Protein AF-A0A242K391-F1 (afdb_monomer_lite)

InterPro domains:
  IPR004843 Calcineurin-like, phosphoesterase domain [PF00149] (554-744)
  IPR008963 Purple acid phosphatase-like, N-terminal [SSF49363] (65-136)
  IPR008963 Purple acid phosphatase-like, N-terminal [SSF49363] (444-545)
  IPR015914 Purple acid phosphatase, N-terminal [PF16656] (43-136)
  IPR015914 Purple acid phosphatase, N-terminal [PF16656] (444-545)
  IPR029052 Metallo-dependent phosphatase-like [G3DSA:3.60.21.10] (142-426)
  IPR029052 Metallo-dependent phosphatase-like [G3DSA:3.60.21.10] (551-829)
  IPR029052 Metallo-dependent phosphatase-like [SSF56300] (142-423)
  IPR029052 Metallo-dependent phosphatase-like [SSF56300] (551-845)

Sequence (845 aa):
MNKGMNRGKLGVMSVALALTVFSFSTEYSAQAAELSIYNLNQSLRDDVTSTVHLNYRTAETASSRDSQPETTIYYYLTDEDFNVEANQSVSAAATKSSKISYHKADIDGLKQGTTYNYRIVDEVSGAISKEYSFTTKAAVNSFSFIATSDANYRTTSSYQNYYGNTLHTAVEKYPEAAFIMHTGQANSSLSSEAYWNGYFQQGESIYENYPLVATTLSSGSSNKAFLLNHNLVASGNDLANNSFVYGDALFLQLNTKLTSTANITSHISWLNQEIAAKGQGKWKIVSIGNSFYGNSSNTSTIKKKLEDAFDKLGIHLVIQGNEAAYQRSYPVKNGLVLSDYPSDQTIAAQDGTVYVSPGASGIEQKNGNSSKREWINKSSDFSSSTEKKSSEKKMYTNIQVTAEKIEVAAYTVDGQQIDKFEINHAATPAREAKELTTYALNNAFGKDAKTTRSISWQTETATAFSQPFVEVVPVGTEFTAENWQVFSGTSEKNKQIFTKKATNKVQLEGLSPGTTYQYRVGNIVKNAKTGSETTYYSPIYSFTTDTEEAEPFTFLHLADSQSDLSGYGPYFGNTLSQALNRFPETPLVIHTGDMVESPNESHFTSFFNAMGTKMSDTAFLPVLGNHEYKTSESFYQSVFNVDSINGFPLNYSYVYGNVLFFNINSNYDSTANLDKQIAWMRAEVAEKGDGKFIVASFHKSPYGGKWTSSSSSVLGSKNIKAKLVPVMEELGVNLVLSGHDHNYIRSYPIKNGQPVTDMSDPSTISTSENGTIYMVSRNSGQKTYKLEDAKAWTAVRWAPAGDITGKDNLPENTVFSAVSVEDQTLKVTVYTAAYKVIDSYTITK

Foldseek 3Di:
DDDDDDDDDDDDDDDDDPPPDDDDDDPPDDDAAAFDKALWFWAFAAELFFKIKIKIKGWDDPPPPPPDQWKKKFKDAPPDDDDPVPTDIWTWDWDDDPTMIITMTMGGRHHGQGKMKIWIARPPRRHIHPIAMETRHDQDQKAKAKEAFDQAADPDPLFQQLLLLLLVLVCVVVVRHQAYEYAADQHNDLLDPSRSRSSSVSCVVPRSYHHYRYADQDADNSLVSVCSSHRADDDPPSFSWGWYDHHQAIEIHTRPNPQDPVSLVVSLVVLVVCCVVPVPLGAYEYEYRADCPAPPNPDVRSSLSVQCSCQVSLHAEYEYYPHQWWFKFAFAHNLAGQLLFDLDADAESNRHYMYIHQHHSGQAHDARVPPPDSRTSFIHGPPDPVLRRDSQQGKMKMWMGHSFKIWIWMAGSVGDTRDIYMHGNPDQDDGNAAAFDWFLWFKAAAQALFFKIKIKTKHFCVLVWDWKKKWKAFPVDDRGPVGTDIWTWGWAQDPDAPNRMIMTMTMGGRDHGFTKMKMKMKTWRADPVRRYIHMHIYDIEIEHGFHPAFDWAKAKEFEQQAQDDPPSQLFLLLLVVLVCVVRVRHQAYEYAENLHVASHNRRVSRSRVSCDCVNVYHHYQYAYDPNCPPPHLVVQLRSYGYDADPPFRSFHWHDHRQEIETRHHLVLQDPVSLVVSLVVLVVCCVVPVPLGAYEYGHAQALDAQPQDPDDPSNVSSVSCLVRVQVSCQVSLHAEYEYEPALKKWKFAAADPNDHDDPDPDSQEAECVPGNYMYIYLRHSHQAHDDGHDDDPGTPAIDDDDDPDHGRHRGSQQGKMWMWIDDSFKTWIWIAGSVRDTRDIHIYGD

Structure (mmCIF, N/CA/C/O backbone):
data_AF-A0A242K391-F1
#
_entry.id   AF-A0A242K391-F1
#
loop_
_atom_site.group_PDB
_atom_site.id
_atom_site.type_symbol
_atom_site.label_atom_id
_atom_site.label_alt_id
_atom_site.label_comp_id
_atom_site.label_asym_id
_atom_site.label_entity_id
_atom_site.label_seq_id
_atom_site.pdbx_PDB_ins_code
_atom_site.Cartn_x
_atom_site.Cartn_y
_atom_site.Cartn_z
_atom_site.occupancy
_atom_site.B_iso_or_equiv
_atom_site.auth_seq_id
_atom_site.auth_comp_id
_atom_site.auth_asym_id
_atom_site.auth_atom_id
_atom_site.pdbx_PDB_model_num
ATOM 1 N N . MET A 1 1 ? 26.868 -38.636 63.990 1.00 33.03 1 MET A N 1
ATOM 2 C CA . MET A 1 1 ? 26.813 -37.454 63.103 1.00 33.03 1 MET A CA 1
ATOM 3 C C . MET A 1 1 ? 26.015 -37.819 61.857 1.00 33.03 1 MET A C 1
ATOM 5 O O . MET A 1 1 ? 26.396 -38.783 61.218 1.00 33.03 1 MET A O 1
ATOM 9 N N . ASN A 1 2 ? 24.936 -37.060 61.602 1.00 32.03 2 ASN A N 1
ATOM 10 C CA . ASN A 1 2 ? 24.140 -36.866 60.368 1.00 32.03 2 ASN A CA 1
ATOM 11 C C . ASN A 1 2 ? 23.600 -38.072 59.577 1.00 32.03 2 ASN A C 1
ATOM 13 O O . ASN A 1 2 ? 24.336 -38.985 59.253 1.00 32.03 2 ASN A O 1
ATOM 17 N N . LYS A 1 3 ? 22.374 -38.078 59.046 1.00 31.98 3 LYS A N 1
ATOM 18 C CA . LYS A 1 3 ? 21.083 -37.400 59.294 1.00 31.98 3 LYS A CA 1
ATOM 19 C C . LYS A 1 3 ? 20.120 -38.195 58.394 1.00 31.98 3 LYS A C 1
ATOM 21 O O . LYS A 1 3 ? 20.358 -38.279 57.194 1.00 31.98 3 LYS A O 1
ATOM 26 N N . GLY A 1 4 ? 19.108 -38.835 58.971 1.00 29.72 4 GLY A N 1
ATOM 27 C CA . GLY A 1 4 ? 18.114 -39.625 58.241 1.00 29.72 4 GLY A CA 1
ATOM 28 C C . GLY A 1 4 ? 16.748 -38.944 58.202 1.00 29.72 4 GLY A C 1
ATOM 29 O O . GLY A 1 4 ? 16.454 -38.141 59.081 1.00 29.72 4 GLY A O 1
ATOM 30 N N . MET A 1 5 ? 15.958 -39.303 57.183 1.00 30.50 5 MET A N 1
ATOM 31 C CA . MET A 1 5 ? 14.488 -39.457 57.121 1.00 30.50 5 MET A CA 1
ATOM 32 C C . MET A 1 5 ? 13.943 -38.974 55.769 1.00 30.50 5 MET A C 1
ATOM 34 O O . MET A 1 5 ? 13.994 -37.788 55.474 1.00 30.50 5 MET A O 1
ATOM 38 N N . ASN A 1 6 ? 13.352 -39.880 54.981 1.00 26.72 6 ASN A N 1
ATOM 39 C CA . ASN A 1 6 ? 11.888 -39.967 54.897 1.00 26.72 6 ASN A CA 1
ATOM 40 C C . ASN A 1 6 ? 11.423 -41.192 54.083 1.00 26.72 6 ASN A C 1
ATOM 42 O O . ASN A 1 6 ? 11.809 -41.390 52.935 1.00 26.72 6 ASN A O 1
ATOM 46 N N . ARG A 1 7 ? 10.549 -41.993 54.703 1.00 33.75 7 ARG A N 1
ATOM 47 C CA . ARG A 1 7 ? 9.610 -42.944 54.087 1.00 33.75 7 ARG A CA 1
ATOM 48 C C . ARG A 1 7 ? 8.220 -42.594 54.630 1.00 33.75 7 ARG A C 1
ATOM 50 O O . ARG A 1 7 ? 8.088 -42.418 55.836 1.00 33.75 7 ARG A O 1
ATOM 57 N N . GLY A 1 8 ? 7.197 -42.605 53.780 1.00 28.64 8 GLY A N 1
ATOM 58 C CA . GLY A 1 8 ? 5.776 -42.611 54.164 1.00 28.64 8 GLY A CA 1
ATOM 59 C C . GLY A 1 8 ? 4.923 -42.559 52.894 1.00 28.64 8 GLY A C 1
ATOM 60 O O . GLY A 1 8 ? 5.020 -41.590 52.158 1.00 28.64 8 GLY A O 1
ATOM 61 N N . LYS A 1 9 ? 4.385 -43.685 52.411 1.00 29.08 9 LYS A N 1
ATOM 62 C CA . LYS A 1 9 ? 3.130 -44.370 52.794 1.00 29.08 9 LYS A CA 1
ATOM 63 C C . LYS A 1 9 ? 1.868 -43.578 52.423 1.00 29.08 9 LYS A C 1
ATOM 65 O O . LYS A 1 9 ? 1.559 -42.570 53.043 1.00 29.08 9 LYS A O 1
ATOM 70 N N . LEU A 1 10 ? 1.143 -44.140 51.447 1.00 32.56 10 LEU A N 1
ATOM 71 C CA . LEU A 1 10 ? -0.281 -43.933 51.180 1.00 32.56 10 LEU A CA 1
ATOM 72 C C . LEU A 1 10 ? -1.076 -43.965 52.494 1.00 32.56 10 LEU A C 1
ATOM 74 O O . LEU A 1 10 ? -1.004 -44.947 53.236 1.00 32.56 10 LEU A O 1
ATOM 78 N N . GLY A 1 11 ? -1.849 -42.910 52.735 1.00 27.02 11 GLY A N 1
ATOM 79 C CA . GLY A 1 11 ? -2.867 -42.836 53.772 1.00 27.02 11 GLY A CA 1
ATOM 80 C C . GLY A 1 11 ? -4.185 -42.420 53.133 1.00 27.02 11 GLY A C 1
ATOM 81 O O . GLY A 1 11 ? -4.301 -41.317 52.610 1.00 27.02 11 GLY A O 1
ATOM 82 N N . VAL A 1 12 ? -5.148 -43.337 53.157 1.00 29.78 12 VAL A N 1
ATOM 83 C CA . VAL A 1 12 ? -6.567 -43.091 52.894 1.00 29.78 12 VAL A CA 1
ATOM 84 C C . VAL A 1 12 ? -7.058 -42.091 53.942 1.00 29.78 12 VAL A C 1
ATOM 86 O O . VAL A 1 12 ? -6.955 -42.364 55.138 1.00 29.78 12 VAL A O 1
ATOM 89 N N . MET A 1 13 ? -7.551 -40.929 53.513 1.00 26.42 13 MET A N 1
ATOM 90 C CA . MET A 1 13 ? -8.181 -39.957 54.406 1.00 26.42 13 MET A CA 1
ATOM 91 C C . MET A 1 13 ? -9.683 -40.237 54.449 1.00 26.42 13 MET A C 1
ATOM 93 O O . MET A 1 13 ? -10.424 -39.891 53.533 1.00 26.42 13 MET A O 1
ATOM 97 N N . SER A 1 14 ? -10.112 -40.896 55.524 1.00 25.88 14 SER A N 1
ATOM 98 C CA . SER A 1 14 ? -11.502 -40.897 55.970 1.00 25.88 14 SER A CA 1
ATOM 99 C C . SER A 1 14 ? -11.885 -39.474 56.373 1.00 25.88 14 SER A C 1
ATOM 101 O O . SER A 1 14 ? -11.304 -38.923 57.308 1.00 25.88 14 SER A O 1
ATOM 103 N N . VAL A 1 15 ? -12.860 -38.880 55.688 1.00 28.44 15 VAL A N 1
ATOM 104 C CA . VAL A 1 15 ? -13.513 -37.651 56.150 1.00 28.44 15 VAL A CA 1
ATOM 105 C C . VAL A 1 15 ? -14.557 -38.061 57.183 1.00 28.44 15 VAL A C 1
ATOM 107 O O . VAL A 1 15 ? -15.494 -38.798 56.885 1.00 28.44 15 VAL A O 1
ATOM 110 N N . ALA A 1 16 ? -14.337 -37.643 58.427 1.00 24.91 16 ALA A N 1
ATOM 111 C CA . ALA A 1 16 ? -15.267 -37.837 59.523 1.00 24.91 16 ALA A CA 1
ATOM 112 C C . ALA A 1 16 ? -16.534 -37.007 59.270 1.00 24.91 16 ALA A C 1
ATOM 114 O O . ALA A 1 16 ? -16.492 -35.779 59.257 1.00 24.91 16 ALA A O 1
ATOM 115 N N . LEU A 1 17 ? -17.656 -37.697 59.076 1.00 26.16 17 LEU A N 1
ATOM 116 C CA . LEU A 1 17 ? -18.991 -37.118 59.087 1.00 26.16 17 LEU A CA 1
ATOM 117 C C . LEU A 1 17 ? -19.334 -36.780 60.549 1.00 26.16 17 LEU A C 1
ATOM 119 O O . LEU A 1 17 ? -19.686 -37.664 61.331 1.00 26.16 17 LEU A O 1
ATOM 123 N N . ALA A 1 18 ? -19.167 -35.521 60.952 1.00 26.28 18 ALA A N 1
ATOM 124 C CA . ALA A 1 18 ? -19.679 -35.040 62.231 1.00 26.28 18 ALA A CA 1
ATOM 125 C C . ALA A 1 18 ? -21.194 -34.834 62.091 1.00 26.28 18 ALA A C 1
ATOM 127 O O . ALA A 1 18 ? -21.662 -33.774 61.686 1.00 26.28 18 ALA A O 1
ATOM 128 N N . LEU A 1 19 ? -21.955 -35.891 62.375 1.00 25.42 19 LEU A N 1
ATOM 129 C CA . LEU A 1 19 ? -23.409 -35.848 62.462 1.00 25.42 19 LEU A CA 1
ATOM 130 C C . LEU A 1 19 ? -23.792 -35.172 63.790 1.00 25.42 19 LEU A C 1
ATOM 132 O O . LEU A 1 19 ? -23.952 -35.834 64.815 1.00 25.42 19 LEU A O 1
ATOM 136 N N . THR A 1 20 ? -23.894 -33.845 63.797 1.00 26.59 20 THR A N 1
ATOM 137 C CA . THR A 1 20 ? -24.498 -33.123 64.923 1.00 26.59 20 THR A CA 1
ATOM 138 C C . THR A 1 20 ? -26.006 -33.112 64.704 1.00 26.59 20 THR A C 1
ATOM 140 O O . THR A 1 20 ? -26.535 -32.266 63.991 1.00 26.59 20 THR A O 1
ATOM 143 N N . VAL A 1 21 ? -26.702 -34.096 65.274 1.00 26.20 21 VAL A N 1
ATOM 144 C CA . VAL A 1 21 ? -28.169 -34.124 65.305 1.00 26.20 21 VAL A CA 1
ATOM 145 C C . VAL A 1 21 ? -28.634 -33.059 66.296 1.00 26.20 21 VAL A C 1
ATOM 147 O O . VAL A 1 21 ? -28.623 -33.287 67.505 1.00 26.20 21 VAL A O 1
ATOM 150 N N . PHE A 1 22 ? -29.040 -31.895 65.794 1.00 28.02 22 PHE A N 1
ATOM 151 C CA . PHE A 1 22 ? -29.937 -31.011 66.530 1.00 28.02 22 PHE A CA 1
ATOM 152 C C . PHE A 1 22 ? -31.367 -31.400 66.171 1.00 28.02 22 PHE A C 1
ATOM 154 O O . PHE A 1 22 ? -31.874 -31.071 65.106 1.00 28.02 22 PHE A O 1
ATOM 161 N N . SER A 1 23 ? -32.017 -32.138 67.066 1.00 29.25 23 SER A N 1
ATOM 162 C CA . SER A 1 23 ? -33.462 -32.316 67.029 1.00 29.25 23 SER A CA 1
ATOM 163 C C . SER A 1 23 ? -34.127 -31.024 67.507 1.00 29.25 23 SER A C 1
ATOM 165 O O . SER A 1 23 ? -34.205 -30.788 68.713 1.00 29.25 23 SER A O 1
ATOM 167 N N . PHE A 1 24 ? -34.616 -30.206 66.578 1.00 31.81 24 PHE A N 1
ATOM 168 C CA . PHE A 1 24 ? -35.642 -29.206 66.863 1.00 31.81 24 PHE A CA 1
ATOM 169 C C . PHE A 1 24 ? -36.902 -29.578 66.092 1.00 31.81 24 PHE A C 1
ATOM 171 O O . PHE A 1 24 ? -37.039 -29.316 64.905 1.00 31.81 24 PHE A O 1
ATOM 178 N N . SER A 1 25 ? -37.825 -30.231 66.793 1.00 36.50 25 SER A N 1
ATOM 179 C CA . SER A 1 25 ? -39.209 -30.344 66.361 1.00 36.50 25 SER A CA 1
ATOM 180 C C . SER A 1 25 ? -39.898 -28.998 66.582 1.00 36.50 25 SER A C 1
ATOM 182 O O . SER A 1 25 ? -40.219 -28.666 67.723 1.00 36.50 25 SER A O 1
ATOM 184 N N . THR A 1 26 ? -40.172 -28.258 65.516 1.00 35.75 26 THR A N 1
ATOM 185 C CA . THR A 1 26 ? -41.285 -27.305 65.492 1.00 35.75 26 THR A CA 1
ATOM 186 C C . THR A 1 26 ? -41.854 -27.262 64.087 1.00 35.75 26 THR A C 1
ATOM 188 O O . THR A 1 26 ? -41.185 -26.836 63.151 1.00 35.75 26 THR A O 1
ATOM 191 N N . GLU A 1 27 ? -43.099 -27.711 63.963 1.00 35.00 27 GLU A N 1
ATOM 192 C CA . GLU A 1 27 ? -43.957 -27.461 62.812 1.00 35.00 27 GLU A CA 1
ATOM 193 C C . GLU A 1 27 ? -43.878 -25.971 62.432 1.00 35.00 27 GLU A C 1
ATOM 195 O O . GLU A 1 27 ? -44.260 -25.102 63.221 1.00 35.00 27 GLU A O 1
ATOM 200 N N . TYR A 1 28 ? -43.394 -25.669 61.223 1.00 39.09 28 TYR A N 1
ATOM 201 C CA . TYR A 1 28 ? -43.519 -24.350 60.597 1.00 39.09 28 TYR A CA 1
ATOM 202 C C . TYR A 1 28 ? -44.999 -24.114 60.252 1.00 39.09 28 TYR A C 1
ATOM 204 O O . TYR A 1 28 ? -45.434 -24.248 59.110 1.00 39.09 28 TYR A O 1
ATOM 212 N N . SER A 1 29 ? -45.814 -23.827 61.268 1.00 37.03 29 SER A N 1
ATOM 213 C CA . SER A 1 29 ? -47.216 -23.463 61.084 1.00 37.03 29 SER A CA 1
ATOM 214 C C . SER A 1 29 ? -47.351 -21.963 60.805 1.00 37.03 29 SER A C 1
ATOM 216 O O . SER A 1 29 ? -46.786 -21.119 61.495 1.00 37.03 29 SER A O 1
ATOM 218 N N . ALA A 1 30 ? -48.077 -21.676 59.723 1.00 38.31 30 ALA A N 1
ATOM 219 C CA . ALA A 1 30 ? -48.725 -20.430 59.323 1.00 38.31 30 ALA A CA 1
ATOM 220 C C . ALA A 1 30 ? -48.398 -19.161 60.140 1.00 38.31 30 ALA A C 1
ATOM 222 O O . ALA A 1 30 ? -49.074 -18.861 61.120 1.00 38.31 30 ALA A O 1
ATOM 223 N N . GLN A 1 31 ? -47.427 -18.396 59.618 1.00 43.00 31 GLN A N 1
ATOM 224 C CA . GLN A 1 31 ? -47.264 -16.925 59.638 1.00 43.00 31 GLN A CA 1
ATOM 225 C C . GLN A 1 31 ? -45.805 -16.519 59.925 1.00 43.00 31 GLN A C 1
ATOM 227 O O . GLN A 1 31 ? -45.531 -15.685 60.784 1.00 43.00 31 GLN A O 1
ATOM 232 N N . ALA A 1 32 ? -44.851 -17.107 59.191 1.00 53.19 32 ALA A N 1
ATOM 233 C CA . ALA A 1 32 ? -43.496 -16.563 59.125 1.00 53.19 32 ALA A CA 1
ATOM 234 C C . ALA A 1 32 ? -43.563 -15.136 58.556 1.00 53.19 32 ALA A C 1
ATOM 236 O O . ALA A 1 32 ? -44.268 -14.892 57.573 1.00 53.19 32 ALA A O 1
ATOM 237 N N . ALA A 1 33 ? -42.868 -14.185 59.186 1.00 66.88 33 ALA A N 1
ATOM 238 C CA . ALA A 1 33 ? -42.747 -12.836 58.645 1.00 66.88 33 ALA A CA 1
ATOM 239 C C . ALA A 1 33 ? -42.090 -12.902 57.254 1.00 66.88 33 ALA A C 1
ATOM 241 O O . ALA A 1 33 ? -41.135 -13.654 57.058 1.00 66.88 33 ALA A O 1
ATOM 242 N N . GLU A 1 34 ? -42.600 -12.142 56.284 1.00 82.50 34 GLU A N 1
ATOM 243 C CA . GLU A 1 34 ? -42.010 -12.112 54.943 1.00 82.50 34 GLU A CA 1
ATOM 244 C C . GLU A 1 34 ? -40.626 -11.450 55.002 1.00 82.50 34 GLU A C 1
ATOM 246 O O . GLU A 1 34 ? -40.484 -10.297 55.425 1.00 82.50 34 GLU A O 1
ATOM 251 N N . LEU A 1 35 ? -39.589 -12.180 54.583 1.00 86.69 35 LEU A N 1
ATOM 252 C CA . LEU A 1 35 ? -38.234 -11.649 54.502 1.00 86.69 35 LEU A CA 1
ATOM 253 C C . LEU A 1 35 ? -38.125 -10.742 53.275 1.00 86.69 35 LEU A C 1
ATOM 255 O O . LEU A 1 35 ? -38.103 -11.203 52.134 1.00 86.69 35 LEU A O 1
ATOM 259 N N . SER A 1 36 ? -38.021 -9.436 53.515 1.00 88.00 36 SER A N 1
ATOM 260 C CA . SER A 1 36 ? -37.791 -8.463 52.447 1.00 88.00 36 SER A CA 1
ATOM 261 C C . SER A 1 36 ? -36.365 -8.579 51.907 1.00 88.00 36 SER A C 1
ATOM 263 O O . SER A 1 36 ? -35.390 -8.339 52.626 1.00 88.00 36 SER A O 1
ATOM 265 N N . ILE A 1 37 ? -36.261 -8.914 50.623 1.00 88.50 37 ILE A N 1
ATOM 266 C CA . ILE A 1 37 ? -35.005 -9.000 49.879 1.00 88.50 37 ILE A CA 1
ATOM 267 C C . ILE A 1 37 ? -34.881 -7.765 48.994 1.00 88.50 37 ILE A C 1
ATOM 269 O O . ILE A 1 37 ? -35.822 -7.402 48.296 1.00 88.50 37 ILE A O 1
ATOM 273 N N . TYR A 1 38 ? -33.710 -7.133 49.011 1.00 88.00 38 TYR A N 1
ATOM 274 C CA . TYR A 1 38 ? -33.419 -5.961 48.189 1.00 88.00 38 TYR A CA 1
ATOM 275 C C . TYR A 1 38 ? -32.210 -6.205 47.292 1.00 88.00 38 TYR A C 1
ATOM 277 O O . TYR A 1 38 ? -31.257 -6.879 47.687 1.00 88.00 38 TYR A O 1
ATOM 285 N N . ASN A 1 39 ? -32.210 -5.571 46.117 1.00 89.00 39 ASN A N 1
ATOM 286 C CA . ASN A 1 39 ? -31.101 -5.584 45.158 1.00 89.00 39 ASN A CA 1
ATOM 287 C C . ASN A 1 39 ? -30.648 -7.004 44.775 1.00 89.00 39 ASN A C 1
ATOM 289 O O . ASN A 1 39 ? -29.449 -7.242 44.595 1.00 89.00 39 ASN A O 1
ATOM 293 N N . LEU A 1 40 ? -31.598 -7.939 44.687 1.00 91.81 40 LEU A N 1
ATOM 294 C CA . LEU A 1 40 ? -31.334 -9.286 44.209 1.00 91.81 40 LEU A CA 1
ATOM 295 C C . LEU A 1 40 ? -30.827 -9.218 42.764 1.00 91.81 40 LEU A C 1
ATOM 297 O O . LEU A 1 40 ? -31.449 -8.600 41.904 1.00 91.81 40 LEU A O 1
ATOM 301 N N . ASN A 1 41 ? -29.667 -9.813 42.518 1.00 92.06 41 ASN A N 1
ATOM 302 C CA . ASN A 1 41 ? -29.081 -9.927 41.192 1.00 92.06 41 ASN A CA 1
ATOM 303 C C . ASN A 1 41 ? -28.203 -11.176 41.092 1.00 92.06 41 ASN A C 1
ATOM 305 O O . ASN A 1 41 ? -27.759 -11.721 42.108 1.00 92.06 41 ASN A O 1
ATOM 309 N N . GLN A 1 42 ? -27.951 -11.602 39.856 1.00 90.81 42 GLN A N 1
ATOM 310 C CA . GLN A 1 42 ? -27.111 -12.755 39.545 1.00 90.81 42 GLN A CA 1
ATOM 311 C C . GLN A 1 42 ? -25.839 -12.306 38.816 1.00 90.81 42 GLN A C 1
ATOM 313 O O . GLN A 1 42 ? -25.904 -11.456 37.929 1.00 90.81 42 GLN A O 1
ATOM 318 N N . SER A 1 43 ? -24.697 -12.904 39.143 1.00 89.19 43 SER A N 1
ATOM 319 C CA . SER A 1 43 ? -23.425 -12.712 38.437 1.00 89.19 43 SER A CA 1
ATOM 320 C C . SER A 1 43 ? -23.079 -13.933 37.585 1.00 89.19 43 SER A C 1
ATOM 322 O O . SER A 1 43 ? -23.353 -15.064 37.977 1.00 89.19 43 SER A O 1
ATOM 324 N N . LEU A 1 44 ? -22.376 -13.719 36.469 1.00 88.38 44 LEU A N 1
ATOM 325 C CA . LEU A 1 44 ? -21.749 -14.797 35.695 1.00 88.38 44 LEU A CA 1
ATOM 326 C C . LEU A 1 44 ? -20.256 -14.902 36.022 1.00 88.38 44 LEU A C 1
ATOM 328 O O . LEU A 1 44 ? -19.531 -13.900 35.979 1.00 88.38 44 LEU A O 1
ATOM 332 N N . ARG A 1 45 ? -19.805 -16.117 36.345 1.00 84.75 45 ARG A N 1
ATOM 333 C CA . ARG A 1 45 ? -18.404 -16.460 36.626 1.00 84.75 45 ARG A CA 1
ATOM 334 C C . ARG A 1 45 ? -18.128 -17.887 36.167 1.00 84.75 45 ARG A C 1
ATOM 336 O O . ARG A 1 45 ? -19.053 -18.687 36.103 1.00 84.75 45 ARG A O 1
ATOM 343 N N . ASP A 1 46 ? -16.864 -18.178 35.870 1.00 76.50 46 ASP A N 1
ATOM 344 C CA . ASP A 1 46 ? -16.359 -19.531 35.613 1.00 76.50 46 ASP A CA 1
ATOM 345 C C . ASP A 1 46 ? -17.215 -20.349 34.619 1.00 76.50 46 ASP A C 1
ATOM 347 O O . ASP A 1 46 ? -17.141 -20.075 33.415 1.00 76.50 46 ASP A O 1
ATOM 351 N N . ASP A 1 47 ? -17.995 -21.328 35.104 1.00 80.19 47 ASP A N 1
ATOM 352 C CA . ASP A 1 47 ? -18.876 -22.210 34.322 1.00 80.19 47 ASP A CA 1
ATOM 353 C C . ASP A 1 47 ? -20.362 -21.854 34.491 1.00 80.19 47 ASP A C 1
ATOM 355 O O . ASP A 1 47 ? -21.052 -22.310 35.399 1.00 80.19 47 ASP A O 1
ATOM 359 N N . VAL A 1 48 ? -20.886 -21.110 33.521 1.00 84.00 48 VAL A N 1
ATOM 360 C CA . VAL A 1 48 ? -22.283 -20.649 33.486 1.00 84.00 48 VAL A CA 1
ATOM 361 C C . VAL A 1 48 ? -23.322 -21.759 33.256 1.00 84.00 48 VAL A C 1
ATOM 363 O O . VAL A 1 48 ? -24.524 -21.484 33.254 1.00 84.00 48 VAL A O 1
ATOM 366 N N . THR A 1 49 ? -22.896 -22.998 32.990 1.00 85.06 49 THR A N 1
ATOM 367 C CA . THR A 1 49 ? -23.811 -24.107 32.686 1.00 85.06 49 THR A CA 1
ATOM 368 C C . THR A 1 49 ? -24.251 -24.871 33.931 1.00 85.06 49 THR A C 1
ATOM 370 O O . THR A 1 49 ? -25.331 -25.462 33.926 1.00 85.06 49 THR A O 1
ATOM 373 N N . SER A 1 50 ? -23.459 -24.830 35.005 1.00 86.69 50 SER A N 1
ATOM 374 C CA . SER A 1 50 ? -23.713 -25.596 36.232 1.00 86.69 50 SER A CA 1
ATOM 375 C C . SER A 1 50 ? -23.600 -24.788 37.523 1.00 86.69 50 SER A C 1
ATOM 377 O O . SER A 1 50 ? -23.693 -25.379 38.602 1.00 86.69 50 SER A O 1
ATOM 379 N N . THR A 1 51 ? -23.382 -23.473 37.441 1.00 88.44 51 THR A N 1
ATOM 380 C CA . THR A 1 51 ? -23.299 -22.603 38.619 1.00 88.44 51 THR A CA 1
ATOM 381 C C . THR A 1 51 ? -24.219 -21.389 38.513 1.00 88.44 51 THR A C 1
ATOM 383 O O . THR A 1 51 ? -24.545 -20.917 37.421 1.00 88.44 51 THR A O 1
ATOM 386 N N . VAL A 1 52 ? -24.643 -20.875 39.669 1.00 89.38 52 VAL A N 1
ATOM 387 C CA . VAL A 1 52 ? -25.342 -19.592 39.812 1.00 89.38 52 VAL A CA 1
ATOM 388 C C . VAL A 1 52 ? -24.771 -18.831 41.002 1.00 89.38 52 VAL A C 1
ATOM 390 O O . VAL A 1 52 ? -24.558 -19.388 42.078 1.00 89.38 52 VAL A O 1
ATOM 393 N N . HIS A 1 53 ? -24.537 -17.533 40.811 1.00 90.75 53 HIS A N 1
ATOM 394 C CA . HIS A 1 53 ? -23.928 -16.663 41.814 1.00 90.75 53 HIS A CA 1
ATOM 395 C C . HIS A 1 53 ? -24.886 -15.535 42.168 1.00 90.75 53 HIS A C 1
ATOM 397 O O . HIS A 1 53 ? -25.080 -14.607 41.385 1.00 90.75 53 HIS A O 1
ATOM 403 N N . LEU A 1 54 ? -25.476 -15.602 43.356 1.00 91.81 54 LEU A N 1
ATOM 404 C CA . LEU A 1 54 ? -26.486 -14.654 43.813 1.00 91.81 54 LEU A CA 1
ATOM 405 C C . LEU A 1 54 ? -25.868 -13.577 44.702 1.00 91.81 54 LEU A C 1
ATOM 407 O O . LEU A 1 54 ? -24.933 -13.830 45.468 1.00 91.81 54 LEU A O 1
ATOM 411 N N . ASN A 1 55 ? -26.419 -12.371 44.605 1.00 91.88 55 ASN A N 1
ATOM 412 C CA . ASN A 1 55 ? -26.128 -11.248 45.483 1.00 91.88 55 ASN A CA 1
ATOM 413 C C . ASN A 1 55 ? -27.436 -10.562 45.882 1.00 91.88 55 ASN A C 1
ATOM 415 O O . ASN A 1 55 ? -28.239 -10.222 45.018 1.00 91.88 55 ASN A O 1
ATOM 419 N N . TYR A 1 56 ? -27.633 -10.301 47.171 1.00 91.50 56 TYR A N 1
ATOM 420 C CA . TYR A 1 56 ? -28.817 -9.599 47.672 1.00 91.50 56 TYR A CA 1
ATOM 421 C C . TYR A 1 56 ? -28.543 -8.916 49.011 1.00 91.50 56 TYR A C 1
ATOM 423 O O . TYR A 1 56 ? -27.452 -9.002 49.578 1.00 91.50 56 TYR A O 1
ATOM 431 N N . ARG A 1 57 ? -29.538 -8.188 49.516 1.00 89.06 57 ARG A N 1
ATOM 432 C CA . ARG A 1 57 ? -29.468 -7.472 50.787 1.00 89.06 57 ARG A CA 1
ATOM 433 C C . ARG A 1 57 ? -30.697 -7.724 51.642 1.00 89.06 57 ARG A C 1
ATOM 435 O O . ARG A 1 57 ? -31.800 -7.865 51.120 1.00 89.06 57 ARG A O 1
ATOM 442 N N . THR A 1 58 ? -30.499 -7.660 52.952 1.00 86.50 58 THR A N 1
ATOM 443 C CA . THR A 1 58 ? -31.574 -7.615 53.949 1.00 86.50 58 THR A CA 1
ATOM 444 C C . THR A 1 58 ? -31.399 -6.397 54.859 1.00 86.50 58 THR A C 1
ATOM 446 O O . THR A 1 58 ? -30.284 -5.889 55.042 1.00 86.50 58 THR A O 1
ATOM 449 N N . ALA A 1 59 ? -32.505 -5.893 55.413 1.00 78.75 59 ALA A N 1
ATOM 450 C CA . ALA A 1 59 ? -32.455 -4.877 56.462 1.00 78.75 59 ALA A CA 1
ATOM 451 C C . ALA A 1 59 ? -31.888 -5.487 57.755 1.00 78.75 59 ALA A C 1
ATOM 453 O O . ALA A 1 59 ? -32.180 -6.636 58.080 1.00 78.75 59 ALA A O 1
ATOM 454 N N . GLU A 1 60 ? -31.083 -4.730 58.503 1.00 65.56 60 GLU A N 1
ATOM 455 C CA . GLU A 1 60 ? -30.601 -5.186 59.811 1.00 65.56 60 GLU A CA 1
ATOM 456 C C . GLU A 1 60 ? -31.722 -5.057 60.865 1.00 65.56 60 GLU A C 1
ATOM 458 O O . GLU A 1 60 ? -32.285 -3.974 61.049 1.00 65.56 60 GLU A O 1
ATOM 463 N N . THR A 1 61 ? -32.077 -6.150 61.550 1.00 52.81 61 THR A N 1
ATOM 464 C CA . THR A 1 61 ? -33.078 -6.145 62.631 1.00 52.81 61 THR A CA 1
ATOM 465 C C . THR A 1 61 ? -32.424 -5.791 63.971 1.00 52.81 61 THR A C 1
ATOM 467 O O . THR A 1 61 ? -31.264 -6.098 64.229 1.00 52.81 61 THR A O 1
ATOM 470 N N . ALA A 1 62 ? -33.151 -5.117 64.868 1.00 43.12 62 ALA A N 1
ATOM 471 C CA . ALA A 1 62 ? -32.591 -4.593 66.124 1.00 43.12 62 ALA A CA 1
ATOM 472 C C . ALA A 1 62 ? -31.995 -5.665 67.073 1.00 43.12 62 ALA A C 1
ATOM 474 O O . ALA A 1 62 ? -31.259 -5.311 67.995 1.00 43.12 62 ALA A O 1
ATOM 475 N N . SER A 1 63 ? -32.283 -6.952 66.847 1.00 46.69 63 SER A N 1
ATOM 476 C CA . SER A 1 63 ? -31.773 -8.103 67.605 1.00 46.69 63 SER A CA 1
ATOM 477 C C . SER A 1 63 ? -30.398 -8.620 67.145 1.00 46.69 63 SER A C 1
ATOM 479 O O . SER A 1 63 ? -29.784 -9.398 67.869 1.00 46.69 63 SER A O 1
ATOM 481 N N . SER A 1 64 ? -29.864 -8.186 65.995 1.00 50.25 64 SER A N 1
ATOM 482 C CA . SER A 1 64 ? -28.690 -8.808 65.347 1.00 50.25 64 SER A CA 1
ATOM 483 C C . SER A 1 64 ? -27.320 -8.230 65.734 1.00 50.25 64 SER A C 1
ATOM 485 O O . SER A 1 64 ? -26.326 -8.472 65.034 1.00 50.25 64 SER A O 1
ATOM 487 N N . ARG A 1 65 ? -27.242 -7.442 66.819 1.00 51.12 65 ARG A N 1
ATOM 488 C CA . ARG A 1 65 ? -25.998 -6.748 67.208 1.00 51.12 65 ARG A CA 1
ATOM 489 C C . ARG A 1 65 ? -24.889 -7.679 67.715 1.00 51.12 65 ARG A C 1
ATOM 491 O O . ARG A 1 65 ? -23.739 -7.285 67.585 1.00 51.12 65 ARG A O 1
ATOM 498 N N . ASP A 1 66 ? -25.207 -8.891 68.189 1.00 50.50 66 ASP A N 1
ATOM 499 C CA . ASP A 1 66 ? -24.207 -9.836 68.739 1.00 50.50 66 ASP A CA 1
ATOM 500 C C . ASP A 1 66 ? -24.370 -11.324 68.324 1.00 50.50 66 ASP A C 1
ATOM 502 O O . ASP A 1 66 ? -23.640 -12.185 68.806 1.00 50.50 66 ASP A O 1
ATOM 506 N N . SER A 1 67 ? -25.256 -11.665 67.377 1.00 51.06 67 SER A N 1
ATOM 507 C CA . SER A 1 67 ? -25.255 -12.974 66.681 1.00 51.06 67 SER A CA 1
ATOM 508 C C . SER A 1 67 ? -25.769 -12.820 65.235 1.00 51.06 67 SER A C 1
ATOM 510 O O . SER A 1 67 ? -26.593 -11.952 64.951 1.00 51.06 67 SER A O 1
ATOM 512 N N . GLN A 1 68 ? -25.152 -13.531 64.285 1.00 51.75 68 GLN A N 1
ATOM 513 C CA . GLN A 1 68 ? -25.266 -13.330 62.826 1.00 51.75 68 GLN A CA 1
ATOM 514 C C . GLN A 1 68 ? -26.655 -13.721 62.282 1.00 51.75 68 GLN A C 1
ATOM 516 O O . GLN A 1 68 ? -27.100 -14.810 62.623 1.00 51.75 68 GLN A O 1
ATOM 521 N N . PRO A 1 69 ? -27.305 -12.946 61.387 1.00 54.09 69 PRO A N 1
ATOM 522 C CA . PRO A 1 69 ? -28.292 -13.524 60.483 1.00 54.09 69 PRO A CA 1
ATOM 523 C C . PRO A 1 69 ? -27.535 -14.247 59.361 1.00 54.09 69 PRO A C 1
ATOM 525 O O . PRO A 1 69 ? -27.066 -13.618 58.408 1.00 54.09 69 PRO A O 1
ATOM 528 N N . GLU A 1 70 ? -27.353 -15.557 59.506 1.00 74.00 70 GLU A N 1
ATOM 529 C CA . GLU A 1 70 ? -27.004 -16.425 58.382 1.00 74.00 70 GLU A CA 1
ATOM 530 C C . GLU A 1 70 ? -28.274 -16.592 57.549 1.00 74.00 70 GLU A C 1
ATOM 532 O O . GLU A 1 70 ? -29.316 -16.983 58.072 1.00 74.00 70 GLU A O 1
ATOM 537 N N . THR A 1 71 ? -28.224 -16.202 56.273 1.00 85.19 71 THR A N 1
ATOM 538 C CA . THR A 1 71 ? -29.316 -16.540 55.358 1.00 85.19 71 THR A CA 1
ATOM 539 C C . THR A 1 71 ? -28.914 -17.764 54.560 1.00 85.19 71 THR A C 1
ATOM 541 O O . THR A 1 71 ? -27.772 -17.864 54.107 1.00 85.19 71 THR A O 1
ATOM 544 N N . THR A 1 72 ? -29.848 -18.684 54.381 1.00 87.88 72 THR A N 1
ATOM 545 C CA . THR A 1 72 ? -29.649 -19.893 53.585 1.00 87.88 72 THR A CA 1
ATOM 546 C C . THR A 1 72 ? -30.568 -19.843 52.382 1.00 87.88 72 THR A C 1
ATOM 548 O O . THR A 1 72 ? -31.740 -19.468 52.479 1.00 87.88 72 THR A O 1
ATOM 551 N N . ILE A 1 73 ? -30.026 -20.210 51.228 1.00 89.56 73 ILE A N 1
ATOM 552 C CA . ILE A 1 73 ? -30.790 -20.374 50.000 1.00 89.56 73 ILE A CA 1
ATOM 553 C C . ILE A 1 73 ? -31.181 -21.831 49.893 1.00 89.56 73 ILE A C 1
ATOM 555 O O . ILE A 1 73 ? -30.305 -22.685 49.812 1.00 89.56 73 ILE A O 1
ATOM 559 N N . TYR A 1 74 ? -32.479 -22.093 49.851 1.00 90.31 74 TYR A N 1
ATOM 560 C CA . TYR A 1 74 ? -33.041 -23.414 49.599 1.00 90.31 74 TYR A CA 1
ATOM 561 C C . TYR A 1 74 ? -33.581 -23.438 48.173 1.00 90.31 74 TYR A C 1
ATOM 563 O O . TYR A 1 74 ? -34.388 -22.576 47.812 1.00 90.31 74 TYR A O 1
ATOM 571 N N . TYR A 1 75 ? -33.125 -24.393 47.367 1.00 89.75 75 TYR A N 1
ATOM 572 C CA . TYR A 1 75 ? -33.429 -24.489 45.942 1.00 89.75 75 TYR A CA 1
ATOM 573 C C . TYR A 1 75 ? -33.888 -25.895 45.545 1.00 89.75 75 TYR A C 1
ATOM 575 O O . TYR A 1 75 ? -33.470 -26.902 46.122 1.00 89.75 75 TYR A O 1
ATOM 583 N N . TYR A 1 76 ? -34.784 -25.943 44.564 1.00 91.31 76 TYR A N 1
ATOM 584 C CA . TYR A 1 76 ? -35.524 -27.140 44.166 1.00 91.31 76 TYR A CA 1
ATOM 585 C C . TYR A 1 76 ? -36.008 -27.022 42.721 1.00 91.31 76 TYR A C 1
ATOM 587 O O . TYR A 1 76 ? -35.976 -25.939 42.128 1.00 91.31 76 TYR A O 1
ATOM 595 N N . LEU A 1 77 ? -36.389 -28.147 42.118 1.00 87.38 77 LEU A N 1
ATOM 596 C CA . LEU A 1 77 ? -36.897 -28.146 40.746 1.00 87.38 77 LEU A CA 1
ATOM 597 C C . LEU A 1 77 ? -38.299 -27.528 40.693 1.00 87.38 77 LEU A C 1
ATOM 599 O O . LEU A 1 77 ? -39.038 -27.552 41.670 1.00 87.38 77 LEU A O 1
ATOM 603 N N . THR A 1 78 ? -38.677 -26.956 39.551 1.00 81.31 78 THR A N 1
ATOM 604 C CA . THR A 1 78 ? -39.964 -26.248 39.401 1.00 81.31 78 THR A CA 1
ATOM 605 C C . THR A 1 78 ? -41.205 -27.114 39.627 1.00 81.31 78 THR A C 1
ATOM 607 O O . THR A 1 78 ? -42.289 -26.577 39.835 1.00 81.31 78 THR A O 1
ATOM 610 N N . ASP A 1 79 ? -41.067 -28.434 39.531 1.00 82.31 79 ASP A N 1
ATOM 611 C CA . ASP A 1 79 ? -42.101 -29.437 39.786 1.00 82.31 79 ASP A CA 1
ATOM 612 C C . ASP A 1 79 ? -42.081 -29.994 41.223 1.00 82.31 79 ASP A C 1
ATOM 614 O O . ASP A 1 79 ? -42.902 -30.849 41.559 1.00 82.31 79 ASP A O 1
ATOM 618 N N . GLU A 1 80 ? -41.177 -29.506 42.076 1.00 82.50 80 GLU A N 1
ATOM 619 C CA . GLU A 1 80 ? -41.070 -29.852 43.494 1.00 82.50 80 GLU A CA 1
ATOM 620 C C . GLU A 1 80 ? -41.649 -28.740 44.389 1.00 82.50 80 GLU A C 1
ATOM 622 O O . GLU A 1 80 ? -41.652 -27.561 44.032 1.00 82.50 80 GLU A O 1
ATOM 627 N N . ASP A 1 81 ? -42.112 -29.113 45.586 1.00 79.69 81 ASP A N 1
ATOM 628 C CA . ASP A 1 81 ? -42.580 -28.166 46.603 1.00 79.69 81 ASP A CA 1
ATOM 629 C C . ASP A 1 81 ? -41.436 -27.700 47.520 1.00 79.69 81 ASP A C 1
ATOM 631 O O . ASP A 1 81 ? -40.483 -28.436 47.808 1.00 79.69 81 ASP A O 1
ATOM 635 N N . PHE A 1 82 ? -41.572 -26.480 48.050 1.00 82.38 82 PHE A N 1
ATOM 636 C CA . PHE A 1 82 ? -40.644 -25.937 49.037 1.00 82.38 82 PHE A CA 1
ATOM 637 C C . PHE A 1 82 ? -40.706 -26.702 50.370 1.00 82.38 82 PHE A C 1
ATOM 639 O O . PHE A 1 82 ? -41.746 -26.762 51.029 1.00 82.38 82 PHE A O 1
ATOM 646 N N . ASN A 1 83 ? -39.562 -27.226 50.803 1.00 75.81 83 ASN A N 1
ATOM 647 C CA . ASN A 1 83 ? -39.358 -27.946 52.050 1.00 75.81 83 ASN A CA 1
ATOM 648 C C . ASN A 1 83 ? -37.904 -27.787 52.538 1.00 75.81 83 ASN A C 1
ATOM 650 O O . ASN A 1 83 ? -36.970 -28.307 51.929 1.00 75.81 83 ASN A O 1
ATOM 654 N N . VAL A 1 84 ? -37.724 -27.127 53.685 1.00 72.25 84 VAL A N 1
ATOM 655 C CA . VAL A 1 84 ? -36.407 -26.861 54.298 1.00 72.25 84 VAL A CA 1
ATOM 656 C C . VAL A 1 84 ? -35.648 -28.118 54.753 1.00 72.25 84 VAL A C 1
ATOM 658 O O . VAL A 1 84 ? -34.433 -28.065 54.902 1.00 72.25 84 VAL A O 1
ATOM 661 N N . GLU A 1 85 ? -36.321 -29.255 54.947 1.00 70.00 85 GLU A N 1
ATOM 662 C CA . GLU A 1 85 ? -35.675 -30.525 55.319 1.00 70.00 85 GLU A CA 1
ATOM 663 C C . GLU A 1 85 ? -35.257 -31.366 54.101 1.00 70.00 85 GLU A C 1
ATOM 665 O O . GLU A 1 85 ? -34.398 -32.240 54.223 1.00 70.00 85 GLU A O 1
ATOM 670 N N . ALA A 1 86 ? -35.871 -31.129 52.936 1.00 52.47 86 ALA A N 1
ATOM 671 C CA . ALA A 1 86 ? -35.732 -31.985 51.754 1.00 52.47 86 ALA A CA 1
ATOM 672 C C . ALA A 1 86 ? -35.086 -31.292 50.544 1.00 52.47 86 ALA A C 1
ATOM 674 O O . ALA A 1 86 ? -34.496 -31.972 49.703 1.00 52.47 86 ALA A O 1
ATOM 675 N N . ASN A 1 87 ? -35.192 -29.966 50.427 1.00 83.44 87 ASN A N 1
ATOM 676 C CA . ASN A 1 87 ? -34.571 -29.223 49.333 1.00 83.44 87 ASN A CA 1
ATOM 677 C C . ASN A 1 87 ? -33.068 -29.027 49.568 1.00 83.44 87 ASN A C 1
ATOM 679 O O . ASN A 1 87 ? -32.589 -28.973 50.701 1.00 83.44 87 ASN A O 1
ATOM 683 N N . GLN A 1 88 ? -32.319 -28.881 48.476 1.00 79.81 88 GLN A N 1
ATOM 684 C CA . GLN A 1 88 ? -30.889 -28.585 48.542 1.00 79.81 88 GLN A CA 1
ATOM 685 C C . GLN A 1 88 ? -30.678 -27.154 49.039 1.00 79.81 88 GLN A C 1
ATOM 687 O O . GLN A 1 88 ? -31.504 -26.278 48.775 1.00 79.81 88 GLN A O 1
ATOM 692 N N . SER A 1 89 ? -29.577 -26.902 49.750 1.00 82.62 89 SER A N 1
ATOM 693 C CA . SER A 1 89 ? -29.334 -25.588 50.336 1.00 82.62 89 SER A CA 1
ATOM 694 C C . SER A 1 89 ? -27.875 -25.135 50.307 1.00 82.62 89 SER A C 1
ATOM 696 O O . SER A 1 89 ? -26.951 -25.946 50.224 1.00 82.62 89 SER A O 1
ATOM 698 N N . VAL A 1 90 ? -27.669 -23.815 50.351 1.00 82.19 90 VAL A N 1
ATOM 699 C CA . VAL A 1 90 ? -26.353 -23.189 50.526 1.00 82.19 90 VAL A CA 1
ATOM 700 C C . VAL A 1 90 ? -26.441 -21.969 51.439 1.00 82.19 90 VAL A C 1
ATOM 702 O O . VAL A 1 90 ? -27.326 -21.124 51.289 1.00 82.19 90 VAL A O 1
ATOM 705 N N . SER A 1 91 ? -25.512 -21.856 52.386 1.00 81.12 91 SER A N 1
ATOM 706 C CA . SER A 1 91 ? -25.401 -20.680 53.250 1.00 81.12 91 SER A CA 1
ATOM 707 C C . SER A 1 91 ? -24.811 -19.496 52.483 1.00 81.12 91 SER A C 1
ATOM 709 O O . SER A 1 91 ? -23.811 -19.633 51.774 1.00 81.12 91 SER A O 1
ATOM 711 N N . ALA A 1 92 ? -25.394 -18.314 52.655 1.00 77.56 92 ALA A N 1
ATOM 712 C CA . ALA A 1 92 ? -24.885 -17.084 52.073 1.00 77.56 92 ALA A CA 1
ATOM 713 C C . ALA A 1 92 ? -23.885 -16.396 53.013 1.00 77.56 92 ALA A C 1
ATOM 715 O O . ALA A 1 92 ? -24.147 -16.177 54.197 1.00 77.56 92 ALA A O 1
ATOM 716 N N . ALA A 1 93 ? -22.739 -15.990 52.470 1.00 75.12 93 ALA A N 1
ATOM 717 C CA . ALA A 1 93 ? -21.759 -15.199 53.199 1.00 75.12 93 ALA A CA 1
ATOM 718 C C . ALA A 1 93 ? -22.253 -13.752 53.355 1.00 75.12 93 ALA A C 1
ATOM 720 O O . ALA A 1 93 ? -22.559 -13.088 52.360 1.00 75.12 93 ALA A O 1
ATOM 721 N N . ALA A 1 94 ? -22.274 -13.248 54.593 1.00 77.44 94 ALA A N 1
ATOM 722 C CA . ALA A 1 94 ? -22.765 -11.910 54.913 1.00 77.44 94 ALA A CA 1
ATOM 723 C C . ALA A 1 94 ? -21.633 -10.912 55.234 1.00 77.44 94 ALA A C 1
ATOM 725 O O . ALA A 1 94 ? -20.708 -11.207 55.991 1.00 77.44 94 ALA A O 1
ATOM 726 N N . THR A 1 95 ? -21.727 -9.685 54.713 1.00 76.75 95 THR A N 1
ATOM 727 C CA . THR A 1 95 ? -20.929 -8.524 55.153 1.00 76.75 95 THR A CA 1
ATOM 728 C C . THR A 1 95 ? -21.847 -7.454 55.742 1.00 76.75 95 THR A C 1
ATOM 730 O O . THR A 1 95 ? -22.796 -7.027 55.084 1.00 76.75 95 THR A O 1
ATOM 733 N N . LYS A 1 96 ? -21.566 -6.995 56.970 1.00 72.19 96 LYS A N 1
ATOM 734 C CA . LYS A 1 96 ? -22.427 -6.054 57.709 1.00 72.19 96 LYS A CA 1
ATOM 735 C C . LYS A 1 96 ? -22.018 -4.582 57.533 1.00 72.19 96 LYS A C 1
ATOM 737 O O . LYS A 1 96 ? -20.842 -4.232 57.621 1.00 72.19 96 LYS A O 1
ATOM 742 N N . SER A 1 97 ? -23.021 -3.728 57.337 1.00 71.19 97 SER A N 1
ATOM 743 C CA . SER A 1 97 ? -23.018 -2.259 57.455 1.00 71.19 97 SER A CA 1
ATOM 744 C C . SER A 1 97 ? -23.958 -1.873 58.608 1.00 71.19 97 SER A C 1
ATOM 746 O O . SER A 1 97 ? -24.784 -2.686 58.994 1.00 71.19 97 SER A O 1
ATOM 748 N N . SER A 1 98 ? -23.896 -0.647 59.143 1.00 65.19 98 SER A N 1
ATOM 749 C CA . SER A 1 98 ? -24.652 -0.228 60.346 1.00 65.19 98 SER A CA 1
ATOM 750 C C . SER A 1 98 ? -26.188 -0.273 60.240 1.00 65.19 98 SER A C 1
ATOM 752 O O . SER A 1 98 ? -26.865 0.074 61.212 1.00 65.19 98 SER A O 1
ATOM 754 N N . LYS A 1 99 ? -26.731 -0.599 59.055 1.00 75.12 99 LYS A N 1
ATOM 755 C CA . LYS A 1 99 ? -28.172 -0.727 58.768 1.00 75.12 99 LYS A CA 1
ATOM 756 C C . LYS A 1 99 ? -28.534 -1.819 57.745 1.00 75.12 99 LYS A C 1
ATOM 758 O O . LYS A 1 99 ? -29.720 -2.018 57.482 1.00 75.12 99 LYS A O 1
ATOM 763 N N . ILE A 1 100 ? -27.555 -2.467 57.105 1.00 81.06 100 ILE A N 1
ATOM 764 C CA . ILE A 1 100 ? -27.764 -3.345 55.936 1.00 81.06 100 ILE A CA 1
ATOM 765 C C . ILE A 1 100 ? -26.811 -4.539 56.017 1.00 81.06 100 ILE A C 1
ATOM 767 O O . ILE A 1 100 ? -25.619 -4.361 56.273 1.00 81.06 100 ILE A O 1
ATOM 771 N N . SER A 1 101 ? -27.317 -5.736 55.716 1.00 84.75 101 SER A N 1
ATOM 772 C CA . SER A 1 101 ? -26.490 -6.927 55.485 1.00 84.75 101 SER A CA 1
ATOM 773 C C . SER A 1 101 ? -26.423 -7.247 53.992 1.00 84.75 101 SER A C 1
ATOM 775 O O . SER A 1 101 ? -27.453 -7.287 53.319 1.00 84.75 101 SER A O 1
ATOM 777 N N . TYR A 1 102 ? -25.209 -7.445 53.475 1.00 87.12 102 TYR A N 1
ATOM 778 C CA . TYR A 1 102 ? -24.930 -7.818 52.086 1.00 87.12 102 TYR A CA 1
ATOM 779 C C . TYR A 1 102 ? -24.631 -9.308 52.021 1.00 87.12 102 TYR A C 1
ATOM 781 O O . TYR A 1 102 ? -23.697 -9.747 52.688 1.00 87.12 102 TYR A O 1
ATOM 789 N N . HIS A 1 103 ? -25.375 -10.057 51.215 1.00 89.56 103 HIS A N 1
ATOM 790 C CA . HIS A 1 103 ? -25.295 -11.514 51.141 1.00 89.56 103 HIS A CA 1
ATOM 791 C C . HIS A 1 103 ? -24.822 -11.967 49.766 1.00 89.56 103 HIS A C 1
ATOM 793 O O . HIS A 1 103 ? -25.248 -11.417 48.746 1.00 89.56 103 HIS A O 1
ATOM 799 N N . LYS A 1 104 ? -23.957 -12.982 49.748 1.00 89.50 104 LYS A N 1
ATOM 800 C CA . LYS A 1 104 ? -23.471 -13.645 48.535 1.00 89.50 104 LYS A CA 1
ATOM 801 C C . LYS A 1 104 ? -23.578 -15.150 48.680 1.00 89.50 104 LYS A C 1
ATOM 803 O O . LYS A 1 104 ? -23.135 -15.689 49.691 1.00 89.50 104 LYS A O 1
ATOM 808 N N . ALA A 1 105 ? -24.113 -15.808 47.663 1.00 90.06 105 ALA A N 1
ATOM 809 C CA . ALA A 1 105 ? -24.240 -17.256 47.634 1.00 90.06 105 ALA A CA 1
ATOM 810 C C . ALA A 1 105 ? -23.798 -17.808 46.283 1.00 90.06 105 ALA A C 1
ATOM 812 O O . ALA A 1 105 ? -24.111 -17.229 45.240 1.00 90.06 105 ALA A O 1
ATOM 813 N N . ASP A 1 106 ? -23.095 -18.933 46.338 1.00 89.62 106 ASP A N 1
ATOM 814 C CA . ASP A 1 106 ? -22.601 -19.666 45.182 1.00 89.62 106 ASP A CA 1
ATOM 815 C C . ASP A 1 106 ? -23.259 -21.042 45.182 1.00 89.62 106 ASP A C 1
ATOM 817 O O . ASP A 1 106 ? -23.107 -21.803 46.134 1.00 89.62 106 ASP A O 1
ATOM 821 N N . ILE A 1 107 ? -24.052 -21.321 44.150 1.00 89.94 107 ILE A N 1
ATOM 822 C CA . ILE A 1 107 ? -24.756 -22.589 43.980 1.00 89.94 107 ILE A CA 1
ATOM 823 C C . ILE A 1 107 ? -24.063 -23.336 42.846 1.00 89.94 107 ILE A C 1
ATOM 825 O O . ILE A 1 107 ? -24.091 -22.871 41.708 1.00 89.94 107 ILE A O 1
ATOM 829 N N . ASP A 1 108 ? -23.466 -24.483 43.158 1.00 89.12 108 ASP A N 1
ATOM 830 C CA . ASP A 1 108 ? -22.711 -25.310 42.215 1.00 89.12 108 ASP A CA 1
ATOM 831 C C . ASP A 1 108 ? -23.399 -26.665 41.979 1.00 89.12 108 ASP A C 1
ATOM 833 O O . ASP A 1 108 ? -24.301 -27.064 42.714 1.00 89.12 108 ASP A O 1
ATOM 837 N N . GLY A 1 109 ? -22.944 -27.409 40.965 1.00 86.56 109 GLY A N 1
ATOM 838 C CA . GLY A 1 109 ? -23.421 -28.774 40.698 1.00 86.56 109 GLY A CA 1
ATOM 839 C C . GLY A 1 109 ? -24.835 -28.844 40.116 1.00 86.56 109 GLY A C 1
ATOM 840 O O . GLY A 1 109 ? -25.477 -29.895 40.164 1.00 86.56 109 GLY A O 1
ATOM 841 N N . LEU A 1 110 ? -25.325 -27.737 39.558 1.00 89.06 110 LEU A N 1
ATOM 842 C CA . LEU A 1 110 ? -26.651 -27.648 38.962 1.00 89.06 110 LEU A CA 1
ATOM 843 C C . LEU A 1 110 ? -26.700 -28.385 37.617 1.00 89.06 110 LEU A C 1
ATOM 845 O O . LEU A 1 110 ? -25.727 -28.419 36.860 1.00 89.06 110 LEU A O 1
ATOM 849 N N . LYS A 1 111 ? -27.861 -28.960 37.290 1.00 88.50 111 LYS A N 1
ATOM 850 C CA . LYS A 1 111 ? -28.098 -29.567 35.974 1.00 88.50 111 LYS A CA 1
ATOM 851 C C . LYS A 1 111 ? -28.161 -28.467 34.923 1.00 88.50 111 LYS A C 1
ATOM 853 O O . LYS A 1 111 ? -28.782 -27.442 35.172 1.00 88.50 111 LYS A O 1
ATOM 858 N N . GLN A 1 112 ? -27.566 -28.683 33.753 1.00 88.69 112 GLN A N 1
ATOM 859 C CA . GLN A 1 112 ? -27.613 -27.723 32.644 1.00 88.69 112 GLN A CA 1
ATOM 860 C C . GLN A 1 112 ? -29.040 -27.558 32.099 1.00 88.69 112 GLN A C 1
ATOM 862 O O . GLN A 1 112 ? -29.824 -28.509 32.111 1.00 88.69 112 GLN A O 1
ATOM 867 N N . GLY A 1 113 ? -29.374 -26.368 31.592 1.00 85.06 113 GLY A N 1
ATOM 868 C CA . GLY A 1 113 ? -30.664 -26.106 30.934 1.00 85.06 113 GLY A CA 1
ATOM 869 C C . GLY A 1 113 ? -31.888 -26.282 31.839 1.00 85.06 113 GLY A C 1
ATOM 870 O O . GLY A 1 113 ? -32.966 -26.583 31.337 1.00 85.06 113 GLY A O 1
ATOM 871 N N . THR A 1 114 ? -31.718 -26.178 33.158 1.00 89.00 114 THR A N 1
ATOM 872 C CA . THR A 1 114 ? -32.729 -26.549 34.152 1.00 89.00 114 THR A CA 1
ATOM 873 C C . THR A 1 114 ? -33.163 -25.325 34.946 1.00 89.00 114 THR A C 1
ATOM 875 O O . THR A 1 114 ? -32.330 -24.551 35.425 1.00 89.00 114 THR A O 1
ATOM 878 N N . THR A 1 115 ? -34.474 -25.151 35.092 1.00 89.94 115 THR A N 1
ATOM 879 C CA . THR A 1 115 ? -35.054 -24.112 35.944 1.00 89.94 115 THR A CA 1
ATOM 880 C C . THR A 1 115 ? -35.166 -24.618 37.376 1.00 89.94 115 THR A C 1
ATOM 882 O O . THR A 1 115 ? -35.669 -25.714 37.623 1.00 89.94 115 THR A O 1
ATOM 885 N N . TYR A 1 116 ? -34.701 -23.800 38.311 1.00 90.38 116 TYR A N 1
ATOM 886 C CA . TYR A 1 116 ? -34.808 -24.026 39.742 1.00 90.38 116 TYR A CA 1
ATOM 887 C C . TYR A 1 116 ? -35.613 -22.896 40.367 1.00 90.38 116 TYR A C 1
ATOM 889 O O . TYR A 1 116 ? -35.389 -21.724 40.051 1.00 90.38 116 TYR A O 1
ATOM 897 N N . ASN A 1 117 ? -36.502 -23.252 41.285 1.00 92.44 117 ASN A N 1
ATOM 898 C CA . ASN A 1 117 ? -37.113 -22.313 42.211 1.00 92.44 117 ASN A CA 1
ATOM 899 C C . ASN A 1 117 ? -36.250 -22.225 43.470 1.00 92.44 117 ASN A C 1
ATOM 901 O O . ASN A 1 117 ? -35.581 -23.189 43.848 1.00 92.44 117 ASN A O 1
ATOM 905 N N . TYR A 1 118 ? -36.247 -21.068 44.126 1.00 92.50 118 TYR A N 1
ATOM 906 C CA . TYR A 1 118 ? -35.547 -20.898 45.390 1.00 92.50 118 TYR A CA 1
ATOM 907 C C . TYR A 1 118 ? -36.218 -19.886 46.314 1.00 92.50 118 TYR A C 1
ATOM 909 O O . TYR A 1 118 ? -36.904 -18.952 45.887 1.00 92.50 118 TYR A O 1
ATOM 917 N N . ARG A 1 119 ? -35.985 -20.073 47.613 1.00 92.44 119 ARG A N 1
ATOM 918 C CA . ARG A 1 119 ? -36.371 -19.141 48.675 1.00 92.44 119 ARG A CA 1
ATOM 919 C C . ARG A 1 119 ? -35.186 -18.885 49.593 1.00 92.44 119 ARG A C 1
ATOM 921 O O . ARG A 1 119 ? -34.351 -19.761 49.813 1.00 92.44 119 ARG A O 1
ATOM 928 N N . ILE A 1 120 ? -35.121 -17.666 50.114 1.00 91.44 120 ILE A N 1
ATOM 929 C CA . ILE A 1 120 ? -34.101 -17.233 51.064 1.00 91.44 120 ILE A CA 1
ATOM 930 C C . ILE A 1 120 ? -34.737 -17.255 52.450 1.00 91.44 120 ILE A C 1
ATOM 932 O O . ILE A 1 120 ? -35.790 -16.647 52.658 1.00 91.44 120 ILE A O 1
ATOM 936 N N . VAL A 1 121 ? -34.093 -17.953 53.378 1.00 89.25 121 VAL A N 1
ATOM 937 C CA . VAL A 1 121 ? -34.536 -18.081 54.767 1.00 89.25 121 VAL A CA 1
ATOM 938 C C . VAL A 1 121 ? -33.523 -17.389 55.666 1.00 89.25 121 VAL A C 1
ATOM 940 O O . VAL A 1 121 ? -32.320 -17.594 55.518 1.00 89.25 121 VAL A O 1
ATOM 943 N N . ASP A 1 122 ? -34.000 -16.548 56.579 1.00 85.81 122 ASP A N 1
ATOM 944 C CA . ASP A 1 122 ? -33.204 -16.048 57.701 1.00 85.81 122 ASP A CA 1
ATOM 945 C C . ASP A 1 122 ? -33.226 -17.093 58.819 1.00 85.81 122 ASP A C 1
ATOM 947 O O . ASP A 1 122 ? -34.263 -17.309 59.448 1.00 85.81 122 ASP A O 1
ATOM 951 N N . GLU A 1 123 ? -32.084 -17.733 59.071 1.00 81.81 123 GLU A N 1
ATOM 952 C CA . GLU A 1 123 ? -31.961 -18.847 60.021 1.00 81.81 123 GLU A CA 1
ATOM 953 C C . GLU A 1 123 ? -32.200 -18.427 61.482 1.00 81.81 123 GLU A C 1
ATOM 955 O O . GLU A 1 123 ? -32.431 -19.270 62.346 1.00 81.81 123 GLU A O 1
ATOM 960 N N . VAL A 1 124 ? -32.171 -17.123 61.785 1.00 76.88 124 VAL A N 1
ATOM 961 C CA . VAL A 1 124 ? -32.427 -16.613 63.140 1.00 76.88 124 VAL A CA 1
ATOM 962 C C . VAL A 1 124 ? -33.905 -16.317 63.352 1.00 76.88 124 VAL A C 1
ATOM 964 O O . VAL A 1 124 ? -34.465 -16.661 64.392 1.00 76.88 124 VAL A O 1
ATOM 967 N N . SER A 1 125 ? -34.536 -15.625 62.402 1.00 78.19 125 SER A N 1
ATOM 968 C CA . SER A 1 125 ? -35.932 -15.195 62.544 1.00 78.19 125 SER A CA 1
ATOM 969 C C . SER A 1 125 ? -36.945 -16.196 61.985 1.00 78.19 125 SER A C 1
ATOM 971 O O . SER A 1 125 ? -38.133 -16.079 62.288 1.00 78.19 125 SER A O 1
ATOM 973 N N . GLY A 1 126 ? -36.502 -17.151 61.163 1.00 81.12 126 GLY A N 1
ATOM 974 C CA . GLY A 1 126 ? -37.368 -18.038 60.388 1.00 81.12 126 GLY A CA 1
ATOM 975 C C . GLY A 1 126 ? -38.152 -17.311 59.290 1.00 81.12 126 GLY A C 1
ATOM 976 O O . GLY A 1 126 ? -39.072 -17.891 58.717 1.00 81.12 126 GLY A O 1
ATOM 977 N N . ALA A 1 127 ? -37.841 -16.038 59.012 1.00 85.69 127 ALA A N 1
ATOM 978 C CA . ALA A 1 127 ? -38.489 -15.262 57.962 1.00 85.69 127 ALA A CA 1
ATOM 979 C C . ALA A 1 127 ? -38.104 -15.806 56.580 1.00 85.69 127 ALA A C 1
ATOM 981 O O . ALA A 1 127 ? -36.933 -16.088 56.317 1.00 85.69 127 ALA A O 1
ATOM 982 N N . ILE A 1 128 ? -39.089 -15.919 55.686 1.00 89.25 128 ILE A N 1
ATOM 983 C CA . ILE A 1 128 ? -38.930 -16.539 54.363 1.00 89.25 128 ILE A CA 1
ATOM 984 C C . ILE A 1 128 ? -39.250 -15.498 53.295 1.00 89.25 128 ILE A C 1
ATOM 986 O O . ILE A 1 128 ? -40.229 -14.758 53.413 1.00 89.25 128 ILE A O 1
ATOM 990 N N . SER A 1 129 ? -38.422 -15.417 52.257 1.00 91.62 129 SER A N 1
ATOM 991 C CA . SER A 1 129 ? -38.670 -14.522 51.128 1.00 91.62 129 SER A CA 1
ATOM 992 C C . SER A 1 129 ? -39.860 -14.978 50.273 1.00 91.62 129 SER A C 1
ATOM 994 O O . SER A 1 129 ? -40.290 -16.134 50.341 1.00 91.62 129 SER A O 1
ATOM 996 N N . LYS A 1 130 ? -40.325 -14.107 49.364 1.00 91.12 130 LYS A N 1
ATOM 997 C CA . LYS A 1 130 ? -41.065 -14.575 48.181 1.00 91.12 130 LYS A CA 1
ATOM 998 C C . LYS A 1 130 ? -40.235 -15.606 47.401 1.00 91.12 130 LYS A C 1
ATOM 1000 O O . LYS A 1 130 ? -39.017 -15.713 47.580 1.00 91.12 130 LYS A O 1
ATOM 1005 N N . GLU A 1 131 ? -40.906 -16.363 46.550 1.00 91.38 131 GLU A N 1
ATOM 1006 C CA . GLU A 1 131 ? -40.256 -17.326 45.668 1.00 91.38 131 GLU A CA 1
ATOM 1007 C C . GLU A 1 131 ? -39.595 -16.630 44.482 1.00 91.38 131 GLU A C 1
ATOM 1009 O O . GLU A 1 131 ? -40.151 -15.692 43.907 1.00 91.38 131 GLU A O 1
ATOM 1014 N N . TYR A 1 132 ? -38.407 -17.105 44.132 1.00 91.50 132 TYR A N 1
ATOM 1015 C CA . TYR A 1 132 ? -37.642 -16.675 42.972 1.00 91.50 132 TYR A CA 1
ATOM 1016 C C . TYR A 1 132 ? -37.304 -17.887 42.111 1.00 91.50 132 TYR A C 1
ATOM 1018 O O . TYR A 1 132 ? -37.412 -19.026 42.564 1.00 91.50 132 TYR A O 1
ATOM 1026 N N . SER A 1 133 ? -36.841 -17.646 40.888 1.00 89.75 133 SER A N 1
ATOM 1027 C CA . SER A 1 133 ? -36.346 -18.714 40.026 1.00 89.75 133 SER A CA 1
ATOM 1028 C C . SER A 1 133 ? -35.112 -18.280 39.246 1.00 89.75 133 SER A C 1
ATOM 1030 O O . SER A 1 133 ? -34.875 -17.092 39.029 1.00 89.75 133 SER A O 1
ATOM 1032 N N . PHE A 1 134 ? -34.308 -19.252 38.833 1.00 87.56 134 PHE A N 1
ATOM 1033 C CA . PHE A 1 134 ? -33.238 -19.065 37.860 1.00 87.56 134 PHE A CA 1
ATOM 1034 C C . PHE A 1 134 ? -33.193 -20.268 36.921 1.00 87.56 134 PHE A C 1
ATOM 1036 O O . PHE A 1 134 ? -33.661 -21.353 37.255 1.00 87.56 134 PHE A O 1
ATOM 1043 N N . THR A 1 135 ? -32.609 -20.090 35.738 1.00 86.31 135 THR A N 1
ATOM 1044 C CA . THR A 1 135 ? -32.417 -21.183 34.778 1.00 86.31 135 THR A CA 1
ATOM 1045 C C . THR A 1 135 ? -30.948 -21.287 34.410 1.00 86.31 135 THR A C 1
ATOM 1047 O O . THR A 1 135 ? -30.387 -20.357 33.822 1.00 86.31 135 THR A O 1
ATOM 1050 N N . THR A 1 136 ? -30.329 -22.421 34.738 1.00 83.88 136 THR A N 1
ATOM 1051 C CA . THR A 1 136 ? -28.990 -22.749 34.241 1.00 83.88 136 THR A CA 1
ATOM 1052 C C . THR A 1 136 ? -29.030 -22.921 32.733 1.00 83.88 136 THR A C 1
ATOM 1054 O O . THR A 1 136 ? -30.041 -23.318 32.151 1.00 83.88 136 THR A O 1
ATOM 1057 N N . LYS A 1 137 ? -27.929 -22.614 32.054 1.00 78.19 137 LYS A N 1
ATOM 1058 C CA . LYS A 1 137 ? -27.915 -22.605 30.591 1.00 78.19 137 LYS A CA 1
ATOM 1059 C C . LYS A 1 137 ? -27.381 -23.924 30.041 1.00 78.19 137 LYS A C 1
ATOM 1061 O O . LYS A 1 137 ? -26.477 -24.530 30.606 1.00 78.19 137 LYS A O 1
ATOM 1066 N N . ALA A 1 138 ? -27.970 -24.378 28.938 1.00 76.06 138 ALA A N 1
ATOM 1067 C CA . ALA A 1 138 ? -27.387 -25.441 28.130 1.00 76.06 138 ALA A CA 1
ATOM 1068 C C . ALA A 1 138 ? -26.173 -24.898 27.357 1.00 76.06 138 ALA A C 1
ATOM 1070 O O . ALA A 1 138 ? -26.049 -23.687 27.155 1.00 76.06 138 ALA A O 1
ATOM 1071 N N . ALA A 1 139 ? -25.290 -25.781 26.891 1.00 70.06 139 ALA A N 1
ATOM 1072 C CA . ALA A 1 139 ? -24.253 -25.389 25.943 1.00 70.06 139 ALA A CA 1
ATOM 1073 C C . ALA A 1 139 ? -24.901 -24.851 24.651 1.00 70.06 139 ALA A C 1
ATOM 1075 O O . ALA A 1 139 ? -25.682 -25.553 24.008 1.00 70.06 139 ALA A O 1
ATOM 1076 N N . VAL A 1 140 ? -24.580 -23.610 24.276 1.00 79.19 140 VAL A N 1
ATOM 1077 C CA . VAL A 1 140 ? -25.117 -22.937 23.083 1.00 79.19 140 VAL A CA 1
ATOM 1078 C C . VAL A 1 140 ? -23.992 -22.490 22.155 1.00 79.19 140 VAL A C 1
ATOM 1080 O O . VAL A 1 140 ? -22.956 -22.010 22.608 1.00 79.19 140 VAL A O 1
ATOM 1083 N N . ASN A 1 141 ? -24.214 -22.625 20.849 1.00 77.19 141 ASN A N 1
ATOM 1084 C CA . ASN A 1 141 ? -23.328 -22.141 19.780 1.00 77.19 141 ASN A CA 1
ATOM 1085 C C . ASN A 1 141 ? -23.790 -20.791 19.192 1.00 77.19 141 ASN A C 1
ATOM 1087 O O . ASN A 1 141 ? -23.120 -20.208 18.340 1.00 77.19 141 ASN A O 1
ATOM 1091 N N . SER A 1 142 ? -24.941 -20.282 19.644 1.00 90.94 142 SER A N 1
ATOM 1092 C CA . SER A 1 142 ? -25.413 -18.934 19.353 1.00 90.94 142 SER A CA 1
ATOM 1093 C C . SER A 1 142 ? -26.195 -18.367 20.529 1.00 90.94 142 SER A C 1
ATOM 1095 O O . SER A 1 142 ? -26.983 -19.069 21.159 1.00 90.94 142 SER A O 1
ATOM 1097 N N . PHE A 1 143 ? -25.966 -17.094 20.827 1.00 93.81 143 PHE A N 1
ATOM 1098 C CA . PHE A 1 143 ? -26.681 -16.360 21.864 1.00 93.81 143 PHE A CA 1
ATOM 1099 C C . PHE A 1 143 ? -26.614 -14.859 21.586 1.00 93.81 143 PHE A C 1
ATOM 1101 O O . PHE A 1 143 ? -25.778 -14.403 20.803 1.00 93.81 143 PHE A O 1
ATOM 1108 N N . SER A 1 144 ? -27.463 -14.076 22.247 1.00 96.50 144 SER A N 1
ATOM 1109 C CA . SER A 1 144 ? -27.313 -12.623 22.297 1.00 96.50 144 SER A CA 1
ATOM 1110 C C . SER A 1 144 ? -27.244 -12.113 23.728 1.00 96.50 144 SER A C 1
ATOM 1112 O O . SER A 1 144 ? -27.635 -12.802 24.666 1.00 96.50 144 SER A O 1
ATOM 1114 N N . PHE A 1 145 ? -26.729 -10.904 23.913 1.00 97.75 145 PHE A N 1
ATOM 1115 C CA . PHE A 1 145 ? -26.780 -10.191 25.183 1.00 97.75 145 PHE A CA 1
ATOM 1116 C C . PHE A 1 145 ? -27.005 -8.698 24.951 1.00 97.75 145 PHE A C 1
ATOM 1118 O O . PHE A 1 145 ? -26.662 -8.148 23.899 1.00 97.75 145 PHE A O 1
ATOM 1125 N N . ILE A 1 146 ? -27.580 -8.034 25.951 1.00 98.44 146 ILE A N 1
ATOM 1126 C CA . ILE A 1 146 ? -27.861 -6.599 25.901 1.00 98.44 146 ILE A CA 1
ATOM 1127 C C . ILE A 1 146 ? -26.725 -5.860 26.604 1.00 98.44 146 ILE A C 1
ATOM 1129 O O . ILE A 1 146 ? -26.477 -6.068 27.788 1.00 98.44 146 ILE A O 1
ATOM 1133 N N . ALA A 1 147 ? -26.057 -4.961 25.894 1.00 98.12 147 ALA A N 1
ATOM 1134 C CA . ALA A 1 147 ? -25.087 -4.028 26.439 1.00 98.12 147 ALA A CA 1
ATOM 1135 C C . ALA A 1 147 ? -25.740 -2.663 26.715 1.00 98.12 147 ALA A C 1
ATOM 1137 O O . ALA A 1 147 ? -26.372 -2.053 25.847 1.00 98.12 147 ALA A O 1
ATOM 1138 N N . THR A 1 148 ? -25.541 -2.168 27.932 1.00 96.19 148 THR A N 1
ATOM 1139 C CA . THR A 1 148 ? -25.961 -0.847 28.409 1.00 96.19 148 THR A CA 1
ATOM 1140 C C . THR A 1 148 ? -24.757 -0.082 28.943 1.00 96.19 148 THR A C 1
ATOM 1142 O O . THR A 1 148 ? -23.757 -0.679 29.350 1.00 96.19 148 THR A O 1
ATOM 1145 N N . SER A 1 149 ? -24.840 1.246 28.964 1.00 93.50 149 SER A N 1
ATOM 1146 C CA . SER A 1 149 ? -23.780 2.067 29.543 1.00 93.50 149 SER A CA 1
ATOM 1147 C C . SER A 1 149 ? -24.313 3.304 30.246 1.00 93.50 149 SER A C 1
ATOM 1149 O O . SER A 1 149 ? -25.354 3.850 29.880 1.00 93.50 149 SER A O 1
ATOM 1151 N N . ASP A 1 150 ? -23.561 3.766 31.246 1.00 90.88 150 ASP A N 1
ATOM 1152 C CA . ASP A 1 150 ? -23.702 5.107 31.822 1.00 90.88 150 ASP A CA 1
ATOM 1153 C C . ASP A 1 150 ? -25.129 5.415 32.306 1.00 90.88 150 ASP A C 1
ATOM 1155 O O . ASP A 1 150 ? -25.693 6.481 32.036 1.00 90.88 150 ASP A O 1
ATOM 1159 N N . ALA A 1 151 ? -25.702 4.470 33.059 1.00 91.00 151 ALA A N 1
ATOM 1160 C CA . ALA A 1 151 ? -27.020 4.607 33.678 1.00 91.00 151 ALA A CA 1
ATOM 1161 C C . ALA A 1 151 ? -27.106 5.876 34.541 1.00 91.00 151 ALA A C 1
ATOM 1163 O O . ALA A 1 151 ? -28.138 6.552 34.560 1.00 91.00 151 ALA A O 1
ATOM 1164 N N . ASN A 1 152 ? -26.003 6.224 35.219 1.00 87.69 152 ASN A N 1
ATOM 1165 C CA . ASN A 1 152 ? -25.829 7.475 35.952 1.00 87.69 152 ASN A CA 1
ATOM 1166 C C . ASN A 1 152 ? -27.040 7.844 36.816 1.00 87.69 152 ASN A C 1
ATOM 1168 O O . ASN A 1 152 ? -27.452 9.002 36.853 1.00 87.69 152 ASN A O 1
ATOM 1172 N N . TYR A 1 153 ? -27.623 6.858 37.503 1.00 87.56 153 TYR A N 1
ATOM 1173 C CA . TYR A 1 153 ? -28.799 7.064 38.340 1.00 87.56 153 TYR A CA 1
ATOM 1174 C C . TYR A 1 153 ? -28.607 8.215 39.347 1.00 87.56 153 TYR A C 1
ATOM 1176 O O . TYR A 1 153 ? -27.545 8.342 39.971 1.00 87.56 153 TYR A O 1
ATOM 1184 N N . ARG A 1 154 ? -29.662 9.025 39.529 1.00 85.62 154 ARG A N 1
ATOM 1185 C CA . ARG A 1 154 ? -29.746 10.158 40.466 1.00 85.62 154 ARG A CA 1
ATOM 1186 C C . ARG A 1 154 ? -31.019 10.066 41.305 1.00 85.62 154 ARG A C 1
ATOM 1188 O O . ARG A 1 154 ? -32.052 9.623 40.821 1.00 85.62 154 ARG A O 1
ATOM 1195 N N . THR A 1 155 ? -30.968 10.553 42.544 1.00 78.25 155 THR A N 1
ATOM 1196 C CA . THR A 1 155 ? -32.095 10.485 43.497 1.00 78.25 155 THR A CA 1
ATOM 1197 C C . THR A 1 155 ? -33.201 11.521 43.256 1.00 78.25 155 THR A C 1
ATOM 1199 O O . THR A 1 155 ? -34.243 11.465 43.901 1.00 78.25 155 THR A O 1
ATOM 1202 N N . THR A 1 156 ? -32.997 12.477 42.349 1.00 72.31 156 THR A N 1
ATOM 1203 C CA . THR A 1 156 ? -33.988 13.504 41.988 1.00 72.31 156 THR A CA 1
ATOM 1204 C C . THR A 1 156 ? -35.108 12.926 41.119 1.00 72.31 156 THR A C 1
ATOM 1206 O O . THR A 1 156 ? -34.826 12.320 40.085 1.00 72.31 156 THR A O 1
ATOM 1209 N N . SER A 1 157 ? -36.364 13.193 41.486 1.00 64.12 157 SER A N 1
ATOM 1210 C CA . SER A 1 157 ? -37.573 12.605 40.887 1.00 64.12 157 SER A CA 1
ATOM 1211 C C . SER A 1 157 ? -37.751 12.822 39.380 1.00 64.12 157 SER A C 1
ATOM 1213 O O . SER A 1 157 ? -38.286 11.952 38.705 1.00 64.12 157 SER A O 1
ATOM 1215 N N . SER A 1 158 ? -37.258 13.927 38.815 1.00 59.66 158 SER A N 1
ATOM 1216 C CA . SER A 1 158 ? -37.395 14.251 37.383 1.00 59.66 158 SER A CA 1
ATOM 1217 C C . SER A 1 158 ? -36.612 13.339 36.428 1.00 59.66 158 SER A C 1
ATOM 1219 O O . SER A 1 158 ? -36.801 13.422 35.216 1.00 59.66 158 SER A O 1
ATOM 1221 N N . TYR A 1 159 ? -35.737 12.482 36.957 1.00 61.78 159 TYR A N 1
ATOM 1222 C CA . TYR A 1 159 ? -34.880 11.598 36.167 1.00 61.78 159 TYR A CA 1
ATOM 1223 C C . TYR A 1 159 ? -34.939 10.126 36.594 1.00 61.78 159 TYR A C 1
ATOM 1225 O O . TYR A 1 159 ? -34.208 9.289 36.059 1.00 61.78 159 TYR A O 1
ATOM 1233 N N . GLN A 1 160 ? -35.810 9.805 37.551 1.00 67.00 160 GLN A N 1
ATOM 1234 C CA . GLN A 1 160 ? -36.138 8.425 37.889 1.00 67.00 160 GLN A CA 1
ATOM 1235 C C . GLN A 1 160 ? -36.831 7.788 36.670 1.00 67.00 160 GLN A C 1
ATOM 1237 O O . GLN A 1 160 ? -37.607 8.451 35.989 1.00 67.00 160 GLN A O 1
ATOM 1242 N N . ASN A 1 161 ? -36.526 6.524 36.370 1.00 78.81 161 ASN A N 1
ATOM 1243 C CA . ASN A 1 161 ? -37.123 5.687 35.310 1.00 78.81 161 ASN A CA 1
ATOM 1244 C C . ASN A 1 161 ? -36.476 5.721 33.918 1.00 78.81 161 ASN A C 1
ATOM 1246 O O . ASN A 1 161 ? -36.839 4.895 33.092 1.00 78.81 161 ASN A O 1
ATOM 1250 N N . TYR A 1 162 ? -35.470 6.561 33.642 1.00 89.06 162 TYR A N 1
ATOM 1251 C CA . TYR A 1 162 ? -34.795 6.548 32.326 1.00 89.06 162 TYR A CA 1
ATOM 1252 C C . TYR A 1 162 ? -34.081 5.218 32.053 1.00 89.06 162 TYR A C 1
ATOM 1254 O O . TYR A 1 162 ? -34.254 4.610 30.996 1.00 89.06 162 TYR A O 1
ATOM 1262 N N . TYR A 1 163 ? -33.294 4.763 33.029 1.00 91.69 163 TYR A N 1
ATOM 1263 C CA . TYR A 1 163 ? -32.565 3.505 32.912 1.00 91.69 163 TYR A CA 1
ATOM 1264 C C . TYR A 1 163 ? -33.506 2.303 32.969 1.00 91.69 163 TYR A C 1
ATOM 1266 O O . TYR A 1 163 ? -33.391 1.412 32.132 1.00 91.69 163 TYR A O 1
ATOM 1274 N N . GLY A 1 164 ? -34.493 2.324 33.873 1.00 92.25 164 GLY A N 1
ATOM 1275 C CA . GLY A 1 164 ? -35.513 1.279 33.931 1.00 92.25 164 GLY A CA 1
ATOM 1276 C C . GLY A 1 164 ? -36.286 1.141 32.619 1.00 92.25 164 GLY A C 1
ATOM 1277 O O . GLY A 1 164 ? -36.411 0.032 32.112 1.00 92.25 164 GLY A O 1
ATOM 1278 N N . ASN A 1 165 ? -36.719 2.251 32.011 1.00 92.56 165 ASN A N 1
ATOM 1279 C CA . ASN A 1 165 ? -37.393 2.242 30.710 1.00 92.56 165 ASN A CA 1
ATOM 1280 C C . ASN A 1 165 ? -36.499 1.673 29.599 1.00 92.56 165 ASN A C 1
ATOM 1282 O O . ASN A 1 165 ? -36.949 0.869 28.787 1.00 92.56 165 ASN A O 1
ATOM 1286 N N . THR A 1 166 ? -35.215 2.045 29.594 1.00 95.81 166 THR A N 1
ATOM 1287 C CA . THR A 1 166 ? -34.246 1.512 28.627 1.00 95.81 166 THR A CA 1
ATOM 1288 C C . THR A 1 166 ? -34.080 0.003 28.774 1.00 95.81 166 THR A C 1
ATOM 1290 O O . THR A 1 166 ? -34.105 -0.705 27.771 1.00 95.81 166 THR A O 1
ATOM 1293 N N . LEU A 1 167 ? -33.956 -0.500 30.007 1.00 95.56 167 LEU A N 1
ATOM 1294 C CA . LEU A 1 167 ? -33.854 -1.935 30.266 1.00 95.56 167 LEU A CA 1
ATOM 1295 C C . LEU A 1 167 ? -35.118 -2.682 29.828 1.00 95.56 167 LEU A C 1
ATOM 1297 O O . LEU A 1 167 ? -34.994 -3.657 29.096 1.00 95.56 167 LEU A O 1
ATOM 1301 N N . HIS A 1 168 ? -36.309 -2.208 30.216 1.00 95.25 168 HIS A N 1
ATOM 1302 C CA . HIS A 1 168 ? -37.584 -2.832 29.840 1.00 95.25 168 HIS A CA 1
ATOM 1303 C C . HIS A 1 168 ? -37.751 -2.889 28.319 1.00 95.25 168 HIS A C 1
ATOM 1305 O O . HIS A 1 168 ? -38.034 -3.950 27.776 1.00 95.25 168 HIS A O 1
ATOM 1311 N N . THR A 1 169 ? -37.469 -1.783 27.626 1.00 96.75 169 THR A N 1
ATOM 1312 C CA . THR A 1 169 ? -37.525 -1.728 26.156 1.00 96.75 169 THR A CA 1
ATOM 1313 C C . THR A 1 169 ? -36.542 -2.714 25.518 1.00 96.75 169 THR A C 1
ATOM 1315 O O . THR A 1 169 ? -36.860 -3.374 24.529 1.00 96.75 169 THR A O 1
ATOM 1318 N N . ALA A 1 170 ? -35.331 -2.824 26.070 1.00 97.50 170 ALA A N 1
ATOM 1319 C CA . ALA A 1 170 ? -34.310 -3.714 25.537 1.00 97.50 170 ALA A CA 1
ATOM 1320 C C . ALA A 1 170 ? -34.689 -5.193 25.699 1.00 97.50 170 ALA A C 1
ATOM 1322 O O . ALA A 1 170 ? -34.552 -5.946 24.736 1.00 97.50 170 ALA A O 1
ATOM 1323 N N . VAL A 1 171 ? -35.184 -5.603 26.875 1.00 96.31 171 VAL A N 1
ATOM 1324 C CA . VAL A 1 171 ? -35.607 -6.996 27.123 1.00 96.31 171 VAL A CA 1
ATOM 1325 C C . VAL A 1 171 ? -36.924 -7.340 26.434 1.00 96.31 171 VAL A C 1
ATOM 1327 O O . VAL A 1 171 ? -37.108 -8.480 26.036 1.00 96.31 171 VAL A O 1
ATOM 1330 N N . GLU A 1 172 ? -37.817 -6.373 26.215 1.00 96.62 172 GLU A N 1
ATOM 1331 C CA . GLU A 1 172 ? -39.016 -6.580 25.394 1.00 96.62 172 GLU A CA 1
ATOM 1332 C C . GLU A 1 172 ? -38.640 -6.852 23.931 1.00 96.62 172 GLU A C 1
ATOM 1334 O O . GLU A 1 172 ? -39.209 -7.734 23.290 1.00 96.62 172 GLU A O 1
ATOM 1339 N N . LYS A 1 173 ? -37.635 -6.138 23.404 1.00 97.25 173 LYS A N 1
ATOM 1340 C CA . LYS A 1 173 ? -37.131 -6.362 22.043 1.00 97.25 173 LYS A CA 1
ATOM 1341 C C . LYS A 1 173 ? -36.283 -7.631 21.914 1.00 97.25 173 LYS A C 1
ATOM 1343 O O . LYS A 1 173 ? -36.295 -8.258 20.857 1.00 97.25 173 LYS A O 1
ATOM 1348 N N . TYR A 1 174 ? -35.536 -7.987 22.957 1.00 96.69 174 TYR A N 1
ATOM 1349 C CA . TYR A 1 174 ? -34.636 -9.142 22.991 1.00 96.69 174 TYR A CA 1
ATOM 1350 C C . TYR A 1 174 ? -34.894 -10.011 24.235 1.00 96.69 174 TYR A C 1
ATOM 1352 O O . TYR A 1 174 ? -34.035 -10.075 25.118 1.00 96.69 174 TYR A O 1
ATOM 1360 N N . PRO A 1 175 ? -36.047 -10.703 24.308 1.00 94.69 175 PRO A N 1
ATOM 1361 C CA . PRO A 1 175 ? -36.422 -11.502 25.481 1.00 94.69 175 PRO A CA 1
ATOM 1362 C C . PRO A 1 175 ? -35.526 -12.732 25.682 1.00 94.69 175 PRO A C 1
ATOM 1364 O O . PRO A 1 175 ? -35.395 -13.242 26.786 1.00 94.69 175 PRO A O 1
ATOM 1367 N N . GLU A 1 176 ? -34.852 -13.183 24.624 1.00 91.19 176 GLU A N 1
ATOM 1368 C CA . GLU A 1 176 ? -33.921 -14.318 24.668 1.00 91.19 176 GLU A CA 1
ATOM 1369 C C . GLU A 1 176 ? -32.483 -13.907 25.034 1.00 91.19 176 GLU A C 1
ATOM 1371 O O . GLU A 1 176 ? -31.556 -14.715 24.938 1.00 91.19 176 GLU A O 1
ATOM 1376 N N . ALA A 1 177 ? -32.257 -12.644 25.419 1.00 94.00 177 ALA A N 1
ATOM 1377 C CA . ALA A 1 177 ? -30.933 -12.184 25.816 1.00 94.00 177 ALA A CA 1
ATOM 1378 C C . ALA A 1 177 ? -30.399 -13.024 26.988 1.00 94.00 177 ALA A C 1
ATOM 1380 O O . ALA A 1 177 ? -31.049 -13.207 28.014 1.00 94.00 177 ALA A O 1
ATOM 1381 N N . ALA A 1 178 ? -29.170 -13.513 26.856 1.00 92.44 178 ALA A N 1
ATOM 1382 C CA . ALA A 1 178 ? -28.538 -14.372 27.845 1.00 92.44 178 ALA A CA 1
ATOM 1383 C C . ALA A 1 178 ? -28.266 -13.651 29.173 1.00 92.44 178 ALA A C 1
ATOM 1385 O O . ALA A 1 178 ? -28.329 -14.272 30.233 1.00 92.44 178 ALA A O 1
ATOM 1386 N N . PHE A 1 179 ? -27.919 -12.364 29.106 1.00 94.62 179 PHE A N 1
ATOM 1387 C CA . PHE A 1 179 ? -27.580 -11.514 30.246 1.00 94.62 179 PHE A CA 1
ATOM 1388 C C . PHE A 1 179 ? -27.601 -10.029 29.848 1.00 94.62 179 PHE A C 1
ATOM 1390 O O . PHE A 1 179 ? -27.617 -9.677 28.662 1.00 94.62 179 PHE A O 1
ATOM 1397 N N . ILE A 1 180 ? -27.549 -9.152 30.854 1.00 96.88 180 ILE A N 1
ATOM 1398 C CA . ILE A 1 180 ? -27.338 -7.712 30.691 1.00 96.88 180 ILE A CA 1
ATOM 1399 C C . ILE A 1 180 ? -25.888 -7.386 31.041 1.00 96.88 180 ILE A C 1
ATOM 1401 O O . ILE A 1 180 ? -25.445 -7.613 32.164 1.00 96.88 180 ILE A O 1
ATOM 1405 N N . MET A 1 181 ? -25.143 -6.804 30.106 1.00 96.94 181 MET A N 1
ATOM 1406 C CA . MET A 1 181 ? -23.833 -6.222 30.373 1.00 96.94 181 MET A CA 1
ATOM 1407 C C . MET A 1 181 ? -23.966 -4.721 30.625 1.00 96.94 181 MET A C 1
ATOM 1409 O O . MET A 1 181 ? -24.558 -3.997 29.825 1.00 96.94 181 MET A O 1
ATOM 1413 N N . HIS A 1 182 ? -23.377 -4.240 31.716 1.00 95.06 182 HIS A N 1
ATOM 1414 C CA . HIS A 1 182 ? -23.326 -2.817 32.036 1.00 95.06 182 HIS A CA 1
ATOM 1415 C C . HIS A 1 182 ? -21.882 -2.315 32.092 1.00 95.06 182 HIS A C 1
ATOM 1417 O O . HIS A 1 182 ? -21.059 -2.834 32.854 1.00 95.06 182 HIS A O 1
ATOM 1423 N N . THR A 1 183 ? -21.578 -1.275 31.315 1.00 93.44 183 THR A N 1
ATOM 1424 C CA . THR A 1 183 ? -20.290 -0.568 31.348 1.00 93.44 183 THR A CA 1
ATOM 1425 C C . THR A 1 183 ? -20.442 0.881 31.804 1.00 93.44 183 THR A C 1
ATOM 1427 O O . THR A 1 183 ? -21.516 1.471 31.749 1.00 93.44 183 THR A O 1
ATOM 1430 N N . GLY A 1 184 ? -19.344 1.489 32.247 1.00 86.38 184 GLY A N 1
ATOM 1431 C CA . GLY A 1 184 ? -19.351 2.892 32.657 1.00 86.38 184 GLY A CA 1
ATOM 1432 C C . GLY A 1 184 ? -19.983 3.099 34.031 1.00 86.38 184 GLY A C 1
ATOM 1433 O O . GLY A 1 184 ? -19.868 2.257 34.924 1.00 86.38 184 GLY A O 1
ATOM 1434 N N . GLN A 1 185 ? -20.583 4.267 34.243 1.00 88.69 185 GLN A N 1
ATOM 1435 C CA . GLN A 1 185 ? -21.027 4.668 35.573 1.00 88.69 185 GLN A CA 1
ATOM 1436 C C . GLN A 1 185 ? -22.479 4.247 35.862 1.00 88.69 185 GLN A C 1
ATOM 1438 O O . GLN A 1 185 ? -23.429 4.800 35.308 1.00 88.69 185 GLN A O 1
ATOM 1443 N N . ALA A 1 186 ? -22.655 3.315 36.806 1.00 89.75 186 ALA A N 1
ATOM 1444 C CA . ALA A 1 186 ? -23.973 2.831 37.231 1.00 89.75 186 ALA A CA 1
ATOM 1445 C C . ALA A 1 186 ? -24.830 3.926 37.902 1.00 89.75 186 ALA A C 1
ATOM 1447 O O . ALA A 1 186 ? -26.011 4.098 37.599 1.00 89.75 186 ALA A O 1
ATOM 1448 N N . ASN A 1 187 ? -24.239 4.710 38.810 1.00 89.62 187 ASN A N 1
ATOM 1449 C CA . ASN A 1 187 ? -24.935 5.778 39.530 1.00 89.62 187 ASN A CA 1
ATOM 1450 C C . ASN A 1 187 ? -24.017 6.972 39.836 1.00 89.62 187 ASN A C 1
ATOM 1452 O O . ASN A 1 187 ? -22.793 6.849 39.811 1.00 89.62 187 ASN A O 1
ATOM 1456 N N . SER A 1 188 ? -24.592 8.142 40.133 1.00 88.12 188 SER A N 1
ATOM 1457 C CA . SER A 1 188 ? -23.817 9.378 40.332 1.00 88.12 188 SER A CA 1
ATOM 1458 C C . SER A 1 188 ? -23.031 9.455 41.653 1.00 88.12 188 SER A C 1
ATOM 1460 O O . SER A 1 188 ? -22.266 10.400 41.831 1.00 88.12 188 SER A O 1
ATOM 1462 N N . SER A 1 189 ? -23.175 8.495 42.575 1.00 89.00 189 SER A N 1
ATOM 1463 C CA . SER A 1 189 ? -22.428 8.459 43.840 1.00 89.00 189 SER A CA 1
ATOM 1464 C C . SER A 1 189 ? -22.175 7.019 44.298 1.00 89.00 189 SER A C 1
ATOM 1466 O O . SER A 1 189 ? -22.912 6.463 45.113 1.00 89.00 189 SER A O 1
ATOM 1468 N N . LEU A 1 190 ? -21.100 6.414 43.781 1.00 85.69 190 LEU A N 1
ATOM 1469 C CA . LEU A 1 190 ? -20.786 4.989 43.968 1.00 85.69 190 LEU A CA 1
ATOM 1470 C C . LEU A 1 190 ? -20.491 4.584 45.423 1.00 85.69 190 LEU A C 1
ATOM 1472 O O . LEU A 1 190 ? -20.473 3.396 45.730 1.00 85.69 190 LEU A O 1
ATOM 1476 N N . SER A 1 191 ? -20.276 5.539 46.328 1.00 84.69 191 SER A N 1
ATOM 1477 C CA . SER A 1 191 ? -20.124 5.292 47.766 1.00 84.69 191 SER A CA 1
ATOM 1478 C C . SER A 1 191 ? -21.431 5.429 48.559 1.00 84.69 191 SER A C 1
ATOM 1480 O O . SER A 1 191 ? -21.426 5.203 49.767 1.00 84.69 191 SER A O 1
ATOM 1482 N N . SER A 1 192 ? -22.544 5.811 47.922 1.00 86.44 192 SER A N 1
ATOM 1483 C CA . SER A 1 192 ? -23.817 6.084 48.593 1.00 86.44 192 SER A CA 1
ATOM 1484 C C . SER A 1 192 ? -24.820 4.942 48.437 1.00 86.44 192 SER A C 1
ATOM 1486 O O . SER A 1 192 ? -25.194 4.563 47.327 1.00 86.44 192 SER A O 1
ATOM 1488 N N . GLU A 1 193 ? -25.334 4.443 49.563 1.00 83.94 193 GLU A N 1
ATOM 1489 C CA . GLU A 1 193 ? -26.343 3.375 49.589 1.00 83.94 193 GLU A CA 1
ATOM 1490 C C . GLU A 1 193 ? -27.646 3.771 48.878 1.00 83.94 193 GLU A C 1
ATOM 1492 O O . GLU A 1 193 ? -28.210 2.960 48.147 1.00 83.94 193 GLU A O 1
ATOM 1497 N N . ALA A 1 194 ? -28.093 5.025 49.017 1.00 86.75 194 ALA A N 1
ATOM 1498 C CA . ALA A 1 194 ? -29.321 5.512 48.383 1.00 86.75 194 ALA A CA 1
ATOM 1499 C C . ALA A 1 194 ? -29.247 5.483 46.846 1.00 86.75 194 ALA A C 1
ATOM 1501 O O . ALA A 1 194 ? -30.237 5.194 46.176 1.00 86.75 194 ALA A O 1
ATOM 1502 N N . TYR A 1 195 ? -28.065 5.754 46.285 1.00 90.06 195 TYR A N 1
ATOM 1503 C CA . TYR A 1 195 ? -27.842 5.701 44.841 1.00 90.06 195 TYR A CA 1
ATOM 1504 C C . TYR A 1 195 ? -27.779 4.259 44.326 1.00 90.06 195 TYR A C 1
ATOM 1506 O O . TYR A 1 195 ? -28.304 3.983 43.250 1.00 90.06 195 TYR A O 1
ATOM 1514 N N . TRP A 1 196 ? -27.197 3.337 45.098 1.00 88.81 196 TRP A N 1
ATOM 1515 C CA . TRP A 1 196 ? -27.216 1.908 44.776 1.00 88.81 196 TRP A CA 1
ATOM 1516 C C . TRP A 1 196 ? -28.624 1.316 44.832 1.00 88.81 196 TRP A C 1
ATOM 1518 O O . TRP A 1 196 ? -29.020 0.641 43.890 1.00 88.81 196 TRP A O 1
ATOM 1528 N N . ASN A 1 197 ? -29.390 1.606 45.887 1.00 88.00 197 ASN A N 1
ATOM 1529 C CA . ASN A 1 197 ? -30.776 1.142 46.002 1.00 88.00 197 ASN A CA 1
ATOM 1530 C C . ASN A 1 197 ? -31.608 1.618 44.816 1.00 88.00 197 ASN A C 1
ATOM 1532 O O . ASN A 1 197 ? -32.278 0.818 44.178 1.00 88.00 197 ASN A O 1
ATOM 1536 N N . GLY A 1 198 ? -31.506 2.903 44.475 1.00 88.44 198 GLY A N 1
ATOM 1537 C CA . GLY A 1 198 ? -32.225 3.428 43.328 1.00 88.44 198 GLY A CA 1
ATOM 1538 C C . GLY A 1 198 ? -31.782 2.804 42.003 1.00 88.44 198 GLY A C 1
ATOM 1539 O O . GLY A 1 198 ? -32.636 2.468 41.202 1.00 88.44 198 GLY A O 1
ATOM 1540 N N . TYR A 1 199 ? -30.485 2.563 41.776 1.00 90.62 199 TYR A N 1
ATOM 1541 C CA . TYR A 1 199 ? -30.019 1.866 40.568 1.00 90.62 199 TYR A CA 1
ATOM 1542 C C . TYR A 1 199 ? -30.621 0.459 40.425 1.00 90.62 199 TYR A C 1
ATOM 1544 O O . TYR A 1 199 ? -31.107 0.115 39.350 1.00 90.62 199 TYR A O 1
ATOM 1552 N N . PHE A 1 200 ? -30.622 -0.340 41.496 1.00 91.12 200 PHE A N 1
ATOM 1553 C CA . PHE A 1 200 ? -31.173 -1.697 41.454 1.00 91.12 200 PHE A CA 1
ATOM 1554 C C . PHE A 1 200 ? -32.700 -1.713 41.364 1.00 91.12 200 PHE A C 1
ATOM 1556 O O . PHE A 1 200 ? -33.230 -2.510 40.601 1.00 91.12 200 PHE A O 1
ATOM 1563 N N . GLN A 1 201 ? -33.401 -0.788 42.027 1.00 88.38 201 GLN A N 1
ATOM 1564 C CA . GLN A 1 201 ? -34.859 -0.632 41.895 1.00 88.38 201 GLN A CA 1
ATOM 1565 C C . GLN A 1 201 ? -35.300 -0.379 40.448 1.00 88.38 201 GLN A C 1
ATOM 1567 O O . GLN A 1 201 ? -36.384 -0.777 40.044 1.00 88.38 201 GLN A O 1
ATOM 1572 N N . GLN A 1 202 ? -34.463 0.274 39.638 1.00 87.06 202 GLN A N 1
ATOM 1573 C CA . GLN A 1 202 ? -34.778 0.546 38.231 1.00 87.06 202 GLN A CA 1
ATOM 1574 C C . GLN A 1 202 ? -34.764 -0.713 37.359 1.00 87.06 202 GLN A C 1
ATOM 1576 O O . GLN A 1 202 ? -35.416 -0.728 36.319 1.00 87.06 202 GLN A O 1
ATOM 1581 N N . GLY A 1 203 ? -34.006 -1.736 37.758 1.00 86.81 203 GLY A N 1
ATOM 1582 C CA . GLY A 1 203 ? -33.869 -2.994 37.030 1.00 86.81 203 GLY A CA 1
ATOM 1583 C C . GLY A 1 203 ? -34.366 -4.204 37.811 1.00 86.81 203 GLY A C 1
ATOM 1584 O O . GLY A 1 203 ? -34.036 -5.310 37.418 1.00 86.81 203 GLY A O 1
ATOM 1585 N N . GLU A 1 204 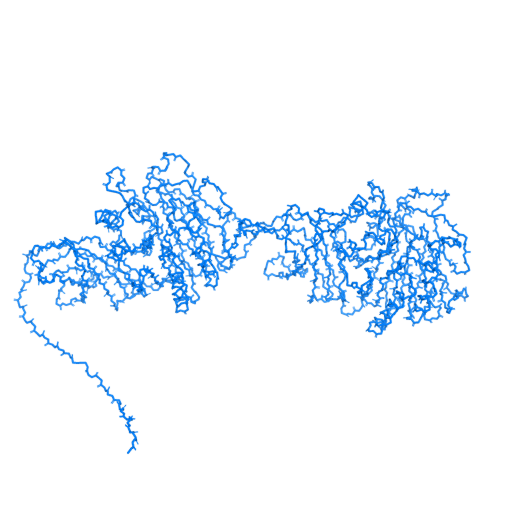? -35.107 -4.024 38.908 1.00 82.44 204 GLU A N 1
ATOM 1586 C CA . GLU A 1 204 ? -35.390 -5.079 39.893 1.00 82.44 204 GLU A CA 1
ATOM 1587 C C . GLU A 1 204 ? -35.995 -6.341 39.259 1.00 82.44 204 GLU A C 1
ATOM 1589 O O . GLU A 1 204 ? -35.369 -7.396 39.292 1.00 82.44 204 GLU A O 1
ATOM 1594 N N . SER A 1 205 ? -37.129 -6.219 38.561 1.00 83.06 205 SER A N 1
ATOM 1595 C CA . SER A 1 205 ? -37.776 -7.341 37.854 1.00 83.06 205 SER A CA 1
ATOM 1596 C C . SER A 1 205 ? -36.916 -7.959 36.743 1.00 83.06 205 SER A C 1
ATOM 1598 O O . SER A 1 205 ? -37.129 -9.104 36.341 1.00 83.06 205 SER A O 1
ATOM 1600 N N . ILE A 1 206 ? -35.942 -7.209 36.227 1.00 91.31 206 ILE A N 1
ATOM 1601 C CA . ILE A 1 206 ? -35.060 -7.639 35.143 1.00 91.31 206 ILE A CA 1
ATOM 1602 C C . ILE A 1 206 ? -33.866 -8.402 35.717 1.00 91.31 206 ILE A C 1
ATOM 1604 O O . ILE A 1 206 ? -33.568 -9.493 35.250 1.00 91.31 206 ILE A O 1
ATOM 1608 N N . TYR A 1 207 ? -33.211 -7.892 36.757 1.00 90.50 207 TYR A N 1
ATOM 1609 C CA . TYR A 1 207 ? -32.047 -8.532 37.377 1.00 90.50 207 TYR A CA 1
ATOM 1610 C C . TYR A 1 207 ? -32.392 -9.790 38.179 1.00 90.50 207 TYR A C 1
ATOM 1612 O O . TYR A 1 207 ? -31.506 -10.610 38.425 1.00 90.50 207 TYR A O 1
ATOM 1620 N N . GLU A 1 208 ? -33.666 -9.974 38.534 1.00 85.44 208 GLU A N 1
ATOM 1621 C CA . GLU A 1 208 ? -34.189 -11.252 39.024 1.00 85.44 208 GLU A CA 1
ATOM 1622 C C . GLU A 1 208 ? -34.049 -12.368 37.967 1.00 85.44 208 GLU A C 1
ATOM 1624 O O . GLU A 1 208 ? -33.749 -13.502 38.329 1.00 85.44 208 GLU A O 1
ATOM 1629 N N . ASN A 1 209 ? -34.194 -12.049 36.673 1.00 83.62 209 ASN A N 1
ATOM 1630 C CA . ASN A 1 209 ? -34.304 -13.034 35.585 1.00 83.62 209 ASN A CA 1
ATOM 1631 C C . ASN A 1 209 ? -33.108 -13.050 34.617 1.00 83.62 209 ASN A C 1
ATOM 1633 O O . ASN A 1 209 ? -32.823 -14.073 33.995 1.00 83.62 209 ASN A O 1
ATOM 1637 N N . TYR A 1 210 ? -32.400 -11.929 34.488 1.00 90.62 210 TYR A N 1
ATOM 1638 C CA . TYR A 1 210 ? -31.248 -11.771 33.608 1.00 90.62 210 TYR A CA 1
ATOM 1639 C C . TYR A 1 210 ? -29.998 -11.496 34.446 1.00 90.62 210 TYR A C 1
ATOM 1641 O O . TYR A 1 210 ? -29.951 -10.482 35.152 1.00 90.62 210 TYR A O 1
ATOM 1649 N N . PRO A 1 211 ? -28.953 -12.336 34.342 1.00 92.12 211 PRO A N 1
ATOM 1650 C CA . PRO A 1 211 ? -27.687 -12.072 35.006 1.00 92.12 211 PRO A CA 1
ATOM 1651 C C . PRO A 1 211 ? -27.118 -10.698 34.636 1.00 92.12 211 PRO A C 1
ATOM 1653 O O . PRO A 1 211 ? -27.190 -10.266 33.482 1.00 92.12 211 PRO A O 1
ATOM 1656 N N . LEU A 1 212 ? -26.534 -10.016 35.619 1.00 93.19 212 LEU A N 1
ATOM 1657 C CA . LEU A 1 212 ? -25.921 -8.703 35.473 1.00 93.19 212 LEU A CA 1
ATOM 1658 C C . LEU A 1 212 ? -24.396 -8.833 35.413 1.00 93.19 212 LEU A C 1
ATOM 1660 O O . LEU A 1 212 ? -23.713 -9.095 36.403 1.00 93.19 212 LEU A O 1
ATOM 1664 N N . VAL A 1 213 ? -23.843 -8.562 34.237 1.00 93.81 213 VAL A N 1
ATOM 1665 C CA . VAL A 1 213 ? -22.405 -8.510 33.972 1.00 93.81 213 VAL A CA 1
ATOM 1666 C C . VAL A 1 213 ? -21.940 -7.054 34.061 1.00 93.81 213 VAL A C 1
ATOM 1668 O O . VAL A 1 213 ? -21.885 -6.325 33.069 1.00 93.81 213 VAL A O 1
ATOM 1671 N N . ALA A 1 214 ? -21.635 -6.593 35.274 1.00 91.81 214 ALA A N 1
ATOM 1672 C CA . ALA A 1 214 ? -21.259 -5.200 35.530 1.00 91.81 214 ALA A CA 1
ATOM 1673 C C . ALA A 1 214 ? -19.738 -4.982 35.513 1.00 91.81 214 ALA A C 1
ATOM 1675 O O . ALA A 1 214 ? -18.988 -5.711 36.160 1.00 91.81 214 ALA A O 1
ATOM 1676 N N . THR A 1 215 ? -19.278 -3.943 34.814 1.00 91.56 215 THR A N 1
ATOM 1677 C CA . THR A 1 215 ? -17.859 -3.549 34.748 1.00 91.56 215 THR A CA 1
ATOM 1678 C C . THR A 1 215 ? -17.623 -2.269 35.542 1.00 91.56 215 THR A C 1
ATOM 1680 O O . THR A 1 215 ? -18.217 -1.234 35.249 1.00 91.56 215 THR A O 1
ATOM 1683 N N . THR A 1 216 ? -16.744 -2.318 36.543 1.00 87.69 216 THR A N 1
ATOM 1684 C CA . THR A 1 216 ? -16.476 -1.172 37.428 1.00 87.69 216 THR A CA 1
ATOM 1685 C C . THR A 1 216 ? -15.627 -0.078 36.773 1.00 87.69 216 THR A C 1
ATOM 1687 O O . THR A 1 216 ? -14.785 -0.322 35.908 1.00 87.69 216 THR A O 1
ATOM 1690 N N . LEU A 1 217 ? -15.840 1.154 37.241 1.00 86.25 217 LEU A N 1
ATOM 1691 C CA . LEU A 1 217 ? -15.082 2.362 36.899 1.00 86.25 217 LEU A CA 1
ATOM 1692 C C . LEU A 1 217 ? -14.545 3.057 38.165 1.00 86.25 217 LEU A C 1
ATOM 1694 O O . LEU A 1 217 ? -14.417 4.281 38.236 1.00 86.25 217 LEU A O 1
ATOM 1698 N N . SER A 1 218 ? -14.265 2.293 39.220 1.00 88.31 218 SER A N 1
ATOM 1699 C CA . SER A 1 218 ? -14.010 2.849 40.550 1.00 88.31 218 SER A CA 1
ATOM 1700 C C . SER A 1 218 ? -12.761 2.287 41.223 1.00 88.31 218 SER A C 1
ATOM 1702 O O . SER A 1 218 ? -12.197 1.282 40.801 1.00 88.31 218 SER A O 1
ATOM 1704 N N . SER A 1 219 ? -12.303 2.980 42.267 1.00 88.69 219 SER A N 1
ATOM 1705 C CA . SER A 1 219 ? -11.207 2.543 43.134 1.00 88.69 219 SER A CA 1
ATOM 1706 C C . SER A 1 219 ? -11.518 2.845 44.603 1.00 88.69 219 SER A C 1
ATOM 1708 O O . SER A 1 219 ? -12.450 3.597 44.922 1.00 88.69 219 SER A O 1
ATOM 1710 N N . GLY A 1 220 ? -10.757 2.246 45.517 1.00 88.06 220 GLY A N 1
ATOM 1711 C CA . GLY A 1 220 ? -10.842 2.512 46.952 1.00 88.06 220 GLY A CA 1
ATOM 1712 C C . GLY A 1 220 ? -12.225 2.204 47.533 1.00 88.06 220 GLY A C 1
ATOM 1713 O O . GLY A 1 220 ? -12.785 1.132 47.316 1.00 88.06 220 GLY A O 1
ATOM 1714 N N . SER A 1 221 ? -12.797 3.137 48.299 1.00 85.44 221 SER A N 1
ATOM 1715 C CA . SER A 1 221 ? -14.101 2.939 48.956 1.00 85.44 221 SER A CA 1
ATOM 1716 C C . SER A 1 221 ? -15.257 2.733 47.973 1.00 85.44 221 SER A C 1
ATOM 1718 O O . SER A 1 221 ? -16.162 1.954 48.260 1.00 85.44 221 SER A O 1
ATOM 1720 N N . SER A 1 222 ? -15.213 3.377 46.804 1.00 88.94 222 SER A N 1
ATOM 1721 C CA . SER A 1 222 ? -16.241 3.204 45.771 1.00 88.94 222 SER A CA 1
ATOM 1722 C C . SER A 1 222 ? -16.181 1.812 45.142 1.00 88.94 222 SER A C 1
ATOM 1724 O O . SER A 1 222 ? -17.224 1.208 44.910 1.00 88.9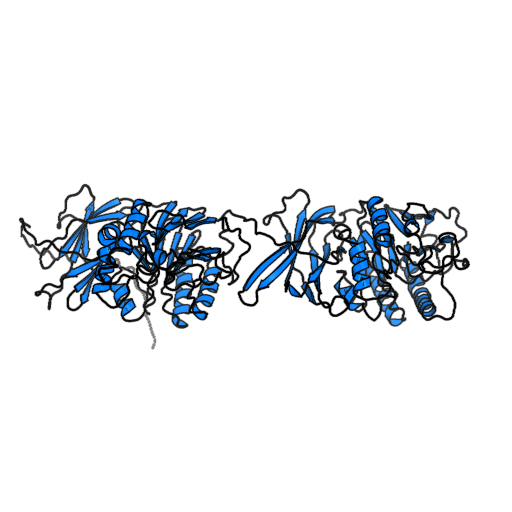4 222 SER A O 1
ATOM 1726 N N . ASN A 1 223 ? -14.979 1.261 44.941 1.00 88.38 223 ASN A N 1
ATOM 1727 C CA . ASN A 1 223 ? -14.839 -0.093 44.406 1.00 88.38 223 ASN A CA 1
ATOM 1728 C C . ASN A 1 223 ? -15.200 -1.166 45.435 1.00 88.38 223 ASN A C 1
ATOM 1730 O O . ASN A 1 223 ? -15.801 -2.176 45.087 1.00 88.38 223 ASN A O 1
ATOM 1734 N N . LYS A 1 224 ? -14.945 -0.917 46.726 1.00 86.31 224 LYS A N 1
ATOM 1735 C CA . LYS A 1 224 ? -15.484 -1.762 47.803 1.00 86.31 224 LYS A CA 1
ATOM 1736 C C . LYS A 1 224 ? -17.012 -1.799 47.776 1.00 86.31 224 LYS A C 1
ATOM 1738 O O . LYS A 1 224 ? -17.586 -2.878 47.840 1.00 86.31 224 LYS A O 1
ATOM 1743 N N . ALA A 1 225 ? -17.668 -0.645 47.633 1.00 87.00 225 ALA A N 1
ATOM 1744 C CA . ALA A 1 225 ? -19.123 -0.585 47.508 1.00 87.00 225 ALA A CA 1
ATOM 1745 C C . ALA A 1 225 ? -19.625 -1.299 46.241 1.00 87.00 225 ALA A C 1
ATOM 1747 O O . ALA A 1 225 ? -20.618 -2.019 46.305 1.00 87.00 225 ALA A O 1
ATOM 1748 N N . PHE A 1 226 ? -18.921 -1.170 45.112 1.00 89.94 226 PHE A N 1
ATOM 1749 C CA . PHE A 1 226 ? -19.209 -1.943 43.902 1.00 89.94 226 PHE A CA 1
ATOM 1750 C C . PHE A 1 226 ? -19.134 -3.456 44.162 1.00 89.94 226 PHE A C 1
ATOM 1752 O O . PHE A 1 226 ? -20.086 -4.172 43.865 1.00 89.94 226 PHE A O 1
ATOM 1759 N N . LEU A 1 227 ? -18.051 -3.936 44.779 1.00 87.25 227 LEU A N 1
ATOM 1760 C CA . LEU A 1 227 ? -17.853 -5.353 45.093 1.00 87.25 227 LEU A CA 1
ATOM 1761 C C . LEU A 1 227 ? -18.837 -5.886 46.142 1.00 87.25 227 LEU A C 1
ATOM 1763 O O . LEU A 1 227 ? -19.107 -7.079 46.146 1.00 87.25 227 LEU A O 1
ATOM 1767 N N . LEU A 1 228 ? -19.388 -5.047 47.022 1.00 87.19 228 LEU A N 1
ATOM 1768 C CA . LEU A 1 228 ? -20.465 -5.449 47.938 1.00 87.19 228 LEU A CA 1
ATOM 1769 C C . LEU A 1 228 ? -21.798 -5.686 47.217 1.00 87.19 228 LEU A C 1
ATOM 1771 O O . LEU A 1 228 ? -22.653 -6.392 47.734 1.00 87.19 228 LEU A O 1
ATOM 1775 N N . ASN A 1 229 ? -21.986 -5.083 46.045 1.00 88.19 229 ASN A N 1
ATOM 1776 C CA . ASN A 1 229 ? -23.224 -5.159 45.270 1.00 88.19 229 ASN A CA 1
ATOM 1777 C C . ASN A 1 229 ? -23.231 -6.235 44.187 1.00 88.19 229 ASN A C 1
ATOM 1779 O O . ASN A 1 229 ? -24.256 -6.423 43.539 1.00 88.19 229 ASN A O 1
ATOM 1783 N N . HIS A 1 230 ? -22.097 -6.900 43.980 1.00 88.94 230 HIS A N 1
ATOM 1784 C CA . HIS A 1 230 ? -21.930 -7.896 42.934 1.00 88.94 230 HIS A CA 1
ATOM 1785 C C . HIS A 1 230 ? -21.171 -9.096 43.487 1.00 88.94 230 HIS A C 1
ATOM 1787 O O . HIS A 1 230 ? -20.179 -8.956 44.214 1.00 88.94 230 HIS A O 1
ATOM 1793 N N . ASN A 1 231 ? -21.590 -10.294 43.097 1.00 88.44 231 ASN A N 1
ATOM 1794 C CA . ASN A 1 231 ? -20.874 -11.509 43.448 1.00 88.44 231 ASN A CA 1
ATOM 1795 C C . ASN A 1 231 ? -19.768 -11.784 42.411 1.00 88.44 231 ASN A C 1
ATOM 1797 O O . ASN A 1 231 ? -19.985 -12.512 41.453 1.00 88.44 231 ASN A O 1
ATOM 1801 N N . LEU A 1 232 ? -18.608 -11.131 42.550 1.00 83.81 232 LEU A N 1
ATOM 1802 C CA . LEU A 1 232 ? -17.443 -11.266 41.656 1.00 83.81 232 LEU A CA 1
ATOM 1803 C C . LEU A 1 232 ? -16.234 -11.826 42.418 1.00 83.81 232 LEU A C 1
ATOM 1805 O O . LEU A 1 232 ? -16.036 -11.484 43.588 1.00 83.81 232 LEU A O 1
ATOM 1809 N N . VAL A 1 233 ? -15.400 -12.637 41.757 1.00 71.06 233 VAL A N 1
ATOM 1810 C CA . VAL A 1 233 ? -14.125 -13.118 42.320 1.00 71.06 233 VAL A CA 1
ATOM 1811 C C . VAL A 1 233 ? -13.082 -12.010 42.170 1.00 71.06 233 VAL A C 1
ATOM 1813 O O . VAL A 1 233 ? -12.465 -11.840 41.125 1.00 71.06 233 VAL A O 1
ATOM 1816 N N . ALA A 1 234 ? -12.898 -11.197 43.210 1.00 61.56 234 ALA A N 1
ATOM 1817 C CA . ALA A 1 234 ? -11.908 -10.126 43.178 1.00 61.56 234 ALA A CA 1
ATOM 1818 C C . ALA A 1 234 ? -10.498 -10.667 43.468 1.00 61.56 234 ALA A C 1
ATOM 1820 O O . ALA A 1 234 ? -10.211 -11.122 44.574 1.00 61.56 234 ALA A O 1
ATOM 1821 N N . SER A 1 235 ? -9.577 -10.534 42.512 1.00 54.38 235 SER A N 1
ATOM 1822 C CA . SER A 1 235 ? -8.144 -10.684 42.783 1.00 54.38 235 SER A CA 1
ATOM 1823 C C . SER A 1 235 ? -7.651 -9.508 43.640 1.00 54.38 235 SER A C 1
ATOM 1825 O O . SER A 1 235 ? -7.946 -8.349 43.323 1.00 54.38 235 SER A O 1
ATOM 1827 N N . GLY A 1 236 ? -6.895 -9.783 44.710 1.00 54.19 236 GLY A N 1
ATOM 1828 C CA . GLY A 1 236 ? -6.314 -8.752 45.580 1.00 54.19 236 GLY A CA 1
ATOM 1829 C C . GLY A 1 236 ? -5.580 -7.657 44.786 1.00 54.19 236 GLY A C 1
ATOM 1830 O O . GLY A 1 236 ? -4.936 -7.963 43.787 1.00 54.19 236 GLY A O 1
ATOM 1831 N N . ASN A 1 237 ? -5.694 -6.398 45.243 1.00 64.06 237 ASN A N 1
ATOM 1832 C CA . ASN A 1 237 ? -5.263 -5.123 44.612 1.00 64.06 237 ASN A CA 1
ATOM 1833 C C . ASN A 1 237 ? -6.357 -4.271 43.936 1.00 64.06 237 ASN A C 1
ATOM 1835 O O . ASN A 1 237 ? -6.043 -3.483 43.049 1.00 64.06 237 ASN A O 1
ATOM 1839 N N . ASP A 1 238 ? -7.625 -4.366 44.358 1.00 75.44 238 ASP A N 1
ATOM 1840 C CA . ASP A 1 238 ? -8.728 -3.514 43.844 1.00 75.44 238 ASP A CA 1
ATOM 1841 C C . ASP A 1 238 ? -9.088 -3.786 42.362 1.00 75.44 238 ASP A C 1
ATOM 1843 O O . ASP A 1 238 ? -9.978 -3.148 41.796 1.00 75.44 238 ASP A O 1
ATOM 1847 N N . LEU A 1 239 ? -8.411 -4.762 41.740 1.00 75.31 239 LEU A N 1
ATOM 1848 C CA . LEU A 1 239 ? -8.437 -5.035 40.303 1.00 75.31 239 LEU A CA 1
ATOM 1849 C C . LEU A 1 239 ? -9.829 -5.382 39.787 1.00 75.31 239 LEU A C 1
ATOM 1851 O O . LEU A 1 239 ? -10.098 -5.057 38.642 1.00 75.31 239 LEU A O 1
ATOM 1855 N N . ALA A 1 240 ? -10.704 -5.970 40.614 1.00 82.12 240 ALA A N 1
ATOM 1856 C CA . ALA A 1 240 ? -12.107 -6.265 40.286 1.00 82.12 240 ALA A CA 1
ATOM 1857 C C . ALA A 1 240 ? -12.314 -6.815 38.854 1.00 82.12 240 ALA A C 1
ATOM 1859 O O . ALA A 1 240 ? -13.338 -6.551 38.225 1.00 82.12 240 ALA A O 1
ATOM 1860 N N . ASN A 1 241 ? -11.316 -7.544 38.340 1.00 89.12 241 ASN A N 1
ATOM 1861 C CA . ASN A 1 241 ? -11.386 -8.208 37.049 1.00 89.12 241 ASN A CA 1
ATOM 1862 C C . ASN A 1 241 ? -12.236 -9.468 37.212 1.00 89.12 241 ASN A C 1
ATOM 1864 O O . ASN A 1 241 ? -12.234 -10.075 38.283 1.00 89.12 241 ASN A O 1
ATOM 1868 N N . ASN A 1 242 ? -12.925 -9.869 36.153 1.00 90.44 242 ASN A N 1
ATOM 1869 C CA . ASN A 1 242 ? -13.729 -11.085 36.133 1.00 90.44 242 ASN A CA 1
ATOM 1870 C C . ASN A 1 242 ? -13.730 -11.682 34.725 1.00 90.44 242 ASN A C 1
ATOM 1872 O O . ASN A 1 242 ? -13.620 -10.946 33.741 1.00 90.44 242 ASN A O 1
ATOM 1876 N N . SER A 1 243 ? -13.863 -13.000 34.625 1.00 92.56 243 SER A N 1
ATOM 1877 C CA . SER A 1 243 ? -13.989 -13.699 33.351 1.00 92.56 243 SER A CA 1
ATOM 1878 C C . SER A 1 243 ? -15.017 -14.818 33.441 1.00 92.56 243 SER A C 1
ATOM 1880 O O . SER A 1 243 ? -15.239 -15.407 34.498 1.00 92.56 243 SER A O 1
ATOM 1882 N N . PHE A 1 244 ? -15.645 -15.118 32.311 1.00 91.56 244 PHE A N 1
ATOM 1883 C CA . PHE A 1 244 ? -16.516 -16.278 32.158 1.00 91.56 244 PHE A CA 1
ATOM 1884 C C . PHE A 1 244 ? -16.574 -16.677 30.686 1.00 91.56 244 PHE A C 1
ATOM 1886 O O . PHE A 1 244 ? -16.356 -15.855 29.788 1.00 91.56 244 PHE A O 1
ATOM 1893 N N . VAL A 1 245 ? -16.858 -17.952 30.439 1.00 90.94 245 VAL A N 1
ATOM 1894 C CA . VAL A 1 245 ? -17.123 -18.460 29.094 1.00 90.94 245 VAL A CA 1
ATOM 1895 C C . VAL A 1 245 ? -18.629 -18.556 28.909 1.00 90.94 245 VAL A C 1
ATOM 1897 O O . VAL A 1 245 ? -19.327 -19.084 29.769 1.00 90.94 245 VAL A O 1
ATOM 1900 N N . TYR A 1 246 ? -19.125 -18.065 27.778 1.00 90.62 246 TYR A N 1
ATOM 1901 C CA . TYR A 1 246 ? -20.506 -18.271 27.361 1.00 90.62 246 TYR A CA 1
ATOM 1902 C C . TYR A 1 246 ? -20.508 -18.675 25.886 1.00 90.62 246 TYR A C 1
ATOM 1904 O O . TYR A 1 246 ? -20.087 -17.901 25.024 1.00 90.62 246 TYR A O 1
ATOM 1912 N N . GLY A 1 247 ? -20.920 -19.915 25.606 1.00 89.38 247 GLY A N 1
ATOM 1913 C CA . GLY A 1 247 ? -20.829 -20.515 24.274 1.00 89.38 247 GLY A CA 1
ATOM 1914 C C . GLY A 1 247 ? -19.416 -20.435 23.681 1.00 89.38 247 GLY A C 1
ATOM 1915 O O . GLY A 1 247 ? -18.423 -20.829 24.311 1.00 89.38 247 GLY A O 1
ATOM 1916 N N . ASP A 1 248 ? -19.320 -19.871 22.478 1.00 90.81 248 ASP A N 1
ATOM 1917 C CA . ASP A 1 248 ? -18.062 -19.682 21.746 1.00 90.81 248 ASP A CA 1
ATOM 1918 C C . ASP A 1 248 ? -17.314 -18.390 22.106 1.00 90.81 248 ASP A C 1
ATOM 1920 O O . ASP A 1 248 ? -16.353 -18.029 21.430 1.00 90.81 248 ASP A O 1
ATOM 1924 N N . ALA A 1 249 ? -17.695 -17.699 23.186 1.00 94.75 249 ALA A N 1
ATOM 1925 C CA . ALA A 1 249 ? -17.029 -16.479 23.633 1.00 94.75 249 ALA A CA 1
ATOM 1926 C C . ALA A 1 249 ? -16.419 -16.590 25.037 1.00 94.75 249 ALA A C 1
ATOM 1928 O O . ALA A 1 249 ? -16.989 -17.179 25.955 1.00 94.75 249 ALA A O 1
ATOM 1929 N N . LEU A 1 250 ? -15.256 -15.959 25.201 1.00 95.56 250 LEU A N 1
ATOM 1930 C CA . LEU A 1 250 ? -14.629 -15.629 26.474 1.00 95.56 250 LEU A CA 1
ATOM 1931 C C . LEU A 1 250 ? -14.834 -14.134 26.748 1.00 95.56 250 LEU A C 1
ATOM 1933 O O . LEU A 1 250 ? -14.366 -13.285 25.983 1.00 95.56 250 LEU A O 1
ATOM 1937 N N . PHE A 1 251 ? -15.486 -13.827 27.867 1.00 96.06 251 PHE A N 1
ATOM 1938 C CA . PHE A 1 251 ? -15.700 -12.467 28.347 1.00 96.06 251 PHE A CA 1
ATOM 1939 C C . PHE A 1 251 ? -14.655 -12.091 29.395 1.00 96.06 251 PHE A C 1
ATOM 1941 O O . PHE A 1 251 ? -14.339 -12.884 30.282 1.00 96.06 251 PHE A O 1
ATOM 1948 N N . LEU A 1 252 ? -14.114 -10.876 29.290 1.00 95.62 252 LEU A N 1
ATOM 1949 C CA . LEU A 1 252 ? -13.021 -10.373 30.126 1.00 95.62 252 LEU A CA 1
ATOM 1950 C C . LEU A 1 252 ? -13.350 -8.958 30.614 1.00 95.62 252 LEU A C 1
ATOM 1952 O O . LEU A 1 252 ? -13.296 -7.997 29.849 1.00 95.62 252 LEU A O 1
ATOM 1956 N N . GLN A 1 253 ? -13.675 -8.812 31.893 1.00 93.50 253 GLN A N 1
ATOM 1957 C CA . GLN A 1 253 ? -14.037 -7.530 32.496 1.00 93.50 253 GLN A CA 1
ATOM 1958 C C . GLN A 1 253 ? -12.818 -6.919 33.191 1.00 93.50 253 GLN A C 1
ATOM 1960 O O . GLN A 1 253 ? -12.196 -7.577 34.025 1.00 93.50 253 GLN A O 1
ATOM 1965 N N . LEU A 1 254 ? -12.477 -5.666 32.871 1.00 91.94 254 LEU A N 1
ATOM 1966 C CA . LEU A 1 254 ? -11.295 -4.989 33.417 1.00 91.94 254 LEU A CA 1
ATOM 1967 C C . LEU A 1 254 ? -11.649 -3.685 34.138 1.00 91.94 254 LEU A C 1
ATOM 1969 O O . LEU A 1 254 ? -12.289 -2.793 33.570 1.00 91.94 254 LEU A O 1
ATOM 1973 N N . ASN A 1 255 ? -11.118 -3.506 35.351 1.00 90.50 255 ASN A N 1
ATOM 1974 C CA . ASN A 1 255 ? -11.187 -2.226 36.057 1.00 90.50 255 ASN A CA 1
ATOM 1975 C C . ASN A 1 255 ? -10.153 -1.219 35.522 1.00 90.50 255 ASN A C 1
ATOM 1977 O O . ASN A 1 255 ? -9.136 -0.924 36.154 1.00 90.50 255 ASN A O 1
ATOM 1981 N N . THR A 1 256 ? -10.432 -0.616 34.367 1.00 90.31 256 THR A N 1
ATOM 1982 C CA . THR A 1 256 ? -9.543 0.384 33.746 1.00 90.31 256 THR A CA 1
ATOM 1983 C C . THR A 1 256 ? -9.520 1.740 34.465 1.00 90.31 256 THR A C 1
ATOM 1985 O O . THR A 1 256 ? -8.903 2.693 33.979 1.00 90.31 256 THR A O 1
ATOM 1988 N N . LYS A 1 257 ? -10.139 1.859 35.651 1.00 88.94 257 LYS A N 1
ATOM 1989 C CA . LYS A 1 257 ? -9.905 2.986 36.568 1.00 88.94 257 LYS A CA 1
ATOM 1990 C C . LYS A 1 257 ? -8.521 2.918 37.217 1.00 88.94 257 LYS A C 1
ATOM 1992 O O . LYS A 1 257 ? -7.995 3.944 37.652 1.00 88.94 257 LYS A O 1
ATOM 1997 N N . LEU A 1 258 ? -7.922 1.731 37.278 1.00 89.12 258 LEU A N 1
ATOM 1998 C CA . LEU A 1 258 ? -6.637 1.486 37.917 1.00 89.12 258 LEU A CA 1
ATOM 1999 C C . LEU A 1 258 ? -5.473 1.672 36.939 1.00 89.12 258 LEU A C 1
ATOM 2001 O O . LEU A 1 258 ? -5.014 0.748 36.280 1.00 89.12 258 LEU A O 1
ATOM 2005 N N . THR A 1 259 ? -4.941 2.890 36.885 1.00 88.62 259 THR A N 1
ATOM 2006 C CA . THR A 1 259 ? -3.998 3.310 35.832 1.00 88.62 259 THR A CA 1
ATOM 2007 C C . THR A 1 259 ? -2.519 3.251 36.228 1.00 88.62 259 THR A C 1
ATOM 2009 O O . THR A 1 259 ? -1.665 3.718 35.474 1.00 88.62 259 THR A O 1
ATOM 2012 N N . SER A 1 260 ? -2.183 2.731 37.414 1.00 90.25 260 SER A N 1
ATOM 2013 C CA . SER A 1 260 ? -0.785 2.610 37.853 1.00 90.25 260 SER A CA 1
ATOM 2014 C C . SER A 1 260 ? -0.037 1.561 37.021 1.00 90.25 260 SER A C 1
ATOM 2016 O O . SER A 1 260 ? -0.628 0.580 36.577 1.00 90.25 260 SER A O 1
ATOM 2018 N N . THR A 1 261 ? 1.279 1.711 36.840 1.00 90.62 261 THR A N 1
ATOM 2019 C CA . THR A 1 261 ? 2.090 0.724 36.097 1.00 90.62 261 THR A CA 1
ATOM 2020 C C . THR A 1 261 ? 1.964 -0.692 36.666 1.00 90.62 261 THR A C 1
ATOM 2022 O O . THR A 1 261 ? 1.908 -1.647 35.891 1.00 90.62 261 THR A O 1
ATOM 2025 N N . ALA A 1 262 ? 1.887 -0.830 37.993 1.00 91.12 262 ALA A N 1
ATOM 2026 C CA . ALA A 1 262 ? 1.689 -2.118 38.651 1.00 91.12 262 ALA A CA 1
ATOM 2027 C C . ALA A 1 262 ? 0.331 -2.730 38.279 1.00 91.12 262 ALA A C 1
ATOM 2029 O O . ALA A 1 262 ? 0.281 -3.877 37.853 1.00 91.12 262 ALA A O 1
ATOM 2030 N N . ASN A 1 263 ? -0.747 -1.941 38.331 1.00 90.50 263 ASN A N 1
ATOM 2031 C CA . ASN A 1 263 ? -2.085 -2.415 37.973 1.00 90.50 263 ASN A CA 1
ATOM 2032 C C . ASN A 1 263 ? -2.175 -2.795 36.495 1.00 90.50 263 ASN A C 1
ATOM 2034 O O . ASN A 1 263 ? -2.681 -3.863 36.177 1.00 90.50 263 ASN A O 1
ATOM 2038 N N . ILE A 1 264 ? -1.610 -1.983 35.595 1.00 91.81 264 ILE A N 1
ATOM 2039 C CA . ILE A 1 264 ? -1.556 -2.297 34.159 1.00 91.81 264 ILE A CA 1
ATOM 2040 C C . ILE A 1 264 ? -0.825 -3.625 33.922 1.00 91.81 264 ILE A C 1
ATOM 2042 O O . ILE A 1 264 ? -1.293 -4.458 33.152 1.00 91.81 264 ILE A O 1
ATOM 2046 N N . THR A 1 265 ? 0.297 -3.845 34.611 1.00 92.88 265 THR A N 1
ATOM 2047 C CA . THR A 1 265 ? 1.054 -5.103 34.519 1.00 92.88 265 THR A CA 1
ATOM 2048 C C . THR A 1 265 ? 0.220 -6.283 35.017 1.00 92.88 265 THR A C 1
ATOM 2050 O O . THR A 1 265 ? 0.178 -7.318 34.357 1.00 92.88 265 THR A O 1
ATOM 2053 N N . SER A 1 266 ? -0.503 -6.115 36.127 1.00 93.00 266 SER A N 1
ATOM 2054 C CA . SER A 1 266 ? -1.410 -7.134 36.659 1.00 93.00 266 SER A CA 1
ATOM 2055 C C . SER A 1 266 ? -2.574 -7.439 35.714 1.00 93.00 266 SER A C 1
ATOM 2057 O O . SER A 1 266 ? -2.877 -8.610 35.513 1.00 93.00 266 SER A O 1
ATOM 2059 N N . HIS A 1 267 ? -3.188 -6.430 35.082 1.00 92.69 267 HIS A N 1
ATOM 2060 C CA . HIS A 1 267 ? -4.227 -6.645 34.066 1.00 92.69 267 HIS A CA 1
ATOM 2061 C C . HIS A 1 267 ? -3.687 -7.466 32.892 1.00 92.69 267 HIS A C 1
ATOM 2063 O O . HIS A 1 267 ? -4.303 -8.452 32.507 1.00 92.69 267 HIS A O 1
ATOM 2069 N N . ILE A 1 268 ? -2.513 -7.109 32.359 1.00 95.25 268 ILE A N 1
ATOM 2070 C CA . ILE A 1 268 ? -1.893 -7.837 31.244 1.00 95.25 268 ILE A CA 1
ATOM 2071 C C . ILE A 1 268 ? -1.550 -9.273 31.653 1.00 95.25 268 ILE A C 1
ATOM 2073 O O . ILE A 1 268 ? -1.832 -10.204 30.904 1.00 95.25 268 ILE A O 1
ATOM 2077 N N . SER A 1 269 ? -0.971 -9.481 32.839 1.00 94.75 269 SER A N 1
ATOM 2078 C CA . SER A 1 269 ? -0.656 -10.826 33.338 1.00 94.75 269 SER A CA 1
ATOM 2079 C C . SER A 1 269 ? -1.911 -11.685 33.476 1.00 94.75 269 SER A C 1
ATOM 2081 O O . SER A 1 269 ? -1.911 -12.838 33.057 1.00 94.75 269 SER A O 1
ATOM 2083 N N . TRP A 1 270 ? -2.980 -11.118 34.034 1.00 93.62 270 TRP A N 1
ATOM 2084 C CA . TRP A 1 270 ? -4.257 -11.803 34.202 1.00 93.62 270 TRP A CA 1
ATOM 2085 C C . TRP A 1 270 ? -4.902 -12.145 32.850 1.00 93.62 270 TRP A C 1
ATOM 2087 O O . TRP A 1 270 ? -5.298 -13.286 32.642 1.00 93.62 270 TRP A O 1
ATOM 2097 N N . LEU A 1 271 ? -4.906 -11.213 31.889 1.00 96.00 271 LEU A N 1
ATOM 2098 C CA . LEU A 1 271 ? -5.407 -11.462 30.530 1.00 96.00 271 LEU A CA 1
ATOM 2099 C C . LEU A 1 271 ? -4.675 -12.621 29.845 1.00 96.00 271 LEU A C 1
ATOM 2101 O O . LEU A 1 271 ? -5.317 -13.484 29.253 1.00 96.00 271 LEU A O 1
ATOM 2105 N N . ASN A 1 272 ? -3.341 -12.659 29.942 1.00 96.56 272 ASN A N 1
ATOM 2106 C CA . ASN A 1 272 ? -2.549 -13.759 29.387 1.00 96.56 272 ASN A CA 1
ATOM 2107 C C . ASN A 1 272 ? -2.952 -15.108 30.002 1.00 96.56 272 ASN A C 1
ATOM 2109 O O . ASN A 1 272 ? -3.091 -16.086 29.274 1.00 96.56 272 ASN A O 1
ATOM 2113 N N . GLN A 1 273 ? -3.155 -15.159 31.322 1.00 94.69 273 GLN A N 1
ATOM 2114 C CA . GLN A 1 273 ? -3.538 -16.386 32.028 1.00 94.69 273 GLN A CA 1
ATOM 2115 C C . GLN A 1 273 ? -4.941 -16.857 31.632 1.00 94.69 273 GLN A C 1
ATOM 2117 O O . GLN A 1 273 ? -5.111 -18.015 31.257 1.00 94.69 273 GLN A O 1
ATOM 2122 N N . GLU A 1 274 ? -5.930 -15.963 31.651 1.00 93.56 274 GLU A N 1
ATOM 2123 C CA . GLU A 1 274 ? -7.316 -16.312 31.325 1.00 93.56 274 GLU A CA 1
ATOM 2124 C C . GLU A 1 274 ? -7.480 -16.733 29.865 1.00 93.56 274 GLU A C 1
ATOM 2126 O O . GLU A 1 274 ? -8.155 -17.719 29.573 1.00 93.56 274 GLU A O 1
ATOM 2131 N N . ILE A 1 275 ? -6.832 -16.034 28.930 1.00 96.38 275 ILE A N 1
ATOM 2132 C CA . ILE A 1 275 ? -6.921 -16.370 27.504 1.00 96.38 275 ILE A CA 1
ATOM 2133 C C . ILE A 1 275 ? -6.176 -17.670 27.201 1.00 96.38 275 ILE A C 1
ATOM 2135 O O . ILE A 1 275 ? -6.670 -18.464 26.402 1.00 96.38 275 ILE A O 1
ATOM 2139 N N . ALA A 1 276 ? -5.040 -17.931 27.854 1.00 96.19 276 ALA A N 1
ATOM 2140 C CA . ALA A 1 276 ? -4.355 -19.214 27.726 1.00 96.19 276 ALA A CA 1
ATOM 2141 C C . ALA A 1 276 ? -5.205 -20.377 28.264 1.00 96.19 276 ALA A C 1
ATOM 2143 O O . ALA A 1 276 ? -5.211 -21.450 27.669 1.00 96.19 276 ALA A O 1
ATOM 2144 N N . ALA A 1 277 ? -5.938 -20.163 29.361 1.00 94.12 277 ALA A N 1
ATOM 2145 C CA . ALA A 1 277 ? -6.763 -21.196 29.978 1.00 94.12 277 ALA A CA 1
ATOM 2146 C C . ALA A 1 277 ? -8.093 -21.438 29.244 1.00 94.12 277 ALA A C 1
ATOM 2148 O O . ALA A 1 277 ? -8.547 -22.577 29.161 1.00 94.12 277 ALA A O 1
ATOM 2149 N N . LYS A 1 278 ? -8.738 -20.377 28.740 1.00 93.12 278 LYS A N 1
ATOM 2150 C CA . LYS A 1 278 ? -10.149 -20.407 28.311 1.00 93.12 278 LYS A CA 1
ATOM 2151 C C . LYS A 1 278 ? -10.394 -19.858 26.898 1.00 93.12 278 LYS A C 1
ATOM 2153 O O . LYS A 1 278 ? -11.514 -19.950 26.410 1.00 93.12 278 LYS A O 1
ATOM 2158 N N . GLY A 1 279 ? -9.400 -19.252 26.243 1.00 92.44 279 GLY A N 1
ATOM 2159 C CA . GLY A 1 279 ? -9.596 -18.419 25.044 1.00 92.44 279 GLY A CA 1
ATOM 2160 C C . GLY A 1 279 ? -9.277 -19.071 23.696 1.00 92.44 279 GLY A C 1
ATOM 2161 O O . GLY A 1 279 ? -9.439 -18.420 22.662 1.00 92.44 279 GLY A O 1
ATOM 2162 N N . GLN A 1 280 ? -8.794 -20.316 23.673 1.00 91.94 280 GLN A N 1
ATOM 2163 C CA . GLN A 1 280 ? -8.466 -21.007 22.424 1.00 91.94 280 GLN A CA 1
ATOM 2164 C C . GLN A 1 280 ? -9.733 -21.263 21.593 1.00 91.94 280 GLN A C 1
ATOM 2166 O O . GLN A 1 280 ? -10.695 -21.837 22.092 1.00 91.94 280 GLN A O 1
ATOM 2171 N N . GLY A 1 281 ? -9.722 -20.834 20.325 1.00 88.12 281 GLY A N 1
ATOM 2172 C CA . GLY A 1 281 ? -10.849 -21.013 19.399 1.00 88.12 281 GLY A CA 1
ATOM 2173 C C . GLY A 1 281 ? -12.108 -20.210 19.744 1.00 88.12 281 GLY A C 1
ATOM 2174 O O . GLY A 1 281 ? -13.153 -20.480 19.169 1.00 88.12 281 GLY A O 1
ATOM 2175 N N . LYS A 1 282 ? -12.027 -19.252 20.679 1.00 92.88 282 LYS A N 1
ATOM 2176 C CA . LYS A 1 282 ? -13.175 -18.456 21.131 1.00 92.88 282 LYS A CA 1
ATOM 2177 C C . LYS A 1 282 ? -13.086 -16.994 20.716 1.00 92.88 282 LYS A C 1
ATOM 2179 O O . LYS A 1 282 ? -12.002 -16.401 20.666 1.00 92.88 282 LYS A O 1
ATOM 2184 N N . TRP A 1 283 ? -14.251 -16.374 20.564 1.00 97.12 283 TRP A N 1
ATOM 2185 C CA . TRP A 1 283 ? -14.400 -14.927 20.537 1.00 97.12 283 TRP A CA 1
ATOM 2186 C C . TRP A 1 283 ? -13.967 -14.323 21.869 1.00 97.12 283 TRP A C 1
ATOM 2188 O O . TRP A 1 283 ? -14.574 -14.556 22.905 1.00 97.12 283 TRP A O 1
ATOM 2198 N N . LYS A 1 284 ? -12.916 -13.513 21.858 1.00 98.00 284 LYS A N 1
ATOM 2199 C CA . LYS A 1 284 ? -12.471 -12.753 23.032 1.00 98.00 284 LYS A CA 1
ATOM 2200 C C . LYS A 1 284 ? -13.124 -11.371 23.035 1.00 98.00 284 LYS A C 1
ATOM 2202 O O . LYS A 1 284 ? -12.826 -10.555 22.157 1.00 98.00 284 LYS A O 1
ATOM 2207 N N . ILE A 1 285 ? -14.003 -11.134 24.007 1.00 98.38 285 ILE A N 1
ATOM 2208 C CA . ILE A 1 285 ? -14.758 -9.888 24.182 1.00 98.38 285 ILE A CA 1
ATOM 2209 C C . ILE A 1 285 ? -14.360 -9.264 25.518 1.00 98.38 285 ILE A C 1
ATOM 2211 O O . ILE A 1 285 ? -14.479 -9.884 26.574 1.00 98.38 285 ILE A O 1
ATOM 2215 N N . VAL A 1 286 ? -13.881 -8.026 25.479 1.00 98.12 286 VAL A N 1
ATOM 2216 C CA . VAL A 1 286 ? -13.427 -7.297 26.667 1.00 98.12 286 VAL A CA 1
ATOM 2217 C C . VAL A 1 286 ? -14.443 -6.219 27.031 1.00 98.12 286 VAL A C 1
ATOM 2219 O O . VAL A 1 286 ? -14.953 -5.535 26.149 1.00 98.12 286 VAL A O 1
ATOM 2222 N N . SER A 1 287 ? -14.700 -6.008 28.320 1.00 96.50 287 SER A N 1
ATOM 2223 C CA . SER A 1 287 ? -15.455 -4.851 28.802 1.00 96.50 287 SER A CA 1
ATOM 2224 C C . SER A 1 287 ? -14.607 -3.955 29.703 1.00 96.50 287 SER A C 1
ATOM 2226 O O . SER A 1 287 ? -13.876 -4.426 30.580 1.00 96.50 287 SER A O 1
ATOM 2228 N N . ILE A 1 288 ? -14.696 -2.639 29.490 1.00 93.81 288 ILE A N 1
ATOM 2229 C CA . ILE A 1 288 ? -13.929 -1.631 30.234 1.00 93.81 288 ILE A CA 1
ATOM 2230 C C . ILE A 1 288 ? -14.814 -0.469 30.690 1.00 93.81 288 ILE A C 1
ATOM 2232 O O . ILE A 1 288 ? -15.725 -0.031 29.989 1.00 93.81 288 ILE A O 1
ATOM 2236 N N . GLY A 1 289 ? -14.529 0.075 31.875 1.00 88.62 289 GLY A N 1
ATOM 2237 C CA . GLY A 1 289 ? -15.276 1.218 32.402 1.00 88.62 289 GLY A CA 1
ATOM 2238 C C . GLY A 1 289 ? -14.916 2.553 31.734 1.00 88.62 289 GLY A C 1
ATOM 2239 O O . GLY A 1 289 ? -15.803 3.364 31.492 1.00 88.62 289 GLY A O 1
ATOM 2240 N N . ASN A 1 290 ? -13.632 2.794 31.436 1.00 87.06 290 ASN A N 1
ATOM 2241 C CA . ASN A 1 290 ? -13.160 4.002 30.741 1.00 87.06 290 ASN A CA 1
ATOM 2242 C C . ASN A 1 290 ? -13.040 3.763 29.234 1.00 87.06 290 ASN A C 1
ATOM 2244 O O . ASN A 1 290 ? -12.324 2.851 28.828 1.00 87.06 290 ASN A O 1
ATOM 2248 N N . SER A 1 291 ? -13.628 4.642 28.422 1.00 87.44 291 SER A N 1
ATOM 2249 C CA . SER A 1 291 ? -13.468 4.619 26.967 1.00 87.44 291 SER A CA 1
ATOM 2250 C C . SER A 1 291 ? -12.040 4.959 26.512 1.00 87.44 291 SER A C 1
ATOM 2252 O O . SER A 1 291 ? -11.467 5.988 26.889 1.00 87.44 291 SER A O 1
ATOM 2254 N N . PHE A 1 292 ? -11.463 4.098 25.669 1.00 88.88 292 PHE A N 1
ATOM 2255 C CA . PHE A 1 292 ? -10.186 4.343 24.980 1.00 88.88 292 PHE A CA 1
ATOM 2256 C C . PHE A 1 292 ? -10.387 5.159 23.703 1.00 88.88 292 PHE A C 1
ATOM 2258 O O . PHE A 1 292 ? -9.543 5.986 23.330 1.00 88.88 292 PHE A O 1
ATOM 2265 N N . TYR A 1 293 ? -11.530 4.943 23.062 1.00 85.06 293 TYR A N 1
ATOM 2266 C CA . TYR A 1 293 ? -11.967 5.590 21.839 1.00 85.06 293 TYR A CA 1
ATOM 2267 C C . TYR A 1 293 ? -13.314 6.265 22.110 1.00 85.06 293 TYR A C 1
ATOM 2269 O O . TYR A 1 293 ? -14.358 5.778 21.691 1.00 85.06 293 TYR A O 1
ATOM 2277 N N . GLY A 1 294 ? -13.262 7.370 22.864 1.00 78.62 294 GLY A N 1
ATOM 2278 C CA . GLY A 1 294 ? -14.407 8.189 23.278 1.00 78.62 294 GLY A CA 1
ATOM 2279 C C . GLY A 1 294 ? -14.150 9.692 23.110 1.00 78.62 294 GLY A C 1
ATOM 2280 O O . GLY A 1 294 ? -13.012 10.120 22.877 1.00 78.62 294 GLY A O 1
ATOM 2281 N N . ASN A 1 295 ? -15.174 10.532 23.276 1.00 73.38 295 ASN A N 1
ATOM 2282 C CA . ASN A 1 295 ? -15.039 11.990 23.350 1.00 73.38 295 ASN A CA 1
ATOM 2283 C C . ASN A 1 295 ? -14.120 12.412 24.507 1.00 73.38 295 ASN A C 1
ATOM 2285 O O . ASN A 1 295 ? -13.281 13.301 24.344 1.00 73.38 295 ASN A O 1
ATOM 2289 N N . SER A 1 296 ? -14.237 11.759 25.664 1.00 61.78 296 SER A N 1
ATOM 2290 C CA . SER A 1 296 ? -13.382 11.988 26.836 1.00 61.78 296 SER A CA 1
ATOM 2291 C C . SER A 1 296 ? -12.283 10.930 26.958 1.00 61.78 296 SER A C 1
ATOM 2293 O O . SER A 1 296 ? -12.174 10.248 27.971 1.00 61.78 296 SER A O 1
ATOM 2295 N N . SER A 1 297 ? -11.444 10.783 25.929 1.00 55.84 297 SER A N 1
ATOM 2296 C CA . SER A 1 297 ? -10.289 9.879 25.980 1.00 55.84 297 SER A CA 1
ATOM 2297 C C . SER A 1 297 ? -9.228 10.411 26.954 1.00 55.84 297 SER A C 1
ATOM 2299 O O . SER A 1 297 ? -8.411 11.262 26.595 1.00 55.84 297 SER A O 1
ATOM 2301 N N . ASN A 1 298 ? -9.233 9.918 28.189 1.00 56.81 298 ASN A N 1
ATOM 2302 C CA . ASN A 1 298 ? -8.232 10.254 29.193 1.00 56.81 298 ASN A CA 1
ATOM 2303 C C . ASN A 1 298 ? -7.628 8.954 29.724 1.00 56.81 298 ASN A C 1
ATOM 2305 O O . ASN A 1 298 ? -8.281 8.274 30.510 1.00 56.81 298 ASN A O 1
ATOM 2309 N N . THR A 1 299 ? -6.431 8.599 29.227 1.00 60.56 299 THR A N 1
ATOM 2310 C CA . THR A 1 299 ? -5.362 7.792 29.872 1.00 60.56 299 THR A CA 1
ATOM 2311 C C . THR A 1 299 ? -4.434 7.145 28.821 1.00 60.56 299 THR A C 1
ATOM 2313 O O . THR A 1 299 ? -4.490 5.953 28.533 1.00 60.56 299 THR A O 1
ATOM 2316 N N . SER A 1 300 ? -3.530 7.935 28.235 1.00 70.56 300 SER A N 1
ATOM 2317 C CA . SER A 1 300 ? -2.637 7.499 27.143 1.00 70.56 300 SER A CA 1
ATOM 2318 C C . SER A 1 300 ? -1.770 6.273 27.474 1.00 70.56 300 SER A C 1
ATOM 2320 O O . SER A 1 300 ? -1.565 5.423 26.612 1.00 70.56 300 SER A O 1
ATOM 2322 N N . THR A 1 301 ? -1.284 6.145 28.714 1.00 83.94 301 THR A N 1
ATOM 2323 C CA . THR A 1 301 ? -0.376 5.049 29.098 1.00 83.94 301 THR A CA 1
ATOM 2324 C C . THR A 1 301 ? -1.076 3.697 29.240 1.00 83.94 301 THR A C 1
ATOM 2326 O O . THR A 1 301 ? -0.548 2.698 28.756 1.00 83.94 301 THR A O 1
ATOM 2329 N N . ILE A 1 302 ? -2.234 3.636 29.911 1.00 88.31 302 ILE A N 1
ATOM 2330 C CA . ILE A 1 302 ? -2.994 2.378 30.055 1.00 88.31 302 ILE A CA 1
ATOM 2331 C C . ILE A 1 302 ? -3.598 1.959 28.722 1.00 88.31 302 ILE A C 1
ATOM 2333 O O . ILE A 1 302 ? -3.478 0.789 28.381 1.00 88.31 302 ILE A O 1
ATOM 2337 N N . LYS A 1 303 ? -4.152 2.916 27.960 1.00 89.81 303 LYS A N 1
ATOM 2338 C CA . LYS A 1 303 ? -4.682 2.688 26.617 1.00 89.81 303 LYS A CA 1
ATOM 2339 C C . LYS A 1 303 ? -3.631 1.999 25.757 1.00 89.81 303 LYS A C 1
ATOM 2341 O O . LYS A 1 303 ? -3.823 0.853 25.386 1.00 89.81 303 LYS A O 1
ATOM 2346 N N . LYS A 1 304 ? -2.470 2.639 25.577 1.00 87.31 304 LYS A N 1
ATOM 2347 C CA . LYS A 1 304 ? -1.390 2.098 24.746 1.00 87.31 304 LYS A CA 1
ATOM 2348 C C . LYS A 1 304 ? -0.953 0.697 25.185 1.00 87.31 304 LYS A C 1
ATOM 2350 O O . LYS A 1 304 ? -0.834 -0.200 24.366 1.00 87.31 304 LYS A O 1
ATOM 2355 N N . LYS A 1 305 ? -0.718 0.496 26.486 1.00 91.75 305 LYS A N 1
ATOM 2356 C CA . LYS A 1 305 ? -0.232 -0.795 26.999 1.00 91.75 305 LYS A CA 1
ATOM 2357 C C . LYS A 1 305 ? -1.261 -1.920 26.882 1.00 91.75 305 LYS A C 1
ATOM 2359 O O . LYS A 1 305 ? -0.864 -3.063 26.676 1.00 91.75 305 LYS A O 1
ATOM 2364 N N . LEU A 1 306 ? -2.545 -1.620 27.078 1.00 93.00 306 LEU A N 1
ATOM 2365 C CA . LEU A 1 306 ? -3.605 -2.613 26.930 1.00 93.00 306 LEU A CA 1
ATOM 2366 C C . LEU A 1 306 ? -3.956 -2.851 25.463 1.00 93.00 306 LEU A C 1
ATOM 2368 O O . LEU A 1 306 ? -4.197 -3.997 25.129 1.00 93.00 306 LEU A O 1
ATOM 2372 N N . GLU A 1 307 ? -3.882 -1.849 24.587 1.00 91.00 307 GLU A N 1
ATOM 2373 C CA . GLU A 1 307 ? -3.978 -2.032 23.130 1.00 91.00 307 GLU A CA 1
ATOM 2374 C C . GLU A 1 307 ? -2.899 -2.986 22.617 1.00 91.00 307 GLU A C 1
ATOM 2376 O O . GLU A 1 307 ? -3.228 -4.013 22.030 1.00 91.00 307 GLU A O 1
ATOM 2381 N N . ASP A 1 308 ? -1.631 -2.735 22.965 1.00 88.69 308 ASP A N 1
ATOM 2382 C CA . ASP A 1 308 ? -0.517 -3.622 22.605 1.00 88.69 308 ASP A CA 1
ATOM 2383 C C . ASP A 1 308 ? -0.747 -5.068 23.095 1.00 88.69 308 ASP A C 1
ATOM 2385 O O . ASP A 1 308 ? -0.288 -6.032 22.478 1.00 88.69 308 ASP A O 1
ATOM 2389 N N . ALA A 1 309 ? -1.415 -5.235 24.243 1.00 94.62 309 ALA A N 1
ATOM 2390 C CA . ALA A 1 309 ? -1.771 -6.546 24.770 1.00 94.62 309 ALA A CA 1
ATOM 2391 C C . ALA A 1 309 ? -2.971 -7.151 24.030 1.00 94.62 309 ALA A C 1
ATOM 2393 O O . ALA A 1 309 ? -2.942 -8.336 23.711 1.00 94.62 309 ALA A O 1
ATOM 2394 N N . PHE A 1 310 ? -4.002 -6.359 23.739 1.00 96.06 310 PHE A N 1
ATOM 2395 C CA . PHE A 1 310 ? -5.209 -6.784 23.036 1.00 96.06 310 PHE A CA 1
ATOM 2396 C C . PHE A 1 310 ? -4.889 -7.284 21.630 1.00 96.06 310 PHE A C 1
ATOM 2398 O O . PHE A 1 310 ? -5.374 -8.348 21.248 1.00 96.06 310 PHE A O 1
ATOM 2405 N N . ASP A 1 311 ? -3.994 -6.596 20.922 1.00 89.25 311 ASP A N 1
ATOM 2406 C CA . ASP A 1 311 ? -3.506 -7.003 19.606 1.00 89.25 311 ASP A CA 1
ATOM 2407 C C . ASP A 1 311 ? -2.806 -8.366 19.659 1.00 89.25 311 ASP A C 1
ATOM 2409 O O . ASP A 1 311 ? -3.137 -9.280 18.903 1.00 89.25 311 ASP A O 1
ATOM 2413 N N . LYS A 1 312 ? -1.875 -8.544 20.606 1.00 91.44 312 LYS A N 1
ATOM 2414 C CA . LYS A 1 312 ? -1.140 -9.811 20.786 1.00 91.44 312 LYS A CA 1
ATOM 2415 C C . LYS A 1 312 ? -2.043 -10.966 21.195 1.00 91.44 312 LYS A C 1
ATOM 2417 O O . LYS A 1 312 ? -1.776 -12.112 20.847 1.00 91.44 312 LYS A O 1
ATOM 2422 N N . LEU A 1 313 ? -3.078 -10.668 21.971 1.00 94.56 313 LEU A N 1
ATOM 2423 C CA . LEU A 1 313 ? -4.012 -11.655 22.499 1.00 94.56 313 LEU A CA 1
ATOM 2424 C C . LEU A 1 313 ? -5.183 -11.926 21.545 1.00 94.56 313 LEU A C 1
ATOM 2426 O O . LEU A 1 313 ? -5.952 -12.861 21.784 1.00 94.56 313 LEU A O 1
ATOM 2430 N N . GLY A 1 314 ? -5.300 -11.163 20.454 1.00 93.94 314 GLY A N 1
ATOM 2431 C CA . GLY A 1 314 ? -6.353 -11.294 19.451 1.00 93.94 314 GLY A CA 1
ATOM 2432 C C . GLY A 1 314 ? -7.737 -10.974 20.010 1.00 93.94 314 GLY A C 1
ATOM 2433 O O . GLY A 1 314 ? -8.650 -11.783 19.863 1.00 93.94 314 GLY A O 1
ATOM 2434 N N . ILE A 1 315 ? -7.880 -9.854 20.723 1.00 97.81 315 ILE A N 1
ATOM 2435 C CA . ILE A 1 315 ? -9.187 -9.362 21.182 1.00 97.81 315 ILE A CA 1
ATOM 2436 C C . ILE A 1 315 ? -9.983 -8.846 19.981 1.00 97.81 315 ILE A C 1
ATOM 2438 O O . ILE A 1 315 ? -9.481 -8.037 19.204 1.00 97.81 315 ILE A O 1
ATOM 2442 N N . HIS A 1 316 ? -11.236 -9.280 19.850 1.00 97.50 316 HIS A N 1
ATOM 2443 C CA . HIS A 1 316 ? -12.061 -8.949 18.684 1.00 97.50 316 HIS A CA 1
ATOM 2444 C C . HIS A 1 316 ? -12.939 -7.720 18.941 1.00 97.50 316 HIS A C 1
ATOM 2446 O O . HIS A 1 316 ? -13.028 -6.822 18.107 1.00 97.50 316 HIS A O 1
ATOM 2452 N N . LEU A 1 317 ? -13.561 -7.653 20.122 1.00 98.38 317 LEU A N 1
ATOM 2453 C CA . LEU A 1 317 ? -14.500 -6.596 20.494 1.00 98.38 317 LEU A CA 1
ATOM 2454 C C . LEU A 1 317 ? -14.199 -6.077 21.901 1.00 98.38 317 LEU A C 1
ATOM 2456 O O . LEU A 1 317 ? -14.033 -6.857 22.839 1.00 98.38 317 LEU A O 1
ATOM 2460 N N . VAL A 1 318 ? -14.187 -4.755 22.052 1.00 98.06 318 VAL A N 1
ATOM 2461 C CA . VAL A 1 318 ? -14.143 -4.060 23.340 1.00 98.06 318 VAL A CA 1
ATOM 2462 C C . VAL A 1 318 ? -15.433 -3.266 23.523 1.00 98.06 318 VAL A C 1
ATOM 2464 O O . VAL A 1 318 ? -15.744 -2.380 22.730 1.00 98.06 318 VAL A O 1
ATOM 2467 N N . ILE A 1 319 ? -16.159 -3.543 24.601 1.00 97.69 319 ILE A N 1
ATOM 2468 C CA . ILE A 1 319 ? -17.345 -2.798 25.027 1.00 97.69 319 ILE A CA 1
ATOM 2469 C C . ILE A 1 319 ? -16.912 -1.816 26.114 1.00 97.69 319 ILE A C 1
ATOM 2471 O O . ILE A 1 319 ? -16.399 -2.215 27.160 1.00 97.69 319 ILE A O 1
ATOM 2475 N N . GLN A 1 320 ? -17.073 -0.521 25.871 1.00 93.81 320 GLN A N 1
ATOM 2476 C CA . GLN A 1 320 ? -16.485 0.522 26.712 1.00 93.81 320 GLN A CA 1
ATOM 2477 C C . GLN A 1 320 ? -17.528 1.528 27.208 1.00 93.81 320 GLN A C 1
ATOM 2479 O O . GLN A 1 320 ? -18.399 1.963 26.454 1.00 93.81 320 GLN A O 1
ATOM 2484 N N . GLY A 1 321 ? -17.405 1.940 28.469 1.00 89.94 321 GLY A N 1
ATOM 2485 C CA . GLY A 1 321 ? -18.293 2.932 29.078 1.00 89.94 321 GLY A CA 1
ATOM 2486 C C . GLY A 1 321 ? -17.697 4.332 29.220 1.00 89.94 321 GLY A C 1
ATOM 2487 O O . GLY A 1 321 ? -16.682 4.666 28.606 1.00 89.94 321 GLY A O 1
ATOM 2488 N N . ASN A 1 322 ? -18.330 5.153 30.065 1.00 87.50 322 ASN A N 1
ATOM 2489 C CA . ASN A 1 322 ? -17.970 6.551 30.332 1.00 87.50 322 ASN A CA 1
ATOM 2490 C C . ASN A 1 322 ? -18.041 7.455 29.090 1.00 87.50 322 ASN A C 1
ATOM 2492 O O . ASN A 1 322 ? -17.370 8.485 28.984 1.00 87.50 322 ASN A O 1
ATOM 2496 N N . GLU A 1 323 ? -18.875 7.060 28.139 1.00 83.69 323 GLU A N 1
ATOM 2497 C CA . GLU A 1 323 ? -19.078 7.728 26.870 1.00 83.69 323 GLU A CA 1
ATOM 2498 C C . GLU A 1 323 ? -20.576 7.708 26.630 1.00 83.69 323 GLU A C 1
ATOM 2500 O O . GLU A 1 323 ? -21.111 6.807 25.999 1.00 83.69 323 GLU A O 1
ATOM 2505 N N . ALA A 1 324 ? -21.261 8.679 27.233 1.00 87.62 324 ALA A N 1
ATOM 2506 C CA . ALA A 1 324 ? -22.712 8.832 27.231 1.00 87.62 324 ALA A CA 1
ATOM 2507 C C . ALA A 1 324 ? -23.301 9.139 25.828 1.00 87.62 324 ALA A C 1
ATOM 2509 O O . ALA A 1 324 ? -24.139 10.021 25.669 1.00 87.62 324 ALA A O 1
ATOM 2510 N N . ALA A 1 325 ? -22.811 8.475 24.787 1.00 89.50 325 ALA A N 1
ATOM 2511 C CA . ALA A 1 325 ? -23.194 8.534 23.388 1.00 89.50 325 ALA A CA 1
ATOM 2512 C C . ALA A 1 325 ? -22.793 7.207 22.725 1.00 89.50 325 ALA A C 1
ATOM 2514 O O . ALA A 1 325 ? -21.806 6.586 23.116 1.00 89.50 325 ALA A O 1
ATOM 2515 N N . TYR A 1 326 ? -23.539 6.769 21.711 1.00 92.94 326 TYR A N 1
ATOM 2516 C CA . TYR A 1 326 ? -23.113 5.601 20.946 1.00 92.94 326 TYR A CA 1
ATOM 2517 C C . TYR A 1 326 ? -21.925 5.976 20.068 1.00 92.94 326 TYR A C 1
ATOM 2519 O O . TYR A 1 326 ? -21.977 6.994 19.368 1.00 92.94 326 TYR A O 1
ATOM 2527 N N . GLN A 1 327 ? -20.876 5.157 20.094 1.00 92.25 327 GLN A N 1
ATOM 2528 C CA . GLN A 1 327 ? -19.696 5.309 19.247 1.00 92.25 327 GLN A CA 1
ATOM 2529 C C . GLN A 1 327 ? -19.127 3.936 18.898 1.00 92.25 327 GLN A C 1
ATOM 2531 O O . GLN A 1 327 ? -18.960 3.090 19.773 1.00 92.25 327 GLN A O 1
ATOM 2536 N N . ARG A 1 328 ? -18.781 3.751 17.626 1.00 92.75 328 ARG A N 1
ATOM 2537 C CA . ARG A 1 328 ? -18.039 2.606 17.106 1.00 92.75 328 ARG A CA 1
ATOM 2538 C C . ARG A 1 328 ? -16.752 3.080 16.451 1.00 92.75 328 ARG A C 1
ATOM 2540 O O . ARG A 1 328 ? -16.781 3.993 15.618 1.00 92.75 328 ARG A O 1
ATOM 2547 N N . SER A 1 329 ? -15.641 2.431 16.783 1.00 91.19 329 SER A N 1
ATOM 2548 C CA . SER A 1 329 ? -14.382 2.644 16.081 1.00 91.19 329 SER A CA 1
ATOM 2549 C C . SER A 1 329 ? -14.321 1.891 14.745 1.00 91.19 329 SER A C 1
ATOM 2551 O O . SER A 1 329 ? -14.994 0.878 14.556 1.00 91.19 329 SER A O 1
ATOM 2553 N N . TYR A 1 330 ? -13.458 2.333 13.833 1.00 88.94 330 TYR A N 1
ATOM 2554 C CA . TYR A 1 330 ? -12.871 1.419 12.843 1.00 88.94 330 TYR A CA 1
ATOM 2555 C C . TYR A 1 330 ? -12.069 0.304 13.551 1.00 88.94 330 TYR A C 1
ATOM 2557 O O . TYR A 1 330 ? -11.722 0.482 14.728 1.00 88.94 330 TYR A O 1
ATOM 2565 N N . PRO A 1 331 ? -11.749 -0.821 12.884 1.00 90.25 331 PRO A N 1
ATOM 2566 C CA . PRO A 1 331 ? -10.831 -1.813 13.440 1.00 90.25 331 PRO A CA 1
ATOM 2567 C C . PRO A 1 331 ? -9.488 -1.168 13.789 1.00 90.25 331 PRO A C 1
ATOM 2569 O O . PRO A 1 331 ? -8.964 -0.344 13.032 1.00 90.25 331 PRO A O 1
ATOM 2572 N N . VAL A 1 332 ? -8.952 -1.517 14.955 1.00 86.62 332 VAL A N 1
ATOM 2573 C CA . VAL A 1 332 ? -7.666 -1.018 15.442 1.00 86.62 332 VAL A CA 1
ATOM 2574 C C . VAL A 1 332 ? -6.705 -2.185 15.596 1.00 86.62 332 VAL A C 1
ATOM 2576 O O . VAL A 1 332 ? -7.013 -3.133 16.315 1.00 86.62 332 VAL A O 1
ATOM 2579 N N . LYS A 1 333 ? -5.537 -2.099 14.958 1.00 84.12 333 LYS A N 1
ATOM 2580 C CA . LYS A 1 333 ? -4.496 -3.129 15.027 1.00 84.12 333 LYS A CA 1
ATOM 2581 C C . LYS A 1 333 ? -3.115 -2.507 15.159 1.00 84.12 333 LYS A C 1
ATOM 2583 O O . LYS A 1 333 ? -2.731 -1.671 14.346 1.00 84.12 333 LYS A O 1
ATOM 2588 N N . ASN A 1 334 ? -2.347 -2.913 16.163 1.00 78.38 334 ASN A N 1
ATOM 2589 C CA . ASN A 1 334 ? -1.030 -2.358 16.503 1.00 78.38 334 ASN A CA 1
ATOM 2590 C C . ASN A 1 334 ? -1.067 -0.832 16.713 1.00 78.38 334 ASN A C 1
ATOM 2592 O O . ASN A 1 334 ? -0.174 -0.100 16.275 1.00 78.38 334 ASN A O 1
ATOM 2596 N N . GLY A 1 335 ? -2.152 -0.340 17.319 1.00 71.69 335 GLY A N 1
ATOM 2597 C CA . GLY A 1 335 ? -2.437 1.091 17.476 1.00 71.69 335 GLY A CA 1
ATOM 2598 C C . GLY A 1 335 ? -2.781 1.840 16.177 1.00 71.69 335 GLY A C 1
ATOM 2599 O O . GLY A 1 335 ? -2.929 3.063 16.210 1.00 71.69 335 GLY A O 1
ATOM 2600 N N . LEU A 1 336 ? -2.907 1.145 15.041 1.00 70.44 336 LEU A N 1
ATOM 2601 C CA . LEU A 1 336 ? -3.297 1.712 13.748 1.00 70.44 336 LEU A CA 1
ATOM 2602 C C . LEU A 1 336 ? -4.811 1.605 13.571 1.00 70.44 336 LEU A C 1
ATOM 2604 O O . LEU A 1 336 ? -5.387 0.550 13.806 1.00 70.44 336 LEU A O 1
ATOM 2608 N N . VAL A 1 337 ? -5.448 2.685 13.125 1.00 81.06 337 VAL A N 1
ATOM 2609 C CA . VAL A 1 337 ? -6.882 2.733 12.799 1.00 81.06 337 VAL A CA 1
ATOM 2610 C C . VAL A 1 337 ? -7.059 2.422 11.310 1.00 81.06 337 VAL A C 1
ATOM 2612 O O . VAL A 1 337 ? -6.547 3.176 10.481 1.00 81.06 337 VAL A O 1
ATOM 2615 N N . LEU A 1 338 ? -7.799 1.362 10.974 1.00 78.25 338 LEU A N 1
ATOM 2616 C CA . LEU A 1 338 ? -8.094 0.954 9.592 1.00 78.25 338 LEU A CA 1
ATOM 2617 C C . LEU A 1 338 ? -9.341 1.674 9.056 1.00 78.25 338 LEU A C 1
ATOM 2619 O O . LEU A 1 338 ? -10.441 1.124 9.015 1.00 78.25 338 LEU A O 1
ATOM 2623 N N . SER A 1 339 ? -9.182 2.953 8.712 1.00 77.06 339 SER A N 1
ATOM 2624 C CA . SER A 1 339 ? -10.284 3.825 8.278 1.00 77.06 339 SER A CA 1
ATOM 2625 C C . SER A 1 339 ? -10.715 3.655 6.815 1.00 77.06 339 SER A C 1
ATOM 2627 O O . SER A 1 339 ? -11.614 4.358 6.364 1.00 77.06 339 SER A O 1
ATOM 2629 N N . ASP A 1 340 ? -10.086 2.732 6.089 1.00 67.81 340 ASP A N 1
ATOM 2630 C CA . ASP A 1 340 ? -10.400 2.311 4.717 1.00 67.81 340 ASP A CA 1
ATOM 2631 C C . ASP A 1 340 ? -11.496 1.233 4.644 1.00 67.81 340 ASP A C 1
ATOM 2633 O O . ASP A 1 340 ? -11.896 0.816 3.556 1.00 67.81 340 ASP A O 1
ATOM 2637 N N . TYR A 1 341 ? -12.006 0.800 5.797 1.00 72.25 341 TYR A N 1
ATOM 2638 C CA . TYR A 1 341 ? -13.200 -0.027 5.882 1.00 72.25 341 TYR A CA 1
ATOM 2639 C C . TYR A 1 341 ? -14.445 0.745 5.419 1.00 72.25 341 TYR A C 1
ATOM 2641 O O . TYR A 1 341 ? -14.690 1.846 5.932 1.00 72.25 341 TYR A O 1
ATOM 2649 N N . PRO A 1 342 ? -15.269 0.172 4.523 1.00 65.88 342 PRO A N 1
ATOM 2650 C CA . PRO A 1 342 ? -16.501 0.811 4.087 1.00 65.88 342 PRO A CA 1
ATOM 2651 C C . PRO A 1 342 ? -17.433 1.082 5.275 1.00 65.88 342 PRO A C 1
ATOM 2653 O O . PRO A 1 342 ? -17.424 0.395 6.306 1.00 65.88 342 PRO A O 1
ATOM 2656 N N . SER A 1 343 ? -18.236 2.140 5.157 1.00 61.75 343 SER A N 1
ATOM 2657 C CA . SER A 1 343 ? -19.157 2.545 6.228 1.00 61.75 343 SER A CA 1
ATOM 2658 C C . SER A 1 343 ? -20.278 1.521 6.475 1.00 61.75 343 SER A C 1
ATOM 2660 O O . SER A 1 343 ? -20.855 1.490 7.565 1.00 61.75 343 SER A O 1
ATOM 2662 N N . ASP A 1 344 ? -20.525 0.655 5.492 1.00 59.16 344 ASP A N 1
ATOM 2663 C CA . ASP A 1 344 ? -21.494 -0.435 5.414 1.00 59.16 344 ASP A CA 1
ATOM 2664 C C . ASP A 1 344 ? -20.813 -1.820 5.504 1.00 59.16 344 ASP A C 1
ATOM 2666 O O . ASP A 1 344 ? -20.825 -2.633 4.595 1.00 59.16 344 ASP A O 1
ATOM 2670 N N . GLN A 1 345 ? -20.221 -2.061 6.675 1.00 74.88 345 GLN A N 1
ATOM 2671 C CA . GLN A 1 345 ? -20.377 -3.284 7.483 1.00 74.88 345 GLN A CA 1
ATOM 2672 C C . GLN A 1 345 ? -20.114 -4.658 6.825 1.00 74.88 345 GLN A C 1
ATOM 2674 O O . GLN A 1 345 ? -21.030 -5.312 6.356 1.00 74.88 345 GLN A O 1
ATOM 2679 N N . THR A 1 346 ? -18.881 -5.145 6.988 1.00 87.06 346 THR A N 1
ATOM 2680 C CA . THR A 1 346 ? -18.489 -6.464 7.540 1.00 87.06 346 THR A CA 1
ATOM 2681 C C . THR A 1 346 ? -17.003 -6.329 7.889 1.00 87.06 346 THR A C 1
ATOM 2683 O O . THR A 1 346 ? -16.215 -5.864 7.067 1.00 87.06 346 THR A O 1
ATOM 2686 N N . ILE A 1 347 ? -16.604 -6.657 9.120 1.00 88.62 347 ILE A N 1
ATOM 2687 C CA . ILE A 1 347 ? -15.226 -6.503 9.611 1.00 88.62 347 ILE A CA 1
ATOM 2688 C C . ILE A 1 347 ? -14.542 -7.865 9.665 1.00 88.62 347 ILE A C 1
ATOM 2690 O O . ILE A 1 347 ? -15.073 -8.783 10.284 1.00 88.62 347 ILE A O 1
ATOM 2694 N N . ALA A 1 348 ? -13.354 -8.005 9.074 1.00 88.12 348 ALA A N 1
ATOM 2695 C CA . ALA A 1 348 ? -12.577 -9.230 9.229 1.00 88.12 348 ALA A CA 1
ATOM 2696 C C . ALA A 1 348 ? -12.048 -9.349 10.662 1.00 88.12 348 ALA A C 1
ATOM 2698 O O . ALA A 1 348 ? -11.418 -8.423 11.179 1.00 88.12 348 ALA A O 1
ATOM 2699 N N . ALA A 1 349 ? -12.245 -10.501 11.302 1.00 88.81 349 ALA A N 1
ATOM 2700 C CA . ALA A 1 349 ? -11.776 -10.739 12.667 1.00 88.81 349 ALA A CA 1
ATOM 2701 C C . ALA A 1 349 ? -10.249 -10.572 12.810 1.00 88.81 349 ALA A C 1
ATOM 2703 O O . ALA A 1 349 ? -9.768 -10.169 13.869 1.00 88.81 349 ALA A O 1
ATOM 2704 N N . GLN A 1 350 ? -9.482 -10.840 11.745 1.00 84.69 350 GLN A N 1
ATOM 2705 C CA . GLN A 1 350 ? -8.029 -10.658 11.729 1.00 84.69 350 GLN A CA 1
ATOM 2706 C C . GLN A 1 350 ? -7.566 -9.196 11.625 1.00 84.69 350 GLN A C 1
ATOM 2708 O O . GLN A 1 350 ? -6.381 -8.931 11.844 1.00 84.69 350 GLN A O 1
ATOM 2713 N N . ASP A 1 351 ? -8.448 -8.247 11.310 1.00 84.50 351 ASP A N 1
ATOM 2714 C CA . ASP A 1 351 ? -8.072 -6.860 11.006 1.00 84.50 351 ASP A CA 1
ATOM 2715 C C . ASP A 1 351 ? -8.038 -5.930 12.223 1.00 84.50 351 ASP A C 1
ATOM 2717 O O . ASP A 1 351 ? -7.676 -4.762 12.102 1.00 84.50 351 ASP A O 1
ATOM 2721 N N . GLY A 1 352 ? -8.287 -6.462 13.418 1.00 88.75 352 GLY A N 1
ATOM 2722 C CA . GLY A 1 352 ? -8.033 -5.772 14.680 1.00 88.75 352 GLY A CA 1
ATOM 2723 C C . GLY A 1 352 ? -9.253 -5.679 15.584 1.00 88.75 352 GLY A C 1
ATOM 2724 O O . GLY A 1 352 ? -10.344 -6.145 15.262 1.00 88.75 352 GLY A O 1
ATOM 2725 N N . THR A 1 353 ? -9.054 -5.057 16.741 1.00 95.56 353 THR A N 1
ATOM 2726 C CA . THR A 1 353 ? -10.091 -4.873 17.754 1.00 95.56 353 THR A CA 1
ATOM 2727 C C . THR A 1 353 ? -11.043 -3.742 17.370 1.00 95.56 353 THR A C 1
ATOM 2729 O O . THR A 1 353 ? -10.612 -2.641 17.020 1.00 95.56 353 THR A O 1
ATOM 2732 N N . VAL A 1 354 ? -12.348 -3.978 17.505 1.00 95.44 354 VAL A N 1
ATOM 2733 C CA . VAL A 1 354 ? -13.381 -2.940 17.373 1.00 95.44 354 VAL A CA 1
ATOM 2734 C C . VAL A 1 354 ? -13.803 -2.458 18.759 1.00 95.44 354 VAL A C 1
ATOM 2736 O O . VAL A 1 354 ? -14.059 -3.266 19.648 1.00 95.44 354 VAL A O 1
ATOM 2739 N N . TYR A 1 355 ? -13.906 -1.143 18.953 1.00 95.00 355 TYR A N 1
ATOM 2740 C CA . TYR A 1 355 ? -14.332 -0.527 20.210 1.00 95.00 355 TYR A CA 1
ATOM 2741 C C . TYR A 1 355 ? -15.744 0.032 20.063 1.00 95.00 355 TYR A C 1
ATOM 2743 O O . TYR A 1 355 ? -16.007 0.834 19.165 1.00 95.00 355 TYR A O 1
ATOM 2751 N N . VAL A 1 356 ? -16.646 -0.371 20.957 1.00 95.75 356 VAL A N 1
ATOM 2752 C CA . VAL A 1 356 ? -18.054 0.037 20.954 1.00 95.75 356 VAL A CA 1
ATOM 2753 C C . VAL A 1 356 ? -18.442 0.610 22.308 1.00 95.75 356 VAL A C 1
ATOM 2755 O O . VAL A 1 356 ? -18.328 -0.050 23.338 1.00 95.75 356 VAL A O 1
ATOM 2758 N N . SER A 1 357 ? -18.964 1.831 22.297 1.00 94.56 357 SER A N 1
ATOM 2759 C CA . SER A 1 357 ? -19.723 2.399 23.407 1.00 94.56 357 SER A CA 1
ATOM 2760 C C . SER A 1 357 ? -21.212 2.143 23.173 1.00 94.56 357 SER A C 1
ATOM 2762 O O .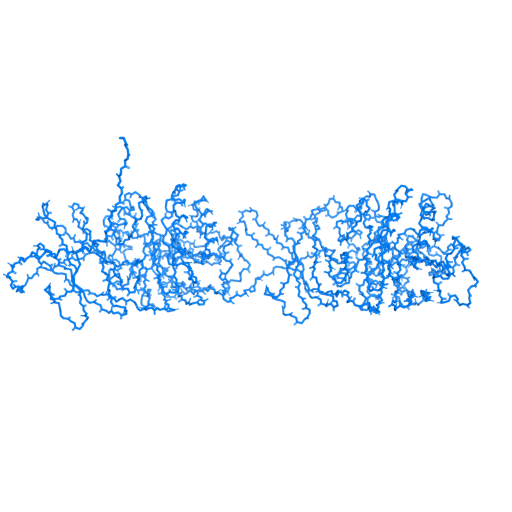 SER A 1 357 ? -21.735 2.664 22.187 1.00 94.56 357 SER A O 1
ATOM 2764 N N . PRO A 1 358 ? -21.912 1.388 24.049 1.00 94.81 358 PRO A N 1
ATOM 2765 C CA . PRO A 1 358 ? -23.315 0.996 23.841 1.00 94.81 358 PRO A CA 1
ATOM 2766 C C . PRO A 1 358 ? -24.322 2.149 23.710 1.00 94.81 358 PRO A C 1
ATOM 2768 O O . PRO A 1 358 ? -25.473 1.927 23.336 1.00 94.81 358 PRO A O 1
ATOM 2771 N N . GLY A 1 359 ? -23.897 3.374 24.019 1.00 90.44 359 GLY A N 1
ATOM 2772 C CA . GLY A 1 359 ? -24.755 4.539 24.135 1.00 90.44 359 GLY A CA 1
ATOM 2773 C C . GLY A 1 359 ? -25.242 4.753 25.561 1.00 90.44 359 GLY A C 1
ATOM 2774 O O . GLY A 1 359 ? -25.118 3.893 26.430 1.00 90.44 359 GLY A O 1
ATOM 2775 N N . ALA A 1 360 ? -25.764 5.948 25.813 1.00 91.69 360 ALA A N 1
ATOM 2776 C CA . ALA A 1 360 ? -26.274 6.302 27.124 1.00 91.69 360 ALA A CA 1
ATOM 2777 C C . ALA A 1 360 ? -27.625 5.639 27.389 1.00 91.69 360 ALA A C 1
ATOM 2779 O O . ALA A 1 360 ? -28.640 6.001 26.795 1.00 91.69 360 ALA A O 1
ATOM 2780 N N . SER A 1 361 ? -27.640 4.712 28.338 1.00 93.12 361 SER A N 1
ATOM 2781 C CA . SER A 1 361 ? -28.857 4.030 28.782 1.00 93.12 361 SER A CA 1
ATOM 2782 C C . SER A 1 361 ? -29.591 4.794 29.885 1.00 93.12 361 SER A C 1
ATOM 2784 O O . SER A 1 361 ? -30.693 4.428 30.273 1.00 93.12 361 SER A O 1
ATOM 2786 N N . GLY A 1 362 ? -28.976 5.847 30.425 1.00 89.31 362 GLY A N 1
ATOM 2787 C CA . GLY A 1 362 ? -29.487 6.610 31.555 1.00 89.31 362 GLY A CA 1
ATOM 2788 C C . GLY A 1 362 ? -29.623 8.099 31.283 1.00 89.31 362 GLY A C 1
ATOM 2789 O O . GLY A 1 362 ? -29.927 8.537 30.183 1.00 89.31 362 GLY A O 1
ATOM 2790 N N . ILE A 1 363 ? -29.429 8.912 32.316 1.00 83.56 363 ILE A N 1
ATOM 2791 C CA . ILE A 1 363 ? -29.811 10.333 32.292 1.00 83.56 363 ILE A CA 1
ATOM 2792 C C . ILE A 1 363 ? -28.937 11.155 31.335 1.00 83.56 363 ILE A C 1
ATOM 2794 O O . ILE A 1 363 ? -29.438 12.001 30.588 1.00 83.56 363 ILE A O 1
ATOM 2798 N N . GLU A 1 364 ? -27.628 10.927 31.358 1.00 82.31 364 GLU A N 1
ATOM 2799 C CA . GLU A 1 364 ? -26.665 11.734 30.612 1.00 82.31 364 GLU A CA 1
ATOM 2800 C C . GLU A 1 364 ? -26.640 11.311 29.149 1.00 82.31 364 GLU A C 1
ATOM 2802 O O . GLU A 1 364 ? -26.449 10.142 28.876 1.00 82.31 364 GLU A O 1
ATOM 2807 N N . GLN A 1 365 ? -26.808 12.245 28.209 1.00 86.25 365 GLN A N 1
ATOM 2808 C CA . GLN A 1 365 ? -26.595 12.001 26.779 1.00 86.25 365 GLN A CA 1
ATOM 2809 C C . GLN A 1 365 ? -25.707 13.109 26.214 1.00 86.25 365 GLN A C 1
ATOM 2811 O O . GLN A 1 365 ? -25.983 14.303 26.374 1.00 86.25 365 GLN A O 1
ATOM 2816 N N . LYS A 1 366 ? -24.637 12.716 25.536 1.00 85.06 366 LYS A N 1
ATOM 2817 C CA . LYS A 1 366 ? -23.691 13.584 24.837 1.00 85.06 366 LYS A CA 1
ATOM 2818 C C . LYS A 1 366 ? -23.908 13.472 23.326 1.00 85.06 366 LYS A C 1
ATOM 2820 O O . LYS A 1 366 ? -24.545 12.541 22.841 1.00 85.06 366 LYS A O 1
ATOM 2825 N N . ASN A 1 367 ? -23.372 14.441 22.582 1.00 83.62 367 ASN A N 1
ATOM 2826 C CA . ASN A 1 367 ? -23.286 14.307 21.130 1.00 83.62 367 ASN A CA 1
ATOM 2827 C C . ASN A 1 367 ? -22.100 13.385 20.798 1.00 83.62 367 ASN A C 1
ATOM 2829 O O . ASN A 1 367 ? -20.958 13.724 21.116 1.00 83.62 367 ASN A O 1
ATOM 2833 N N . GLY A 1 368 ? -22.359 12.254 20.141 1.00 75.00 368 GLY A N 1
ATOM 2834 C CA . GLY A 1 368 ? -21.326 11.314 19.703 1.00 75.00 368 GLY A CA 1
ATOM 2835 C C . GLY A 1 368 ? -20.447 11.844 18.565 1.00 75.00 368 GLY A C 1
ATOM 2836 O O . GLY A 1 368 ? -19.417 11.242 18.275 1.00 75.00 368 GLY A O 1
ATOM 2837 N N . ASN A 1 369 ? -20.813 12.968 17.937 1.00 73.00 369 ASN A N 1
ATOM 2838 C CA . ASN A 1 369 ? -20.132 13.562 16.784 1.00 73.00 369 ASN A CA 1
ATOM 2839 C C . ASN A 1 369 ? -19.559 14.976 17.047 1.00 73.00 369 ASN A C 1
ATOM 2841 O O . ASN A 1 369 ? -19.245 15.709 16.114 1.00 73.00 369 ASN A O 1
ATOM 2845 N N . SER A 1 370 ? -19.398 15.401 18.308 1.00 57.62 370 SER A N 1
ATOM 2846 C CA . SER A 1 370 ? -19.006 16.794 18.629 1.00 57.62 370 SER A CA 1
ATOM 2847 C C . SER A 1 370 ? -17.650 17.263 18.061 1.00 57.62 370 SER A C 1
ATOM 2849 O O . SER A 1 370 ? -17.369 18.460 18.066 1.00 57.62 370 SER A O 1
ATOM 2851 N N . SER A 1 371 ? -16.811 16.345 17.571 1.00 59.00 371 SER A N 1
ATOM 2852 C CA . SER A 1 371 ? -15.540 16.638 16.899 1.00 59.00 371 SER A CA 1
ATOM 2853 C C . SER A 1 371 ? -15.086 15.457 16.035 1.00 59.00 371 SER A C 1
ATOM 2855 O O . SER A 1 371 ? -14.045 14.883 16.338 1.00 59.00 371 SER A O 1
ATOM 2857 N N . LYS A 1 372 ? -15.887 15.048 15.028 1.00 65.19 372 LYS A N 1
ATOM 2858 C CA . LYS A 1 372 ? -15.665 13.872 14.145 1.00 65.19 372 LYS A CA 1
ATOM 2859 C C . LYS A 1 372 ? -14.193 13.433 14.102 1.00 65.19 372 LYS A C 1
ATOM 2861 O O . LYS A 1 372 ? -13.372 14.033 13.409 1.00 65.19 372 LYS A O 1
ATOM 2866 N N . ARG A 1 373 ? -13.858 12.426 14.914 1.00 76.69 373 ARG A N 1
ATOM 2867 C CA . ARG A 1 373 ? -12.493 11.908 15.059 1.00 76.69 373 ARG A CA 1
ATOM 2868 C C . ARG A 1 373 ? -12.276 10.819 14.027 1.00 76.69 373 ARG A C 1
ATOM 2870 O O . ARG A 1 373 ? -13.210 10.094 13.710 1.00 76.69 373 ARG A O 1
ATOM 2877 N N . GLU A 1 374 ? -11.055 10.674 13.531 1.00 75.31 374 GLU A N 1
ATOM 2878 C CA . GLU A 1 374 ? -10.790 9.750 12.417 1.00 75.31 374 GLU A CA 1
ATOM 2879 C C . GLU A 1 374 ? -10.988 8.272 12.768 1.00 75.31 374 GLU A C 1
ATOM 2881 O O . GLU A 1 374 ? -11.152 7.449 11.879 1.00 75.31 374 GLU A O 1
ATOM 2886 N N . TRP A 1 375 ? -10.976 7.937 14.059 1.00 82.50 375 TRP A N 1
ATOM 2887 C CA . TRP A 1 375 ? -11.224 6.585 14.531 1.00 82.50 375 TRP A CA 1
ATOM 2888 C C . TRP A 1 375 ? -12.711 6.275 14.648 1.00 82.50 375 TRP A C 1
ATOM 2890 O O . TRP A 1 375 ? -13.045 5.100 14.712 1.00 82.50 375 TRP A O 1
ATOM 2900 N N . ILE A 1 376 ? -13.595 7.282 14.665 1.00 86.62 376 ILE A N 1
ATOM 2901 C CA . ILE A 1 376 ? -15.045 7.077 14.724 1.00 86.62 376 ILE A CA 1
ATOM 2902 C C . ILE A 1 376 ? -15.516 6.641 13.338 1.00 86.62 376 ILE A C 1
ATOM 2904 O O . ILE A 1 376 ? -15.512 7.441 12.402 1.00 86.62 376 ILE A O 1
ATOM 2908 N N . ASN A 1 377 ? -15.971 5.395 13.226 1.00 87.44 377 ASN A N 1
ATOM 2909 C CA . ASN A 1 377 ? -16.681 4.923 12.041 1.00 87.44 377 ASN A CA 1
ATOM 2910 C C . ASN A 1 377 ? -18.154 5.359 12.100 1.00 87.44 377 ASN A C 1
ATOM 2912 O O . ASN A 1 377 ? -18.667 5.969 11.163 1.00 87.44 377 ASN A O 1
ATOM 2916 N N . LYS A 1 378 ? -18.814 5.125 13.243 1.00 89.75 378 LYS A N 1
ATOM 2917 C CA . LYS A 1 378 ? -20.221 5.482 13.464 1.00 89.75 378 LYS A CA 1
ATOM 2918 C C . LYS A 1 378 ? -20.436 6.063 14.857 1.00 89.75 378 LYS A C 1
ATOM 2920 O O . LYS A 1 378 ? -19.788 5.651 15.816 1.00 89.75 378 LYS A O 1
ATOM 2925 N N . SER A 1 379 ? -21.363 7.006 14.985 1.00 90.69 379 SER A N 1
ATOM 2926 C CA . SER A 1 379 ? -21.805 7.521 16.281 1.00 90.69 379 SER A CA 1
ATOM 2927 C C . SER A 1 379 ? -23.251 8.016 16.244 1.00 90.69 379 SER A C 1
ATOM 2929 O O . SER A 1 379 ? -23.798 8.287 15.174 1.00 90.69 379 SER A O 1
ATOM 2931 N N . SER A 1 380 ? -23.879 8.131 17.417 1.00 89.69 380 SER A N 1
ATOM 2932 C CA . SER A 1 380 ? -25.176 8.804 17.564 1.00 89.69 380 SER A CA 1
ATOM 2933 C C . SER A 1 380 ? -25.017 10.326 17.458 1.00 89.69 380 SER A C 1
ATOM 2935 O O . SER A 1 380 ? -24.220 10.902 18.207 1.00 89.69 380 SER A O 1
ATOM 2937 N N . ASP A 1 381 ? -25.817 10.985 16.616 1.00 86.62 381 ASP A N 1
ATOM 2938 C CA . ASP A 1 381 ? -25.766 12.439 16.389 1.00 86.62 381 ASP A CA 1
ATOM 2939 C C . ASP A 1 381 ? -26.938 13.184 17.050 1.00 86.62 381 ASP A C 1
ATOM 2941 O O . ASP A 1 381 ? -27.768 13.812 16.399 1.00 86.62 381 ASP A O 1
ATOM 2945 N N . PHE A 1 382 ? -27.024 13.101 18.380 1.00 86.81 382 PHE A N 1
ATOM 2946 C CA . PHE A 1 382 ? -27.969 13.912 19.152 1.00 86.81 382 PHE A CA 1
ATOM 2947 C C . PHE A 1 382 ? -27.307 15.238 19.500 1.00 86.81 382 PHE A C 1
ATOM 2949 O O . PHE A 1 382 ? -26.565 15.350 20.483 1.00 86.81 382 PHE A O 1
ATOM 2956 N N . SER A 1 383 ? -27.524 16.253 18.671 1.00 80.50 383 SER A N 1
ATOM 2957 C CA . SER A 1 383 ? -26.871 17.553 18.829 1.00 80.50 383 SER A CA 1
ATOM 2958 C C . SER A 1 383 ? -27.683 18.509 19.713 1.00 80.50 383 SER A C 1
ATOM 2960 O O . SER A 1 383 ? -27.085 19.250 20.509 1.00 80.50 383 SER A O 1
ATOM 2962 N N . SER A 1 384 ? -29.019 18.432 19.676 1.00 86.62 384 SER A N 1
ATOM 2963 C CA . SER A 1 384 ? -29.903 19.348 20.401 1.00 86.62 384 SER A CA 1
ATOM 2964 C C . SER A 1 384 ? -30.008 19.035 21.900 1.00 86.62 384 SER A C 1
ATOM 2966 O O . SER A 1 384 ? -29.843 17.901 22.356 1.00 86.62 384 SER A O 1
ATOM 2968 N N . SER A 1 385 ? -30.285 20.062 22.708 1.00 85.94 385 SER A N 1
ATOM 2969 C CA . SER A 1 385 ? -30.519 19.897 24.150 1.00 85.94 385 SER A CA 1
ATOM 2970 C C . SER A 1 385 ? -31.801 19.116 24.453 1.00 85.94 385 SER A C 1
ATOM 2972 O O . SER A 1 385 ? -31.861 18.440 25.479 1.00 85.94 385 SER A O 1
ATOM 2974 N N . THR A 1 386 ? -32.796 19.189 23.565 1.00 87.38 386 THR A N 1
ATOM 2975 C CA . THR A 1 386 ? -34.067 18.465 23.668 1.00 87.38 386 THR A CA 1
ATOM 2976 C C . THR A 1 386 ? -33.861 16.966 23.486 1.00 87.38 386 THR A C 1
ATOM 2978 O O . THR A 1 386 ? -34.255 16.196 24.356 1.00 87.38 386 THR A O 1
ATOM 2981 N N . GLU A 1 387 ? -33.164 16.546 22.426 1.00 86.06 387 GLU A N 1
ATOM 2982 C CA . GLU A 1 387 ? -32.879 15.124 22.179 1.00 86.06 387 GLU A CA 1
ATOM 2983 C C . GLU A 1 387 ? -32.066 14.511 23.315 1.00 86.06 387 GLU A C 1
ATOM 2985 O O . GLU A 1 387 ? -32.409 13.448 23.819 1.00 86.06 387 GLU A O 1
ATOM 2990 N N . LYS A 1 388 ? -31.032 15.214 23.794 1.00 85.88 388 LYS A N 1
ATOM 2991 C CA . LYS A 1 388 ? -30.182 14.718 24.888 1.00 85.88 388 LYS A CA 1
ATOM 2992 C C . LYS A 1 388 ? -30.955 14.463 26.184 1.00 85.88 388 LYS A C 1
ATOM 2994 O O . LYS A 1 388 ? -30.593 13.574 26.957 1.00 85.88 388 LYS A O 1
ATOM 2999 N N . LYS A 1 389 ? -32.002 15.250 26.437 1.00 86.25 389 LYS A N 1
ATOM 3000 C CA . LYS A 1 389 ? -32.863 15.115 27.618 1.00 86.25 389 LYS A CA 1
ATOM 3001 C C . LYS A 1 389 ? -34.025 14.147 27.408 1.00 86.25 389 LYS A C 1
ATOM 3003 O O . LYS A 1 389 ? -34.665 13.802 28.391 1.00 86.25 389 LYS A O 1
ATOM 3008 N N . SER A 1 390 ? -34.296 13.712 26.179 1.00 88.44 390 SER A N 1
ATOM 3009 C CA . SER A 1 390 ? -35.399 12.798 25.897 1.00 88.44 390 SER A CA 1
ATOM 3010 C C . SER A 1 390 ? -35.112 11.394 26.436 1.00 88.44 390 SER A C 1
ATOM 3012 O O . SER A 1 390 ? -34.006 10.871 26.281 1.00 88.44 390 SER A O 1
ATOM 3014 N N . SER A 1 391 ? -36.115 10.776 27.063 1.00 87.25 391 SER A N 1
ATOM 3015 C CA . SER A 1 391 ? -36.086 9.361 27.451 1.00 87.25 391 SER A CA 1
ATOM 3016 C C . SER A 1 391 ? -36.154 8.428 26.237 1.00 87.25 391 SER A C 1
ATOM 3018 O O . SER A 1 391 ? -35.588 7.343 26.273 1.00 87.25 391 SER A O 1
ATOM 3020 N N . GLU A 1 392 ? -36.780 8.867 25.145 1.00 91.19 392 GLU A N 1
ATOM 3021 C CA . GLU A 1 392 ? -36.922 8.118 23.888 1.00 91.19 392 GLU A CA 1
ATOM 3022 C C . GLU A 1 392 ? -35.595 7.957 23.141 1.00 91.19 392 GLU A C 1
ATOM 3024 O O . GLU A 1 392 ? -35.403 6.997 22.401 1.00 91.19 392 GLU A O 1
ATOM 3029 N N . LYS A 1 393 ? -34.654 8.885 23.357 1.00 92.88 393 LYS A N 1
ATOM 3030 C CA . LYS A 1 393 ? -33.326 8.873 22.724 1.00 92.88 393 LYS A CA 1
ATOM 3031 C C . LYS A 1 393 ? -32.257 8.157 23.548 1.00 92.88 393 LYS A C 1
ATOM 3033 O O . LYS A 1 393 ? -31.098 8.137 23.134 1.00 92.88 393 LYS A O 1
ATOM 3038 N N . LYS A 1 394 ? -32.623 7.559 24.689 1.00 94.19 394 LYS A N 1
ATOM 3039 C CA . LYS A 1 394 ? -31.713 6.674 25.435 1.00 94.19 394 LYS A CA 1
ATOM 3040 C C . LYS A 1 394 ? -31.478 5.401 24.654 1.00 94.19 394 LYS A C 1
ATOM 3042 O O . LYS A 1 394 ? -32.287 5.045 23.806 1.00 94.19 394 LYS A O 1
ATOM 3047 N N . MET A 1 395 ? -30.340 4.765 24.891 1.00 95.75 395 MET A N 1
ATOM 3048 C CA . MET A 1 395 ? -29.819 3.736 24.005 1.00 95.75 395 MET A CA 1
ATOM 3049 C C . MET A 1 395 ? -29.488 2.435 24.721 1.00 95.75 395 MET A C 1
ATOM 3051 O O . MET A 1 395 ? -29.059 2.418 25.877 1.00 95.75 395 MET A O 1
ATOM 3055 N N . TYR A 1 396 ? -29.633 1.353 23.970 1.00 97.31 396 TYR A N 1
ATOM 3056 C CA . TYR A 1 396 ? -29.161 0.018 24.301 1.00 97.31 396 TYR A CA 1
ATOM 3057 C C . TYR A 1 396 ? -28.583 -0.626 23.039 1.00 97.31 396 TYR A C 1
ATOM 3059 O O . TYR A 1 396 ? -28.929 -0.263 21.912 1.00 97.31 396 TYR A O 1
ATOM 3067 N N . THR A 1 397 ? -27.677 -1.582 23.221 1.00 98.12 397 THR A N 1
ATOM 3068 C CA . THR A 1 397 ? -27.039 -2.301 22.116 1.00 98.12 397 THR A CA 1
ATOM 3069 C C . THR A 1 397 ? -27.233 -3.795 22.310 1.00 98.12 397 THR A C 1
ATOM 3071 O O . THR A 1 397 ? -26.892 -4.321 23.361 1.00 98.12 397 THR A O 1
ATOM 3074 N N . ASN A 1 398 ? -27.765 -4.490 21.311 1.00 98.25 398 ASN A N 1
ATOM 3075 C CA . ASN A 1 398 ? -27.812 -5.948 21.298 1.00 98.25 398 ASN A CA 1
ATOM 3076 C C . ASN A 1 398 ? -26.586 -6.494 20.570 1.00 98.25 398 ASN A C 1
ATOM 3078 O O . ASN A 1 398 ? -26.215 -5.981 19.513 1.00 98.25 398 ASN A O 1
ATOM 3082 N N . ILE A 1 399 ? -25.976 -7.532 21.132 1.00 98.50 399 ILE A N 1
ATOM 3083 C CA . ILE A 1 399 ? -24.805 -8.193 20.564 1.00 98.50 399 ILE A CA 1
ATOM 3084 C C . ILE A 1 399 ? -25.123 -9.674 20.442 1.00 98.50 399 ILE A C 1
ATOM 3086 O O . ILE A 1 399 ? -25.314 -10.346 21.452 1.00 98.50 399 ILE A O 1
ATOM 3090 N N . GLN A 1 400 ? -25.194 -10.168 19.211 1.00 97.56 400 GLN A N 1
ATOM 3091 C CA . GLN A 1 400 ? -25.376 -11.578 18.901 1.00 97.56 400 GLN A CA 1
ATOM 3092 C C . GLN A 1 400 ? -24.028 -12.205 18.564 1.00 97.56 400 GLN A C 1
ATOM 3094 O O . GLN A 1 400 ? -23.255 -11.659 17.780 1.00 97.56 400 GLN A O 1
ATOM 3099 N N . VAL A 1 401 ? -23.753 -13.364 19.145 1.00 96.94 401 VAL A N 1
ATOM 3100 C CA . VAL A 1 401 ? -22.527 -14.126 18.930 1.00 96.94 401 VAL A CA 1
ATOM 3101 C C . VAL A 1 401 ? -22.894 -15.489 18.355 1.00 96.94 401 VAL A C 1
ATOM 3103 O O . VAL A 1 401 ? -23.847 -16.134 18.795 1.00 96.94 401 VAL A O 1
ATOM 3106 N N . THR A 1 402 ? -22.137 -15.910 17.352 1.00 94.88 402 THR A N 1
ATOM 3107 C CA . THR A 1 402 ? -22.161 -17.241 16.731 1.00 94.88 402 THR A CA 1
ATOM 3108 C C . THR A 1 402 ? -20.723 -17.735 16.596 1.00 94.88 402 THR A C 1
ATOM 3110 O O . THR A 1 402 ? -19.793 -16.955 16.796 1.00 94.88 402 THR A O 1
ATOM 3113 N N . ALA A 1 403 ? -20.511 -18.985 16.188 1.00 91.06 403 ALA A N 1
ATOM 3114 C CA . ALA A 1 403 ? -19.170 -19.467 15.852 1.00 91.06 403 ALA A CA 1
ATOM 3115 C C . ALA A 1 403 ? -18.483 -18.636 14.742 1.00 91.06 403 ALA A C 1
ATOM 3117 O O . ALA A 1 403 ? -17.273 -18.445 14.781 1.00 91.06 403 ALA A O 1
ATOM 3118 N N . GLU A 1 404 ? -19.242 -18.106 13.774 1.00 91.56 404 GLU A N 1
ATOM 3119 C CA . GLU A 1 404 ? -18.693 -17.439 12.580 1.00 91.56 404 GLU A CA 1
ATOM 3120 C C . GLU A 1 404 ? -18.561 -15.922 12.719 1.00 91.56 404 GLU A C 1
ATOM 3122 O O . GLU A 1 404 ? -17.652 -15.319 12.140 1.00 91.56 404 GLU A O 1
ATOM 3127 N N . LYS A 1 405 ? -19.461 -15.293 13.486 1.00 94.75 405 LYS A N 1
ATOM 3128 C CA . LYS A 1 405 ? -19.530 -13.833 13.596 1.00 94.75 405 LYS A CA 1
ATOM 3129 C C . LYS A 1 405 ? -20.069 -13.300 14.924 1.00 94.75 405 LYS A C 1
ATOM 3131 O O . LYS A 1 405 ? -20.870 -13.954 15.598 1.00 94.75 405 LYS A O 1
ATOM 3136 N N . ILE A 1 406 ? -19.692 -12.056 15.223 1.00 97.38 406 ILE A N 1
ATOM 3137 C CA . ILE A 1 406 ? -20.322 -11.172 16.212 1.00 97.38 406 ILE A CA 1
ATOM 3138 C C . ILE A 1 406 ? -21.113 -10.099 15.457 1.00 97.38 406 ILE A C 1
ATOM 3140 O O . ILE A 1 406 ? -20.517 -9.312 14.729 1.00 97.38 406 ILE A O 1
ATOM 3144 N N . GLU A 1 407 ? -22.425 -10.020 15.657 1.00 96.75 407 GLU A N 1
ATOM 3145 C CA . GLU A 1 407 ? -23.294 -8.972 15.110 1.00 96.75 407 GLU A CA 1
ATOM 3146 C C . GLU A 1 407 ? -23.701 -7.997 16.223 1.00 96.75 407 GLU A C 1
ATOM 3148 O O . GLU A 1 407 ? -24.157 -8.406 17.289 1.00 96.75 407 GLU A O 1
ATOM 3153 N N . VAL A 1 408 ? -23.540 -6.696 15.992 1.00 97.69 408 VAL A N 1
ATOM 3154 C CA . VAL A 1 408 ? -23.795 -5.638 16.976 1.00 97.69 408 VAL A CA 1
ATOM 3155 C C . VAL A 1 408 ? -24.812 -4.663 16.409 1.00 97.69 408 VAL A C 1
ATOM 3157 O O . VAL A 1 408 ? -24.556 -4.046 15.380 1.00 97.69 408 VAL A O 1
ATOM 3160 N N . ALA A 1 409 ? -25.930 -4.463 17.106 1.00 97.00 409 ALA A N 1
ATOM 3161 C CA . ALA A 1 409 ? -27.016 -3.587 16.682 1.00 97.00 409 ALA A CA 1
ATOM 3162 C C . ALA A 1 409 ? -27.417 -2.614 17.800 1.00 97.00 409 ALA A C 1
ATOM 3164 O O . ALA A 1 409 ? -27.850 -3.033 18.876 1.00 97.00 409 ALA A O 1
ATOM 3165 N N . ALA A 1 410 ? -27.288 -1.313 17.543 1.00 96.88 410 ALA A N 1
ATOM 3166 C CA . ALA A 1 410 ? -27.558 -0.258 18.516 1.00 96.88 410 ALA A CA 1
ATOM 3167 C C . ALA A 1 410 ? -28.862 0.474 18.207 1.00 96.88 410 ALA A C 1
ATOM 3169 O O . ALA A 1 410 ? -29.095 0.890 17.068 1.00 96.88 410 ALA A O 1
ATOM 3170 N N . TYR A 1 411 ? -29.681 0.674 19.236 1.00 97.38 411 TYR A N 1
ATOM 3171 C CA . TYR A 1 411 ? -31.004 1.275 19.118 1.00 97.38 411 TYR A CA 1
ATOM 3172 C C . TYR A 1 411 ? -31.212 2.367 20.155 1.00 97.38 411 TYR A C 1
ATOM 3174 O O . TYR A 1 411 ? -30.641 2.334 21.246 1.00 97.38 411 TYR A O 1
ATOM 3182 N N . THR A 1 412 ? -32.074 3.315 19.820 1.00 96.81 412 THR A N 1
ATOM 3183 C CA . THR A 1 412 ? -32.747 4.164 20.800 1.00 96.81 412 THR A CA 1
ATOM 3184 C C . THR A 1 412 ? -33.999 3.478 21.357 1.00 96.81 412 THR A C 1
ATOM 3186 O O . THR A 1 412 ? -34.513 2.514 20.782 1.00 96.81 412 THR A O 1
ATOM 3189 N N . VAL A 1 413 ? -34.510 3.985 22.478 1.00 95.94 413 VAL A N 1
ATOM 3190 C CA . VAL A 1 413 ? -35.733 3.506 23.139 1.00 95.94 413 VAL A CA 1
ATOM 3191 C C . VAL A 1 413 ? -36.971 3.648 22.247 1.00 95.94 413 VAL A C 1
ATOM 3193 O O . VAL A 1 413 ? -37.808 2.756 22.247 1.00 95.94 413 VAL A O 1
ATOM 3196 N N . ASP A 1 414 ? -37.070 4.690 21.417 1.00 95.31 414 ASP A N 1
ATOM 3197 C CA . ASP A 1 414 ? -38.140 4.814 20.406 1.00 95.31 414 ASP A CA 1
ATOM 3198 C C . ASP A 1 414 ? -37.989 3.869 19.193 1.00 95.31 414 ASP A C 1
ATOM 3200 O O . ASP A 1 414 ? -38.787 3.916 18.258 1.00 95.31 414 ASP A O 1
ATOM 3204 N N . GLY A 1 415 ? -36.978 2.995 19.194 1.00 94.62 415 GLY A N 1
ATOM 3205 C CA . GLY A 1 415 ? -36.803 1.936 18.204 1.00 94.62 415 GLY A CA 1
ATOM 3206 C C . GLY A 1 415 ? -35.936 2.299 16.997 1.00 94.62 415 GLY A C 1
ATOM 3207 O O . GLY A 1 415 ? -35.702 1.428 16.154 1.00 94.62 415 GLY A O 1
ATOM 3208 N N . GLN A 1 416 ? -35.405 3.525 16.903 1.00 95.38 416 GLN A N 1
ATOM 3209 C CA . GLN A 1 416 ? -34.501 3.920 15.816 1.00 95.38 416 GLN A CA 1
ATOM 3210 C C . GLN A 1 416 ? -33.185 3.126 15.882 1.00 95.38 416 GLN A C 1
ATOM 3212 O O . GLN A 1 416 ? -32.465 3.167 16.880 1.00 95.38 416 GLN A O 1
ATOM 3217 N N . GLN A 1 417 ? -32.830 2.435 14.794 1.00 95.06 417 GLN A N 1
ATOM 3218 C CA . GLN A 1 417 ? -31.523 1.785 14.653 1.00 95.06 417 GLN A CA 1
ATOM 3219 C C . GLN A 1 417 ? -30.453 2.829 14.308 1.00 95.06 417 GLN A C 1
ATOM 3221 O O . GLN A 1 417 ? -30.539 3.501 13.280 1.00 95.06 417 GLN A O 1
ATOM 3226 N N . ILE A 1 418 ? -29.438 2.959 15.160 1.00 93.50 418 ILE A N 1
ATOM 3227 C CA . ILE A 1 418 ? -28.336 3.917 14.989 1.00 93.50 418 ILE A CA 1
ATOM 3228 C C . ILE A 1 418 ? -27.161 3.293 14.224 1.00 93.50 418 ILE A C 1
ATOM 3230 O O . ILE A 1 418 ? -26.529 3.966 13.405 1.00 93.50 418 ILE A O 1
ATOM 3234 N N . ASP A 1 419 ? -26.879 2.011 14.461 1.00 94.00 419 ASP A N 1
ATOM 3235 C CA . ASP A 1 419 ? -25.808 1.251 13.805 1.00 94.00 419 ASP A CA 1
ATOM 3236 C C . ASP A 1 419 ? -26.100 -0.256 13.846 1.00 94.00 419 ASP A C 1
ATOM 3238 O O . ASP A 1 419 ? -26.864 -0.707 14.705 1.00 94.00 419 ASP A O 1
ATOM 3242 N N . LYS A 1 420 ? -25.497 -1.029 12.933 1.00 94.12 420 LYS A N 1
ATOM 3243 C CA . LYS A 1 420 ? -25.661 -2.493 12.863 1.00 94.12 420 LYS A CA 1
ATOM 3244 C C . LYS A 1 420 ? -24.513 -3.237 12.158 1.00 94.12 420 LYS A C 1
ATOM 3246 O O . LYS A 1 420 ? -24.699 -3.654 11.036 1.00 94.12 420 LYS A O 1
ATOM 3251 N N . PHE A 1 421 ? -23.355 -3.469 12.756 1.00 94.00 421 PHE A N 1
ATOM 3252 C CA . PHE A 1 421 ? -22.221 -4.085 12.038 1.00 94.00 421 PHE A CA 1
ATOM 3253 C C . PHE A 1 421 ? -21.961 -5.541 12.444 1.00 94.00 421 PHE A C 1
ATOM 3255 O O . PHE A 1 421 ? -22.465 -5.993 13.471 1.00 94.00 421 PHE A O 1
ATOM 3262 N N . GLU A 1 422 ? -21.125 -6.252 11.682 1.00 94.62 422 GLU A N 1
ATOM 3263 C CA . GLU A 1 422 ? -20.609 -7.568 12.073 1.00 94.62 422 GLU A CA 1
ATOM 3264 C C . GLU A 1 422 ? -19.077 -7.652 12.036 1.00 94.62 422 GLU A C 1
ATOM 3266 O O . GLU A 1 422 ? -18.425 -6.964 11.249 1.00 94.62 422 GLU A O 1
ATOM 3271 N N . ILE A 1 423 ? -18.516 -8.503 12.896 1.00 94.75 423 ILE A N 1
ATOM 3272 C CA . ILE A 1 423 ? -17.128 -8.981 12.870 1.00 94.75 423 ILE A CA 1
ATOM 3273 C C . ILE A 1 423 ? -17.183 -10.464 12.504 1.00 94.75 423 ILE A C 1
ATOM 3275 O O . ILE A 1 423 ? -17.889 -11.210 13.176 1.00 94.75 423 ILE A O 1
ATOM 3279 N N . ASN A 1 424 ? -16.469 -10.892 11.467 1.00 91.94 424 ASN A N 1
ATOM 3280 C CA . ASN A 1 424 ? -16.621 -12.207 10.846 1.00 91.94 424 ASN A CA 1
ATOM 3281 C C . ASN A 1 424 ? -15.253 -12.880 10.631 1.00 91.94 424 ASN A C 1
ATOM 3283 O O . ASN A 1 424 ? -14.301 -12.235 10.184 1.00 91.94 424 ASN A O 1
ATOM 3287 N N . HIS A 1 425 ? -15.142 -14.171 10.957 1.00 83.56 425 HIS A N 1
ATOM 3288 C CA . HIS A 1 425 ? -13.913 -14.953 10.773 1.00 83.56 425 HIS A CA 1
ATOM 3289 C C . HIS A 1 425 ? -13.586 -15.272 9.305 1.00 83.56 425 HIS A C 1
ATOM 3291 O O . HIS A 1 425 ? -12.416 -15.466 8.989 1.00 83.56 425 HIS A O 1
ATOM 3297 N N . ALA A 1 426 ? -14.586 -15.326 8.423 1.00 75.38 426 ALA A N 1
ATOM 3298 C CA . ALA A 1 426 ? -14.440 -15.726 7.021 1.00 75.38 426 ALA A CA 1
ATOM 3299 C C . ALA A 1 426 ? -14.431 -14.543 6.035 1.00 75.38 426 ALA A C 1
ATOM 3301 O O . ALA A 1 426 ? -14.446 -14.748 4.824 1.00 75.38 426 ALA A O 1
ATOM 3302 N N . ALA A 1 427 ? -14.449 -13.302 6.528 1.00 70.94 427 ALA A N 1
ATOM 3303 C CA . ALA A 1 427 ? -14.516 -12.129 5.666 1.00 70.94 427 ALA A CA 1
ATOM 3304 C C . ALA A 1 427 ? -13.132 -11.665 5.187 1.00 70.94 427 ALA A C 1
ATOM 3306 O O . ALA A 1 427 ? -12.216 -11.480 5.991 1.00 70.94 427 ALA A O 1
ATOM 3307 N N . THR A 1 428 ? -13.048 -11.343 3.895 1.00 60.19 428 THR A N 1
ATOM 3308 C CA . THR A 1 428 ? -11.948 -10.592 3.272 1.00 60.19 428 THR A CA 1
ATOM 3309 C C . THR A 1 428 ? -12.532 -9.312 2.665 1.00 60.19 428 THR A C 1
ATOM 3311 O O . THR A 1 428 ? -12.953 -9.303 1.509 1.00 60.19 428 THR A O 1
ATOM 3314 N N . PRO A 1 429 ? -12.674 -8.232 3.450 1.00 59.06 429 PRO A N 1
ATOM 3315 C CA . PRO A 1 429 ? -13.395 -7.047 3.012 1.00 59.06 429 PRO A CA 1
ATOM 3316 C C . PRO A 1 429 ? -12.621 -6.293 1.930 1.00 59.06 429 PRO A C 1
ATOM 3318 O O . PRO A 1 429 ? -11.401 -6.123 2.003 1.00 59.06 429 PRO A O 1
ATOM 3321 N N . ALA A 1 430 ? -13.358 -5.785 0.942 1.00 52.28 430 ALA A N 1
ATOM 3322 C CA . ALA A 1 430 ? -12.840 -4.821 -0.014 1.00 52.28 430 ALA A CA 1
ATOM 3323 C C . ALA A 1 430 ? -12.543 -3.507 0.726 1.00 52.28 430 ALA A C 1
ATOM 3325 O O . ALA A 1 430 ? -13.452 -2.778 1.117 1.00 52.28 430 ALA A O 1
ATOM 3326 N N . ARG A 1 431 ? -11.262 -3.222 0.966 1.00 57.47 431 ARG A N 1
ATOM 3327 C CA . ARG A 1 431 ? -10.815 -1.927 1.496 1.00 57.47 431 ARG A CA 1
ATOM 3328 C C . ARG A 1 431 ? -10.979 -0.881 0.396 1.00 57.47 431 ARG A C 1
ATOM 3330 O O . ARG A 1 431 ? -10.531 -1.126 -0.727 1.00 57.47 431 ARG A O 1
ATOM 3337 N N . GLU A 1 432 ? -11.594 0.267 0.689 1.00 57.00 432 GLU A N 1
ATOM 3338 C CA . GLU A 1 432 ? -11.707 1.370 -0.275 1.00 57.00 432 GLU A CA 1
ATOM 3339 C C . GLU A 1 432 ? -10.321 1.987 -0.525 1.00 57.00 432 GLU A C 1
ATOM 3341 O O . GLU A 1 432 ? -9.880 2.955 0.096 1.00 57.00 432 GLU A O 1
ATOM 3346 N N . ALA A 1 433 ? -9.605 1.364 -1.452 1.00 62.97 433 ALA A N 1
ATOM 3347 C CA . ALA A 1 433 ? -8.401 1.847 -2.091 1.00 62.97 433 ALA A CA 1
ATOM 3348 C C . ALA A 1 433 ? -8.602 3.267 -2.638 1.00 62.97 433 ALA A C 1
ATOM 3350 O O . ALA A 1 433 ? -9.455 3.486 -3.496 1.00 62.97 433 ALA A O 1
ATOM 3351 N N . LYS A 1 434 ? -7.778 4.231 -2.210 1.00 80.75 434 LYS A N 1
ATOM 3352 C CA . LYS A 1 434 ? -7.711 5.529 -2.900 1.00 80.75 434 LYS A CA 1
ATOM 3353 C C . LYS A 1 434 ? -6.866 5.410 -4.167 1.00 80.75 434 LYS A C 1
ATOM 3355 O O . LYS A 1 434 ? -5.920 4.626 -4.216 1.00 80.75 434 LYS A O 1
ATOM 3360 N N . GLU A 1 435 ? -7.163 6.212 -5.183 1.00 88.88 435 GLU A N 1
ATOM 3361 C CA . GLU A 1 435 ? -6.359 6.222 -6.409 1.00 88.88 435 GLU A CA 1
ATOM 3362 C C . GLU A 1 435 ? -4.955 6.788 -6.157 1.00 88.88 435 GLU A C 1
ATOM 3364 O O . GLU A 1 435 ? -4.785 7.894 -5.637 1.00 88.88 435 GLU A O 1
ATOM 3369 N N . LEU A 1 436 ? -3.931 6.037 -6.560 1.00 91.38 436 LEU A N 1
ATOM 3370 C CA . LEU A 1 436 ? -2.542 6.473 -6.585 1.00 91.38 436 LEU A CA 1
ATOM 3371 C C . LEU A 1 436 ? -2.212 7.057 -7.955 1.00 91.38 436 LEU A C 1
ATOM 3373 O O . LEU A 1 436 ? -2.078 6.339 -8.946 1.00 91.38 436 LEU A O 1
ATOM 3377 N N . THR A 1 437 ? -1.984 8.366 -8.007 1.00 90.94 437 THR A N 1
ATOM 3378 C CA . THR A 1 437 ? -1.369 8.989 -9.181 1.00 90.94 437 THR A CA 1
ATOM 3379 C C . THR A 1 437 ? 0.130 8.692 -9.197 1.00 90.94 437 THR A C 1
ATOM 3381 O O . THR A 1 437 ? 0.887 9.203 -8.369 1.00 90.94 437 THR A O 1
ATOM 3384 N N . THR A 1 438 ? 0.566 7.885 -10.161 1.00 93.19 438 THR A N 1
ATOM 3385 C CA . THR A 1 438 ? 1.980 7.563 -10.384 1.00 93.19 438 THR A CA 1
ATOM 3386 C C . THR A 1 438 ? 2.587 8.453 -11.465 1.00 93.19 438 THR A C 1
ATOM 3388 O O . THR A 1 438 ? 1.967 8.670 -12.505 1.00 93.19 438 THR A O 1
ATOM 3391 N N . TYR A 1 439 ? 3.832 8.888 -11.280 1.00 92.19 439 TYR A N 1
ATOM 3392 C CA . TYR A 1 439 ? 4.630 9.542 -12.325 1.00 92.19 439 TYR A CA 1
ATOM 3393 C C . TYR A 1 439 ? 5.824 8.672 -12.703 1.00 92.19 439 TYR A C 1
ATOM 3395 O O . TYR A 1 439 ? 6.377 7.999 -11.838 1.00 92.19 439 TYR A O 1
ATOM 3403 N N . ALA A 1 440 ? 6.254 8.721 -13.968 1.00 93.00 440 ALA A N 1
ATOM 3404 C CA . ALA A 1 440 ? 7.423 7.974 -14.445 1.00 93.00 440 ALA A CA 1
ATOM 3405 C C . ALA A 1 440 ? 7.386 6.474 -14.073 1.00 93.00 440 ALA A C 1
ATOM 3407 O O . ALA A 1 440 ? 8.428 5.891 -13.779 1.00 93.00 440 ALA A O 1
ATOM 3408 N N . LEU A 1 441 ? 6.192 5.866 -14.045 1.00 96.00 441 LEU A N 1
ATOM 3409 C CA . LEU A 1 441 ? 6.045 4.434 -13.792 1.00 96.00 441 LEU A CA 1
ATOM 3410 C C . LEU A 1 441 ? 6.737 3.667 -14.921 1.00 96.00 441 LEU A C 1
ATOM 3412 O O . LEU A 1 441 ? 6.409 3.850 -16.093 1.00 96.00 441 LEU A O 1
ATOM 3416 N N . ASN A 1 442 ? 7.707 2.842 -14.555 1.00 95.69 442 ASN A N 1
ATOM 3417 C CA . ASN A 1 442 ? 8.422 1.972 -15.470 1.00 95.69 442 ASN A CA 1
ATOM 3418 C C . ASN A 1 442 ? 8.794 0.665 -14.769 1.00 95.69 442 ASN A C 1
ATOM 3420 O O . ASN A 1 442 ? 8.878 0.599 -13.538 1.00 95.69 442 ASN A O 1
ATOM 3424 N N . ASN A 1 443 ? 9.014 -0.375 -15.564 1.00 95.31 443 ASN A N 1
ATOM 3425 C CA . ASN A 1 443 ? 9.589 -1.620 -15.089 1.00 95.31 443 ASN A CA 1
ATOM 3426 C C . ASN A 1 443 ? 10.826 -2.007 -15.917 1.00 95.31 443 ASN A C 1
ATOM 3428 O O . ASN A 1 443 ? 11.005 -1.561 -17.050 1.00 95.31 443 ASN A O 1
ATOM 3432 N N . ALA A 1 444 ? 11.672 -2.843 -15.331 1.00 95.62 444 ALA A N 1
ATOM 3433 C CA . ALA A 1 444 ? 12.874 -3.411 -15.919 1.00 95.62 444 ALA A CA 1
ATOM 3434 C C . ALA A 1 444 ? 13.060 -4.855 -15.426 1.00 95.62 444 ALA A C 1
ATOM 3436 O O . ALA A 1 444 ? 12.310 -5.345 -14.573 1.00 95.62 444 ALA A O 1
ATOM 3437 N N . PHE A 1 445 ? 14.066 -5.544 -15.956 1.00 94.25 445 PHE A N 1
ATOM 3438 C CA . PHE A 1 445 ? 14.480 -6.844 -15.436 1.00 94.25 445 PHE A CA 1
ATOM 3439 C C . PHE A 1 445 ? 15.359 -6.677 -14.194 1.00 94.25 445 PHE A C 1
ATOM 3441 O O . PHE A 1 445 ? 16.115 -5.710 -14.086 1.00 94.25 445 PHE A O 1
ATOM 3448 N N . GLY A 1 446 ? 15.273 -7.646 -13.280 1.00 83.56 446 GLY A N 1
ATOM 3449 C CA . GLY A 1 446 ? 16.328 -7.851 -12.293 1.00 83.56 446 GLY A CA 1
ATOM 3450 C C . GLY A 1 446 ? 17.504 -8.615 -12.912 1.00 83.56 446 GLY A C 1
ATOM 3451 O O . GLY A 1 446 ? 17.729 -8.570 -14.120 1.00 83.56 446 GLY A O 1
ATOM 3452 N N . LYS A 1 447 ? 18.254 -9.350 -12.087 1.00 74.88 447 LYS A N 1
ATOM 3453 C CA . LYS A 1 447 ? 19.406 -10.147 -12.551 1.00 74.88 447 LYS A CA 1
ATOM 3454 C C . LYS A 1 447 ? 19.024 -11.276 -13.512 1.00 74.88 447 LYS A C 1
ATOM 3456 O O . LYS A 1 447 ? 19.849 -11.670 -14.332 1.00 74.88 447 LYS A O 1
ATOM 3461 N N . ASP A 1 448 ? 17.805 -11.789 -13.378 1.00 87.25 448 ASP A N 1
ATOM 3462 C CA . ASP A 1 448 ? 17.270 -12.898 -14.164 1.00 87.25 448 ASP A CA 1
ATOM 3463 C C . ASP A 1 448 ? 15.835 -12.582 -14.604 1.00 87.25 448 ASP A C 1
ATOM 3465 O O . ASP A 1 448 ? 14.925 -12.486 -13.775 1.00 87.25 448 ASP A O 1
ATOM 3469 N N . ALA A 1 449 ? 15.624 -12.408 -15.909 1.00 95.00 449 ALA A N 1
ATOM 3470 C CA . ALA A 1 449 ? 14.323 -12.052 -16.467 1.00 95.00 449 ALA A CA 1
ATOM 3471 C C . ALA A 1 449 ? 13.263 -13.163 -16.329 1.00 95.00 449 ALA A C 1
ATOM 3473 O O . ALA A 1 449 ? 12.069 -12.874 -16.470 1.00 95.00 449 ALA A O 1
ATOM 3474 N N . LYS A 1 450 ? 13.668 -14.404 -16.022 1.00 96.12 450 LYS A N 1
ATOM 3475 C CA . LYS A 1 450 ? 12.756 -15.537 -15.802 1.00 96.12 450 LYS A CA 1
ATOM 3476 C C . LYS A 1 450 ? 12.049 -15.465 -14.453 1.00 96.12 450 LYS A C 1
ATOM 3478 O O . LYS A 1 450 ? 10.898 -15.869 -14.324 1.00 96.12 450 LYS A O 1
ATOM 3483 N N . THR A 1 451 ? 12.739 -14.941 -13.442 1.00 95.88 451 THR A N 1
ATOM 3484 C CA . THR A 1 451 ? 12.310 -15.051 -12.038 1.00 95.88 451 THR A CA 1
ATOM 3485 C C . THR A 1 451 ? 12.239 -13.719 -11.299 1.00 95.88 451 THR A C 1
ATOM 3487 O O . THR A 1 451 ? 11.759 -13.669 -10.162 1.00 95.88 451 THR A O 1
ATOM 3490 N N . THR A 1 452 ? 12.685 -12.622 -11.921 1.00 95.31 452 THR A N 1
ATOM 3491 C CA . THR A 1 452 ? 12.761 -11.311 -11.268 1.00 95.31 452 THR A CA 1
ATOM 3492 C C . THR A 1 452 ? 12.225 -10.171 -12.131 1.00 95.31 452 THR A C 1
ATOM 3494 O O . THR A 1 452 ? 12.388 -10.141 -13.352 1.00 95.31 452 THR A O 1
ATOM 3497 N N . ARG A 1 453 ? 11.621 -9.175 -11.475 1.00 96.31 453 ARG A N 1
ATOM 3498 C CA . ARG A 1 453 ? 11.182 -7.921 -12.103 1.00 96.31 453 ARG A CA 1
ATOM 3499 C C . ARG A 1 453 ? 11.469 -6.742 -11.187 1.00 96.31 453 ARG A C 1
ATOM 3501 O O . ARG A 1 453 ? 11.311 -6.838 -9.976 1.00 96.31 453 ARG A O 1
ATOM 3508 N N . SER A 1 454 ? 11.855 -5.615 -11.758 1.00 96.06 454 SER A N 1
ATOM 3509 C CA . SER A 1 454 ? 12.161 -4.396 -11.014 1.00 96.06 454 SER A CA 1
ATOM 3510 C C . SER A 1 454 ? 11.179 -3.311 -11.422 1.00 96.06 454 SER A C 1
ATOM 3512 O O . SER A 1 454 ? 11.040 -3.019 -12.604 1.00 96.06 454 SER A O 1
ATOM 3514 N N . ILE A 1 455 ? 10.477 -2.711 -10.462 1.00 97.06 455 ILE A N 1
ATOM 3515 C CA . ILE A 1 455 ? 9.445 -1.700 -10.733 1.00 97.06 455 ILE A CA 1
ATOM 3516 C C . ILE A 1 455 ? 9.802 -0.408 -10.005 1.00 97.06 455 ILE A C 1
ATOM 3518 O O . ILE A 1 455 ? 10.233 -0.435 -8.847 1.00 97.06 455 ILE A O 1
ATOM 3522 N N . SER A 1 456 ? 9.616 0.729 -10.673 1.00 96.25 456 SER A N 1
ATOM 3523 C CA . SER A 1 456 ? 9.766 2.046 -10.065 1.00 96.25 456 SER A CA 1
ATOM 3524 C C . SER A 1 456 ? 8.716 3.040 -10.533 1.00 96.25 456 SER A C 1
ATOM 3526 O O . SER A 1 456 ? 8.242 3.018 -11.666 1.00 96.25 456 SER A O 1
ATOM 3528 N N . TRP A 1 457 ? 8.349 3.941 -9.628 1.00 96.81 457 TRP A N 1
ATOM 3529 C CA . TRP A 1 457 ? 7.431 5.042 -9.899 1.00 96.81 457 TRP A CA 1
ATOM 3530 C C . TRP A 1 457 ? 7.689 6.193 -8.938 1.00 96.81 457 TRP A C 1
ATOM 3532 O O . TRP A 1 457 ? 8.307 6.033 -7.888 1.00 96.81 457 TRP A O 1
ATOM 3542 N N . GLN A 1 458 ? 7.180 7.369 -9.268 1.00 95.44 458 GLN A N 1
ATOM 3543 C CA . GLN A 1 458 ? 7.278 8.552 -8.430 1.00 95.44 458 GLN A CA 1
ATOM 3544 C C . GLN A 1 458 ? 5.926 8.966 -7.860 1.00 95.44 458 GLN A C 1
ATOM 3546 O O . GLN A 1 458 ? 4.888 8.820 -8.507 1.00 95.44 458 GLN A O 1
ATOM 3551 N N . THR A 1 459 ? 5.968 9.545 -6.663 1.00 95.44 459 THR A N 1
ATOM 3552 C CA . THR A 1 459 ? 4.811 10.081 -5.935 1.00 95.44 459 THR A CA 1
ATOM 3553 C C . THR A 1 459 ? 5.094 11.482 -5.400 1.00 95.44 459 THR A C 1
ATOM 3555 O O . THR A 1 459 ? 6.244 11.831 -5.124 1.00 95.44 459 THR A O 1
ATOM 3558 N N . GLU A 1 460 ? 4.051 12.289 -5.208 1.00 93.75 460 GLU A N 1
ATOM 3559 C CA . GLU A 1 460 ? 4.175 13.625 -4.611 1.00 93.75 460 GLU A CA 1
ATOM 3560 C C . GLU A 1 460 ? 4.588 13.547 -3.133 1.00 93.75 460 GLU A C 1
ATOM 3562 O O . GLU A 1 460 ? 3.977 12.840 -2.332 1.00 93.75 460 GLU A O 1
ATOM 3567 N N . THR A 1 461 ? 5.600 14.321 -2.734 1.00 88.25 461 THR A N 1
ATOM 3568 C CA . THR A 1 461 ? 6.057 14.356 -1.329 1.00 88.25 461 THR A CA 1
ATOM 3569 C C . THR A 1 461 ? 5.061 15.039 -0.397 1.00 88.25 461 THR A C 1
ATOM 3571 O O . THR A 1 461 ? 5.056 14.752 0.798 1.00 88.25 461 THR A O 1
ATOM 3574 N N . ALA A 1 462 ? 4.197 15.912 -0.927 1.00 83.88 462 ALA A N 1
ATOM 3575 C CA . ALA A 1 462 ? 3.184 16.625 -0.150 1.00 83.88 462 ALA A CA 1
ATOM 3576 C C . ALA A 1 462 ? 2.174 15.679 0.525 1.00 83.88 462 ALA A C 1
ATOM 3578 O O . ALA A 1 462 ? 1.678 15.982 1.607 1.00 83.88 462 ALA A O 1
ATOM 3579 N N . THR A 1 463 ? 1.912 14.522 -0.085 1.00 81.44 463 THR A N 1
ATOM 3580 C CA . THR A 1 463 ? 0.971 13.515 0.423 1.00 81.44 463 THR A CA 1
ATOM 3581 C C . THR A 1 463 ? 1.597 12.613 1.495 1.00 81.44 463 THR A C 1
ATOM 3583 O O . THR A 1 463 ? 0.893 11.824 2.113 1.00 81.44 463 THR A O 1
ATOM 3586 N N . ALA A 1 464 ? 2.906 12.741 1.752 1.00 84.19 464 ALA A N 1
ATOM 3587 C CA . ALA A 1 464 ? 3.647 11.939 2.730 1.00 84.19 464 ALA A CA 1
ATOM 3588 C C . ALA A 1 464 ? 3.481 10.418 2.534 1.00 84.19 464 ALA A C 1
ATOM 3590 O O . ALA A 1 464 ? 3.374 9.661 3.500 1.00 84.19 464 ALA A O 1
ATOM 3591 N N . PHE A 1 465 ? 3.466 9.974 1.272 1.00 87.06 465 PHE A N 1
ATOM 3592 C CA . PHE A 1 465 ? 3.512 8.554 0.945 1.00 87.06 465 PHE A CA 1
ATOM 3593 C C . PHE A 1 465 ? 4.736 7.891 1.580 1.00 87.06 465 PHE A C 1
ATOM 3595 O O . PHE A 1 465 ? 5.847 8.421 1.572 1.00 87.06 465 PHE A O 1
ATOM 3602 N N . SER A 1 466 ? 4.503 6.711 2.127 1.00 80.81 466 SER A N 1
ATOM 3603 C CA . SER A 1 466 ? 5.470 5.845 2.783 1.00 80.81 466 SER A CA 1
ATOM 3604 C C . SER A 1 466 ? 5.187 4.400 2.364 1.00 80.81 466 SER A C 1
ATOM 3606 O O . SER A 1 466 ? 4.151 4.132 1.759 1.00 80.81 466 SER A O 1
ATOM 3608 N N . GLN A 1 467 ? 6.113 3.481 2.637 1.00 89.31 467 GLN A N 1
ATOM 3609 C CA . GLN A 1 467 ? 5.913 2.037 2.428 1.00 89.31 467 GLN A CA 1
ATOM 3610 C C . GLN A 1 467 ? 5.371 1.684 1.023 1.00 89.31 467 GLN A C 1
ATOM 3612 O O . GLN A 1 467 ? 4.215 1.282 0.890 1.00 89.31 467 GLN A O 1
ATOM 3617 N N . PRO A 1 468 ? 6.154 1.901 -0.046 1.00 95.44 468 PRO A N 1
ATOM 3618 C CA . PRO A 1 468 ? 5.753 1.454 -1.370 1.00 95.44 468 PRO A CA 1
ATOM 3619 C C . PRO A 1 468 ? 5.733 -0.072 -1.439 1.00 95.44 468 PRO A C 1
ATOM 3621 O O . PRO A 1 468 ? 6.586 -0.731 -0.839 1.00 95.44 468 PRO A O 1
ATOM 3624 N N . PHE A 1 469 ? 4.802 -0.621 -2.206 1.00 95.75 469 PHE A N 1
ATOM 3625 C CA . PHE A 1 469 ? 4.696 -2.055 -2.444 1.00 95.75 469 PHE A CA 1
ATOM 3626 C C . PHE A 1 469 ? 4.141 -2.355 -3.844 1.00 95.75 469 PHE A C 1
ATOM 3628 O O . PHE A 1 469 ? 3.603 -1.474 -4.519 1.00 95.75 469 PHE A O 1
ATOM 3635 N N . VAL A 1 470 ? 4.288 -3.603 -4.283 1.00 97.19 470 VAL A N 1
ATOM 3636 C CA . VAL A 1 470 ? 3.662 -4.158 -5.489 1.00 97.19 470 VAL A CA 1
ATOM 3637 C C . VAL A 1 470 ? 2.869 -5.395 -5.107 1.00 97.19 470 VAL A C 1
ATOM 3639 O O . VAL A 1 470 ? 3.390 -6.275 -4.426 1.00 97.19 470 VAL A O 1
ATOM 3642 N N . GLU A 1 471 ? 1.632 -5.461 -5.579 1.00 95.88 471 GLU A N 1
ATOM 3643 C CA . GLU A 1 471 ? 0.781 -6.649 -5.510 1.00 95.88 471 GLU A CA 1
ATOM 3644 C C . GLU A 1 471 ? 0.728 -7.297 -6.883 1.00 95.88 471 GLU A C 1
ATOM 3646 O O . GLU A 1 471 ? 0.539 -6.594 -7.880 1.00 95.88 471 GLU A O 1
ATOM 3651 N N . VAL A 1 472 ? 0.896 -8.616 -6.938 1.00 96.38 472 VAL A N 1
ATOM 3652 C CA . VAL A 1 472 ? 0.999 -9.349 -8.201 1.00 96.38 472 VAL A CA 1
ATOM 3653 C C . VAL A 1 472 ? 0.328 -10.722 -8.127 1.00 96.38 472 VAL A C 1
ATOM 3655 O O . VAL A 1 472 ? 0.441 -11.424 -7.123 1.00 96.38 472 VAL A O 1
ATOM 3658 N N . VAL A 1 473 ? -0.368 -11.107 -9.200 1.00 96.31 473 VAL A N 1
ATOM 3659 C CA . VAL A 1 473 ? -0.991 -12.429 -9.403 1.00 96.31 473 VAL A CA 1
ATOM 3660 C C . VAL A 1 473 ? -0.742 -12.911 -10.836 1.00 96.31 473 VAL A C 1
ATOM 3662 O O . VAL A 1 473 ? -0.673 -12.080 -11.745 1.00 96.31 473 VAL A O 1
ATOM 3665 N N . PRO A 1 474 ? -0.612 -14.224 -11.089 1.00 97.75 474 PRO A N 1
ATOM 3666 C CA . PRO A 1 474 ? -0.652 -14.752 -12.451 1.00 97.75 474 PRO A CA 1
ATOM 3667 C C . PRO A 1 474 ? -1.976 -14.398 -13.146 1.00 97.75 474 PRO A C 1
ATOM 3669 O O . PRO A 1 474 ? -3.036 -14.424 -12.517 1.00 97.75 474 PRO A O 1
ATOM 3672 N N . VAL A 1 475 ? -1.933 -14.095 -14.446 1.00 95.31 475 VAL A N 1
ATOM 3673 C CA . VAL A 1 475 ? -3.145 -13.913 -15.262 1.00 95.31 475 VAL A CA 1
ATOM 3674 C C . VAL A 1 475 ? -3.992 -15.186 -15.208 1.00 95.31 475 VAL A C 1
ATOM 3676 O O . VAL A 1 475 ? -3.479 -16.290 -15.369 1.00 95.31 475 VAL A O 1
ATOM 3679 N N . GLY A 1 476 ? -5.301 -15.023 -15.004 1.00 92.12 476 GLY A N 1
ATOM 3680 C CA . GLY A 1 476 ? -6.248 -16.129 -14.820 1.00 92.12 476 GLY A CA 1
ATOM 3681 C C . GLY A 1 476 ? -6.582 -16.421 -13.354 1.00 92.12 476 GLY A C 1
ATOM 3682 O O . GLY A 1 476 ? -7.560 -17.116 -13.092 1.00 92.12 476 GLY A O 1
ATOM 3683 N N . THR A 1 477 ? -5.836 -15.842 -12.411 1.00 90.44 477 THR A N 1
ATOM 3684 C CA . THR A 1 477 ? -6.163 -15.833 -10.979 1.00 90.44 477 THR A CA 1
ATOM 3685 C C . THR A 1 477 ? -6.938 -14.562 -10.625 1.00 90.44 477 THR A C 1
ATOM 3687 O O . THR A 1 477 ? -6.637 -13.485 -11.140 1.00 90.44 477 THR A O 1
ATOM 3690 N N . GLU A 1 478 ? -7.930 -14.652 -9.735 1.00 83.81 478 GLU A N 1
ATOM 3691 C CA . GLU A 1 478 ? -8.653 -13.463 -9.269 1.00 83.81 478 GLU A CA 1
ATOM 3692 C C . GLU A 1 478 ? -7.732 -12.517 -8.480 1.00 83.81 478 GLU A C 1
ATOM 3694 O O . GLU A 1 478 ? -7.012 -12.944 -7.573 1.00 83.81 478 GLU A O 1
ATOM 3699 N N . PHE A 1 479 ? -7.784 -11.219 -8.799 1.00 81.56 479 PHE A N 1
ATOM 3700 C CA . PHE A 1 479 ? -6.975 -10.177 -8.157 1.00 81.56 479 PHE A CA 1
ATOM 3701 C C . PHE A 1 479 ? -7.551 -9.803 -6.778 1.00 81.56 479 PHE A C 1
ATOM 3703 O O . PHE A 1 479 ? -8.177 -8.755 -6.604 1.00 81.56 479 PHE A O 1
ATOM 3710 N N . THR A 1 480 ? -7.374 -10.684 -5.794 1.00 77.69 480 THR A N 1
ATOM 3711 C CA . THR A 1 480 ? -7.879 -10.529 -4.420 1.00 77.69 480 THR A CA 1
ATOM 3712 C C . THR A 1 480 ? -6.761 -10.674 -3.391 1.00 77.69 480 THR A C 1
ATOM 3714 O O . THR A 1 480 ? -5.685 -11.205 -3.679 1.00 77.69 480 THR A O 1
ATOM 3717 N N . ALA A 1 481 ? -7.024 -10.220 -2.162 1.00 69.69 481 ALA A N 1
ATOM 3718 C CA . ALA A 1 481 ? -6.029 -10.220 -1.091 1.00 69.69 481 ALA A CA 1
ATOM 3719 C C . ALA A 1 481 ? -5.580 -11.621 -0.630 1.00 69.69 481 ALA A C 1
ATOM 3721 O O . ALA A 1 481 ? -4.556 -11.755 0.036 1.00 69.69 481 ALA A O 1
ATOM 3722 N N . GLU A 1 482 ? -6.338 -12.657 -0.981 1.00 69.81 482 GLU A N 1
ATOM 3723 C CA . GLU A 1 482 ? -6.019 -14.059 -0.689 1.00 69.81 482 GLU A CA 1
ATOM 3724 C C . GLU A 1 482 ? -5.023 -14.649 -1.696 1.00 69.81 482 GLU A C 1
ATOM 3726 O O . GLU A 1 482 ? -4.296 -15.584 -1.368 1.00 69.81 482 GLU A O 1
ATOM 3731 N N . ASN A 1 483 ? -4.969 -14.085 -2.907 1.00 78.06 483 ASN A N 1
ATOM 3732 C CA . ASN A 1 483 ? -4.231 -14.650 -4.035 1.00 78.06 483 ASN A CA 1
ATOM 3733 C C . ASN A 1 483 ? -2.937 -13.900 -4.358 1.00 78.06 483 ASN A C 1
ATOM 3735 O O . ASN A 1 483 ? -2.033 -14.465 -4.978 1.00 78.06 483 ASN A O 1
ATOM 3739 N N . TRP A 1 484 ? -2.853 -12.618 -4.005 1.00 85.62 484 TRP A N 1
ATOM 3740 C CA . TRP A 1 484 ? -1.710 -11.797 -4.376 1.00 85.62 484 TRP A CA 1
ATOM 3741 C C . TRP A 1 484 ? -0.423 -12.161 -3.632 1.00 85.62 484 TRP A C 1
ATOM 3743 O O . TRP A 1 484 ? -0.406 -12.555 -2.467 1.00 85.62 484 TRP A O 1
ATOM 3753 N N . GLN A 1 485 ? 0.699 -11.975 -4.314 1.00 88.38 485 GLN A N 1
ATOM 3754 C CA . GLN A 1 485 ? 1.999 -11.850 -3.671 1.00 88.38 485 GLN A CA 1
ATOM 3755 C C . GLN A 1 485 ? 2.287 -10.363 -3.474 1.00 88.38 485 GLN A C 1
ATOM 3757 O O . GLN A 1 485 ? 2.059 -9.565 -4.385 1.00 88.38 485 GLN A O 1
ATOM 3762 N N . VAL A 1 486 ? 2.782 -9.992 -2.292 1.00 89.38 486 VAL A N 1
ATOM 3763 C CA . VAL A 1 486 ? 3.082 -8.597 -1.945 1.00 89.38 486 VAL A CA 1
ATOM 3764 C C . VAL A 1 486 ? 4.584 -8.419 -1.780 1.00 89.38 486 VAL A C 1
ATOM 3766 O O . VAL A 1 486 ? 5.207 -9.058 -0.933 1.00 89.38 486 VAL A O 1
ATOM 3769 N N . PHE A 1 487 ? 5.156 -7.509 -2.560 1.00 92.12 487 PHE A N 1
ATOM 3770 C CA . PHE A 1 487 ? 6.566 -7.145 -2.508 1.00 92.12 487 PHE A CA 1
ATOM 3771 C C . PHE A 1 487 ? 6.708 -5.725 -1.977 1.00 92.12 487 PHE A C 1
ATOM 3773 O O . PHE A 1 487 ? 6.182 -4.781 -2.562 1.00 92.12 487 PHE A O 1
ATOM 3780 N N . SER A 1 488 ? 7.430 -5.561 -0.873 1.00 92.69 488 SER A N 1
ATOM 3781 C CA . SER A 1 488 ? 7.700 -4.247 -0.284 1.00 92.69 488 SER A CA 1
ATOM 3782 C C . SER A 1 488 ? 8.933 -3.600 -0.906 1.00 92.69 488 SER A C 1
ATOM 3784 O O . SER A 1 488 ? 9.870 -4.280 -1.323 1.00 92.69 488 SER A O 1
ATOM 3786 N N . GLY A 1 489 ? 8.959 -2.271 -0.926 1.00 93.44 489 GLY A N 1
ATOM 3787 C CA . GLY A 1 489 ? 10.053 -1.499 -1.499 1.00 93.44 489 GLY A CA 1
ATOM 3788 C C . GLY A 1 489 ? 10.534 -0.341 -0.645 1.00 93.44 489 GLY A C 1
ATOM 3789 O O . GLY A 1 489 ? 10.164 -0.168 0.518 1.00 93.44 489 GLY A O 1
ATOM 3790 N N . THR A 1 490 ? 11.357 0.496 -1.265 1.00 93.75 490 THR A N 1
ATOM 3791 C CA . THR A 1 490 ? 11.909 1.709 -0.662 1.00 93.75 490 THR A CA 1
ATOM 3792 C C . THR A 1 490 ? 11.358 2.953 -1.341 1.00 93.75 490 THR A C 1
ATOM 3794 O O . THR A 1 490 ? 11.069 2.950 -2.536 1.00 93.75 490 THR A O 1
ATOM 3797 N N . SER A 1 491 ? 11.195 4.024 -0.563 1.00 93.62 491 SER A N 1
ATOM 3798 C CA . SER A 1 491 ? 10.811 5.345 -1.061 1.00 93.62 491 SER A CA 1
ATOM 3799 C C . SER A 1 491 ? 11.863 6.361 -0.647 1.00 93.62 491 SER A C 1
ATOM 3801 O O . SER A 1 491 ? 12.189 6.475 0.536 1.00 93.62 491 SER A O 1
ATOM 3803 N N . GLU A 1 492 ? 12.390 7.108 -1.611 1.00 92.06 492 GLU A N 1
ATOM 3804 C CA . GLU A 1 492 ? 13.420 8.113 -1.380 1.00 92.06 492 GLU A CA 1
ATOM 3805 C C . GLU A 1 492 ? 13.038 9.444 -2.015 1.00 92.06 492 GLU A C 1
ATOM 3807 O O . GLU A 1 492 ? 12.675 9.525 -3.189 1.00 92.06 492 GLU A O 1
ATOM 3812 N N . LYS A 1 493 ? 13.155 10.532 -1.248 1.00 92.69 493 LYS A N 1
ATOM 3813 C CA . LYS A 1 493 ? 12.935 11.877 -1.780 1.00 92.69 493 LYS A CA 1
ATOM 3814 C C . LYS A 1 493 ? 14.001 12.211 -2.823 1.00 92.69 493 LYS A C 1
ATOM 3816 O O . LYS A 1 493 ? 15.199 12.137 -2.542 1.00 92.69 493 LYS A O 1
ATOM 3821 N N . ASN A 1 494 ? 13.564 12.681 -3.987 1.00 90.88 494 ASN A N 1
ATOM 3822 C CA . ASN A 1 494 ? 14.474 13.107 -5.041 1.00 90.88 494 ASN A CA 1
ATOM 3823 C C . ASN A 1 494 ? 15.272 14.338 -4.593 1.00 90.88 494 ASN A C 1
ATOM 3825 O O . ASN A 1 494 ? 14.714 15.339 -4.136 1.00 90.88 494 ASN A O 1
ATOM 3829 N N . LYS A 1 495 ? 16.595 14.276 -4.759 1.00 88.38 495 LYS A N 1
ATOM 3830 C CA . LYS A 1 495 ? 17.516 15.364 -4.387 1.00 88.38 495 LYS A CA 1
ATOM 3831 C C . LYS A 1 495 ? 17.726 16.385 -5.509 1.00 88.38 495 LYS A C 1
ATOM 3833 O O . LYS A 1 495 ? 18.216 17.479 -5.250 1.00 88.38 495 LYS A O 1
ATOM 3838 N N . GLN A 1 496 ? 17.364 16.033 -6.741 1.00 87.56 496 GLN A N 1
ATOM 3839 C CA . GLN A 1 496 ? 17.561 16.835 -7.949 1.00 87.56 496 GLN A CA 1
ATOM 3840 C C . GLN A 1 496 ? 16.316 16.754 -8.843 1.00 87.56 496 GLN A C 1
ATOM 3842 O O . GLN A 1 496 ? 15.552 15.792 -8.754 1.00 87.56 496 GLN A O 1
ATOM 3847 N N . ILE A 1 497 ? 16.141 17.753 -9.718 1.00 87.88 497 ILE A N 1
ATOM 3848 C CA . ILE A 1 497 ? 15.097 17.818 -10.756 1.00 87.88 497 ILE A CA 1
ATOM 3849 C C . ILE A 1 497 ? 13.687 17.846 -10.153 1.00 87.88 497 ILE A C 1
ATOM 3851 O O . ILE A 1 497 ? 13.201 18.924 -9.834 1.00 87.88 497 ILE A O 1
ATOM 3855 N N . PHE A 1 498 ? 13.064 16.698 -9.885 1.00 90.44 498 PHE A N 1
ATOM 3856 C CA . PHE A 1 498 ? 11.748 16.623 -9.240 1.00 90.44 498 PHE A CA 1
ATOM 3857 C C . PHE A 1 498 ? 11.848 16.645 -7.713 1.00 90.44 498 PHE A C 1
ATOM 3859 O O . PHE A 1 498 ? 11.442 15.698 -7.044 1.00 90.44 498 PHE A O 1
ATOM 3866 N N . THR A 1 499 ? 12.367 17.725 -7.131 1.00 91.25 499 THR A N 1
ATOM 3867 C CA . THR A 1 499 ? 12.607 17.828 -5.671 1.00 91.25 499 THR A CA 1
ATOM 3868 C C . THR A 1 499 ? 11.340 17.744 -4.801 1.00 91.25 499 THR A C 1
ATOM 3870 O O . THR A 1 499 ? 11.426 17.529 -3.588 1.00 91.25 499 THR A O 1
ATOM 3873 N N . LYS A 1 500 ? 10.158 17.895 -5.413 1.00 93.12 500 LYS A N 1
ATOM 3874 C CA . LYS A 1 500 ? 8.840 17.708 -4.784 1.00 93.12 500 LYS A CA 1
ATOM 3875 C C . LYS A 1 500 ? 8.294 16.282 -4.903 1.00 93.12 500 LYS A C 1
ATOM 3877 O O . LYS A 1 500 ? 7.245 16.005 -4.328 1.00 93.12 500 LYS A O 1
ATOM 3882 N N . LYS A 1 501 ? 9.007 15.373 -5.568 1.00 94.00 501 LYS A N 1
ATOM 3883 C CA . LYS A 1 501 ? 8.632 13.963 -5.713 1.00 94.00 501 LYS A CA 1
ATOM 3884 C C . LYS A 1 501 ? 9.575 13.050 -4.931 1.00 94.00 501 LYS A C 1
ATOM 3886 O O . LYS A 1 501 ? 10.730 13.391 -4.663 1.00 94.00 501 LYS A O 1
ATOM 3891 N N . ALA A 1 502 ? 9.061 11.891 -4.554 1.00 94.56 502 ALA A N 1
ATOM 3892 C CA . ALA A 1 502 ? 9.842 10.762 -4.074 1.00 94.56 502 ALA A CA 1
ATOM 3893 C C . ALA A 1 502 ? 9.814 9.662 -5.131 1.00 94.56 502 ALA A C 1
ATOM 3895 O O . ALA A 1 502 ? 8.802 9.507 -5.814 1.00 94.56 502 ALA A O 1
ATOM 3896 N N . THR A 1 503 ? 10.914 8.929 -5.273 1.00 95.19 503 THR A N 1
ATOM 3897 C CA . THR A 1 503 ? 10.970 7.734 -6.108 1.00 95.19 503 THR A CA 1
ATOM 3898 C C . THR A 1 503 ? 10.806 6.494 -5.243 1.00 95.19 503 THR A C 1
ATOM 3900 O O . THR A 1 503 ? 11.482 6.340 -4.230 1.00 95.19 503 THR A O 1
ATOM 3903 N N . ASN A 1 504 ? 9.899 5.627 -5.665 1.00 96.69 504 ASN A N 1
ATOM 3904 C CA . ASN A 1 504 ? 9.594 4.341 -5.073 1.00 96.69 504 ASN A CA 1
ATOM 3905 C C . ASN A 1 504 ? 10.211 3.237 -5.936 1.00 96.69 504 ASN A C 1
ATOM 3907 O O . ASN A 1 504 ? 10.148 3.319 -7.166 1.00 96.69 504 ASN A O 1
ATOM 3911 N N . LYS A 1 505 ? 10.796 2.220 -5.304 1.00 95.81 505 LYS A N 1
ATOM 3912 C CA . LYS A 1 505 ? 11.420 1.073 -5.970 1.00 95.81 505 LYS A CA 1
ATOM 3913 C C . LYS A 1 505 ? 11.041 -0.219 -5.275 1.00 95.81 505 LYS A C 1
ATOM 3915 O O . LYS A 1 505 ? 11.198 -0.318 -4.061 1.00 95.81 505 LYS A O 1
ATOM 3920 N N . VAL A 1 506 ? 10.605 -1.208 -6.045 1.00 96.62 506 VAL A N 1
ATOM 3921 C CA . VAL A 1 506 ? 10.267 -2.549 -5.556 1.00 96.62 506 VAL A CA 1
ATOM 3922 C C . VAL A 1 506 ? 10.948 -3.583 -6.450 1.00 96.62 506 VAL A C 1
ATOM 3924 O O . VAL A 1 506 ? 10.934 -3.451 -7.677 1.00 96.62 506 VAL A O 1
ATOM 3927 N N . GLN A 1 507 ? 11.557 -4.593 -5.828 1.00 95.62 507 GLN A N 1
ATOM 3928 C CA . GLN A 1 507 ? 12.110 -5.764 -6.501 1.00 95.62 507 GLN A CA 1
ATOM 3929 C C . GLN A 1 507 ? 11.166 -6.945 -6.278 1.00 95.62 507 GLN A C 1
ATOM 3931 O O . GLN A 1 507 ? 10.820 -7.254 -5.140 1.00 95.62 507 GLN A O 1
ATOM 3936 N N . LEU A 1 508 ? 10.745 -7.577 -7.367 1.00 96.25 508 LEU A N 1
ATOM 3937 C CA . LEU A 1 508 ? 9.976 -8.811 -7.369 1.00 96.25 508 LEU A CA 1
ATOM 3938 C C . LEU A 1 508 ? 10.959 -9.949 -7.635 1.00 96.25 508 LEU A C 1
ATOM 3940 O O . LEU A 1 508 ? 11.753 -9.876 -8.578 1.00 96.25 508 LEU A O 1
ATOM 3944 N N . GLU A 1 509 ? 10.905 -10.979 -6.803 1.00 94.75 509 GLU A N 1
ATOM 3945 C CA . GLU A 1 509 ? 11.764 -12.164 -6.860 1.00 94.75 509 GLU A CA 1
ATOM 3946 C C . GLU A 1 509 ? 10.910 -13.421 -6.682 1.00 94.75 509 GLU A C 1
ATOM 3948 O O . GLU A 1 509 ? 9.812 -13.354 -6.131 1.00 94.75 509 GLU A O 1
ATOM 3953 N N . GLY A 1 510 ? 11.409 -14.574 -7.131 1.00 95.06 510 GLY A N 1
ATOM 3954 C CA . GLY A 1 510 ? 10.682 -15.843 -7.010 1.00 95.06 510 GLY A CA 1
ATOM 3955 C C . GLY A 1 510 ? 9.474 -15.957 -7.944 1.00 95.06 510 GLY A C 1
ATOM 3956 O O . GLY A 1 510 ? 8.558 -16.732 -7.669 1.00 95.06 510 GLY A O 1
ATOM 3957 N N . LEU A 1 511 ? 9.457 -15.189 -9.038 1.00 96.88 511 LEU A N 1
ATOM 3958 C CA . LEU A 1 511 ? 8.440 -15.307 -10.079 1.00 96.88 511 LEU A CA 1
ATOM 3959 C C . LEU A 1 511 ? 8.635 -16.602 -10.875 1.00 96.88 511 LEU A C 1
ATOM 3961 O O . LEU A 1 511 ? 9.740 -17.134 -10.971 1.00 96.88 511 LEU A O 1
ATOM 3965 N N . SER A 1 512 ? 7.549 -17.106 -11.453 1.00 96.88 512 SER A N 1
ATOM 3966 C CA . SER A 1 512 ? 7.578 -18.287 -12.313 1.00 96.88 512 SER A CA 1
ATOM 3967 C C . SER A 1 512 ? 7.989 -17.898 -13.739 1.00 96.88 512 SER A C 1
ATOM 3969 O O . SER A 1 512 ? 7.456 -16.911 -14.255 1.00 96.88 512 SER A O 1
ATOM 3971 N N . PRO A 1 513 ? 8.889 -18.653 -14.392 1.00 97.69 513 PRO A N 1
ATOM 3972 C CA . PRO A 1 513 ? 9.234 -18.455 -15.800 1.00 97.69 513 PRO A CA 1
ATOM 3973 C C . PRO A 1 513 ? 8.014 -18.561 -16.728 1.00 97.69 513 PRO A C 1
ATOM 3975 O O . PRO A 1 513 ? 7.048 -19.264 -16.423 1.00 97.69 513 PRO A O 1
ATOM 3978 N N . GLY A 1 514 ? 8.046 -17.857 -17.861 1.00 97.06 514 GLY A N 1
ATOM 3979 C CA . GLY A 1 514 ? 7.033 -17.921 -18.923 1.00 97.06 514 GLY A CA 1
ATOM 3980 C C . GLY A 1 514 ? 5.620 -17.523 -18.490 1.00 97.06 514 GLY A C 1
ATOM 3981 O O . GLY A 1 514 ? 4.641 -17.958 -19.093 1.00 97.06 514 GLY A O 1
ATOM 3982 N N . THR A 1 515 ? 5.495 -16.746 -17.416 1.00 97.69 515 THR A N 1
ATOM 3983 C CA . THR A 1 515 ? 4.214 -16.437 -16.781 1.00 97.69 515 THR A CA 1
ATOM 3984 C C . THR A 1 515 ? 3.869 -14.970 -16.988 1.00 97.69 515 THR A C 1
ATOM 3986 O O . THR A 1 515 ? 4.650 -14.073 -16.661 1.00 97.69 515 THR A O 1
ATOM 3989 N N . THR A 1 516 ? 2.666 -14.708 -17.500 1.00 97.94 516 THR A N 1
ATOM 3990 C CA . THR A 1 516 ? 2.101 -13.358 -17.507 1.00 97.94 516 THR A CA 1
ATOM 3991 C C . THR A 1 516 ? 1.469 -13.064 -16.155 1.00 97.94 516 THR A C 1
ATOM 3993 O O . THR A 1 516 ? 0.621 -13.810 -15.666 1.00 97.94 516 THR A O 1
ATOM 3996 N N . TYR A 1 517 ? 1.869 -11.949 -15.564 1.00 98.00 517 TYR A N 1
ATOM 3997 C CA . TYR A 1 517 ? 1.391 -11.455 -14.286 1.00 98.00 517 TYR A CA 1
ATOM 3998 C C . TYR A 1 517 ? 0.567 -10.185 -14.478 1.00 98.00 517 TYR A C 1
ATOM 4000 O O . TYR A 1 517 ? 0.950 -9.305 -15.247 1.00 98.00 517 TYR A O 1
ATOM 4008 N N . GLN A 1 518 ? -0.528 -10.062 -13.731 1.00 97.38 518 GLN A N 1
ATOM 4009 C CA . GLN A 1 518 ? -1.184 -8.785 -13.460 1.00 97.38 518 GLN A CA 1
ATOM 4010 C C . GLN A 1 518 ? -0.631 -8.209 -12.168 1.00 97.38 518 GLN A C 1
ATOM 4012 O O . GLN A 1 518 ? -0.482 -8.927 -11.180 1.00 97.38 518 GLN A O 1
ATOM 4017 N N . TYR A 1 519 ? -0.359 -6.910 -12.151 1.00 97.50 519 TYR A N 1
ATOM 4018 C CA . TYR A 1 519 ? 0.178 -6.240 -10.979 1.00 97.50 519 TYR A CA 1
ATOM 4019 C C . TYR A 1 519 ? -0.384 -4.830 -10.814 1.00 97.50 519 TYR A C 1
ATOM 4021 O O . TYR A 1 519 ? -0.834 -4.204 -11.771 1.00 97.50 519 TYR A O 1
ATOM 4029 N N . ARG A 1 520 ? -0.308 -4.292 -9.598 1.00 96.19 5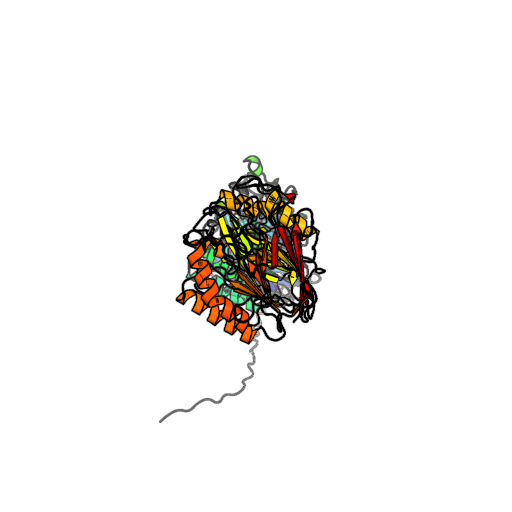20 ARG A N 1
ATOM 4030 C CA . ARG A 1 520 ? -0.491 -2.857 -9.340 1.00 96.19 520 ARG A CA 1
ATOM 4031 C C . ARG A 1 520 ? 0.535 -2.371 -8.329 1.00 96.19 520 ARG A C 1
ATOM 4033 O O . ARG A 1 520 ? 1.018 -3.148 -7.504 1.00 96.19 520 ARG A O 1
ATOM 4040 N N . VAL A 1 521 ? 0.869 -1.086 -8.393 1.00 97.00 521 VAL A N 1
ATOM 4041 C CA . VAL A 1 521 ? 1.755 -0.450 -7.412 1.00 97.00 521 VAL A CA 1
ATOM 4042 C C . VAL A 1 521 ? 0.921 0.251 -6.346 1.00 97.00 521 VAL A C 1
ATOM 4044 O O . VAL A 1 521 ? -0.152 0.787 -6.640 1.00 97.00 521 VAL A O 1
ATOM 4047 N N . GLY A 1 522 ? 1.415 0.263 -5.113 1.00 94.50 522 GLY A N 1
ATOM 4048 C CA . GLY A 1 522 ? 0.728 0.888 -3.996 1.00 94.50 522 GLY A CA 1
ATOM 4049 C C . GLY A 1 522 ? 1.654 1.650 -3.059 1.00 94.50 522 GLY A C 1
ATOM 4050 O O . GLY A 1 522 ? 2.856 1.398 -2.978 1.00 94.50 522 GLY A O 1
ATOM 4051 N N . ASN A 1 523 ? 1.082 2.616 -2.347 1.00 93.12 523 ASN A N 1
ATOM 4052 C CA . ASN A 1 523 ? 1.753 3.384 -1.304 1.00 93.12 523 ASN A CA 1
ATOM 4053 C C . ASN A 1 523 ? 0.817 3.596 -0.114 1.00 93.12 523 ASN A C 1
ATOM 4055 O O . ASN A 1 523 ? -0.389 3.782 -0.279 1.00 93.12 523 ASN A O 1
ATOM 4059 N N . ILE A 1 524 ? 1.394 3.672 1.083 1.00 88.81 524 ILE A N 1
ATOM 4060 C CA . ILE A 1 524 ? 0.664 3.928 2.323 1.00 88.81 524 ILE A CA 1
ATOM 4061 C C . ILE A 1 524 ? 0.980 5.334 2.831 1.00 88.81 524 ILE A C 1
ATOM 4063 O O . ILE A 1 524 ? 2.135 5.694 3.055 1.00 88.81 524 ILE A O 1
ATOM 4067 N N . VAL A 1 525 ? -0.040 6.144 3.085 1.00 85.44 525 VAL A N 1
ATOM 4068 C CA . VAL A 1 525 ? 0.115 7.398 3.831 1.00 85.44 525 VAL A CA 1
ATOM 4069 C C . VAL A 1 525 ? -0.130 7.119 5.300 1.00 85.44 525 VAL A C 1
ATOM 4071 O O . VAL A 1 525 ? -1.241 6.753 5.681 1.00 85.44 525 VAL A O 1
ATOM 4074 N N . LYS A 1 526 ? 0.888 7.340 6.133 1.00 78.44 526 LYS A N 1
ATOM 4075 C CA . LYS A 1 526 ? 0.748 7.269 7.586 1.00 78.44 526 LYS A CA 1
ATOM 4076 C C . LYS A 1 526 ? 0.473 8.650 8.161 1.00 78.44 526 LYS A C 1
ATOM 4078 O O . LYS A 1 526 ? 1.295 9.560 8.055 1.00 78.44 526 LYS A O 1
ATOM 4083 N N . ASN A 1 527 ? -0.662 8.806 8.829 1.00 70.81 527 ASN A N 1
ATOM 4084 C CA . ASN A 1 527 ? -0.965 10.027 9.556 1.00 70.81 527 ASN A CA 1
ATOM 4085 C C . ASN A 1 527 ? -0.131 10.086 10.844 1.00 70.81 527 ASN A C 1
ATOM 4087 O O . ASN A 1 527 ? -0.371 9.360 11.808 1.00 70.81 527 ASN A O 1
ATOM 4091 N N . ALA A 1 528 ? 0.846 10.992 10.876 1.00 66.69 528 ALA A N 1
ATOM 4092 C CA . ALA A 1 528 ? 1.775 11.130 11.996 1.00 66.69 528 ALA A CA 1
ATOM 4093 C C . ALA A 1 528 ? 1.108 11.498 13.335 1.00 66.69 528 ALA A C 1
ATOM 4095 O O . ALA A 1 528 ? 1.676 11.226 14.390 1.00 66.69 528 ALA A O 1
ATOM 4096 N N . LYS A 1 529 ? -0.077 12.124 13.323 1.00 54.09 529 LYS A N 1
ATOM 4097 C CA . LYS A 1 529 ? -0.765 12.528 14.560 1.00 54.09 529 LYS A CA 1
ATOM 4098 C C . LYS A 1 529 ? -1.516 11.371 15.217 1.00 54.09 529 LYS A C 1
ATOM 4100 O O . LYS A 1 529 ? -1.810 11.443 16.406 1.00 54.09 529 LYS A O 1
ATOM 4105 N N . THR A 1 530 ? -1.874 10.357 14.439 1.00 51.88 530 THR A N 1
ATOM 4106 C CA . THR A 1 530 ? -3.008 9.484 14.774 1.00 51.88 530 THR A CA 1
ATOM 4107 C C . THR A 1 530 ? -2.683 8.017 14.566 1.00 51.88 530 THR A C 1
ATOM 4109 O O . THR A 1 530 ? -3.348 7.153 15.125 1.00 51.88 530 THR A O 1
ATOM 4112 N N . GLY A 1 531 ? -1.621 7.742 13.808 1.00 59.81 531 GLY A N 1
ATOM 4113 C CA . GLY A 1 531 ? -1.185 6.400 13.472 1.00 59.81 531 GLY A CA 1
ATOM 4114 C C . GLY A 1 531 ? -2.020 5.749 12.375 1.00 59.81 531 GLY A C 1
ATOM 4115 O O . GLY A 1 531 ? -1.632 4.679 11.933 1.00 59.81 531 GLY A O 1
ATOM 4116 N N . SER A 1 532 ? -3.115 6.361 11.901 1.00 60.22 532 SER A N 1
ATOM 4117 C CA . SER A 1 532 ? -3.931 5.777 10.831 1.00 60.22 532 SER A CA 1
ATOM 4118 C C . SER A 1 532 ? -3.141 5.677 9.529 1.00 60.22 532 SER A C 1
ATOM 4120 O O . SER A 1 532 ? -2.405 6.602 9.170 1.00 60.22 532 SER A O 1
ATOM 4122 N N . GLU A 1 533 ? -3.344 4.591 8.798 1.00 73.00 533 GLU A N 1
ATOM 4123 C CA . GLU A 1 533 ? -2.719 4.346 7.504 1.00 73.00 533 GLU A CA 1
ATOM 4124 C C . GLU A 1 533 ? -3.797 4.349 6.416 1.00 73.00 533 GLU A C 1
ATOM 4126 O O . GLU A 1 533 ? -4.895 3.837 6.607 1.00 73.00 533 GLU A O 1
ATOM 4131 N N . THR A 1 534 ? -3.523 5.008 5.293 1.00 77.06 534 THR A N 1
ATOM 4132 C CA . THR A 1 534 ? -4.407 5.017 4.124 1.00 77.06 534 THR A CA 1
ATOM 4133 C C . THR A 1 534 ? -3.643 4.467 2.940 1.00 77.06 534 THR A C 1
ATOM 4135 O O . THR A 1 534 ? -2.588 5.003 2.593 1.00 77.06 534 THR A O 1
ATOM 4138 N N . THR A 1 535 ? -4.193 3.439 2.310 1.00 84.81 535 THR A N 1
ATOM 4139 C CA . THR A 1 535 ? -3.564 2.780 1.168 1.00 84.81 535 THR A CA 1
ATOM 4140 C C . THR A 1 535 ? -4.061 3.373 -0.144 1.00 84.81 535 THR A C 1
ATOM 4142 O O . THR A 1 535 ? -5.255 3.625 -0.323 1.00 84.81 535 THR A O 1
ATOM 4145 N N . TYR A 1 536 ? -3.126 3.606 -1.058 1.00 90.88 536 TYR A N 1
ATOM 4146 C CA . TYR A 1 536 ? -3.379 4.128 -2.392 1.00 90.88 536 TYR A CA 1
ATOM 4147 C C . TYR A 1 536 ? -2.856 3.141 -3.427 1.00 90.88 536 TYR A C 1
ATOM 4149 O O . TYR A 1 536 ? -1.749 2.632 -3.254 1.00 90.88 536 TYR A O 1
ATOM 4157 N N . TYR A 1 537 ? -3.604 2.925 -4.508 1.00 92.00 537 TYR A N 1
ATOM 4158 C CA . TYR A 1 537 ? -3.258 1.960 -5.553 1.00 92.00 537 TYR A CA 1
ATOM 4159 C C . TYR A 1 537 ? -3.344 2.552 -6.953 1.00 92.00 537 TYR A C 1
ATOM 4161 O O . TYR A 1 537 ? -4.222 3.363 -7.248 1.00 92.00 537 TYR A O 1
ATOM 4169 N N . SER A 1 538 ? -2.433 2.133 -7.824 1.00 94.62 538 SER A N 1
ATOM 4170 C CA . SER A 1 538 ? -2.520 2.416 -9.254 1.00 94.62 538 SER A CA 1
ATOM 4171 C C . SER A 1 538 ? -3.605 1.562 -9.929 1.00 94.62 538 SER A C 1
ATOM 4173 O O . SER A 1 538 ? -4.088 0.595 -9.331 1.00 94.62 538 SER A O 1
ATOM 4175 N N . PRO A 1 539 ? -3.922 1.832 -11.210 1.00 93.69 539 PRO A N 1
ATOM 4176 C CA . PRO A 1 539 ? -4.530 0.833 -12.085 1.00 93.69 539 PRO A CA 1
ATOM 4177 C C . PRO A 1 539 ? -3.720 -0.472 -12.131 1.00 93.69 539 PRO A C 1
ATOM 4179 O O . PRO A 1 539 ? -2.550 -0.505 -11.732 1.00 93.69 539 PRO A O 1
ATOM 4182 N N . ILE A 1 540 ? -4.354 -1.531 -12.637 1.00 94.00 540 ILE A N 1
ATOM 4183 C CA . ILE A 1 540 ? -3.698 -2.813 -12.909 1.00 94.00 540 ILE A CA 1
ATOM 4184 C C . ILE A 1 540 ? -2.956 -2.720 -14.246 1.00 94.00 540 ILE A C 1
ATOM 4186 O O . ILE A 1 540 ? -3.493 -2.216 -15.231 1.00 94.00 540 ILE A O 1
ATOM 4190 N N . TYR A 1 541 ? -1.738 -3.240 -14.252 1.00 96.25 541 TYR A N 1
ATOM 4191 C CA . TYR A 1 541 ? -0.828 -3.374 -15.384 1.00 96.25 541 TYR A CA 1
ATOM 4192 C C . TYR A 1 541 ? -0.411 -4.843 -15.518 1.00 96.25 541 TYR A C 1
ATOM 4194 O O . TYR A 1 541 ? -0.766 -5.669 -14.670 1.00 96.25 541 TYR A O 1
ATOM 4202 N N . SER A 1 542 ? 0.350 -5.197 -16.552 1.00 96.12 542 SER A N 1
ATOM 4203 C CA . SER A 1 542 ? 0.787 -6.586 -16.735 1.00 96.12 542 SER A CA 1
ATOM 4204 C C . SER A 1 542 ? 2.175 -6.712 -17.333 1.00 96.12 542 SER A C 1
ATOM 4206 O O . SER A 1 542 ? 2.533 -5.938 -18.204 1.00 96.12 542 SER A O 1
ATOM 4208 N N . PHE A 1 543 ? 2.923 -7.738 -16.941 1.00 96.69 543 PHE A N 1
ATOM 4209 C CA . PHE A 1 543 ? 4.191 -8.088 -17.583 1.00 96.69 543 PHE A CA 1
ATOM 4210 C C . PHE A 1 543 ? 4.320 -9.604 -17.733 1.00 96.69 543 PHE A C 1
ATOM 4212 O O . PHE A 1 543 ? 3.692 -10.361 -16.995 1.00 96.69 543 PHE A O 1
ATOM 4219 N N . THR A 1 544 ? 5.184 -10.043 -18.645 1.00 96.56 544 THR A N 1
ATOM 4220 C CA . THR A 1 544 ? 5.525 -11.461 -18.831 1.00 96.56 544 THR A CA 1
ATOM 4221 C C . THR A 1 544 ? 6.985 -11.699 -18.446 1.00 96.56 544 THR A C 1
ATOM 4223 O O . THR A 1 544 ? 7.865 -10.906 -18.808 1.00 96.56 544 THR A O 1
ATOM 4226 N N . THR A 1 545 ? 7.234 -12.745 -17.656 1.00 97.19 545 THR A N 1
ATOM 4227 C CA . THR A 1 545 ? 8.583 -13.251 -17.361 1.00 97.19 545 THR A CA 1
ATOM 4228 C C . THR A 1 545 ? 9.130 -14.054 -18.535 1.00 97.19 545 THR A C 1
ATOM 4230 O O . THR A 1 545 ? 8.374 -14.626 -19.318 1.00 97.19 545 THR A O 1
ATOM 4233 N N . ASP A 1 546 ? 10.453 -14.086 -18.665 1.00 96.69 546 ASP A N 1
ATOM 4234 C CA . ASP A 1 546 ? 11.121 -14.912 -19.673 1.00 96.69 546 ASP A CA 1
ATOM 4235 C C . ASP A 1 546 ? 10.879 -16.413 -19.422 1.00 96.69 546 ASP A C 1
ATOM 4237 O O . ASP A 1 546 ? 10.618 -16.825 -18.287 1.00 96.69 546 ASP A O 1
ATOM 4241 N N . THR A 1 547 ? 10.922 -17.228 -20.472 1.00 96.06 547 THR A N 1
ATOM 4242 C CA . THR A 1 547 ? 10.640 -18.671 -20.427 1.00 96.06 547 THR A CA 1
ATOM 4243 C C . THR A 1 547 ? 11.837 -19.485 -19.930 1.00 96.06 547 THR A C 1
ATOM 4245 O O . THR A 1 547 ? 12.971 -19.011 -19.880 1.00 96.06 547 THR A O 1
ATOM 4248 N N . GLU A 1 548 ? 11.592 -20.737 -19.525 1.00 93.19 548 GLU A N 1
ATOM 4249 C CA . GLU A 1 548 ? 12.677 -21.630 -19.095 1.00 93.19 548 GLU A CA 1
ATOM 4250 C C . GLU A 1 548 ? 13.632 -21.934 -20.257 1.00 93.19 548 GLU A C 1
ATOM 4252 O O . GLU A 1 548 ? 14.846 -21.780 -20.122 1.00 93.19 548 GLU A O 1
ATOM 4257 N N . GLU A 1 549 ? 13.071 -22.269 -21.415 1.00 91.56 549 GLU A N 1
ATOM 4258 C CA . GLU A 1 549 ? 13.798 -22.435 -22.670 1.00 91.56 549 GLU A CA 1
ATOM 4259 C C . GLU A 1 549 ? 13.694 -21.159 -23.502 1.00 91.56 549 GLU A C 1
ATOM 4261 O O . GLU A 1 549 ? 12.665 -20.486 -23.476 1.00 91.56 549 GLU A O 1
ATOM 4266 N N . ALA A 1 550 ? 14.755 -20.804 -24.226 1.00 89.50 550 ALA A N 1
ATOM 4267 C CA . ALA A 1 550 ? 14.769 -19.583 -25.022 1.00 89.50 550 ALA A CA 1
ATOM 4268 C C . ALA A 1 550 ? 13.787 -19.678 -26.202 1.00 89.50 550 ALA A C 1
ATOM 4270 O O . ALA A 1 550 ? 13.942 -20.529 -27.075 1.00 89.50 550 ALA A O 1
ATOM 4271 N N . GLU A 1 551 ? 12.826 -18.757 -26.252 1.00 93.81 551 GLU A N 1
ATOM 4272 C CA . GLU A 1 551 ? 11.875 -18.616 -27.358 1.00 93.81 551 GLU A CA 1
ATOM 4273 C C . GLU A 1 551 ? 12.245 -17.423 -28.259 1.00 93.81 551 GLU A C 1
ATOM 4275 O O . GLU A 1 551 ? 12.864 -16.459 -27.788 1.00 93.81 551 GLU A O 1
ATOM 4280 N N . PRO A 1 552 ? 11.870 -17.437 -29.553 1.00 96.50 552 PRO A N 1
ATOM 4281 C CA . PRO A 1 552 ? 12.072 -16.292 -30.430 1.00 96.50 552 PRO A CA 1
ATOM 4282 C C . PRO A 1 552 ? 11.341 -15.045 -29.926 1.00 96.50 552 PRO A C 1
ATOM 4284 O O . PRO A 1 552 ? 10.164 -15.091 -29.569 1.00 96.50 552 PRO A O 1
ATOM 4287 N N . PHE A 1 553 ? 12.010 -13.896 -29.969 1.00 97.94 553 PHE A N 1
ATOM 4288 C CA . PHE A 1 553 ? 11.421 -12.620 -29.559 1.00 97.94 553 PHE A CA 1
ATOM 4289 C C . PHE A 1 553 ? 11.914 -11.475 -30.438 1.00 97.94 553 PHE A C 1
ATOM 4291 O O . PHE A 1 553 ? 12.887 -11.598 -31.171 1.00 97.94 553 PHE A O 1
ATOM 4298 N N . THR A 1 554 ? 11.240 -10.329 -30.393 1.00 98.62 554 THR A N 1
ATOM 4299 C CA . THR A 1 554 ? 11.728 -9.103 -31.040 1.00 98.62 554 THR A CA 1
ATOM 4300 C C . THR A 1 554 ? 11.833 -8.011 -30.004 1.00 98.62 554 THR A C 1
ATOM 4302 O O . THR A 1 554 ? 10.834 -7.707 -29.364 1.00 98.62 554 THR A O 1
ATOM 4305 N N . PHE A 1 555 ? 13.012 -7.409 -29.856 1.00 98.69 555 PHE A N 1
ATOM 4306 C CA . PHE A 1 555 ? 13.182 -6.233 -29.010 1.00 98.69 555 PHE A CA 1
ATOM 4307 C C . PHE A 1 555 ? 13.288 -4.951 -29.830 1.00 98.69 555 PHE A C 1
ATOM 4309 O O . PHE A 1 555 ? 13.694 -4.958 -30.997 1.00 98.69 555 PHE A O 1
ATOM 4316 N N . LEU A 1 556 ? 12.942 -3.831 -29.197 1.00 98.75 556 LEU A N 1
ATOM 4317 C CA . LEU A 1 556 ? 12.994 -2.512 -29.817 1.00 98.75 556 LEU A CA 1
ATOM 4318 C C . LEU A 1 556 ? 14.190 -1.706 -29.318 1.00 98.75 556 LEU A C 1
ATOM 4320 O O . LEU A 1 556 ? 14.537 -1.735 -28.138 1.00 98.75 556 LEU A O 1
ATOM 4324 N N . HIS A 1 557 ? 14.786 -0.926 -30.214 1.00 98.44 557 HIS A N 1
ATOM 4325 C CA . HIS A 1 557 ? 15.868 0.006 -29.915 1.00 98.44 557 HIS A CA 1
ATOM 4326 C C . HIS A 1 557 ? 15.508 1.419 -30.374 1.00 98.44 557 HIS A C 1
ATOM 4328 O O . HIS A 1 557 ? 15.225 1.662 -31.550 1.00 98.44 557 HIS A O 1
ATOM 4334 N N . LEU A 1 558 ? 15.551 2.357 -29.429 1.00 97.56 558 LEU A N 1
ATOM 4335 C CA . LEU A 1 558 ? 15.386 3.789 -29.647 1.00 97.56 558 LEU A CA 1
ATOM 4336 C C . LEU A 1 558 ? 16.610 4.534 -29.099 1.00 97.56 558 LEU A C 1
ATOM 4338 O O . LEU A 1 558 ? 17.350 4.036 -28.251 1.00 97.56 558 LEU A O 1
ATOM 4342 N N . ALA A 1 559 ? 16.838 5.740 -29.596 1.00 95.25 559 ALA A N 1
ATOM 4343 C CA . ALA A 1 559 ? 17.986 6.548 -29.212 1.00 95.25 559 ALA A CA 1
ATOM 4344 C C . ALA A 1 559 ? 17.615 8.032 -29.234 1.00 95.25 559 ALA A C 1
ATOM 4346 O O . ALA A 1 559 ? 16.673 8.409 -29.937 1.00 95.25 559 ALA A O 1
ATOM 4347 N N . ASP A 1 560 ? 18.337 8.854 -28.472 1.00 93.06 560 ASP A N 1
ATOM 4348 C CA . ASP A 1 560 ? 18.403 10.311 -28.644 1.00 93.06 560 ASP A CA 1
ATOM 4349 C C . ASP A 1 560 ? 17.032 10.983 -28.794 1.00 93.06 560 ASP A C 1
ATOM 4351 O O . ASP A 1 560 ? 16.799 11.787 -29.700 1.00 93.06 560 ASP A O 1
ATOM 4355 N N . SER A 1 561 ? 16.088 10.625 -27.917 1.00 92.56 561 SER A N 1
ATOM 4356 C CA . SER A 1 561 ? 14.831 11.364 -27.798 1.00 92.56 561 SER A CA 1
ATOM 4357 C C . SER A 1 561 ? 15.159 12.849 -27.595 1.00 92.56 561 SER A C 1
ATOM 4359 O O . SER A 1 561 ? 14.787 13.719 -28.384 1.00 92.56 561 SER A O 1
ATOM 4361 N N . GLN A 1 562 ? 15.959 13.152 -26.580 1.00 89.88 562 GLN A N 1
ATOM 4362 C CA . GLN A 1 562 ? 16.475 14.489 -26.334 1.00 89.88 562 GLN A CA 1
ATOM 4363 C C . GLN A 1 562 ? 15.342 15.535 -26.266 1.00 89.88 562 GLN A C 1
ATOM 4365 O O . GLN A 1 562 ? 15.323 16.545 -26.967 1.00 89.88 562 GLN A O 1
ATOM 4370 N N . SER A 1 563 ? 14.345 15.250 -25.422 1.00 87.06 563 SER A N 1
ATOM 4371 C CA . SER A 1 563 ? 13.190 16.120 -25.157 1.00 87.06 563 SER A CA 1
ATOM 4372 C C . SER A 1 563 ? 13.622 17.540 -24.765 1.00 87.06 563 SER A C 1
ATOM 4374 O O . SER A 1 563 ? 14.456 17.692 -23.864 1.00 87.06 563 SER A O 1
ATOM 4376 N N . ASP A 1 564 ? 13.070 18.574 -25.420 1.00 80.44 564 ASP A N 1
ATOM 4377 C CA . ASP A 1 564 ? 13.480 19.974 -25.198 1.00 80.44 564 ASP A CA 1
ATOM 4378 C C . ASP A 1 564 ? 12.380 21.060 -25.172 1.00 80.44 564 ASP A C 1
ATOM 4380 O O . ASP A 1 564 ? 12.689 22.234 -24.956 1.00 80.44 564 ASP A O 1
ATOM 4384 N N . LEU A 1 565 ? 11.105 20.700 -25.365 1.00 66.00 565 LEU A N 1
ATOM 4385 C CA . LEU A 1 565 ? 9.967 21.630 -25.452 1.00 66.00 565 LEU A CA 1
ATOM 4386 C C . LEU A 1 565 ? 8.678 20.997 -24.899 1.00 66.00 565 LEU A C 1
ATOM 4388 O O . LEU A 1 565 ? 8.559 19.775 -24.803 1.00 66.00 565 LEU A O 1
ATOM 4392 N N . SER A 1 566 ? 7.671 21.830 -24.601 1.00 54.50 566 SER A N 1
ATOM 4393 C CA . SER A 1 566 ? 6.303 21.363 -24.340 1.00 54.50 566 SER A CA 1
ATOM 4394 C C . SER A 1 566 ? 5.677 20.803 -25.621 1.00 54.50 566 SER A C 1
ATOM 4396 O O . SER A 1 566 ? 5.681 21.486 -26.643 1.00 54.50 566 SER A O 1
ATOM 4398 N N . GLY A 1 567 ? 5.094 19.602 -25.560 1.00 58.28 567 GLY A N 1
ATOM 4399 C CA . GLY A 1 567 ? 4.450 18.963 -26.718 1.00 58.28 567 GLY A CA 1
ATOM 4400 C C . GLY A 1 567 ? 5.336 17.961 -27.461 1.00 58.28 567 GLY A C 1
ATOM 4401 O O . GLY A 1 567 ? 5.249 17.852 -28.673 1.00 58.28 567 GLY A O 1
ATOM 4402 N N . TYR A 1 568 ? 6.165 17.205 -26.738 1.00 73.69 568 TYR A N 1
ATOM 4403 C CA . TYR A 1 568 ? 7.081 16.190 -27.274 1.00 73.69 568 TYR A CA 1
ATOM 4404 C C . TYR A 1 568 ? 6.392 14.896 -27.789 1.00 73.69 568 TYR A C 1
ATOM 4406 O O . TYR A 1 568 ? 7.025 14.008 -28.362 1.00 73.69 568 TYR A O 1
ATOM 4414 N N . GLY A 1 569 ? 5.067 14.800 -27.619 1.00 71.19 569 GLY A N 1
ATOM 4415 C CA . GLY A 1 569 ? 4.235 13.667 -28.036 1.00 71.19 569 GLY A CA 1
ATOM 4416 C C . GLY A 1 569 ? 4.338 13.284 -29.521 1.00 71.19 569 GLY A C 1
ATOM 4417 O O . GLY A 1 569 ? 4.480 12.095 -29.790 1.00 71.19 569 GLY A O 1
ATOM 4418 N N . PRO A 1 570 ? 4.334 14.225 -30.487 1.00 82.75 570 PRO A N 1
ATOM 4419 C CA . PRO A 1 570 ? 4.468 13.905 -31.908 1.00 82.75 570 PRO A CA 1
ATOM 4420 C C . PRO A 1 570 ? 5.804 13.255 -32.290 1.00 82.75 570 PRO A C 1
ATOM 4422 O O . PRO A 1 570 ? 5.861 12.613 -33.326 1.00 82.75 570 PRO A O 1
ATOM 4425 N N . TYR A 1 571 ? 6.862 13.374 -31.480 1.00 89.94 571 TYR A N 1
ATOM 4426 C CA . TYR A 1 571 ? 8.174 12.785 -31.776 1.00 89.94 571 TYR A CA 1
ATOM 4427 C C . TYR A 1 571 ? 8.361 11.447 -31.059 1.00 89.94 571 TYR A C 1
ATOM 4429 O O . TYR A 1 571 ? 7.884 10.421 -31.545 1.00 89.94 571 TYR A O 1
ATOM 4437 N N . PHE A 1 572 ? 9.003 11.430 -29.889 1.00 92.25 572 PHE A N 1
ATOM 4438 C CA . PHE A 1 572 ? 9.277 10.188 -29.161 1.00 92.25 572 PHE A CA 1
ATOM 4439 C C . PHE A 1 572 ? 8.000 9.442 -28.784 1.00 92.25 572 PHE A C 1
ATOM 4441 O O . PHE A 1 572 ? 7.929 8.232 -28.970 1.00 92.25 572 PHE A O 1
ATOM 4448 N N . GLY A 1 573 ? 6.969 10.157 -28.318 1.00 92.19 573 GLY A N 1
ATOM 4449 C CA . GLY A 1 573 ? 5.693 9.539 -27.948 1.00 92.19 573 GLY A CA 1
ATOM 4450 C C . GLY A 1 573 ? 5.054 8.790 -29.120 1.00 92.19 573 GLY A C 1
ATOM 4451 O O . GLY A 1 573 ? 4.638 7.642 -28.964 1.00 92.19 573 GLY A O 1
ATOM 4452 N N . ASN A 1 574 ? 5.033 9.402 -30.307 1.00 92.25 574 ASN A N 1
ATOM 4453 C CA . ASN A 1 574 ? 4.577 8.770 -31.540 1.00 92.25 574 ASN A CA 1
ATOM 4454 C C . ASN A 1 574 ? 5.498 7.613 -31.930 1.00 92.25 574 ASN A C 1
ATOM 4456 O O . ASN A 1 574 ? 5.008 6.512 -32.111 1.00 92.25 574 ASN A O 1
ATOM 4460 N N . THR A 1 575 ? 6.814 7.821 -31.990 1.00 95.44 575 THR A N 1
ATOM 4461 C CA . THR A 1 575 ? 7.792 6.786 -32.384 1.00 95.44 575 THR A CA 1
ATOM 4462 C C . THR A 1 575 ? 7.670 5.537 -31.517 1.00 95.44 575 THR A C 1
ATOM 4464 O O . THR A 1 575 ? 7.562 4.434 -32.043 1.00 95.44 575 THR A O 1
ATOM 4467 N N . LEU A 1 576 ? 7.612 5.713 -30.195 1.00 96.19 576 LEU A N 1
ATOM 4468 C CA . LEU A 1 576 ? 7.402 4.634 -29.237 1.00 96.19 576 LEU A CA 1
ATOM 4469 C C . LEU A 1 576 ? 6.052 3.945 -29.465 1.00 96.19 576 LEU A C 1
ATOM 4471 O O . LEU A 1 576 ? 5.992 2.721 -29.485 1.00 96.19 576 LEU A O 1
ATOM 4475 N N . SER A 1 577 ? 4.980 4.712 -29.691 1.00 95.88 577 SER A N 1
ATOM 4476 C CA . SER A 1 577 ? 3.654 4.148 -29.986 1.00 95.88 577 SER A CA 1
ATOM 4477 C C . SER A 1 577 ? 3.649 3.343 -31.286 1.00 95.88 577 SER A C 1
ATOM 4479 O O . SER A 1 577 ? 3.126 2.239 -31.310 1.00 95.88 577 SER A O 1
ATOM 4481 N N . GLN A 1 578 ? 4.249 3.859 -32.361 1.00 96.50 578 GLN A N 1
ATOM 4482 C CA . GLN A 1 578 ? 4.330 3.165 -33.648 1.00 96.50 578 GLN A CA 1
ATOM 4483 C C . GLN A 1 578 ? 5.167 1.890 -33.528 1.00 96.50 578 GLN A C 1
ATOM 4485 O O . GLN A 1 578 ? 4.790 0.859 -34.084 1.00 96.50 578 GLN A O 1
ATOM 4490 N N . ALA A 1 579 ? 6.269 1.932 -32.778 1.00 97.88 579 ALA A N 1
ATOM 4491 C CA . ALA A 1 579 ? 7.109 0.766 -32.548 1.00 97.88 579 ALA A CA 1
ATOM 4492 C C . ALA A 1 579 ? 6.356 -0.325 -31.762 1.00 97.88 579 ALA A C 1
ATOM 4494 O O . ALA A 1 579 ? 6.293 -1.462 -32.224 1.00 97.88 579 ALA A O 1
ATOM 4495 N N . LEU A 1 580 ? 5.700 0.031 -30.650 1.00 97.56 580 LEU A N 1
ATOM 4496 C CA . LEU A 1 580 ? 4.901 -0.903 -29.845 1.00 97.56 580 LEU A CA 1
ATOM 4497 C C . LEU A 1 580 ? 3.671 -1.426 -30.599 1.00 97.56 580 LEU A C 1
ATOM 4499 O O . LEU A 1 580 ? 3.380 -2.611 -30.541 1.00 97.56 580 LEU A O 1
ATOM 4503 N N . ASN A 1 581 ? 2.982 -0.591 -31.381 1.00 97.12 581 ASN A N 1
ATOM 4504 C CA . ASN A 1 581 ? 1.850 -1.038 -32.201 1.00 97.12 581 ASN A CA 1
ATOM 4505 C C . ASN A 1 581 ? 2.281 -2.029 -33.289 1.00 97.12 581 ASN A C 1
ATOM 4507 O O . ASN A 1 581 ? 1.517 -2.914 -33.669 1.00 97.12 581 ASN A O 1
ATOM 4511 N N . ARG A 1 582 ? 3.496 -1.869 -33.826 1.00 97.56 582 ARG A N 1
ATOM 4512 C CA . ARG A 1 582 ? 4.031 -2.760 -34.859 1.00 97.56 582 ARG A CA 1
ATOM 4513 C C . ARG A 1 582 ? 4.535 -4.078 -34.282 1.00 97.56 582 ARG A C 1
ATOM 4515 O O . ARG A 1 582 ? 4.449 -5.090 -34.979 1.00 97.56 582 ARG A O 1
ATOM 4522 N N . PHE A 1 583 ? 5.054 -4.034 -33.057 1.00 97.88 583 PHE A N 1
ATOM 4523 C CA . PHE A 1 583 ? 5.654 -5.148 -32.327 1.00 97.88 583 PHE A CA 1
ATOM 4524 C C . PHE A 1 583 ? 5.052 -5.237 -30.910 1.00 97.88 583 PHE A C 1
ATOM 4526 O O . PHE A 1 583 ? 5.752 -4.954 -29.938 1.00 97.88 583 PHE A O 1
ATOM 4533 N N . PRO A 1 584 ? 3.761 -5.600 -30.781 1.00 96.06 584 PRO A N 1
ATOM 4534 C CA . PRO A 1 584 ? 3.052 -5.567 -29.496 1.00 96.06 584 PRO A CA 1
ATOM 4535 C C . PRO A 1 584 ? 3.587 -6.586 -28.484 1.00 96.06 584 PRO A C 1
ATOM 4537 O O . PRO A 1 584 ? 3.565 -6.323 -27.289 1.00 96.06 584 PRO A O 1
ATOM 4540 N N . GLU A 1 585 ? 4.142 -7.698 -28.968 1.00 94.94 585 GLU A N 1
ATOM 4541 C CA . GLU A 1 585 ? 4.727 -8.768 -28.146 1.00 94.94 585 GLU A CA 1
ATOM 4542 C C . GLU A 1 585 ? 6.173 -8.475 -27.704 1.00 94.94 585 GLU A C 1
ATOM 4544 O O . GLU A 1 585 ? 6.874 -9.362 -27.222 1.00 94.94 585 GLU A O 1
ATOM 4549 N N . THR A 1 586 ? 6.682 -7.255 -27.918 1.00 97.69 586 THR A N 1
ATOM 4550 C CA . THR A 1 586 ? 8.064 -6.924 -27.547 1.00 97.69 586 THR A CA 1
ATOM 4551 C C . THR A 1 586 ? 8.247 -7.001 -26.027 1.00 97.69 586 THR A C 1
ATOM 4553 O O . THR A 1 586 ? 7.567 -6.287 -25.284 1.00 97.69 586 THR A O 1
ATOM 4556 N N . PRO A 1 587 ? 9.200 -7.802 -25.521 1.00 96.81 587 PRO A N 1
ATOM 4557 C CA . PRO A 1 587 ? 9.398 -7.932 -24.082 1.00 96.81 587 PRO A CA 1
ATOM 4558 C C . PRO A 1 587 ? 10.162 -6.747 -23.491 1.00 96.81 587 PRO A C 1
ATOM 4560 O O . PRO A 1 587 ? 10.038 -6.449 -22.299 1.00 96.81 587 PRO A O 1
ATOM 4563 N N . LEU A 1 588 ? 10.957 -6.060 -24.321 1.00 97.81 588 LEU A N 1
ATOM 4564 C CA . LEU A 1 588 ? 11.849 -4.997 -23.881 1.00 97.81 588 LEU A CA 1
ATOM 4565 C C . LEU A 1 588 ? 12.081 -3.906 -24.933 1.00 97.81 588 LEU A C 1
ATOM 4567 O O . LEU A 1 588 ? 12.035 -4.140 -26.144 1.00 97.81 588 LEU A O 1
ATOM 4571 N N . VAL A 1 589 ? 12.379 -2.708 -24.434 1.00 98.44 589 VAL A N 1
ATOM 4572 C CA . VAL A 1 589 ? 12.791 -1.525 -25.190 1.00 98.44 589 VAL A CA 1
ATOM 4573 C C . VAL A 1 589 ? 14.122 -1.023 -24.637 1.00 98.44 589 VAL A C 1
ATOM 4575 O O . VAL A 1 589 ? 14.211 -0.633 -23.472 1.00 98.44 589 VAL A O 1
ATOM 4578 N N . ILE A 1 590 ? 15.150 -0.967 -25.482 1.00 98.31 590 ILE A N 1
ATOM 4579 C CA . ILE A 1 590 ? 16.449 -0.376 -25.149 1.00 98.31 590 ILE A CA 1
ATOM 4580 C C . ILE A 1 590 ? 16.471 1.083 -25.609 1.00 98.31 590 ILE A C 1
ATOM 4582 O O . ILE A 1 590 ? 16.211 1.366 -26.781 1.00 98.31 590 ILE A O 1
ATOM 4586 N N . HIS A 1 591 ? 16.833 2.010 -24.714 1.00 97.56 591 HIS A N 1
ATOM 4587 C CA . HIS A 1 591 ? 17.050 3.421 -25.061 1.00 97.56 591 HIS A CA 1
ATOM 4588 C C . HIS A 1 591 ? 18.513 3.830 -24.855 1.00 97.56 591 HIS A C 1
ATOM 4590 O O . HIS A 1 591 ? 18.974 3.957 -23.718 1.00 97.56 591 HIS A O 1
ATOM 4596 N N . THR A 1 592 ? 19.258 4.107 -25.928 1.00 96.81 592 THR A N 1
ATOM 4597 C CA . THR A 1 592 ? 20.719 4.338 -25.868 1.00 96.81 592 THR A CA 1
ATOM 4598 C C . THR A 1 592 ? 21.137 5.767 -25.480 1.00 96.81 592 THR A C 1
ATOM 4600 O O . THR A 1 592 ? 22.067 6.318 -26.063 1.00 96.81 592 THR A O 1
ATOM 4603 N N . GLY A 1 593 ? 20.498 6.356 -24.464 1.00 93.19 593 GLY A N 1
ATOM 4604 C CA . GLY A 1 593 ? 20.877 7.660 -23.887 1.00 93.19 593 GLY A CA 1
ATOM 4605 C C . GLY A 1 593 ? 20.356 8.901 -24.612 1.00 93.19 593 GLY A C 1
ATOM 4606 O O . GLY A 1 593 ? 19.675 8.783 -25.629 1.00 93.19 593 GLY A O 1
ATOM 4607 N N . ASP A 1 594 ? 20.639 10.072 -24.031 1.00 93.06 594 ASP A N 1
ATOM 4608 C CA . ASP A 1 594 ? 20.109 11.387 -24.409 1.00 93.06 594 ASP A CA 1
ATOM 4609 C C . ASP A 1 594 ? 18.572 11.388 -24.441 1.00 93.06 594 ASP A C 1
ATOM 4611 O O . ASP A 1 594 ? 17.926 11.567 -25.471 1.00 93.06 594 ASP A O 1
ATOM 4615 N N . MET A 1 595 ? 17.952 11.145 -23.284 1.00 92.69 595 MET A N 1
ATOM 4616 C CA . MET A 1 595 ? 16.489 11.182 -23.135 1.00 92.69 595 MET A CA 1
ATOM 4617 C C . MET A 1 595 ? 15.959 12.617 -23.140 1.00 92.69 595 MET A C 1
ATOM 4619 O O . MET A 1 595 ? 14.878 12.894 -23.668 1.00 92.69 595 MET A O 1
ATOM 4623 N N . VAL A 1 596 ? 16.727 13.543 -22.562 1.00 91.56 596 VAL A N 1
ATOM 4624 C CA . VAL A 1 596 ? 16.375 14.961 -22.422 1.00 91.56 596 VAL A CA 1
ATOM 4625 C C . VAL A 1 596 ? 17.521 15.837 -22.918 1.00 91.56 596 VAL A C 1
ATOM 4627 O O . VAL A 1 596 ? 18.682 15.541 -22.680 1.00 91.56 596 VAL A O 1
ATOM 4630 N N . GLU A 1 597 ? 17.216 16.956 -23.574 1.00 88.81 597 GLU A N 1
ATOM 4631 C CA . GLU A 1 597 ? 18.244 17.924 -24.004 1.00 88.81 597 GLU A CA 1
ATOM 4632 C C . GLU A 1 597 ? 18.894 18.634 -22.813 1.00 88.81 597 GLU A C 1
ATOM 4634 O O . GLU A 1 597 ? 20.045 19.057 -22.864 1.00 88.81 597 GLU A O 1
ATOM 4639 N N . SER A 1 598 ? 18.159 18.817 -21.724 1.00 89.00 598 SER A N 1
ATOM 4640 C CA . SER A 1 598 ? 18.680 19.449 -20.520 1.00 89.00 598 SER A CA 1
ATOM 4641 C C . SER A 1 598 ? 18.088 18.761 -19.301 1.00 89.00 598 SER A C 1
ATOM 4643 O O . SER A 1 598 ? 16.877 18.526 -19.275 1.00 89.00 598 SER A O 1
ATOM 4645 N N . PRO A 1 599 ? 18.900 18.459 -18.275 1.00 87.88 599 PRO A N 1
ATOM 4646 C CA . PRO A 1 599 ? 18.447 17.717 -17.110 1.00 87.88 599 PRO A CA 1
ATOM 4647 C C . PRO A 1 599 ? 17.664 18.623 -16.145 1.00 87.88 599 PRO A C 1
ATOM 4649 O O . PRO A 1 599 ? 18.114 18.953 -15.049 1.00 87.88 599 PRO A O 1
ATOM 4652 N N . ASN A 1 600 ? 16.479 19.059 -16.572 1.00 88.25 600 ASN A N 1
ATOM 4653 C CA . ASN A 1 600 ? 15.572 19.920 -15.819 1.00 88.25 600 ASN A CA 1
ATOM 4654 C C . ASN A 1 600 ? 14.142 19.358 -15.800 1.00 88.25 600 ASN A C 1
ATOM 4656 O O . ASN A 1 600 ? 13.755 18.549 -16.642 1.00 88.25 600 ASN A O 1
ATOM 4660 N N . GLU A 1 601 ? 13.344 19.810 -14.831 1.00 88.88 601 GLU A N 1
ATOM 4661 C CA . GLU A 1 601 ? 12.018 19.247 -14.550 1.00 88.88 601 GLU A CA 1
ATOM 4662 C C . GLU A 1 601 ? 11.074 19.278 -15.764 1.00 88.88 601 GLU A C 1
ATOM 4664 O O . GLU A 1 601 ? 10.354 18.310 -16.010 1.00 88.88 601 GLU A O 1
ATOM 4669 N N . SER A 1 602 ? 11.110 20.348 -16.562 1.00 89.00 602 SER A N 1
ATOM 4670 C CA . SER A 1 602 ? 10.239 20.523 -17.733 1.00 89.00 602 SER A CA 1
ATOM 4671 C C . SER A 1 602 ? 10.530 19.498 -18.836 1.00 89.00 602 SER A C 1
ATOM 4673 O O . SER A 1 602 ? 9.612 18.867 -19.373 1.00 89.00 602 SER A O 1
ATOM 4675 N N . HIS A 1 603 ? 11.809 19.274 -19.147 1.00 89.75 603 HIS A N 1
ATOM 4676 C CA . HIS A 1 603 ? 12.206 18.353 -20.214 1.00 89.75 603 HIS A CA 1
ATOM 4677 C C . HIS A 1 603 ? 11.899 16.903 -19.834 1.00 89.75 603 HIS A C 1
ATOM 4679 O O . HIS A 1 603 ? 11.371 16.147 -20.654 1.00 89.75 603 HIS A O 1
ATOM 4685 N N . PHE A 1 604 ? 12.154 16.539 -18.574 1.00 90.56 604 PHE A N 1
ATOM 4686 C CA . PHE A 1 604 ? 11.791 15.228 -18.044 1.00 90.56 604 PHE A CA 1
ATOM 4687 C C . PHE A 1 604 ? 10.288 15.016 -17.965 1.00 90.56 604 PHE A C 1
ATOM 4689 O O . PHE A 1 604 ? 9.814 13.932 -18.282 1.00 90.56 604 PHE A O 1
ATOM 4696 N N . THR A 1 605 ? 9.529 16.036 -17.560 1.00 90.06 605 THR A N 1
ATOM 4697 C CA . THR A 1 605 ? 8.063 15.960 -17.561 1.00 90.06 605 THR A CA 1
ATOM 4698 C C . THR A 1 605 ? 7.564 15.660 -18.969 1.00 90.06 605 THR A C 1
ATOM 4700 O O . THR A 1 605 ? 6.745 14.769 -19.154 1.00 90.06 605 THR A O 1
ATOM 4703 N N . SER A 1 606 ? 8.118 16.333 -19.979 1.00 89.06 606 SER A N 1
ATOM 4704 C CA . SER A 1 606 ? 7.766 16.091 -21.380 1.00 89.06 606 SER A CA 1
ATOM 4705 C C . SER A 1 606 ? 8.159 14.684 -21.852 1.00 89.06 606 SER A C 1
ATOM 4707 O O . SER A 1 606 ? 7.363 14.035 -22.528 1.00 89.06 606 SER A O 1
ATOM 4709 N N . PHE A 1 607 ? 9.328 14.177 -21.443 1.00 91.56 607 PHE A N 1
ATOM 4710 C CA . PHE A 1 607 ? 9.767 12.808 -21.732 1.00 91.56 607 PHE A CA 1
ATOM 4711 C C . PHE A 1 607 ? 8.842 11.756 -21.097 1.00 91.56 607 PHE A C 1
ATOM 4713 O O . PHE A 1 607 ? 8.295 10.910 -21.803 1.00 91.56 607 PHE A O 1
ATOM 4720 N N . PHE A 1 608 ? 8.597 11.836 -19.785 1.00 91.88 608 PHE A N 1
ATOM 4721 C CA . PHE A 1 608 ? 7.748 10.872 -19.081 1.00 91.88 608 PHE A CA 1
ATOM 4722 C C . PHE A 1 608 ? 6.278 10.963 -19.498 1.00 91.88 608 PHE A C 1
ATOM 4724 O O . PHE A 1 608 ? 5.610 9.936 -19.551 1.00 91.88 608 PHE A O 1
ATOM 4731 N N . ASN A 1 609 ? 5.774 12.144 -19.863 1.00 90.81 609 ASN A N 1
ATOM 4732 C CA . ASN A 1 609 ? 4.427 12.277 -20.422 1.00 90.81 609 ASN A CA 1
ATOM 4733 C C . ASN A 1 609 ? 4.321 11.635 -21.813 1.00 90.81 609 ASN A C 1
ATOM 4735 O O . ASN A 1 609 ? 3.307 11.011 -22.118 1.00 90.81 609 ASN A O 1
ATOM 4739 N N . ALA A 1 610 ? 5.354 11.762 -22.654 1.00 90.88 610 ALA A N 1
ATOM 4740 C CA . ALA A 1 610 ? 5.393 11.110 -23.964 1.00 90.88 610 ALA A CA 1
ATOM 4741 C C . ALA A 1 610 ? 5.481 9.576 -23.839 1.00 90.88 610 ALA A C 1
ATOM 4743 O O . ALA A 1 610 ? 4.795 8.856 -24.569 1.00 90.88 610 ALA A O 1
ATOM 4744 N N . MET A 1 611 ? 6.264 9.084 -22.872 1.00 91.06 611 MET A N 1
ATOM 4745 C CA . MET A 1 611 ? 6.307 7.670 -22.488 1.00 91.06 611 MET A CA 1
ATOM 4746 C C . MET A 1 611 ? 4.935 7.196 -21.974 1.00 91.06 611 MET A C 1
ATOM 4748 O O . MET A 1 611 ? 4.438 6.141 -22.377 1.00 91.06 611 MET A O 1
ATOM 4752 N N . GLY A 1 612 ? 4.276 8.014 -21.149 1.00 89.25 612 GLY A N 1
ATOM 4753 C CA . GLY A 1 612 ? 3.015 7.685 -20.493 1.00 89.25 612 GLY A CA 1
ATOM 4754 C C . GLY A 1 612 ? 3.166 6.451 -19.605 1.00 89.25 612 GLY A C 1
ATOM 4755 O O . GLY A 1 612 ? 4.206 6.247 -18.983 1.00 89.25 612 GLY A O 1
ATOM 4756 N N . THR A 1 613 ? 2.141 5.602 -19.587 1.00 89.31 613 THR A N 1
ATOM 4757 C CA . THR A 1 613 ? 2.174 4.304 -18.902 1.00 89.31 613 THR A CA 1
ATOM 4758 C C . THR A 1 613 ? 2.712 3.180 -19.781 1.00 89.31 613 THR A C 1
ATOM 4760 O O . THR A 1 613 ? 2.746 2.056 -19.334 1.00 89.31 613 THR A O 1
ATOM 4763 N N . LYS A 1 614 ? 3.171 3.417 -21.016 1.00 91.88 614 LYS A N 1
ATOM 4764 C CA . LYS A 1 614 ? 3.529 2.316 -21.939 1.00 91.88 614 LYS A CA 1
ATOM 4765 C C . LYS A 1 614 ? 4.603 1.373 -21.379 1.00 91.88 614 LYS A C 1
ATOM 4767 O O . LYS A 1 614 ? 4.585 0.182 -21.655 1.00 91.88 614 LYS A O 1
ATOM 4772 N N . MET A 1 615 ? 5.527 1.906 -20.577 1.00 94.94 615 MET A N 1
ATOM 4773 C CA . MET A 1 615 ? 6.594 1.133 -19.929 1.00 94.94 615 MET A CA 1
ATOM 4774 C C . MET A 1 615 ? 6.171 0.533 -18.573 1.00 94.94 615 MET A C 1
ATOM 4776 O O . MET A 1 615 ? 7.022 0.060 -17.822 1.00 94.94 615 MET A O 1
ATOM 4780 N N . SER A 1 616 ? 4.877 0.562 -18.227 1.00 94.31 616 SER A N 1
ATOM 4781 C CA . SER A 1 616 ? 4.327 -0.279 -17.158 1.00 94.31 616 SER A CA 1
ATOM 4782 C C . SER A 1 616 ? 4.219 -1.732 -17.604 1.00 94.31 616 SER A C 1
ATOM 4784 O O . SER A 1 616 ? 4.400 -2.612 -16.775 1.00 94.31 616 SER A O 1
ATOM 4786 N N . ASP A 1 617 ? 4.012 -1.986 -18.900 1.00 93.56 617 ASP A N 1
ATOM 4787 C CA . ASP A 1 617 ? 3.806 -3.349 -19.399 1.00 93.56 617 ASP A CA 1
ATOM 4788 C C . ASP A 1 617 ? 5.061 -3.938 -20.067 1.00 93.56 617 ASP A C 1
ATOM 4790 O O . ASP A 1 617 ? 5.350 -5.131 -19.966 1.00 93.56 617 ASP A O 1
ATOM 4794 N N . THR A 1 618 ? 5.892 -3.083 -20.667 1.00 95.56 618 THR A N 1
ATOM 4795 C CA . THR A 1 618 ? 7.141 -3.475 -21.343 1.00 95.56 618 THR A CA 1
ATOM 4796 C C . THR A 1 618 ? 8.369 -3.045 -20.542 1.00 95.56 618 THR A C 1
ATOM 4798 O O . THR A 1 618 ? 8.394 -1.937 -20.004 1.00 95.56 618 THR A O 1
ATOM 4801 N N . ALA A 1 619 ? 9.409 -3.888 -20.484 1.00 96.94 619 ALA A N 1
ATOM 4802 C CA . ALA A 1 619 ? 10.653 -3.531 -19.802 1.00 96.94 619 ALA A CA 1
ATOM 4803 C C . ALA A 1 619 ? 11.370 -2.378 -20.525 1.00 96.94 619 ALA A C 1
ATOM 4805 O O . ALA A 1 619 ? 11.629 -2.457 -21.727 1.00 96.94 619 ALA A O 1
ATOM 4806 N N . PHE A 1 620 ? 11.735 -1.326 -19.795 1.00 97.25 620 PHE A N 1
ATOM 4807 C CA . PHE A 1 620 ? 12.487 -0.188 -20.318 1.00 97.25 620 PHE A CA 1
ATOM 4808 C C . PHE A 1 620 ? 13.925 -0.208 -19.803 1.00 97.25 620 PHE A C 1
ATOM 4810 O O . PHE A 1 620 ? 14.169 -0.118 -18.600 1.00 97.25 620 PHE A O 1
ATOM 4817 N N . LEU A 1 621 ? 14.887 -0.314 -20.722 1.00 96.81 621 LEU A N 1
ATOM 4818 C CA . LEU A 1 621 ? 16.286 -0.617 -20.416 1.00 96.81 621 LEU A CA 1
ATOM 4819 C C . LEU A 1 621 ? 17.199 0.490 -20.957 1.00 96.81 621 LEU A C 1
ATOM 4821 O O . LEU A 1 621 ? 17.694 0.426 -22.089 1.00 96.81 621 LEU A O 1
ATOM 4825 N N . PRO A 1 622 ? 17.403 1.562 -20.174 1.00 95.44 622 PRO A N 1
ATOM 4826 C CA . PRO A 1 622 ? 18.131 2.729 -20.633 1.00 95.44 622 PRO A CA 1
ATOM 4827 C C . PRO A 1 622 ? 19.650 2.620 -20.481 1.00 95.44 622 PRO A C 1
ATOM 4829 O O . PRO A 1 622 ? 20.173 1.876 -19.651 1.00 95.44 622 PRO A O 1
ATOM 4832 N N . VAL A 1 623 ? 20.346 3.451 -21.253 1.00 94.31 623 VAL A N 1
ATOM 4833 C CA . VAL A 1 623 ? 21.757 3.830 -21.097 1.00 94.31 623 VAL A CA 1
ATOM 4834 C C . VAL A 1 623 ? 21.829 5.330 -20.788 1.00 94.31 623 VAL A C 1
ATOM 4836 O O . VAL A 1 623 ? 20.975 6.087 -21.243 1.00 94.31 623 VAL A O 1
ATOM 4839 N N . LEU A 1 624 ? 22.854 5.784 -20.058 1.00 91.75 624 LEU A N 1
ATOM 4840 C CA . LEU A 1 624 ? 23.134 7.218 -19.889 1.00 91.75 624 LEU A CA 1
ATOM 4841 C C . LEU A 1 624 ? 23.850 7.823 -21.102 1.00 91.75 624 LEU A C 1
ATOM 4843 O O . LEU A 1 624 ? 24.915 7.345 -21.503 1.00 91.75 624 LEU A O 1
ATOM 4847 N N . GLY A 1 625 ? 23.303 8.919 -21.627 1.00 91.44 625 GLY A N 1
ATOM 4848 C CA . GLY A 1 625 ? 23.948 9.772 -22.616 1.00 91.44 625 GLY A CA 1
ATOM 4849 C C . GLY A 1 625 ? 24.707 10.936 -21.992 1.00 91.44 625 GLY A C 1
ATOM 4850 O O . GLY A 1 625 ? 24.858 11.032 -20.768 1.00 91.44 625 GLY A O 1
ATOM 4851 N N . ASN A 1 626 ? 25.289 11.796 -22.827 1.00 89.19 626 ASN A N 1
ATOM 4852 C CA . ASN A 1 626 ? 26.101 12.907 -22.326 1.00 89.19 626 ASN A CA 1
ATOM 4853 C C . ASN A 1 626 ? 25.262 14.076 -21.809 1.00 89.19 626 ASN A C 1
ATOM 4855 O O . ASN A 1 626 ? 25.791 14.873 -21.034 1.00 89.19 626 ASN A O 1
ATOM 4859 N N . HIS A 1 627 ? 23.991 14.187 -22.200 1.00 88.69 627 HIS A N 1
ATOM 4860 C CA . HIS A 1 627 ? 23.086 15.200 -21.651 1.00 88.69 627 HIS A CA 1
ATOM 4861 C C . HIS A 1 627 ? 22.638 14.877 -20.216 1.00 88.69 627 HIS A C 1
ATOM 4863 O O . HIS A 1 627 ? 22.217 15.766 -19.475 1.00 88.69 627 HIS A O 1
ATOM 4869 N N . GLU A 1 628 ? 22.808 13.626 -19.786 1.00 85.00 628 GLU A N 1
ATOM 4870 C CA . GLU A 1 628 ? 22.478 13.159 -18.440 1.00 85.00 628 GLU A CA 1
ATOM 4871 C C . GLU A 1 628 ? 23.655 13.193 -17.445 1.00 85.00 628 GLU A C 1
ATOM 4873 O O . GLU A 1 628 ? 23.468 13.215 -16.220 1.00 85.00 628 GLU A O 1
ATOM 4878 N N . TYR A 1 629 ? 24.879 13.197 -17.972 1.00 79.69 629 TYR A N 1
ATOM 4879 C CA . TYR A 1 629 ? 26.120 12.973 -17.232 1.00 79.69 629 TYR A CA 1
ATOM 4880 C C . TYR A 1 629 ? 26.515 14.135 -16.292 1.00 79.69 629 TYR A C 1
ATOM 4882 O O . TYR A 1 629 ? 26.227 15.306 -16.556 1.00 79.69 629 TYR A O 1
ATOM 4890 N N . LYS A 1 630 ? 27.216 13.818 -15.186 1.00 75.25 630 LYS A N 1
ATOM 4891 C CA . LYS A 1 630 ? 27.736 14.698 -14.109 1.00 75.25 630 LYS A CA 1
ATOM 4892 C C . LYS A 1 630 ? 26.719 15.455 -13.262 1.00 75.25 630 LYS A C 1
ATOM 4894 O O . LYS A 1 630 ? 26.970 15.684 -12.082 1.00 75.25 630 LYS A O 1
ATOM 4899 N N . THR A 1 631 ? 25.615 15.905 -13.845 1.00 71.75 631 THR A N 1
ATOM 4900 C CA . THR A 1 631 ? 24.672 16.804 -13.160 1.00 71.75 631 THR A CA 1
ATOM 4901 C C . THR A 1 631 ? 23.421 16.093 -12.663 1.00 71.75 631 THR A C 1
ATOM 4903 O O . THR A 1 631 ? 22.826 16.565 -11.697 1.00 71.75 631 THR A O 1
ATOM 4906 N N . SER A 1 632 ? 23.055 14.951 -13.261 1.00 82.50 632 SER A N 1
ATOM 4907 C CA . SER A 1 632 ? 21.786 14.265 -12.974 1.00 82.50 632 SER A CA 1
ATOM 4908 C C . SER A 1 632 ? 21.865 12.744 -12.827 1.00 82.50 632 SER A C 1
ATOM 4910 O O . SER A 1 632 ? 20.836 12.094 -12.673 1.00 82.50 632 SER A O 1
ATOM 4912 N N . GLU A 1 633 ? 23.060 12.152 -12.811 1.00 85.50 633 GLU A N 1
ATOM 4913 C CA . GLU A 1 633 ? 23.236 10.689 -12.757 1.00 85.50 633 GLU A CA 1
ATOM 4914 C C . GLU A 1 633 ? 22.538 10.050 -11.552 1.00 85.50 633 GLU A C 1
ATOM 4916 O O . GLU A 1 633 ? 21.879 9.023 -11.686 1.00 85.50 633 GLU A O 1
ATOM 4921 N N . SER A 1 634 ? 22.615 10.706 -10.389 1.00 85.62 634 SER A N 1
ATOM 4922 C CA . SER A 1 634 ? 21.943 10.237 -9.173 1.00 85.62 634 SER A CA 1
ATOM 4923 C C . SER A 1 634 ? 20.418 10.214 -9.307 1.00 85.62 634 SER A C 1
ATOM 4925 O O . SER A 1 634 ? 19.766 9.336 -8.750 1.00 85.62 634 SER A O 1
ATOM 4927 N N . PHE A 1 635 ? 19.851 11.145 -10.081 1.00 89.19 635 PHE A N 1
ATOM 4928 C CA . PHE A 1 635 ? 18.424 11.182 -10.375 1.00 89.19 635 PHE A CA 1
ATOM 4929 C C . PHE A 1 635 ? 18.031 10.075 -11.363 1.00 89.19 635 PHE A C 1
ATOM 4931 O O . PHE A 1 635 ? 17.059 9.364 -11.138 1.00 89.19 635 PHE A O 1
ATOM 4938 N N . TYR A 1 636 ? 18.807 9.854 -12.423 1.00 89.56 636 TYR A N 1
ATOM 4939 C CA . TYR A 1 636 ? 18.560 8.739 -13.343 1.00 89.56 636 TYR A CA 1
ATOM 4940 C C . TYR A 1 636 ? 18.624 7.382 -12.643 1.00 89.56 636 TYR A C 1
ATOM 4942 O O . TYR A 1 636 ? 17.730 6.554 -12.808 1.00 89.56 636 TYR A O 1
ATOM 4950 N N . GLN A 1 637 ? 19.641 7.183 -11.805 1.00 87.88 637 GLN A N 1
ATOM 4951 C CA . GLN A 1 637 ? 19.775 5.972 -11.006 1.00 87.88 637 GLN A CA 1
ATOM 4952 C C . GLN A 1 637 ? 18.646 5.831 -9.982 1.00 87.88 637 GLN A C 1
ATOM 4954 O O . GLN A 1 637 ? 18.291 4.709 -9.631 1.00 87.88 637 GLN A O 1
ATOM 4959 N N . SER A 1 638 ? 18.050 6.931 -9.504 1.00 88.62 638 SER A N 1
ATOM 4960 C CA . SER A 1 638 ? 16.868 6.846 -8.647 1.00 88.62 638 SER A CA 1
ATOM 4961 C C . SER A 1 638 ? 15.621 6.460 -9.438 1.00 88.62 638 SER A C 1
ATOM 4963 O O . SER A 1 638 ? 14.829 5.688 -8.921 1.00 88.62 638 SER A O 1
ATOM 4965 N N . VAL A 1 639 ? 15.439 6.937 -10.674 1.00 91.00 639 VAL A N 1
ATOM 4966 C CA . VAL A 1 639 ? 14.229 6.659 -11.471 1.00 91.00 639 VAL A CA 1
ATOM 4967 C C . VAL A 1 639 ? 14.201 5.256 -12.061 1.00 91.00 639 VAL A C 1
ATOM 4969 O O . VAL A 1 639 ? 13.150 4.622 -12.030 1.00 91.00 639 VAL A O 1
ATOM 4972 N N . PHE A 1 640 ? 15.320 4.756 -12.576 1.00 92.50 640 PHE A N 1
ATOM 4973 C CA . PHE A 1 640 ? 15.372 3.446 -13.223 1.00 92.50 640 PHE A CA 1
ATOM 4974 C C . PHE A 1 640 ? 15.888 2.397 -12.239 1.00 92.50 640 PHE A C 1
ATOM 4976 O O . PHE A 1 640 ? 17.005 2.500 -11.723 1.00 92.50 640 PHE A O 1
ATOM 4983 N N . ASN A 1 641 ? 15.047 1.411 -11.922 1.00 91.44 641 ASN A N 1
ATOM 4984 C CA . ASN A 1 641 ? 15.380 0.361 -10.965 1.00 91.44 641 ASN A CA 1
ATOM 4985 C C . ASN A 1 641 ? 16.117 -0.787 -11.662 1.00 91.44 641 ASN A C 1
ATOM 4987 O O . ASN A 1 641 ? 15.511 -1.790 -12.007 1.00 91.44 641 ASN A O 1
ATOM 4991 N N . VAL A 1 642 ? 17.414 -0.605 -11.904 1.00 92.44 642 VAL A N 1
ATOM 4992 C CA . VAL A 1 642 ? 18.294 -1.616 -12.508 1.00 92.44 642 VAL A CA 1
ATOM 4993 C C . VAL A 1 642 ? 19.508 -1.859 -11.619 1.00 92.44 642 VAL A C 1
ATOM 4995 O O . VAL A 1 642 ? 19.985 -0.935 -10.946 1.00 92.44 642 VAL A O 1
ATOM 4998 N N . ASP A 1 643 ? 20.031 -3.083 -11.640 1.00 89.56 643 ASP A N 1
ATOM 4999 C CA . ASP A 1 643 ? 21.179 -3.491 -10.825 1.00 89.56 643 ASP A CA 1
ATOM 5000 C C . ASP A 1 643 ? 22.500 -2.985 -11.423 1.00 89.56 643 ASP A C 1
ATOM 5002 O O . ASP A 1 643 ? 23.236 -3.696 -12.104 1.00 89.56 643 ASP A O 1
ATOM 5006 N N . SER A 1 644 ? 22.760 -1.691 -11.234 1.00 91.12 644 SER A N 1
ATOM 5007 C CA . SER A 1 644 ? 23.972 -1.046 -11.739 1.00 91.12 644 SER A CA 1
ATOM 5008 C C . SER A 1 644 ? 25.206 -1.511 -10.973 1.00 91.12 644 SER A C 1
ATOM 5010 O O . SER A 1 644 ? 25.217 -1.505 -9.740 1.00 91.12 644 SER A O 1
ATOM 5012 N N . ILE A 1 645 ? 26.300 -1.776 -11.685 1.00 91.56 645 ILE A N 1
ATOM 5013 C CA . ILE A 1 645 ? 27.586 -2.043 -11.048 1.00 91.56 645 ILE A CA 1
ATOM 5014 C C . ILE A 1 645 ? 28.027 -0.843 -10.201 1.00 91.56 645 ILE A C 1
ATOM 5016 O O . ILE A 1 645 ? 27.827 0.329 -10.548 1.00 91.56 645 ILE A O 1
ATOM 5020 N N . ASN A 1 646 ? 28.661 -1.133 -9.067 1.00 85.81 646 ASN A N 1
ATOM 5021 C CA . ASN A 1 646 ? 29.023 -0.103 -8.104 1.00 85.81 646 ASN A CA 1
ATOM 5022 C C . ASN A 1 646 ? 29.942 0.969 -8.722 1.00 85.81 646 ASN A C 1
ATOM 5024 O O . ASN A 1 646 ? 30.989 0.665 -9.296 1.00 85.81 646 ASN A O 1
ATOM 5028 N N . GLY A 1 647 ? 29.563 2.237 -8.558 1.00 85.25 647 GLY A N 1
ATOM 5029 C CA . GLY A 1 647 ? 30.310 3.388 -9.068 1.00 85.25 647 GLY A CA 1
ATOM 5030 C C . GLY A 1 647 ? 30.075 3.727 -10.544 1.00 85.25 647 GLY A C 1
ATOM 5031 O O . GLY A 1 647 ? 30.636 4.720 -11.003 1.00 85.25 647 GLY A O 1
ATOM 5032 N N . PHE A 1 648 ? 29.240 2.969 -11.267 1.00 90.38 648 PHE A N 1
ATOM 5033 C CA . PHE A 1 648 ? 28.876 3.254 -12.658 1.00 90.38 648 PHE A CA 1
ATOM 5034 C C . PHE A 1 648 ? 27.347 3.226 -12.827 1.00 90.38 648 PHE A C 1
ATOM 5036 O O . PHE A 1 648 ? 26.768 2.174 -13.090 1.00 90.38 648 PHE A O 1
ATOM 5043 N N . PRO A 1 649 ? 26.667 4.375 -12.671 1.00 89.69 649 PRO A N 1
ATOM 5044 C CA . PRO A 1 649 ? 25.216 4.466 -12.819 1.00 89.69 649 PRO A CA 1
ATOM 5045 C C . PRO A 1 649 ? 24.734 3.961 -14.185 1.00 89.69 649 PRO A C 1
ATOM 5047 O O . PRO A 1 649 ? 25.334 4.299 -15.210 1.00 89.69 649 PRO A O 1
ATOM 5050 N N . LEU A 1 650 ? 23.645 3.184 -14.184 1.00 91.56 650 LEU A N 1
ATOM 5051 C CA . LEU A 1 650 ? 23.028 2.565 -15.367 1.00 91.56 650 LEU A CA 1
ATOM 5052 C C . LEU A 1 650 ? 24.023 1.785 -16.239 1.00 91.56 650 LEU A C 1
ATOM 5054 O O . LEU A 1 650 ? 23.915 1.777 -17.464 1.00 91.56 650 LEU A O 1
ATOM 5058 N N . ASN A 1 651 ? 24.980 1.125 -15.586 1.00 94.31 651 ASN A N 1
ATOM 5059 C CA . ASN A 1 651 ? 25.854 0.139 -16.198 1.00 94.31 651 ASN A CA 1
ATOM 5060 C C . ASN A 1 651 ? 25.546 -1.251 -15.626 1.00 94.31 651 ASN A C 1
ATOM 5062 O O . ASN A 1 651 ? 25.797 -1.477 -14.445 1.00 94.31 651 ASN A O 1
ATOM 5066 N N . TYR A 1 652 ? 24.923 -2.124 -16.412 1.00 95.75 652 TYR A N 1
ATOM 5067 C CA . TYR A 1 652 ? 24.323 -3.380 -15.944 1.00 95.75 652 TYR A CA 1
ATOM 5068 C C . TYR A 1 652 ? 24.147 -4.374 -17.096 1.00 95.75 652 TYR A C 1
ATOM 5070 O O . TYR A 1 652 ? 24.221 -4.007 -18.272 1.00 95.75 652 TYR A O 1
ATOM 5078 N N . SER A 1 653 ? 23.916 -5.636 -16.749 1.00 96.12 653 SER A N 1
ATOM 5079 C CA . SER A 1 653 ? 23.680 -6.737 -17.681 1.00 96.12 653 SER A CA 1
ATOM 5080 C C . SER A 1 653 ? 22.436 -7.518 -17.277 1.00 96.12 653 SER A C 1
ATOM 5082 O O . SER A 1 653 ? 22.011 -7.496 -16.122 1.00 96.12 653 SER A O 1
ATOM 5084 N N . TYR A 1 654 ? 21.844 -8.199 -18.248 1.00 95.69 654 TYR A N 1
ATOM 5085 C CA . TYR A 1 654 ? 20.713 -9.100 -18.048 1.00 95.69 654 TYR A CA 1
ATOM 5086 C C . TYR A 1 654 ? 20.678 -10.119 -19.184 1.00 95.69 654 TYR A C 1
ATOM 5088 O O . TYR A 1 654 ? 21.192 -9.876 -20.280 1.00 95.69 654 TYR A O 1
ATOM 5096 N N . VAL A 1 655 ? 20.066 -11.265 -18.908 1.00 95.06 655 VAL A N 1
ATOM 5097 C CA . VAL A 1 655 ? 19.768 -12.285 -19.913 1.00 95.06 655 VAL A CA 1
ATOM 5098 C C . VAL A 1 655 ? 18.273 -12.249 -20.198 1.00 95.06 655 VAL A C 1
ATOM 5100 O O . VAL A 1 655 ? 17.477 -12.167 -19.263 1.00 95.06 655 VAL A O 1
ATOM 5103 N N . TYR A 1 656 ? 17.916 -12.291 -21.479 1.00 95.50 656 TYR A N 1
ATOM 5104 C CA . TYR A 1 656 ? 16.550 -12.524 -21.944 1.00 95.50 656 TYR A CA 1
ATOM 5105 C C . TYR A 1 656 ? 16.608 -13.413 -23.191 1.00 95.50 656 TYR A C 1
ATOM 5107 O O . TYR A 1 656 ? 17.348 -13.107 -24.135 1.00 95.50 656 TYR A O 1
ATOM 5115 N N . GLY A 1 657 ? 15.869 -14.521 -23.190 1.00 93.75 657 GLY A N 1
ATOM 5116 C CA . GLY A 1 657 ? 15.959 -15.561 -24.207 1.00 93.75 657 GLY A CA 1
ATOM 5117 C C . GLY A 1 657 ? 17.396 -16.072 -24.365 1.00 93.75 657 GLY A C 1
ATOM 5118 O O . GLY A 1 657 ? 18.098 -16.361 -23.393 1.00 93.75 657 GLY A O 1
ATOM 5119 N N . ASN A 1 658 ? 17.874 -16.145 -25.608 1.00 93.12 658 ASN A N 1
ATOM 5120 C CA . ASN A 1 658 ? 19.238 -16.566 -25.945 1.00 93.12 658 ASN A CA 1
ATOM 5121 C C . ASN A 1 658 ? 20.234 -15.390 -26.068 1.00 93.12 658 ASN A C 1
ATOM 5123 O O . ASN A 1 658 ? 21.256 -15.526 -26.746 1.00 93.12 658 ASN A O 1
ATOM 5127 N N . VAL A 1 659 ? 19.977 -14.245 -25.421 1.00 96.50 659 VAL A N 1
ATOM 5128 C CA . VAL A 1 659 ? 20.825 -13.045 -25.533 1.00 96.50 659 VAL A CA 1
ATOM 5129 C C . VAL A 1 659 ? 21.309 -12.563 -24.166 1.00 96.50 659 VAL A C 1
ATOM 5131 O O . VAL A 1 659 ? 20.522 -12.366 -23.240 1.00 96.50 659 VAL A O 1
ATOM 5134 N N . LEU A 1 660 ? 22.617 -12.326 -24.054 1.00 96.88 660 LEU A N 1
ATOM 5135 C CA . LEU A 1 660 ? 23.230 -11.561 -22.972 1.00 96.88 660 LEU A CA 1
ATOM 5136 C C . LEU A 1 660 ? 23.357 -10.097 -23.405 1.00 96.88 660 LEU A C 1
ATOM 5138 O O . LEU A 1 660 ? 24.074 -9.768 -24.354 1.00 96.88 660 LEU A O 1
ATOM 5142 N N . PHE A 1 661 ? 22.675 -9.214 -22.686 1.00 97.69 661 PHE A N 1
ATOM 5143 C CA . PHE A 1 661 ? 22.706 -7.783 -22.941 1.00 97.69 661 PHE A CA 1
ATOM 5144 C C . PHE A 1 661 ? 23.665 -7.072 -21.993 1.00 97.69 661 PHE A C 1
ATOM 5146 O O . PHE A 1 661 ? 23.695 -7.344 -20.792 1.00 97.69 661 PHE A O 1
ATOM 5153 N N . PHE A 1 662 ? 24.392 -6.100 -22.535 1.00 97.75 662 PHE A N 1
ATOM 5154 C CA . PHE A 1 662 ? 25.180 -5.138 -21.776 1.00 97.75 662 PHE A CA 1
ATOM 5155 C C . PHE A 1 662 ? 24.665 -3.727 -22.027 1.00 97.75 662 PHE A C 1
ATOM 5157 O O . PHE A 1 662 ? 24.668 -3.263 -23.162 1.00 97.75 662 PHE A O 1
ATOM 5164 N N . ASN A 1 663 ? 24.313 -3.001 -20.974 1.00 96.88 663 ASN A N 1
ATOM 5165 C CA . ASN A 1 663 ? 24.063 -1.565 -21.023 1.00 96.88 663 ASN A CA 1
ATOM 5166 C C . ASN A 1 663 ? 25.258 -0.875 -20.362 1.00 96.88 663 ASN A C 1
ATOM 5168 O O . ASN A 1 663 ? 25.446 -1.023 -19.162 1.00 96.88 663 ASN A O 1
ATOM 5172 N N . ILE A 1 664 ? 26.084 -0.157 -21.129 1.00 95.25 664 ILE A N 1
ATOM 5173 C CA . ILE A 1 664 ? 27.388 0.361 -20.682 1.00 95.25 664 ILE A CA 1
ATOM 5174 C C . ILE A 1 664 ? 27.377 1.891 -20.658 1.00 95.25 664 ILE A C 1
ATOM 5176 O O . ILE A 1 664 ? 27.024 2.563 -21.634 1.00 95.25 664 ILE A O 1
ATOM 5180 N N . ASN A 1 665 ? 27.846 2.474 -19.554 1.00 92.44 665 ASN A N 1
ATOM 5181 C CA . ASN A 1 665 ? 27.933 3.924 -19.412 1.00 92.44 665 ASN A CA 1
ATOM 5182 C C . ASN A 1 665 ? 29.217 4.484 -20.054 1.00 92.44 665 ASN A C 1
ATOM 5184 O O . ASN A 1 665 ? 30.250 4.690 -19.409 1.00 92.44 665 ASN A O 1
ATOM 5188 N N . SER A 1 666 ? 29.114 4.802 -21.346 1.00 90.56 666 SER A N 1
ATOM 5189 C CA . SER A 1 666 ? 30.200 5.388 -22.152 1.00 90.56 666 SER A CA 1
ATOM 5190 C C . SER A 1 666 ? 30.647 6.805 -21.751 1.00 90.56 666 SER A C 1
ATOM 5192 O O . SER A 1 666 ? 31.575 7.345 -22.351 1.00 90.56 666 SER A O 1
ATOM 5194 N N . ASN A 1 667 ? 30.035 7.442 -20.745 1.00 89.00 667 ASN A N 1
ATOM 51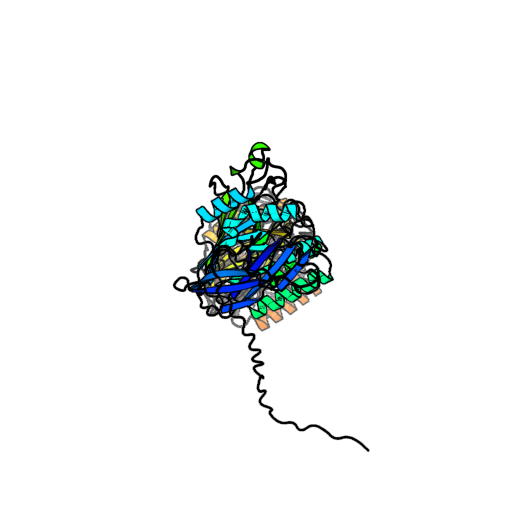95 C CA . ASN A 1 667 ? 30.533 8.722 -20.226 1.00 89.00 667 ASN A CA 1
ATOM 5196 C C . ASN A 1 667 ? 31.750 8.568 -19.304 1.00 89.00 667 ASN A C 1
ATOM 5198 O O . ASN A 1 667 ? 32.505 9.524 -19.111 1.00 89.00 667 ASN A O 1
ATOM 5202 N N . TYR A 1 668 ? 31.962 7.369 -18.761 1.00 89.88 668 TYR A N 1
ATOM 5203 C CA . TYR A 1 668 ? 33.128 7.020 -17.957 1.00 89.88 668 TYR A CA 1
ATOM 5204 C C . TYR A 1 668 ? 34.266 6.505 -18.854 1.00 89.88 668 TYR A C 1
ATOM 5206 O O . TYR A 1 668 ? 34.682 5.352 -18.768 1.00 89.88 668 TYR A O 1
ATOM 5214 N N . ASP A 1 669 ? 34.776 7.387 -19.712 1.00 88.31 669 ASP A N 1
ATOM 5215 C CA . ASP A 1 669 ? 35.694 7.087 -20.824 1.00 88.31 669 ASP A CA 1
ATOM 5216 C C . ASP A 1 669 ? 37.197 7.182 -20.484 1.00 88.31 669 ASP A C 1
ATOM 5218 O O . ASP A 1 669 ? 38.054 7.095 -21.368 1.00 88.31 669 ASP A O 1
ATOM 5222 N N . SER A 1 670 ? 37.553 7.342 -19.206 1.00 89.81 670 SER A N 1
ATOM 5223 C CA . SER A 1 670 ? 38.951 7.258 -18.773 1.00 89.81 670 SER A CA 1
ATOM 5224 C C . SER A 1 670 ? 39.440 5.807 -18.806 1.00 89.81 670 SER A C 1
ATOM 5226 O O . SER A 1 670 ? 38.680 4.884 -18.518 1.00 89.81 670 SER A O 1
ATOM 5228 N N . THR A 1 671 ? 40.729 5.593 -19.084 1.00 89.38 671 THR A N 1
ATOM 5229 C CA . THR A 1 671 ? 41.341 4.251 -19.108 1.00 89.38 671 THR A CA 1
ATOM 5230 C C . THR A 1 671 ? 41.017 3.432 -17.856 1.00 89.38 671 THR A C 1
ATOM 5232 O O . THR A 1 671 ? 40.539 2.311 -17.976 1.00 89.38 671 THR A O 1
ATOM 5235 N N . ALA A 1 672 ? 41.197 4.010 -16.663 1.00 93.19 672 ALA A N 1
ATOM 5236 C CA . ALA A 1 672 ? 40.951 3.313 -15.400 1.00 93.19 672 ALA A CA 1
ATOM 5237 C C . ALA A 1 672 ? 39.473 2.934 -15.193 1.00 93.19 672 ALA A C 1
ATOM 5239 O O . ALA A 1 672 ? 39.173 1.908 -14.585 1.00 93.19 672 ALA A O 1
ATOM 5240 N N . ASN A 1 673 ? 38.547 3.759 -15.683 1.00 93.81 673 ASN A N 1
ATOM 5241 C CA . ASN A 1 673 ? 37.121 3.467 -15.612 1.00 93.81 673 ASN A CA 1
ATOM 5242 C C . ASN A 1 673 ? 36.722 2.384 -16.614 1.00 93.81 673 ASN A C 1
ATOM 5244 O O . ASN A 1 673 ? 36.012 1.453 -16.247 1.00 93.81 673 ASN A O 1
ATOM 5248 N N . LEU A 1 674 ? 37.203 2.480 -17.854 1.00 92.94 674 LEU A N 1
ATOM 5249 C CA . LEU A 1 674 ? 36.966 1.471 -18.883 1.00 92.94 674 LEU A CA 1
ATOM 5250 C C . LEU A 1 674 ? 37.538 0.111 -18.468 1.00 92.94 674 LEU A C 1
ATOM 5252 O O . LEU A 1 674 ? 36.855 -0.887 -18.633 1.00 92.94 674 LEU A O 1
ATOM 5256 N N . ASP A 1 675 ? 38.719 0.059 -17.846 1.00 94.88 675 ASP A N 1
ATOM 5257 C CA . ASP A 1 675 ? 39.313 -1.199 -17.368 1.00 94.88 675 ASP A CA 1
ATOM 5258 C C . ASP A 1 675 ? 38.441 -1.909 -16.318 1.00 94.88 675 ASP A C 1
ATOM 5260 O O . ASP A 1 675 ? 38.317 -3.133 -16.348 1.00 94.88 675 ASP A O 1
ATOM 5264 N N . LYS A 1 676 ? 37.772 -1.158 -15.433 1.00 96.25 676 LYS A N 1
ATOM 5265 C CA . LYS A 1 676 ? 36.807 -1.727 -14.475 1.00 96.25 676 LYS A CA 1
ATOM 5266 C C . LYS A 1 676 ? 35.561 -2.273 -15.170 1.00 96.25 676 LYS A C 1
ATOM 5268 O O . LYS A 1 676 ? 35.121 -3.369 -14.841 1.00 96.25 676 LYS A O 1
ATOM 5273 N N . GLN A 1 677 ? 35.017 -1.524 -16.131 1.00 95.25 677 GLN A N 1
ATOM 5274 C CA . GLN A 1 677 ? 33.855 -1.959 -16.911 1.00 95.25 677 GLN A CA 1
ATOM 5275 C C . GLN A 1 677 ? 34.187 -3.211 -17.740 1.00 95.25 677 GLN A C 1
ATOM 5277 O O . GLN A 1 677 ? 33.426 -4.166 -17.730 1.00 95.25 677 GLN A O 1
ATOM 5282 N N . ILE A 1 678 ? 35.363 -3.256 -18.371 1.00 96.38 678 ILE A N 1
ATOM 5283 C CA . ILE A 1 678 ? 35.866 -4.406 -19.138 1.00 96.38 678 ILE A CA 1
ATOM 5284 C C . ILE A 1 678 ? 36.027 -5.646 -18.252 1.00 96.38 678 ILE A C 1
ATOM 5286 O O . ILE A 1 678 ? 35.625 -6.739 -18.645 1.00 96.38 678 ILE A O 1
ATOM 5290 N N . ALA A 1 679 ? 36.621 -5.497 -17.064 1.00 97.00 679 ALA A N 1
ATOM 5291 C CA . ALA A 1 679 ? 36.785 -6.613 -16.134 1.00 97.00 679 ALA A CA 1
ATOM 5292 C C . ALA A 1 679 ? 35.429 -7.203 -15.718 1.00 97.00 679 ALA A C 1
ATOM 5294 O O . ALA A 1 679 ? 35.283 -8.422 -15.665 1.00 97.00 679 ALA A O 1
ATOM 5295 N N . TRP A 1 680 ? 34.436 -6.342 -15.484 1.00 97.12 680 TRP A N 1
ATOM 5296 C CA . TRP A 1 680 ? 33.064 -6.765 -15.219 1.00 97.12 680 TRP A CA 1
ATOM 5297 C C . TRP A 1 680 ? 32.425 -7.468 -16.427 1.00 97.12 680 TRP A C 1
ATOM 5299 O O . TRP A 1 680 ? 31.900 -8.563 -16.265 1.00 97.12 680 TRP A O 1
ATOM 5309 N N . MET A 1 681 ? 32.544 -6.918 -17.641 1.00 97.50 681 MET A N 1
ATOM 5310 C CA . MET A 1 681 ? 32.009 -7.560 -18.851 1.00 97.50 681 MET A CA 1
ATOM 5311 C C . MET A 1 681 ? 32.580 -8.967 -19.063 1.00 97.50 681 MET A C 1
ATOM 5313 O O . MET A 1 681 ? 31.833 -9.893 -19.360 1.00 97.50 681 MET A O 1
ATOM 5317 N N . ARG A 1 682 ? 33.893 -9.149 -18.869 1.00 98.19 682 ARG A N 1
ATOM 5318 C CA . ARG A 1 682 ? 34.536 -10.471 -18.948 1.00 98.19 682 ARG A CA 1
ATOM 5319 C C . ARG A 1 682 ? 33.950 -11.458 -17.941 1.00 98.19 682 ARG A C 1
ATOM 5321 O O . ARG A 1 682 ? 33.733 -12.610 -18.297 1.00 98.19 682 ARG A O 1
ATOM 5328 N N . ALA A 1 683 ? 33.688 -11.014 -16.711 1.00 97.12 683 ALA A N 1
ATOM 5329 C CA . ALA A 1 683 ? 33.075 -11.858 -15.688 1.00 97.12 683 ALA A CA 1
ATOM 5330 C C . ALA A 1 683 ? 31.641 -12.261 -16.069 1.00 97.12 683 ALA A C 1
ATOM 5332 O O . ALA A 1 683 ? 31.299 -13.436 -15.997 1.00 97.12 683 ALA A O 1
ATOM 5333 N N . GLU A 1 684 ? 30.838 -11.315 -16.555 1.00 96.25 684 GLU A N 1
ATOM 5334 C CA . GLU A 1 684 ? 29.461 -11.570 -16.994 1.00 96.25 684 GLU A CA 1
ATOM 5335 C C . GLU A 1 684 ? 29.391 -12.523 -18.193 1.00 96.25 684 GLU A C 1
ATOM 5337 O O . GLU A 1 684 ? 28.563 -13.430 -18.207 1.00 96.25 684 GLU A O 1
ATOM 5342 N N . VAL A 1 685 ? 30.272 -12.368 -19.189 1.00 97.75 685 VAL A N 1
ATOM 5343 C CA . VAL A 1 685 ? 30.340 -13.301 -20.328 1.00 97.75 685 VAL A CA 1
ATOM 5344 C C . VAL A 1 685 ? 30.793 -14.686 -19.875 1.00 97.75 685 VAL A C 1
ATOM 5346 O O . VAL A 1 685 ? 30.219 -15.676 -20.319 1.00 97.75 685 VAL A O 1
ATOM 5349 N N . ALA A 1 686 ? 31.770 -14.775 -18.969 1.00 97.81 686 ALA A N 1
ATOM 5350 C CA . ALA A 1 686 ? 32.215 -16.057 -18.428 1.00 97.81 686 ALA A CA 1
ATOM 5351 C C . ALA A 1 686 ? 31.107 -16.784 -17.645 1.00 97.81 686 ALA A C 1
ATOM 5353 O O . ALA A 1 686 ? 31.045 -18.009 -17.675 1.00 97.81 686 ALA A O 1
ATOM 5354 N N . GLU A 1 687 ? 30.238 -16.043 -16.955 1.00 96.00 687 GLU A N 1
ATOM 5355 C CA . GLU A 1 687 ? 29.140 -16.605 -16.166 1.00 96.00 687 GLU A CA 1
ATOM 5356 C C . GLU A 1 687 ? 27.906 -16.935 -17.020 1.00 96.00 687 GLU A C 1
ATOM 5358 O O . GLU A 1 687 ? 27.274 -17.971 -16.823 1.00 96.00 687 GLU A O 1
ATOM 5363 N N . LYS A 1 688 ? 27.543 -16.058 -17.964 1.00 94.06 688 LYS A N 1
ATOM 5364 C CA . LYS A 1 688 ? 26.217 -16.061 -18.609 1.00 94.06 688 LYS A CA 1
ATOM 5365 C C . LYS A 1 688 ? 26.267 -16.162 -20.131 1.00 94.06 688 LYS A C 1
ATOM 5367 O O . LYS A 1 688 ? 25.228 -16.414 -20.739 1.00 94.06 688 LYS A O 1
ATOM 5372 N N . GLY A 1 689 ? 27.427 -15.971 -20.756 1.00 94.38 689 GLY A N 1
ATOM 5373 C CA . GLY A 1 689 ? 27.571 -15.817 -22.208 1.00 94.38 689 GLY A CA 1
ATOM 5374 C C . GLY A 1 689 ? 27.543 -17.114 -23.017 1.00 94.38 689 GLY A C 1
ATOM 5375 O O . GLY A 1 689 ? 27.367 -17.052 -24.233 1.00 94.38 689 GLY A O 1
ATOM 5376 N N . ASP A 1 690 ? 27.684 -18.280 -22.376 1.00 93.25 690 ASP A N 1
ATOM 5377 C CA . ASP A 1 690 ? 27.724 -19.557 -23.096 1.00 93.25 690 ASP A CA 1
ATOM 5378 C C . ASP A 1 690 ? 26.457 -19.779 -23.936 1.00 93.25 690 ASP A C 1
ATOM 5380 O O . ASP A 1 690 ? 25.332 -19.524 -23.485 1.00 93.25 690 ASP A O 1
ATOM 5384 N N . GLY A 1 691 ? 26.662 -20.193 -25.188 1.00 89.81 691 GLY A N 1
ATOM 5385 C CA . GLY A 1 691 ? 25.606 -20.416 -26.176 1.00 89.81 691 GLY A CA 1
ATOM 5386 C C . GLY A 1 691 ? 24.868 -19.165 -26.673 1.00 89.81 691 GLY A C 1
ATOM 5387 O O . GLY A 1 691 ? 24.220 -19.243 -27.711 1.00 89.81 691 GLY A O 1
ATOM 5388 N N . LYS A 1 692 ? 25.031 -17.985 -26.062 1.00 93.81 692 LYS A N 1
ATOM 5389 C CA . LYS A 1 692 ? 24.177 -16.810 -26.329 1.00 93.81 692 LYS A CA 1
ATOM 5390 C C . LYS A 1 692 ? 24.711 -15.872 -27.405 1.00 93.81 692 LYS A C 1
ATOM 5392 O O . LYS A 1 692 ? 25.905 -15.876 -27.713 1.00 93.81 692 LYS A O 1
ATOM 5397 N N . PHE A 1 693 ? 23.821 -15.070 -27.977 1.00 97.50 693 PHE A N 1
ATOM 5398 C CA . PHE A 1 693 ? 24.205 -13.813 -28.611 1.00 97.50 693 PHE A CA 1
ATOM 5399 C C . PHE A 1 693 ? 24.604 -12.804 -27.538 1.00 97.50 693 PHE A C 1
ATOM 5401 O O . PHE A 1 693 ? 24.057 -12.806 -26.437 1.00 97.50 693 PHE A O 1
ATOM 5408 N N . ILE A 1 694 ? 25.530 -11.911 -27.862 1.00 98.00 694 ILE A N 1
ATOM 5409 C CA . ILE A 1 694 ? 25.933 -10.823 -26.981 1.00 98.00 694 ILE A CA 1
ATOM 5410 C C . ILE A 1 694 ? 25.663 -9.498 -27.690 1.00 98.00 694 ILE A C 1
ATOM 5412 O O . ILE A 1 694 ? 26.218 -9.215 -28.757 1.00 98.00 694 ILE A O 1
ATOM 5416 N N . VAL A 1 695 ? 24.807 -8.681 -27.074 1.00 98.44 695 VAL A N 1
ATOM 5417 C CA . VAL A 1 695 ? 24.430 -7.349 -27.560 1.00 98.44 695 VAL A CA 1
ATOM 5418 C C . VAL A 1 695 ? 24.897 -6.306 -26.555 1.00 98.44 695 VAL A C 1
ATOM 5420 O O . VAL A 1 695 ? 24.479 -6.311 -25.399 1.00 98.44 695 VAL A O 1
ATOM 5423 N N . ALA A 1 696 ? 25.745 -5.379 -26.993 1.00 98.19 696 ALA A N 1
ATOM 5424 C CA . ALA A 1 696 ? 26.201 -4.275 -26.156 1.00 98.19 696 ALA A CA 1
ATOM 5425 C C . ALA A 1 696 ? 25.538 -2.962 -26.573 1.00 98.19 696 ALA A C 1
ATOM 5427 O O . ALA A 1 696 ? 25.441 -2.639 -27.749 1.00 98.19 696 ALA A O 1
ATOM 5428 N N . SER A 1 697 ? 25.110 -2.174 -25.598 1.00 97.81 697 SER A N 1
ATOM 5429 C CA . SER A 1 697 ? 24.414 -0.909 -25.786 1.00 97.81 697 SER A CA 1
ATOM 5430 C C . SER A 1 697 ? 25.158 0.186 -25.046 1.00 97.81 697 SER A C 1
ATOM 5432 O O . SER A 1 697 ? 25.317 0.121 -23.828 1.00 97.81 697 SER A O 1
ATOM 5434 N N . PHE A 1 698 ? 25.606 1.214 -25.758 1.00 94.25 698 PHE A N 1
ATOM 5435 C CA . PHE A 1 698 ? 26.212 2.385 -25.134 1.00 94.25 698 PHE A CA 1
ATOM 5436 C C . PHE A 1 698 ? 26.056 3.637 -25.985 1.00 94.25 698 PHE A C 1
ATOM 5438 O O . PHE A 1 698 ? 25.995 3.568 -27.208 1.00 94.25 698 PHE A O 1
ATOM 5445 N N . HIS A 1 699 ? 26.004 4.799 -25.337 1.00 93.69 699 HIS A N 1
ATOM 5446 C CA . HIS A 1 699 ? 25.607 6.036 -25.999 1.00 93.69 699 HIS A CA 1
ATOM 5447 C C . HIS A 1 699 ? 26.591 6.508 -27.088 1.00 93.69 699 HIS A C 1
ATOM 5449 O O . HIS A 1 699 ? 26.179 6.703 -28.228 1.00 93.69 699 HIS A O 1
ATOM 5455 N N . LYS A 1 700 ? 27.891 6.651 -26.780 1.00 88.56 700 LYS A N 1
ATOM 5456 C CA . LYS A 1 700 ? 28.901 7.172 -27.726 1.00 88.56 700 LYS A CA 1
ATOM 5457 C C . LYS A 1 700 ? 29.552 6.057 -28.549 1.00 88.56 700 LYS A C 1
ATOM 5459 O O . LYS A 1 700 ? 30.407 5.337 -28.034 1.00 88.56 700 LYS A O 1
ATOM 5464 N N . SER A 1 701 ? 29.212 5.959 -29.834 1.00 87.06 701 SER A N 1
ATOM 5465 C CA . SER A 1 701 ? 29.770 4.943 -30.743 1.00 87.06 701 SER A CA 1
ATOM 5466 C C . SER A 1 701 ? 31.280 5.133 -31.029 1.00 87.06 701 SER A C 1
ATOM 5468 O O . SER A 1 701 ? 31.724 6.267 -31.251 1.00 87.06 701 SER A O 1
ATOM 5470 N N . PRO A 1 702 ? 32.096 4.053 -31.108 1.00 86.94 702 PRO A N 1
ATOM 5471 C CA . PRO A 1 702 ? 33.453 4.097 -31.671 1.00 86.94 702 PRO A CA 1
ATOM 5472 C C . PRO A 1 702 ? 33.474 4.297 -33.198 1.00 86.94 702 PRO A C 1
ATOM 5474 O O . PRO A 1 702 ? 34.518 4.655 -33.754 1.00 86.94 702 PRO A O 1
ATOM 5477 N N . TYR A 1 703 ? 32.342 4.068 -33.871 1.00 86.88 703 TYR A N 1
ATOM 5478 C CA . TYR A 1 703 ? 32.151 4.157 -35.321 1.00 86.88 703 TYR A CA 1
ATOM 5479 C C . TYR A 1 703 ? 30.948 5.064 -35.637 1.00 86.88 703 TYR A C 1
ATOM 5481 O O . TYR A 1 703 ? 29.934 4.626 -36.176 1.00 86.88 703 TYR A O 1
ATOM 5489 N N . GLY A 1 704 ? 31.058 6.332 -35.232 1.00 78.12 704 GLY A N 1
ATOM 5490 C CA . GLY A 1 704 ? 30.046 7.377 -35.416 1.00 78.12 704 GLY A CA 1
ATOM 5491 C C . GLY A 1 704 ? 30.337 8.352 -36.567 1.00 78.12 704 GLY A C 1
ATOM 5492 O O . GLY A 1 704 ? 31.422 8.349 -37.155 1.00 78.12 704 GLY A O 1
ATOM 5493 N N . GLY A 1 705 ? 29.361 9.200 -36.887 1.00 65.19 705 GLY A N 1
ATOM 5494 C CA . GLY A 1 705 ? 29.392 10.155 -37.995 1.00 65.19 705 GLY A CA 1
ATOM 5495 C C . GLY A 1 705 ? 30.214 11.407 -37.696 1.00 65.19 705 GLY A C 1
ATOM 5496 O O . GLY A 1 705 ? 31.031 11.819 -38.521 1.00 65.19 705 GLY A O 1
ATOM 5497 N N . LYS A 1 706 ? 30.062 12.006 -36.506 1.00 61.53 706 LYS A N 1
ATOM 5498 C CA . LYS A 1 706 ? 30.678 13.301 -36.178 1.00 61.53 706 LYS A CA 1
ATOM 5499 C C . LYS A 1 706 ? 32.095 13.143 -35.612 1.00 61.53 706 LYS A C 1
ATOM 5501 O O . LYS A 1 706 ? 32.357 13.387 -34.437 1.00 61.53 706 LYS A O 1
ATOM 5506 N N . TRP A 1 707 ? 33.038 12.763 -36.474 1.00 51.12 707 TRP A N 1
ATOM 5507 C CA . TRP A 1 707 ? 34.467 12.654 -36.145 1.00 51.12 707 TRP A CA 1
ATOM 5508 C C . TRP A 1 707 ? 35.262 13.846 -36.706 1.00 51.12 707 TRP A C 1
ATOM 5510 O O . TRP A 1 707 ? 36.030 13.698 -37.657 1.00 51.12 707 TRP A O 1
ATOM 5520 N N . THR A 1 708 ? 35.099 15.049 -36.143 1.00 46.44 708 THR A N 1
ATOM 5521 C CA . THR A 1 708 ? 35.988 16.190 -36.445 1.00 46.44 708 THR A CA 1
ATOM 5522 C C . THR A 1 708 ? 36.985 16.390 -35.303 1.00 46.44 708 THR A C 1
ATOM 5524 O O . THR A 1 708 ? 36.634 16.433 -34.131 1.00 46.44 708 THR A O 1
ATOM 5527 N N . SER A 1 709 ? 38.276 16.429 -35.632 1.00 42.84 709 SER A N 1
ATOM 5528 C CA . SER A 1 709 ? 39.416 16.094 -34.761 1.00 42.84 709 SER A CA 1
ATOM 5529 C C . SER A 1 709 ? 39.705 17.008 -33.553 1.00 42.84 709 SER A C 1
ATOM 5531 O O . SER A 1 709 ? 40.782 16.882 -32.970 1.00 42.84 709 SER A O 1
ATOM 5533 N N . SER A 1 710 ? 38.799 17.903 -33.154 1.00 43.91 710 SER A N 1
ATOM 5534 C CA . SER A 1 710 ? 39.075 18.975 -32.183 1.00 43.91 710 SER A CA 1
ATOM 5535 C C . SER A 1 710 ? 38.074 19.143 -31.025 1.00 43.91 710 SER A C 1
ATOM 5537 O O . SER A 1 710 ? 38.303 20.014 -30.188 1.00 43.91 710 SER A O 1
ATOM 5539 N N . SER A 1 711 ? 37.015 18.330 -30.890 1.00 48.66 711 SER A N 1
ATOM 5540 C CA . SER A 1 711 ? 36.093 18.406 -29.735 1.00 48.66 711 SER A CA 1
ATOM 5541 C C . SER A 1 711 ? 36.383 17.359 -28.647 1.00 48.66 711 SER A C 1
ATOM 5543 O O . SER A 1 711 ? 36.882 16.266 -28.915 1.00 48.66 711 SER A O 1
ATOM 5545 N N . SER A 1 712 ? 36.025 17.659 -27.392 1.00 47.34 712 SER A N 1
ATOM 5546 C CA . SER A 1 712 ? 36.114 16.723 -26.255 1.00 47.34 712 SER A CA 1
ATOM 5547 C C . SER A 1 712 ? 35.291 15.441 -26.456 1.00 47.34 712 SER A C 1
ATOM 5549 O O . SER A 1 712 ? 35.672 14.390 -25.945 1.00 47.34 712 SER A O 1
ATOM 5551 N N . SER A 1 713 ? 34.223 15.492 -27.262 1.00 49.53 713 SER A N 1
ATOM 5552 C CA . SER A 1 713 ? 33.465 14.312 -27.703 1.00 49.53 713 SER A CA 1
ATOM 5553 C C . SER A 1 713 ? 34.301 13.343 -28.553 1.00 49.53 713 SER A C 1
ATOM 5555 O O . SER A 1 713 ? 34.154 12.133 -28.411 1.00 49.53 713 SER A O 1
ATOM 5557 N N . VAL A 1 714 ? 35.262 13.840 -29.343 1.00 53.28 714 VAL A N 1
ATOM 5558 C CA . VAL A 1 714 ? 36.173 13.004 -30.147 1.00 53.28 714 VAL A CA 1
ATOM 5559 C C . VAL A 1 714 ? 37.250 12.323 -29.294 1.00 53.28 714 VAL A C 1
ATOM 5561 O O . VAL A 1 714 ? 37.734 11.254 -29.661 1.00 53.28 714 VAL A O 1
ATOM 5564 N N . LEU A 1 715 ? 37.627 12.886 -28.139 1.00 49.31 715 LEU A N 1
ATOM 5565 C CA . LEU A 1 715 ? 38.558 12.231 -27.206 1.00 49.31 715 LEU A CA 1
ATOM 5566 C C . LEU A 1 715 ? 37.905 11.042 -26.480 1.00 49.31 715 LEU A C 1
ATOM 5568 O O . LEU A 1 715 ? 38.546 10.000 -26.340 1.00 49.31 715 LEU A O 1
ATOM 5572 N N . GLY A 1 716 ? 36.628 11.160 -26.102 1.00 56.53 716 GLY A N 1
ATOM 5573 C CA . GLY A 1 716 ? 35.865 10.064 -25.492 1.00 56.53 716 GLY A CA 1
ATOM 5574 C C . GLY A 1 716 ? 35.691 8.871 -26.435 1.00 56.53 716 GLY A C 1
ATOM 5575 O O . GLY A 1 716 ? 36.044 7.745 -26.082 1.00 56.53 716 GLY A O 1
ATOM 5576 N N . SER A 1 717 ? 35.274 9.116 -27.684 1.00 68.44 717 SER A N 1
ATOM 5577 C CA . SER A 1 717 ? 35.148 8.058 -28.701 1.00 68.44 717 SER A CA 1
ATOM 5578 C C . SER A 1 717 ? 36.485 7.395 -29.054 1.00 68.44 717 SER A C 1
ATOM 5580 O O . SER A 1 717 ? 36.504 6.217 -29.404 1.00 68.44 717 SER A O 1
ATOM 5582 N N . LYS A 1 718 ? 37.622 8.097 -28.919 1.00 77.44 718 LYS A N 1
ATOM 5583 C CA . LYS A 1 718 ? 38.962 7.506 -29.103 1.00 77.44 718 LYS A CA 1
ATOM 5584 C C . LYS A 1 718 ? 39.315 6.496 -28.013 1.00 77.44 718 LYS A C 1
ATOM 5586 O O . LYS A 1 718 ? 39.785 5.414 -28.352 1.00 77.44 718 LYS A O 1
ATOM 5591 N N . ASN A 1 719 ? 39.082 6.816 -26.739 1.00 83.44 719 ASN A N 1
ATOM 5592 C CA . ASN A 1 719 ? 39.356 5.884 -25.638 1.00 83.44 719 ASN A CA 1
ATOM 5593 C C . ASN A 1 719 ? 38.416 4.678 -25.681 1.00 83.44 719 ASN A C 1
ATOM 5595 O O . ASN A 1 719 ? 38.871 3.544 -25.544 1.00 83.44 719 ASN A O 1
ATOM 5599 N N . ILE A 1 720 ? 37.127 4.923 -25.943 1.00 86.69 720 ILE A N 1
ATOM 5600 C CA . ILE A 1 720 ? 36.126 3.874 -26.166 1.00 86.69 720 ILE A CA 1
ATOM 5601 C C . ILE A 1 720 ? 36.583 2.955 -27.298 1.00 86.69 720 ILE A C 1
ATOM 5603 O O . ILE A 1 720 ? 36.665 1.747 -27.105 1.00 86.69 720 ILE A O 1
ATOM 5607 N N . LYS A 1 721 ? 36.966 3.512 -28.453 1.00 88.44 721 LYS A N 1
ATOM 5608 C CA . LYS A 1 721 ? 37.468 2.718 -29.577 1.00 88.44 721 LYS A CA 1
ATOM 5609 C C . LYS A 1 721 ? 38.723 1.923 -29.214 1.00 88.44 721 LYS A C 1
ATOM 5611 O O . LYS A 1 721 ? 38.786 0.738 -29.503 1.00 88.44 721 LYS A O 1
ATOM 5616 N N . ALA A 1 722 ? 39.703 2.548 -28.567 1.00 89.69 722 ALA A N 1
ATOM 5617 C CA . ALA A 1 722 ? 40.972 1.903 -28.235 1.00 89.69 722 ALA A CA 1
ATOM 5618 C C . ALA A 1 722 ? 40.841 0.775 -27.196 1.00 89.69 722 ALA A C 1
ATOM 5620 O O . ALA A 1 722 ? 41.635 -0.161 -27.223 1.00 89.69 722 ALA A O 1
ATOM 5621 N N . LYS A 1 723 ? 39.881 0.873 -26.267 1.00 92.38 723 LYS A N 1
ATOM 5622 C CA . LYS A 1 723 ? 39.757 -0.052 -25.129 1.00 92.38 723 LYS A CA 1
ATOM 5623 C C . LYS A 1 723 ? 38.595 -1.028 -25.263 1.00 92.38 723 LYS A C 1
ATOM 5625 O O . LYS A 1 723 ? 38.769 -2.188 -24.914 1.00 92.38 723 LYS A O 1
ATOM 5630 N N . LEU A 1 724 ? 37.436 -0.583 -25.752 1.00 92.12 724 LEU A N 1
ATOM 5631 C CA . LEU A 1 724 ? 36.258 -1.442 -25.870 1.00 92.12 724 LEU A CA 1
ATOM 5632 C C . LEU A 1 724 ? 36.251 -2.252 -27.162 1.00 92.12 724 LEU A C 1
ATOM 5634 O O . LEU A 1 724 ? 35.897 -3.413 -27.077 1.00 92.12 724 LEU A O 1
ATOM 5638 N N . VAL A 1 725 ? 36.664 -1.727 -28.325 1.00 92.75 725 VAL A N 1
ATOM 5639 C CA . VAL A 1 725 ? 36.594 -2.508 -29.586 1.00 92.75 725 VAL A CA 1
ATOM 5640 C C . VAL A 1 725 ? 37.345 -3.844 -29.494 1.00 92.75 725 VAL A C 1
ATOM 5642 O O . VAL A 1 725 ? 36.702 -4.860 -29.737 1.00 92.75 725 VAL A O 1
ATOM 5645 N N . PRO A 1 726 ? 38.614 -3.903 -29.031 1.00 94.25 726 PRO A N 1
ATOM 5646 C CA . PRO A 1 726 ? 39.302 -5.187 -28.878 1.00 94.25 726 PRO A CA 1
ATOM 5647 C C . PRO A 1 726 ? 38.582 -6.150 -27.927 1.00 94.25 726 PRO A C 1
ATOM 5649 O O . PRO A 1 726 ? 38.615 -7.356 -28.132 1.00 94.25 726 PRO A O 1
ATOM 5652 N N . VAL A 1 727 ? 37.915 -5.617 -26.898 1.00 95.75 727 VAL A N 1
ATOM 5653 C CA . VAL A 1 727 ? 37.164 -6.409 -25.915 1.00 95.75 727 VAL A CA 1
ATOM 5654 C C . VAL A 1 727 ? 35.826 -6.885 -26.479 1.00 95.75 727 VAL A C 1
ATOM 5656 O O . VAL A 1 727 ? 35.419 -7.998 -26.186 1.00 95.75 727 VAL A O 1
ATOM 5659 N N . MET A 1 728 ? 35.144 -6.087 -27.304 1.00 95.31 728 MET A N 1
ATOM 5660 C CA . MET A 1 728 ? 33.921 -6.523 -27.988 1.00 95.31 728 MET A CA 1
ATOM 5661 C C . MET A 1 728 ? 34.222 -7.727 -28.887 1.00 95.31 728 MET A C 1
ATOM 5663 O O . MET A 1 728 ? 33.478 -8.701 -28.873 1.00 95.31 728 MET A O 1
ATOM 5667 N N . GLU A 1 729 ? 35.350 -7.689 -29.600 1.00 93.56 729 GLU A N 1
ATOM 5668 C CA . GLU A 1 729 ? 35.817 -8.808 -30.422 1.00 93.56 729 GLU A CA 1
ATOM 5669 C C . GLU A 1 729 ? 36.243 -10.014 -29.566 1.00 93.56 729 GLU A C 1
ATOM 5671 O O . GLU A 1 729 ? 35.828 -11.135 -29.844 1.00 93.56 729 GLU A O 1
ATOM 5676 N N . GLU A 1 730 ? 37.016 -9.791 -28.493 1.00 94.94 730 GLU A N 1
ATOM 5677 C CA . GLU A 1 730 ? 37.433 -10.833 -27.535 1.00 94.94 730 GLU A CA 1
ATOM 5678 C C . GLU A 1 730 ? 36.239 -11.578 -26.928 1.00 94.94 730 GLU A C 1
ATOM 5680 O O . GLU A 1 730 ? 36.274 -12.797 -26.785 1.00 94.94 730 GLU A O 1
ATOM 5685 N N . LEU A 1 731 ? 35.189 -10.841 -26.568 1.00 96.19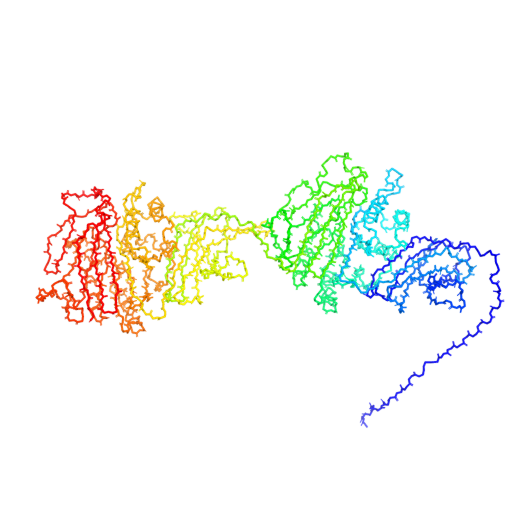 731 LEU A N 1
ATOM 5686 C CA . LEU A 1 731 ? 33.993 -11.379 -25.932 1.00 96.19 731 LEU A CA 1
ATOM 5687 C C . LEU A 1 731 ? 32.992 -11.968 -26.930 1.00 96.19 731 LEU A C 1
ATOM 5689 O O . LEU A 1 731 ? 31.981 -12.508 -26.497 1.00 96.19 731 LEU A O 1
ATOM 5693 N N . GLY A 1 732 ? 33.239 -11.868 -28.240 1.00 95.00 732 GLY A N 1
ATOM 5694 C CA . GLY A 1 732 ? 32.316 -12.363 -29.262 1.00 95.00 732 GLY A CA 1
ATOM 5695 C C . GLY A 1 732 ? 31.020 -11.553 -29.365 1.00 95.00 732 GLY A C 1
ATOM 5696 O O . GLY A 1 732 ? 29.967 -12.112 -29.659 1.00 95.00 732 GLY A O 1
ATOM 5697 N N . VAL A 1 733 ? 31.073 -10.242 -29.113 1.00 97.44 733 VAL A N 1
ATOM 5698 C CA . VAL A 1 733 ? 29.912 -9.349 -29.244 1.00 97.44 733 VAL A CA 1
ATOM 5699 C C . VAL A 1 733 ? 29.443 -9.321 -30.693 1.00 97.44 733 VAL A C 1
ATOM 5701 O O . VAL A 1 733 ? 30.212 -9.010 -31.604 1.00 97.44 733 VAL A O 1
ATOM 5704 N N . ASN A 1 734 ? 28.163 -9.612 -30.913 1.00 97.44 734 ASN A N 1
ATOM 5705 C CA . ASN A 1 734 ? 27.594 -9.716 -32.254 1.00 97.44 734 ASN A CA 1
ATOM 5706 C C . ASN A 1 734 ? 27.135 -8.345 -32.766 1.00 97.44 734 ASN A C 1
ATOM 5708 O O . ASN A 1 734 ? 27.424 -7.965 -33.903 1.00 97.44 734 ASN A O 1
ATOM 5712 N N . LEU A 1 735 ? 26.448 -7.587 -31.907 1.00 97.94 735 LEU A N 1
ATOM 5713 C CA . LEU A 1 735 ? 25.833 -6.308 -32.251 1.00 97.94 735 LEU A CA 1
ATOM 5714 C C . LEU A 1 735 ? 26.073 -5.266 -31.161 1.00 97.94 735 LEU A C 1
ATOM 5716 O O . LEU A 1 735 ? 25.839 -5.507 -29.977 1.00 97.94 735 LEU A O 1
ATOM 5720 N N . VAL A 1 736 ? 26.490 -4.079 -31.587 1.00 97.88 736 VAL A N 1
ATOM 5721 C CA . VAL A 1 736 ? 26.618 -2.900 -30.738 1.00 97.88 736 VAL A CA 1
ATOM 5722 C C . VAL A 1 736 ? 25.590 -1.849 -31.141 1.00 97.88 736 VAL A C 1
ATOM 5724 O O . VAL A 1 736 ? 25.562 -1.410 -32.291 1.00 97.88 736 VAL A O 1
ATOM 5727 N N . LEU A 1 737 ? 24.773 -1.425 -30.179 1.00 98.12 737 LEU A N 1
ATOM 5728 C CA . LEU A 1 737 ? 23.730 -0.415 -30.323 1.00 98.12 737 LEU A CA 1
ATOM 5729 C C . LEU A 1 737 ? 24.174 0.906 -29.689 1.00 98.12 737 LEU A C 1
ATOM 5731 O O . LEU A 1 737 ? 24.564 0.960 -28.519 1.00 98.12 737 LEU A O 1
ATOM 5735 N N . SER A 1 738 ? 24.073 1.993 -30.447 1.00 95.12 738 SER A N 1
ATOM 5736 C CA . SER A 1 738 ? 24.475 3.321 -29.990 1.00 95.12 738 SER A CA 1
ATOM 5737 C C . SER A 1 738 ? 23.540 4.438 -30.446 1.00 95.12 738 SER A C 1
ATOM 5739 O O . SER A 1 738 ? 22.680 4.256 -31.314 1.00 95.12 738 SER A O 1
ATOM 5741 N N . GLY A 1 739 ? 23.735 5.600 -29.820 1.00 91.56 739 GLY A N 1
ATOM 5742 C CA . GLY A 1 739 ? 23.075 6.866 -30.125 1.00 91.56 739 GLY A CA 1
ATOM 5743 C C . GLY A 1 739 ? 24.102 7.962 -30.412 1.00 91.56 739 GLY A C 1
ATOM 5744 O O . GLY A 1 739 ? 25.091 7.711 -31.108 1.00 91.56 739 GLY A O 1
ATOM 5745 N N . HIS A 1 740 ? 23.900 9.145 -29.829 1.00 90.19 740 HIS A N 1
ATOM 5746 C CA . HIS A 1 740 ? 24.756 10.340 -29.864 1.00 90.19 740 HIS A CA 1
ATOM 5747 C C . HIS A 1 740 ? 24.829 11.049 -31.220 1.00 90.19 740 HIS A C 1
ATOM 5749 O O . HIS A 1 740 ? 24.760 12.280 -31.307 1.00 90.19 740 HIS A O 1
ATOM 5755 N N . ASP A 1 741 ? 24.990 10.282 -32.297 1.00 85.81 741 ASP A N 1
ATOM 5756 C CA . ASP A 1 741 ? 24.963 10.786 -33.660 1.00 85.81 741 ASP A CA 1
ATOM 5757 C C . ASP A 1 741 ? 23.545 10.693 -34.221 1.00 85.81 741 ASP A C 1
ATOM 5759 O O . ASP A 1 741 ? 22.998 9.618 -34.442 1.00 85.81 741 ASP A O 1
ATOM 5763 N N . HIS A 1 742 ? 22.953 11.849 -34.522 1.00 88.38 742 HIS A N 1
ATOM 5764 C CA . HIS A 1 742 ? 21.567 11.956 -34.974 1.00 88.38 742 HIS A CA 1
ATOM 5765 C C . HIS A 1 742 ? 21.427 11.678 -36.482 1.00 88.38 742 HIS A C 1
ATOM 5767 O O . HIS A 1 742 ? 20.696 12.366 -37.205 1.00 88.38 742 HIS A O 1
ATOM 5773 N N . ASN A 1 743 ? 22.138 10.660 -36.958 1.00 86.19 743 ASN A N 1
ATOM 5774 C CA . ASN A 1 743 ? 22.057 10.055 -38.281 1.00 86.19 743 ASN A CA 1
ATOM 5775 C C . ASN A 1 743 ? 22.143 8.528 -38.130 1.00 86.19 743 ASN A C 1
ATOM 5777 O O . ASN A 1 743 ? 22.668 8.018 -37.144 1.00 86.19 743 ASN A O 1
ATOM 5781 N N . TYR A 1 744 ? 21.571 7.794 -39.080 1.00 92.06 744 TYR A N 1
ATOM 5782 C CA . TYR A 1 744 ? 21.657 6.340 -39.068 1.00 92.06 744 TYR A CA 1
ATOM 5783 C C . TYR A 1 744 ? 23.002 5.932 -39.654 1.00 92.06 744 TYR A C 1
ATOM 5785 O O . TYR A 1 744 ? 23.350 6.400 -40.742 1.00 92.06 744 TYR A O 1
ATOM 5793 N N . ILE A 1 745 ? 23.736 5.062 -38.963 1.00 92.25 745 ILE A N 1
ATOM 5794 C CA . ILE A 1 745 ? 25.004 4.504 -39.438 1.00 92.25 745 ILE A CA 1
ATOM 5795 C C . ILE A 1 745 ? 25.077 3.035 -39.050 1.00 92.25 745 ILE A C 1
ATOM 5797 O O . ILE A 1 745 ? 24.878 2.685 -37.890 1.00 92.25 745 ILE A O 1
ATOM 5801 N N . ARG A 1 746 ? 25.470 2.196 -40.004 1.00 94.44 746 ARG A N 1
ATOM 5802 C CA . ARG A 1 746 ? 25.927 0.831 -39.764 1.00 94.44 746 ARG A CA 1
ATOM 5803 C C . ARG A 1 746 ? 27.338 0.653 -40.301 1.00 94.44 746 ARG A C 1
ATOM 5805 O O . ARG A 1 746 ? 27.632 1.022 -41.444 1.00 94.44 746 ARG A O 1
ATOM 5812 N N . SER A 1 747 ? 28.214 0.080 -39.484 1.00 93.88 747 SER A N 1
ATOM 5813 C CA . SER A 1 747 ? 29.542 -0.325 -39.931 1.00 93.88 747 SER A CA 1
ATOM 5814 C C . SER A 1 747 ? 29.480 -1.598 -40.780 1.00 93.88 747 SER A C 1
ATOM 5816 O O . SER A 1 747 ? 28.581 -2.425 -40.628 1.00 93.88 747 SER A O 1
ATOM 5818 N N . TYR A 1 748 ? 30.485 -1.805 -41.629 1.00 94.50 748 TYR A N 1
ATOM 5819 C CA . TYR A 1 748 ? 30.876 -3.168 -41.985 1.00 94.50 748 TYR A CA 1
ATOM 5820 C C . TYR A 1 748 ? 31.240 -3.943 -40.704 1.00 94.50 748 TYR A C 1
ATOM 5822 O O . TYR A 1 748 ? 31.592 -3.307 -39.699 1.00 94.50 748 TYR A O 1
ATOM 5830 N N . PRO A 1 749 ? 31.174 -5.284 -40.705 1.00 94.56 749 PRO A N 1
ATOM 5831 C CA . PRO A 1 749 ? 31.691 -6.082 -39.599 1.00 94.56 749 PRO A CA 1
ATOM 5832 C C . PRO A 1 749 ? 33.150 -5.718 -39.329 1.00 94.56 749 PRO A C 1
ATOM 5834 O O . PRO A 1 749 ? 33.931 -5.528 -40.265 1.00 94.56 749 PRO A O 1
ATOM 5837 N N . ILE A 1 750 ? 33.502 -5.541 -38.061 1.00 93.75 750 ILE A N 1
ATOM 5838 C CA . ILE A 1 750 ? 34.846 -5.154 -37.646 1.00 93.75 750 ILE A CA 1
ATOM 5839 C C . ILE A 1 750 ? 35.545 -6.377 -37.067 1.00 93.75 750 ILE A C 1
ATOM 5841 O O . ILE A 1 750 ? 35.107 -6.911 -36.049 1.00 93.75 750 ILE A O 1
ATOM 5845 N N . LYS A 1 751 ? 36.656 -6.766 -37.696 1.00 92.56 751 LYS A N 1
ATOM 5846 C CA . LYS A 1 751 ? 37.527 -7.854 -37.253 1.00 92.56 751 LYS A CA 1
ATOM 5847 C C . LYS A 1 751 ? 38.979 -7.400 -37.223 1.00 92.56 751 LYS A C 1
ATOM 5849 O O . LYS A 1 751 ? 39.478 -6.786 -38.166 1.00 92.56 751 LYS A O 1
ATOM 5854 N N . ASN A 1 752 ? 39.672 -7.705 -36.136 1.00 90.56 752 ASN A N 1
ATOM 5855 C CA . ASN A 1 752 ? 40.995 -7.200 -35.794 1.00 90.56 752 ASN A CA 1
ATOM 5856 C C . ASN A 1 752 ? 41.087 -5.669 -35.954 1.00 90.56 752 ASN A C 1
ATOM 5858 O O . ASN A 1 752 ? 42.058 -5.138 -36.501 1.00 90.56 752 ASN A O 1
ATOM 5862 N N . GLY A 1 753 ? 40.036 -4.952 -35.539 1.00 86.69 753 GLY A N 1
ATOM 5863 C CA . GLY A 1 753 ? 39.915 -3.500 -35.689 1.00 86.69 753 GLY A CA 1
ATOM 5864 C C . GLY A 1 753 ? 39.775 -2.968 -37.126 1.00 86.69 753 GLY A C 1
ATOM 5865 O O . GLY A 1 753 ? 39.791 -1.746 -37.306 1.00 86.69 753 GLY A O 1
ATOM 5866 N N . GLN A 1 754 ? 39.631 -3.829 -38.140 1.00 91.44 754 GLN A N 1
ATOM 5867 C CA . GLN A 1 754 ? 39.478 -3.458 -39.554 1.00 91.44 754 GLN A CA 1
ATOM 5868 C C . GLN A 1 754 ? 38.093 -3.847 -40.098 1.00 91.44 754 GLN A C 1
ATOM 5870 O O . GLN A 1 754 ? 37.542 -4.859 -39.673 1.00 91.44 754 GLN A O 1
ATOM 5875 N N . PRO A 1 755 ? 37.515 -3.071 -41.034 1.00 93.06 755 PRO A N 1
ATOM 5876 C CA . PRO A 1 755 ? 36.254 -3.435 -41.670 1.00 93.06 755 PRO A CA 1
ATOM 5877 C C . PRO A 1 755 ? 36.427 -4.586 -42.671 1.00 93.06 755 PRO A C 1
ATOM 5879 O O . PRO A 1 755 ? 37.303 -4.533 -43.535 1.00 93.06 755 PRO A O 1
ATOM 5882 N N . VAL A 1 756 ? 35.549 -5.584 -42.594 1.00 93.56 756 VAL A N 1
ATOM 5883 C CA . VAL A 1 756 ? 35.433 -6.679 -43.567 1.00 93.56 756 VAL A CA 1
ATOM 5884 C C . VAL A 1 756 ? 34.463 -6.250 -44.668 1.00 93.56 756 VAL A C 1
ATOM 5886 O O . VAL A 1 756 ? 33.270 -6.074 -44.425 1.00 93.56 756 VAL A O 1
ATOM 5889 N N . THR A 1 757 ? 34.982 -6.015 -45.875 1.00 90.38 757 THR A N 1
ATOM 5890 C CA . THR A 1 757 ? 34.224 -5.405 -46.993 1.00 90.38 757 THR A CA 1
ATOM 5891 C C . THR A 1 757 ? 33.998 -6.354 -48.172 1.00 90.38 757 THR A C 1
ATOM 5893 O O . THR A 1 757 ? 33.174 -6.076 -49.037 1.00 90.38 757 THR A O 1
ATOM 5896 N N . ASP A 1 758 ? 34.688 -7.489 -48.189 1.00 85.62 758 ASP A N 1
ATOM 5897 C CA . ASP A 1 758 ? 34.712 -8.515 -49.232 1.00 85.62 758 ASP A CA 1
ATOM 5898 C C . ASP A 1 758 ? 33.791 -9.706 -48.909 1.00 85.62 758 ASP A C 1
ATOM 5900 O O . ASP A 1 758 ? 34.144 -10.866 -49.105 1.00 85.62 758 ASP A O 1
ATOM 5904 N N . MET A 1 759 ? 32.583 -9.422 -48.416 1.00 82.69 759 MET A N 1
ATOM 5905 C CA . MET A 1 759 ? 31.585 -10.449 -48.098 1.00 82.69 759 MET A CA 1
ATOM 5906 C C . MET A 1 759 ? 30.813 -10.900 -49.345 1.00 82.69 759 MET A C 1
ATOM 5908 O O . MET A 1 759 ? 30.461 -10.086 -50.200 1.00 82.69 759 MET A O 1
ATOM 5912 N N . SER A 1 760 ? 30.496 -12.196 -49.418 1.00 78.94 760 SER A N 1
ATOM 5913 C CA . SER A 1 760 ? 29.693 -12.789 -50.498 1.00 78.94 760 SER A CA 1
ATOM 5914 C C . SER A 1 760 ? 28.238 -12.307 -50.496 1.00 78.94 760 SER A C 1
ATOM 5916 O O . SER A 1 760 ? 27.660 -12.125 -51.567 1.00 78.94 760 SER A O 1
ATOM 5918 N N . ASP A 1 761 ? 27.668 -12.060 -49.312 1.00 82.94 761 ASP A N 1
ATOM 5919 C CA . ASP A 1 761 ? 26.352 -11.449 -49.114 1.00 82.94 761 ASP A CA 1
ATOM 5920 C C . ASP A 1 761 ? 26.405 -10.409 -47.972 1.00 82.94 761 ASP A C 1
ATOM 5922 O O . ASP A 1 761 ? 26.440 -10.777 -46.801 1.00 82.94 761 ASP A O 1
ATOM 5926 N N . PRO A 1 762 ? 26.381 -9.095 -48.262 1.00 81.44 762 PRO A N 1
ATOM 5927 C CA . PRO A 1 762 ? 26.412 -8.052 -47.234 1.00 81.44 762 PRO A CA 1
ATOM 5928 C C . PRO A 1 762 ? 25.099 -7.911 -46.437 1.00 81.44 762 PRO A C 1
ATOM 5930 O O . PRO A 1 762 ? 25.041 -7.091 -45.514 1.00 81.44 762 PRO A O 1
ATOM 5933 N N . SER A 1 763 ? 24.048 -8.664 -46.791 1.00 85.25 763 SER A N 1
ATOM 5934 C CA . SER A 1 763 ? 22.777 -8.722 -46.057 1.00 85.25 763 SER A CA 1
ATOM 5935 C C . SER A 1 763 ? 22.720 -9.844 -45.011 1.00 85.25 763 SER A C 1
ATOM 5937 O O . SER A 1 763 ? 21.869 -9.780 -44.122 1.00 85.25 763 SER A O 1
ATOM 5939 N N . THR A 1 764 ? 23.660 -10.798 -45.049 1.00 91.06 764 THR A N 1
ATOM 5940 C CA . THR A 1 764 ? 23.785 -11.903 -44.086 1.00 91.06 764 THR A CA 1
ATOM 5941 C C . THR A 1 764 ? 25.214 -11.977 -43.550 1.00 91.06 764 THR A C 1
ATOM 5943 O O . THR A 1 764 ? 26.147 -12.330 -44.262 1.00 91.06 764 THR A O 1
ATOM 5946 N N . ILE A 1 765 ? 25.402 -11.648 -42.275 1.00 92.12 765 ILE A N 1
ATOM 5947 C CA . ILE A 1 765 ? 26.719 -11.461 -41.664 1.00 92.12 765 ILE A CA 1
ATOM 5948 C C . ILE A 1 765 ? 26.949 -12.541 -40.610 1.00 92.12 765 ILE A C 1
ATOM 5950 O O . ILE A 1 765 ? 26.306 -12.525 -39.563 1.00 92.12 765 ILE A O 1
ATOM 5954 N N . SER A 1 766 ? 27.900 -13.449 -40.840 1.00 90.19 766 SER A N 1
ATOM 5955 C CA . SER A 1 766 ? 28.411 -14.313 -39.767 1.00 90.19 766 SER A CA 1
ATOM 5956 C C . SER A 1 766 ? 29.358 -13.511 -38.881 1.00 90.19 766 SER A C 1
ATOM 5958 O O . SER A 1 766 ? 30.395 -13.040 -39.344 1.00 90.19 766 SER A O 1
ATOM 5960 N N . THR A 1 767 ? 29.001 -13.318 -37.615 1.00 86.56 767 THR A N 1
ATOM 5961 C CA . THR A 1 767 ? 29.840 -12.548 -36.674 1.00 86.56 767 THR A CA 1
ATOM 5962 C C . THR A 1 767 ? 31.018 -13.357 -36.140 1.00 86.56 767 THR A C 1
ATOM 5964 O O . THR A 1 767 ? 32.055 -12.767 -35.837 1.00 86.56 767 THR A O 1
ATOM 5967 N N . SER A 1 768 ? 30.922 -14.691 -36.113 1.00 83.75 768 SER A N 1
ATOM 5968 C CA . SER A 1 768 ? 32.058 -15.572 -35.812 1.00 83.75 768 SER A CA 1
ATOM 5969 C C . SER A 1 768 ? 33.141 -15.504 -36.897 1.00 83.75 768 SER A C 1
ATOM 5971 O O . SER A 1 768 ? 34.339 -15.533 -36.600 1.00 83.75 768 SER A O 1
ATOM 5973 N N . GLU A 1 769 ? 32.745 -15.322 -38.159 1.00 84.50 769 GLU A N 1
ATOM 5974 C CA . GLU A 1 769 ? 33.673 -15.193 -39.284 1.00 84.50 769 GLU A CA 1
ATOM 5975 C C . GLU A 1 769 ? 34.116 -13.748 -39.542 1.00 84.50 769 GLU A C 1
ATOM 5977 O O . GLU A 1 769 ? 35.305 -13.513 -39.774 1.00 84.50 769 GLU A O 1
ATOM 5982 N N . ASN A 1 770 ? 33.202 -12.777 -39.471 1.00 86.94 770 ASN A N 1
ATOM 5983 C CA . ASN A 1 770 ? 33.415 -11.414 -39.976 1.00 86.94 770 ASN A CA 1
ATOM 5984 C C . ASN A 1 770 ? 33.586 -10.351 -38.877 1.00 86.94 770 ASN A C 1
ATOM 5986 O O . ASN A 1 770 ? 34.008 -9.239 -39.182 1.00 86.94 770 ASN A O 1
ATOM 5990 N N . GLY A 1 771 ? 33.324 -10.678 -37.608 1.00 91.69 771 GLY A N 1
ATOM 5991 C CA . GLY A 1 771 ? 33.480 -9.762 -36.473 1.00 91.69 771 GLY A CA 1
ATOM 5992 C C . GLY A 1 771 ? 32.240 -8.915 -36.154 1.00 91.69 771 GLY A C 1
ATOM 5993 O O . GLY A 1 771 ? 31.162 -9.121 -36.709 1.00 91.69 771 GLY A O 1
ATOM 5994 N N . THR A 1 772 ? 32.383 -7.976 -35.216 1.00 95.56 772 THR A N 1
ATOM 5995 C CA . THR A 1 772 ? 31.271 -7.248 -34.574 1.00 95.56 772 THR A CA 1
ATOM 5996 C C . THR A 1 772 ? 30.667 -6.165 -35.471 1.00 95.56 772 THR A C 1
ATOM 5998 O O . THR A 1 772 ? 31.389 -5.415 -36.133 1.00 95.56 772 THR A O 1
ATOM 6001 N N . ILE A 1 773 ? 29.340 -6.008 -35.436 1.00 95.81 773 ILE A N 1
ATOM 6002 C CA . ILE A 1 773 ? 28.628 -4.915 -36.118 1.00 95.81 773 ILE A CA 1
ATOM 6003 C C . ILE A 1 773 ? 28.352 -3.766 -35.147 1.00 95.81 773 ILE A C 1
ATOM 6005 O O . ILE A 1 773 ? 27.877 -3.986 -34.034 1.00 95.81 773 ILE A O 1
ATOM 6009 N N . TYR A 1 774 ? 28.574 -2.527 -35.592 1.00 95.44 774 TYR A N 1
ATOM 6010 C CA . TYR A 1 774 ? 28.257 -1.315 -34.837 1.00 95.44 774 TYR A CA 1
ATOM 6011 C C . TYR A 1 774 ? 27.157 -0.522 -35.539 1.00 95.44 774 TYR A C 1
ATOM 6013 O O . TYR A 1 774 ? 27.280 -0.187 -36.721 1.00 95.44 774 TYR A O 1
ATOM 6021 N N . MET A 1 775 ? 26.093 -0.200 -34.803 1.00 95.81 775 MET A N 1
ATOM 6022 C CA . MET A 1 775 ? 24.920 0.497 -35.319 1.00 95.81 775 MET A CA 1
ATOM 6023 C C . MET A 1 775 ? 24.566 1.721 -34.472 1.00 95.81 775 MET A C 1
ATOM 6025 O O . MET A 1 775 ? 24.378 1.635 -33.260 1.00 95.81 775 MET A O 1
ATOM 6029 N N . VAL A 1 776 ? 24.394 2.856 -35.142 1.00 92.75 776 VAL A N 1
ATOM 6030 C CA . VAL A 1 776 ? 23.798 4.075 -34.595 1.00 92.75 776 VAL A CA 1
ATOM 6031 C C . VAL A 1 776 ? 22.389 4.223 -35.166 1.00 92.75 776 VAL A C 1
ATOM 6033 O O . VAL A 1 776 ? 22.221 4.316 -36.380 1.00 92.75 776 VAL A O 1
ATOM 6036 N N . SER A 1 777 ? 21.371 4.260 -34.302 1.00 86.62 777 SER A N 1
ATOM 6037 C CA . SER A 1 777 ? 19.942 4.219 -34.689 1.00 86.62 777 SER A CA 1
ATOM 6038 C C . SER A 1 777 ? 19.349 5.593 -35.042 1.00 86.62 777 SER A C 1
ATOM 6040 O O . SER A 1 777 ? 18.136 5.747 -35.149 1.00 86.62 777 SER A O 1
ATOM 6042 N N . ARG A 1 778 ? 20.190 6.613 -35.264 1.00 89.00 778 ARG A N 1
ATOM 6043 C CA . ARG A 1 778 ? 19.789 8.014 -35.462 1.00 89.00 778 ARG A CA 1
ATOM 6044 C C . ARG A 1 778 ? 19.185 8.645 -34.202 1.00 89.00 778 ARG A C 1
ATOM 6046 O O . ARG A 1 778 ? 19.926 9.081 -33.338 1.00 89.00 778 ARG A O 1
ATOM 6053 N N . ASN A 1 779 ? 17.866 8.806 -34.154 1.00 89.81 779 ASN A N 1
ATOM 6054 C CA . ASN A 1 779 ? 17.139 9.452 -33.069 1.00 89.81 779 ASN A CA 1
ATOM 6055 C C . ASN A 1 779 ? 15.645 9.127 -33.172 1.00 89.81 779 ASN A C 1
ATOM 6057 O O . ASN A 1 779 ? 15.095 8.970 -34.265 1.00 89.81 779 ASN A O 1
ATOM 6061 N N . SER A 1 780 ? 14.989 9.112 -32.022 1.00 93.00 780 SER A N 1
ATOM 6062 C CA . SER A 1 780 ? 13.537 9.013 -31.862 1.00 93.00 780 SER A CA 1
ATOM 6063 C C . SER A 1 780 ? 12.892 10.383 -31.595 1.00 93.00 780 SER A C 1
ATOM 6065 O O . SER A 1 780 ? 11.727 10.471 -31.209 1.00 93.00 780 SER A O 1
ATOM 6067 N N . GLY A 1 781 ? 13.656 11.459 -31.822 1.00 88.56 781 GLY A N 1
ATOM 6068 C CA . GLY A 1 781 ? 13.331 12.832 -31.455 1.00 88.56 781 GLY A CA 1
ATOM 6069 C C . GLY A 1 781 ? 13.400 13.846 -32.598 1.00 88.56 781 GLY A C 1
ATOM 6070 O O . GLY A 1 781 ? 13.460 13.525 -33.779 1.00 88.56 781 GLY A O 1
ATOM 6071 N N . GLN A 1 782 ? 13.366 15.131 -32.255 1.00 82.25 782 GLN A N 1
ATOM 6072 C CA . GLN A 1 782 ? 13.238 16.204 -33.255 1.00 82.25 782 GLN A CA 1
ATOM 6073 C C . GLN A 1 782 ? 14.571 16.681 -33.860 1.00 82.25 782 GLN A C 1
ATOM 6075 O O . GLN A 1 782 ? 14.587 17.358 -34.885 1.00 82.25 782 GLN A O 1
ATOM 6080 N N . LYS A 1 783 ? 15.707 16.401 -33.215 1.00 83.56 783 LYS A N 1
ATOM 6081 C CA . LYS A 1 783 ? 17.003 16.961 -33.622 1.00 83.56 783 LYS A CA 1
ATOM 6082 C C . LYS A 1 783 ? 17.685 16.027 -34.602 1.00 83.56 783 LYS A C 1
ATOM 6084 O O . LYS A 1 783 ? 17.773 14.834 -34.342 1.00 83.56 783 LYS A O 1
ATOM 6089 N N . THR A 1 784 ? 18.220 16.554 -35.696 1.00 78.44 784 THR A N 1
ATOM 6090 C CA . THR A 1 784 ? 18.899 15.755 -36.726 1.00 78.44 784 THR A CA 1
ATOM 6091 C C . THR A 1 784 ? 20.266 16.332 -37.078 1.00 78.44 784 THR A C 1
ATOM 6093 O O . THR A 1 784 ? 20.484 17.540 -36.979 1.00 78.44 784 THR A O 1
ATOM 6096 N N . TYR A 1 785 ? 21.192 15.470 -37.501 1.00 78.12 785 TYR A N 1
ATOM 6097 C CA . TYR A 1 785 ? 22.494 15.875 -38.036 1.00 78.12 785 TYR A CA 1
ATOM 6098 C C . TYR A 1 785 ? 22.538 15.706 -39.554 1.00 78.12 785 TYR A C 1
ATOM 6100 O O . TYR A 1 785 ? 21.827 14.871 -40.117 1.00 78.12 785 TYR A O 1
ATOM 6108 N N . LYS A 1 786 ? 23.407 16.487 -40.208 1.00 76.31 786 LYS A N 1
ATOM 6109 C CA . LYS A 1 786 ? 23.769 16.252 -41.610 1.00 76.31 786 LYS A CA 1
ATOM 6110 C C . LYS A 1 786 ? 24.499 14.914 -41.740 1.00 76.31 786 LYS A C 1
ATOM 6112 O O . LYS A 1 786 ? 25.152 14.457 -40.800 1.00 76.31 786 LYS A O 1
ATOM 6117 N N . LEU A 1 787 ? 24.408 14.309 -42.922 1.00 78.62 787 LEU A N 1
ATOM 6118 C CA . LEU A 1 787 ? 25.224 13.148 -43.265 1.00 78.62 787 LEU A CA 1
ATOM 6119 C C . LEU A 1 787 ? 26.670 13.579 -43.511 1.00 78.62 787 LEU A C 1
ATOM 6121 O O . LEU A 1 787 ? 26.959 14.272 -44.481 1.00 78.62 787 LEU A O 1
ATOM 6125 N N . GLU A 1 788 ? 27.566 13.114 -42.651 1.00 74.12 788 GLU A N 1
ATOM 6126 C CA . GLU A 1 788 ? 29.018 13.257 -42.795 1.00 74.12 788 GLU A CA 1
ATOM 6127 C C . GLU A 1 788 ? 29.563 12.267 -43.828 1.00 74.12 788 GLU A C 1
ATOM 6129 O O . GLU A 1 788 ? 29.000 11.180 -43.983 1.00 74.12 788 GLU A O 1
ATOM 6134 N N . ASP A 1 789 ? 30.665 12.606 -44.508 1.00 80.31 789 ASP A N 1
ATOM 6135 C CA . ASP A 1 789 ? 31.295 11.748 -45.523 1.00 80.31 789 ASP A CA 1
ATOM 6136 C C . ASP A 1 789 ? 31.550 10.324 -45.020 1.00 80.31 789 ASP A C 1
ATOM 6138 O O . ASP A 1 789 ? 32.116 10.121 -43.938 1.00 80.31 789 ASP A O 1
ATOM 6142 N N . ALA A 1 790 ? 31.181 9.343 -45.853 1.00 83.12 790 ALA A N 1
ATOM 6143 C CA . ALA A 1 790 ? 31.374 7.930 -45.556 1.00 83.12 790 ALA A CA 1
ATOM 6144 C C . ALA A 1 790 ? 32.852 7.638 -45.264 1.00 83.12 790 ALA A C 1
ATOM 6146 O O . ALA A 1 790 ? 33.752 8.071 -45.989 1.00 83.12 790 ALA A O 1
ATOM 6147 N N . LYS A 1 791 ? 33.106 6.896 -44.187 1.00 85.94 791 LYS A N 1
ATOM 6148 C CA . LYS A 1 791 ? 34.441 6.398 -43.849 1.00 85.94 791 LYS A CA 1
ATOM 6149 C C . LYS A 1 791 ? 34.606 4.985 -44.404 1.00 85.94 791 LYS A C 1
ATOM 6151 O O . LYS A 1 791 ? 33.626 4.326 -44.728 1.00 85.94 791 LYS A O 1
ATOM 6156 N N . ALA A 1 792 ? 35.844 4.490 -44.453 1.00 88.38 792 ALA A N 1
ATOM 6157 C CA . ALA A 1 792 ? 36.147 3.152 -44.977 1.00 88.38 792 ALA A CA 1
ATOM 6158 C C . ALA A 1 792 ? 35.395 2.012 -44.259 1.00 88.38 792 ALA A C 1
ATOM 6160 O O . ALA A 1 792 ? 35.175 0.955 -44.833 1.00 88.38 792 ALA A O 1
ATOM 6161 N N . TRP A 1 793 ? 34.987 2.229 -43.007 1.00 89.25 793 TRP A N 1
ATOM 6162 C CA . TRP A 1 793 ? 34.226 1.266 -42.213 1.00 89.25 793 TRP A CA 1
ATOM 6163 C C . TRP A 1 793 ? 32.702 1.406 -42.360 1.00 89.25 793 TRP A C 1
ATOM 6165 O O . TRP A 1 793 ? 31.978 0.600 -41.788 1.00 89.25 793 TRP A O 1
ATOM 6175 N N . THR A 1 794 ? 32.189 2.410 -43.076 1.00 91.19 794 THR A N 1
ATOM 6176 C CA . THR A 1 794 ? 30.748 2.679 -43.202 1.00 91.19 794 THR A CA 1
ATOM 6177 C C . THR A 1 794 ? 30.114 1.777 -44.266 1.00 91.19 794 THR A C 1
ATOM 6179 O O . THR A 1 794 ? 30.417 1.937 -45.446 1.00 91.19 794 THR A O 1
ATOM 6182 N N . ALA A 1 795 ? 29.204 0.881 -43.866 1.00 92.56 795 ALA A N 1
ATOM 6183 C CA . ALA A 1 795 ? 28.437 0.036 -44.788 1.00 92.56 795 ALA A CA 1
ATOM 6184 C C . ALA A 1 795 ? 27.159 0.735 -45.266 1.00 92.56 795 ALA A C 1
ATOM 6186 O O . ALA A 1 795 ? 26.914 0.845 -46.465 1.00 92.56 795 ALA A O 1
ATOM 6187 N N . VAL A 1 796 ? 26.362 1.256 -44.328 1.00 93.50 796 VAL A N 1
ATOM 6188 C CA . VAL A 1 796 ? 25.121 1.987 -44.619 1.00 93.50 796 VAL A CA 1
ATOM 6189 C C . VAL A 1 796 ? 25.084 3.260 -43.785 1.00 93.50 796 VAL A C 1
ATOM 6191 O O . VAL A 1 796 ? 25.507 3.276 -42.630 1.00 93.50 796 VAL A O 1
ATOM 6194 N N . ARG A 1 797 ? 24.582 4.347 -44.373 1.00 91.00 797 ARG A N 1
ATOM 6195 C CA . ARG A 1 797 ? 24.273 5.587 -43.658 1.00 91.00 797 ARG A CA 1
ATOM 6196 C C . ARG A 1 797 ? 22.994 6.204 -44.199 1.00 91.00 797 ARG A C 1
ATOM 6198 O O . ARG A 1 797 ? 22.753 6.153 -45.405 1.00 91.00 797 ARG A O 1
ATOM 6205 N N . TRP A 1 798 ? 22.194 6.810 -43.331 1.00 90.62 798 TRP A N 1
ATOM 6206 C CA . TRP A 1 798 ? 20.950 7.454 -43.738 1.00 90.62 798 TRP A CA 1
ATOM 6207 C C . TRP A 1 798 ? 20.577 8.655 -42.863 1.00 90.62 798 TRP A C 1
ATOM 6209 O O . TRP A 1 798 ? 20.743 8.660 -41.645 1.00 90.62 798 TRP A O 1
ATOM 6219 N N . ALA A 1 799 ? 20.038 9.682 -43.510 1.00 85.00 799 ALA A N 1
ATOM 6220 C CA . ALA A 1 799 ? 19.322 10.796 -42.906 1.00 85.00 799 ALA A CA 1
ATOM 6221 C C . ALA A 1 799 ? 18.233 11.245 -43.900 1.00 85.00 799 ALA A C 1
ATOM 6223 O O . ALA A 1 799 ? 18.376 10.996 -45.104 1.00 85.00 799 ALA A O 1
ATOM 6224 N N . PRO A 1 800 ? 17.145 11.883 -43.441 1.00 79.19 800 PRO A N 1
ATOM 6225 C CA . PRO A 1 800 ? 16.110 12.399 -44.331 1.00 79.19 800 PRO A CA 1
ATOM 6226 C C . PRO A 1 800 ? 16.670 13.446 -45.307 1.00 79.19 800 PRO A C 1
ATOM 6228 O O . PRO A 1 800 ? 17.631 14.150 -45.004 1.00 79.19 800 PRO A O 1
ATOM 6231 N N . ALA A 1 801 ? 16.073 13.521 -46.500 1.00 67.44 801 ALA A N 1
ATOM 6232 C CA . ALA A 1 801 ? 16.510 14.421 -47.566 1.00 67.44 801 ALA A CA 1
ATOM 6233 C C . ALA A 1 801 ? 16.184 15.893 -47.249 1.00 67.44 801 ALA A C 1
ATOM 6235 O O . ALA A 1 801 ? 15.107 16.195 -46.741 1.00 67.44 801 ALA A O 1
ATOM 6236 N N . GLY A 1 802 ? 17.097 16.799 -47.613 1.00 58.78 802 GLY A N 1
ATOM 6237 C CA . GLY A 1 802 ? 17.022 18.233 -47.314 1.00 58.78 802 GLY A CA 1
ATOM 6238 C C . GLY A 1 802 ? 18.113 18.645 -46.328 1.00 58.78 802 GLY A C 1
ATOM 6239 O O . GLY A 1 802 ? 18.468 17.883 -45.433 1.00 58.78 802 GLY A O 1
ATOM 6240 N N . ASP A 1 803 ? 18.690 19.832 -46.509 1.00 46.41 803 ASP A N 1
ATOM 6241 C CA . ASP A 1 803 ? 19.775 20.337 -45.662 1.00 46.41 803 ASP A CA 1
ATOM 6242 C C . ASP A 1 803 ? 19.231 20.862 -44.322 1.00 46.41 803 ASP A C 1
ATOM 6244 O O . ASP A 1 803 ? 19.253 22.055 -44.031 1.00 46.41 803 ASP A O 1
ATOM 6248 N N . ILE A 1 804 ? 18.646 19.961 -43.534 1.00 56.09 804 ILE A N 1
ATOM 6249 C CA . ILE A 1 804 ? 17.935 20.302 -42.310 1.00 56.09 804 ILE A CA 1
ATOM 6250 C C . ILE A 1 804 ? 18.920 20.259 -41.139 1.00 56.09 804 ILE A C 1
ATOM 6252 O O . ILE A 1 804 ? 19.083 19.244 -40.468 1.00 56.09 804 ILE A O 1
ATOM 6256 N N . THR A 1 805 ? 19.638 21.352 -40.895 1.00 51.62 805 THR A N 1
ATOM 6257 C CA . THR A 1 805 ? 20.344 21.540 -39.618 1.00 51.62 805 THR A CA 1
ATOM 6258 C C . THR A 1 805 ? 19.401 22.134 -38.590 1.00 51.62 805 THR A C 1
ATOM 6260 O O . THR A 1 805 ? 18.960 23.262 -38.777 1.00 51.62 805 THR A O 1
ATOM 6263 N N . GLY A 1 806 ? 19.152 21.435 -37.479 1.00 58.78 806 GLY A N 1
ATOM 6264 C CA . GLY A 1 806 ? 18.405 21.990 -36.343 1.00 58.78 806 GLY A CA 1
ATOM 6265 C C . GLY A 1 806 ? 17.244 21.115 -35.868 1.00 58.78 806 GLY A C 1
ATOM 6266 O O . GLY A 1 806 ? 17.363 19.889 -35.840 1.00 58.78 806 GLY A O 1
ATOM 6267 N N . LYS A 1 807 ? 16.151 21.769 -35.445 1.00 57.91 807 LYS A N 1
ATOM 6268 C CA . LYS A 1 807 ? 14.943 21.165 -34.843 1.00 57.91 807 LYS A CA 1
ATOM 6269 C C . LYS A 1 807 ? 13.852 20.774 -35.858 1.00 57.91 807 LYS A C 1
ATOM 6271 O O . LYS A 1 807 ? 12.756 20.419 -35.447 1.00 57.91 807 LYS A O 1
ATOM 6276 N N . ASP A 1 808 ? 14.130 20.829 -37.160 1.00 60.84 808 ASP A N 1
ATOM 6277 C CA . ASP A 1 808 ? 13.104 20.683 -38.207 1.00 60.84 808 ASP A CA 1
ATOM 6278 C C . ASP A 1 808 ? 12.971 19.233 -38.740 1.00 60.84 808 ASP A C 1
ATOM 6280 O O . ASP A 1 808 ? 12.589 19.013 -39.891 1.00 60.84 808 ASP A O 1
ATOM 6284 N N . ASN A 1 809 ? 13.307 18.211 -37.936 1.00 71.88 809 ASN A N 1
ATOM 6285 C CA . ASN A 1 809 ? 12.960 16.823 -38.274 1.00 71.88 809 ASN A CA 1
ATOM 6286 C C . ASN A 1 809 ? 11.433 16.682 -38.246 1.00 71.88 809 ASN A C 1
ATOM 6288 O O . ASN A 1 809 ? 10.794 17.186 -37.330 1.00 71.88 809 ASN A O 1
ATOM 6292 N N . LEU A 1 810 ? 10.843 15.971 -39.205 1.00 84.06 810 LEU A N 1
ATOM 6293 C CA . LEU A 1 810 ? 9.411 15.670 -39.157 1.00 84.06 810 LEU A CA 1
ATOM 6294 C C . LEU A 1 810 ? 9.156 14.435 -38.271 1.00 84.06 810 LEU A C 1
ATOM 6296 O O . LEU A 1 810 ? 9.952 13.491 -38.331 1.00 84.06 810 LEU A O 1
ATOM 6300 N N . PRO A 1 811 ? 8.066 14.405 -37.481 1.00 86.56 811 PRO A N 1
ATOM 6301 C CA . PRO A 1 811 ? 7.629 13.247 -36.696 1.00 86.56 811 PRO A CA 1
ATOM 6302 C C . PRO A 1 811 ? 7.725 11.891 -37.398 1.00 86.56 811 PRO A C 1
ATOM 6304 O O . PRO A 1 811 ? 8.181 10.920 -36.812 1.00 86.56 811 PRO A O 1
ATOM 6307 N N . GLU A 1 812 ? 7.323 11.804 -38.661 1.00 87.44 812 GLU A N 1
ATOM 6308 C CA . GLU A 1 812 ? 7.326 10.572 -39.454 1.00 87.44 812 GLU A CA 1
ATOM 6309 C C . GLU A 1 812 ? 8.727 10.061 -39.816 1.00 87.44 812 GLU A C 1
ATOM 6311 O O . GLU A 1 812 ? 8.872 8.903 -40.215 1.00 87.44 812 GLU A O 1
ATOM 6316 N N . ASN A 1 813 ? 9.747 10.917 -39.694 1.00 89.50 813 ASN A N 1
ATOM 6317 C CA . ASN A 1 813 ? 11.134 10.613 -40.025 1.00 89.50 813 ASN A CA 1
ATOM 6318 C C . ASN A 1 813 ? 11.946 10.151 -38.814 1.00 89.50 813 ASN A C 1
ATOM 6320 O O . ASN A 1 813 ? 13.086 9.732 -39.008 1.00 89.50 813 ASN A O 1
ATOM 6324 N N . THR A 1 814 ? 11.432 10.246 -37.585 1.00 91.94 814 THR A N 1
ATOM 6325 C CA . THR A 1 814 ? 12.094 9.660 -36.407 1.00 91.94 814 THR A CA 1
ATOM 6326 C C . THR A 1 814 ? 12.267 8.156 -36.588 1.00 91.94 814 THR A C 1
ATOM 6328 O O . THR A 1 814 ? 11.547 7.536 -37.367 1.00 91.94 814 THR A O 1
ATOM 6331 N N . VAL A 1 815 ? 13.257 7.570 -35.920 1.00 94.88 815 VAL A N 1
ATOM 6332 C CA . VAL A 1 815 ? 13.714 6.206 -36.193 1.00 94.88 815 VAL A CA 1
ATOM 6333 C C . VAL A 1 815 ? 13.587 5.330 -34.956 1.00 94.88 815 VAL A C 1
ATOM 6335 O O . VAL A 1 815 ? 13.847 5.763 -33.832 1.00 94.88 815 VAL A O 1
ATOM 6338 N N . PHE A 1 816 ? 13.209 4.079 -35.187 1.00 97.75 816 PHE A N 1
ATOM 6339 C CA . PHE A 1 816 ? 13.375 2.987 -34.239 1.00 97.75 816 PHE A CA 1
ATOM 6340 C C . PHE A 1 816 ? 13.897 1.756 -34.982 1.00 97.75 816 PHE A C 1
ATOM 6342 O O . PHE A 1 816 ? 13.685 1.596 -36.186 1.00 97.75 816 PHE A O 1
ATOM 6349 N N . SER A 1 817 ? 14.575 0.872 -34.263 1.00 98.38 817 SER A N 1
ATOM 6350 C CA . SER A 1 817 ? 15.034 -0.407 -34.800 1.00 98.38 817 SER A CA 1
ATOM 6351 C C . SER A 1 817 ? 14.314 -1.549 -34.095 1.00 98.38 817 SER A C 1
ATOM 6353 O O . SER A 1 817 ? 14.063 -1.473 -32.894 1.00 98.38 817 SER A O 1
ATOM 6355 N N . ALA A 1 818 ? 13.983 -2.599 -34.838 1.00 98.56 818 ALA A N 1
ATOM 6356 C CA . ALA A 1 818 ? 13.486 -3.858 -34.304 1.00 98.56 818 ALA A CA 1
ATOM 6357 C C . ALA A 1 818 ? 14.525 -4.945 -34.580 1.00 98.56 818 ALA A C 1
ATOM 6359 O O . ALA A 1 818 ? 15.010 -5.069 -35.709 1.00 98.56 818 ALA A O 1
ATOM 6360 N N . VAL A 1 819 ? 14.874 -5.707 -33.550 1.00 98.69 819 VAL A N 1
ATOM 6361 C CA . VAL A 1 819 ? 15.831 -6.809 -33.640 1.00 98.69 819 VAL A CA 1
ATOM 6362 C C . VAL A 1 819 ? 15.100 -8.087 -33.268 1.00 98.69 819 VAL A C 1
ATOM 6364 O O . VAL A 1 819 ? 14.786 -8.307 -32.099 1.00 98.69 819 VAL A O 1
ATOM 6367 N N . SER A 1 820 ? 14.782 -8.890 -34.280 1.00 98.50 820 SER A N 1
ATOM 6368 C CA . SER A 1 820 ? 14.181 -10.209 -34.101 1.00 98.50 820 SER A CA 1
ATOM 6369 C C . SER A 1 820 ? 15.280 -11.221 -33.827 1.00 98.50 820 SER A C 1
ATOM 6371 O O . SER A 1 820 ? 16.267 -11.285 -34.556 1.00 98.50 820 SER A O 1
ATOM 6373 N N . VAL A 1 821 ? 15.104 -11.976 -32.760 1.00 97.94 821 VAL A N 1
ATOM 6374 C CA . VAL A 1 821 ? 16.046 -12.944 -32.232 1.00 97.94 821 VAL A CA 1
ATOM 6375 C C . VAL A 1 821 ? 15.443 -14.326 -32.423 1.00 97.94 821 VAL A C 1
ATOM 6377 O O . VAL A 1 821 ? 14.339 -14.596 -31.955 1.00 97.94 821 VAL A O 1
ATOM 6380 N N . GLU A 1 822 ? 16.176 -15.184 -33.116 1.00 95.12 822 GLU A N 1
ATOM 6381 C CA . GLU A 1 822 ? 15.890 -16.607 -33.286 1.00 95.12 822 GLU A CA 1
ATOM 6382 C C . GLU A 1 822 ? 17.101 -17.414 -32.785 1.00 95.12 822 GLU A C 1
ATOM 6384 O O . GLU A 1 822 ? 18.113 -16.833 -32.389 1.00 95.12 822 GLU A O 1
ATOM 6389 N N . ASP A 1 823 ? 17.026 -18.749 -32.808 1.00 89.44 823 ASP A N 1
ATOM 6390 C CA . ASP A 1 823 ? 18.075 -19.629 -32.259 1.00 89.44 823 ASP A CA 1
ATOM 6391 C C . ASP A 1 823 ? 19.486 -19.265 -32.763 1.00 89.44 823 ASP A C 1
ATOM 6393 O O . ASP A 1 823 ? 20.398 -19.037 -31.972 1.00 89.44 823 ASP A O 1
ATOM 6397 N N . GLN A 1 824 ? 19.637 -19.110 -34.083 1.00 91.56 824 GLN A N 1
ATOM 6398 C CA . GLN A 1 824 ? 20.928 -18.845 -34.733 1.00 91.56 824 GLN A CA 1
ATOM 6399 C C . GLN A 1 824 ? 20.989 -17.518 -35.491 1.00 91.56 824 GLN A C 1
ATOM 6401 O O . GLN A 1 824 ? 21.971 -17.263 -36.196 1.00 91.56 824 GLN A O 1
ATOM 6406 N N . THR A 1 825 ? 19.971 -16.655 -35.371 1.00 96.44 825 THR A N 1
ATOM 6407 C CA . THR A 1 825 ? 19.946 -15.390 -36.118 1.00 96.44 825 THR A CA 1
ATOM 6408 C C . THR A 1 825 ? 19.480 -14.185 -35.299 1.00 96.44 825 THR A C 1
ATOM 6410 O O . THR A 1 825 ? 18.578 -14.283 -34.471 1.00 96.44 825 THR A O 1
ATOM 6413 N N . LEU A 1 826 ? 20.078 -13.019 -35.574 1.00 97.75 826 LEU A N 1
ATOM 6414 C CA . LEU A 1 826 ? 19.533 -11.709 -35.213 1.00 97.75 826 LEU A CA 1
ATOM 6415 C C . LEU A 1 826 ? 19.170 -10.967 -36.498 1.00 97.75 826 LEU A C 1
ATOM 6417 O O . LEU A 1 826 ? 20.050 -10.544 -37.249 1.00 97.75 826 LEU A O 1
ATOM 6421 N N . LYS A 1 827 ? 17.884 -10.758 -36.756 1.00 98.06 827 LYS A N 1
ATOM 6422 C CA . LYS A 1 827 ? 17.420 -9.941 -37.876 1.00 98.06 827 LYS A CA 1
ATOM 6423 C C . LYS A 1 827 ? 17.174 -8.515 -37.412 1.00 98.06 827 LYS A C 1
ATOM 6425 O O . LYS A 1 827 ? 16.221 -8.238 -36.687 1.00 98.06 827 LYS A O 1
ATOM 6430 N N . VAL A 1 828 ? 18.002 -7.592 -37.883 1.00 98.44 828 VAL A N 1
ATOM 6431 C CA . VAL A 1 828 ? 17.876 -6.166 -37.585 1.00 98.44 828 VAL A CA 1
ATOM 6432 C C . VAL A 1 828 ? 17.096 -5.497 -38.707 1.00 98.44 828 VAL A C 1
ATOM 6434 O O . VAL A 1 828 ? 17.439 -5.629 -39.881 1.00 98.44 828 VAL A O 1
ATOM 6437 N N . THR A 1 829 ? 16.041 -4.762 -38.364 1.00 98.44 829 THR A N 1
ATOM 6438 C CA . THR A 1 829 ? 15.320 -3.907 -39.313 1.00 98.44 829 THR A CA 1
ATOM 6439 C C . THR A 1 829 ? 15.107 -2.527 -38.720 1.00 98.44 829 THR A C 1
ATOM 6441 O O . THR A 1 829 ? 14.616 -2.384 -37.602 1.00 98.44 829 THR A O 1
ATOM 6444 N N . VAL A 1 830 ? 15.473 -1.505 -39.483 1.00 98.25 830 VAL A N 1
ATOM 6445 C CA . VAL A 1 830 ? 15.441 -0.108 -39.050 1.00 98.25 830 VAL A CA 1
ATOM 6446 C C . VAL A 1 830 ? 14.307 0.599 -39.767 1.00 98.25 830 VAL A C 1
ATOM 6448 O O . VAL A 1 830 ? 14.235 0.570 -40.997 1.00 98.25 830 VAL A O 1
ATOM 6451 N N . TYR A 1 831 ? 13.426 1.237 -39.006 1.00 97.75 831 TYR A N 1
ATOM 6452 C CA . TYR A 1 831 ? 12.213 1.868 -39.506 1.00 97.75 831 TYR A CA 1
ATOM 6453 C C . TYR A 1 831 ? 12.208 3.356 -39.191 1.00 97.75 831 TYR A C 1
ATOM 6455 O O . TYR A 1 831 ? 12.614 3.773 -38.107 1.00 97.75 831 TYR A O 1
ATOM 6463 N N . THR A 1 832 ? 11.653 4.159 -40.095 1.00 95.88 832 THR A N 1
ATOM 6464 C CA . THR A 1 832 ? 11.075 5.435 -39.668 1.00 95.88 832 THR A CA 1
ATOM 6465 C C . THR A 1 832 ? 9.768 5.194 -38.895 1.00 95.88 832 THR A C 1
ATOM 6467 O O . THR A 1 832 ? 9.158 4.130 -39.017 1.00 95.88 832 THR A O 1
ATOM 6470 N N . ALA A 1 833 ? 9.271 6.182 -38.148 1.00 93.50 833 ALA A N 1
ATOM 6471 C CA . ALA A 1 833 ? 7.978 6.096 -37.462 1.00 93.50 833 ALA A CA 1
ATOM 6472 C C . ALA A 1 833 ? 6.790 5.900 -38.425 1.00 93.50 833 ALA A C 1
ATOM 6474 O O . ALA A 1 833 ? 5.758 5.380 -38.017 1.00 93.50 833 ALA A O 1
ATOM 6475 N N . ALA A 1 834 ? 6.941 6.247 -39.708 1.00 93.94 834 ALA A N 1
ATOM 6476 C CA . ALA A 1 834 ? 5.992 5.906 -40.775 1.00 93.94 834 ALA A CA 1
ATOM 6477 C C . ALA A 1 834 ? 6.226 4.518 -41.412 1.00 93.94 834 ALA A C 1
ATOM 6479 O O . ALA A 1 834 ? 5.746 4.248 -42.511 1.00 93.94 834 ALA A O 1
ATOM 6480 N N . TYR A 1 835 ? 6.989 3.645 -40.751 1.00 95.69 835 TYR A N 1
ATOM 6481 C CA . TYR A 1 835 ? 7.318 2.281 -41.178 1.00 95.69 835 TYR A CA 1
ATOM 6482 C C . TYR A 1 835 ? 8.091 2.163 -42.497 1.00 95.69 835 TYR A C 1
ATOM 6484 O O . TYR A 1 835 ? 8.155 1.081 -43.085 1.00 95.69 835 TYR A O 1
ATOM 6492 N N . LYS A 1 836 ? 8.746 3.236 -42.955 1.00 95.38 836 LYS A N 1
ATOM 6493 C CA . LYS A 1 836 ? 9.694 3.127 -44.065 1.00 95.38 836 LYS A CA 1
ATOM 6494 C C . LYS A 1 836 ? 10.936 2.381 -43.583 1.00 95.38 836 LYS A C 1
ATOM 6496 O O . LYS A 1 836 ? 11.599 2.843 -42.658 1.00 95.38 836 LYS A O 1
ATOM 6501 N N . VAL A 1 837 ? 11.274 1.274 -44.240 1.00 97.06 837 VAL A N 1
ATOM 6502 C CA . VAL A 1 837 ? 12.518 0.540 -43.971 1.00 97.06 837 VAL A CA 1
ATOM 6503 C C . VAL A 1 837 ? 13.711 1.358 -44.468 1.00 97.06 837 VAL A C 1
ATOM 6505 O O . VAL A 1 837 ? 13.763 1.753 -45.635 1.00 97.06 837 VAL A O 1
ATOM 6508 N N . ILE A 1 838 ? 14.647 1.632 -43.563 1.00 95.12 838 ILE A N 1
ATOM 6509 C CA . ILE A 1 838 ? 15.909 2.334 -43.824 1.00 95.12 838 ILE A CA 1
ATOM 6510 C C . ILE A 1 838 ? 17.015 1.330 -44.155 1.00 95.12 838 ILE A C 1
ATOM 6512 O O . ILE A 1 838 ? 17.769 1.543 -45.100 1.00 95.12 838 ILE A O 1
ATOM 6516 N N . ASP A 1 839 ? 17.101 0.250 -43.379 1.00 96.88 839 ASP A N 1
ATOM 6517 C CA . ASP A 1 839 ? 18.089 -0.820 -43.527 1.00 96.88 839 ASP A CA 1
ATOM 6518 C C . ASP A 1 839 ? 17.516 -2.129 -42.965 1.00 96.88 839 ASP A C 1
ATOM 6520 O O . ASP A 1 839 ? 16.652 -2.113 -42.079 1.00 96.88 839 ASP A O 1
ATOM 6524 N N . SER A 1 840 ? 17.989 -3.260 -43.483 1.00 96.88 840 SER A N 1
ATOM 6525 C CA . SER A 1 840 ? 17.660 -4.591 -42.978 1.00 96.88 840 SER A CA 1
ATOM 6526 C C . SER A 1 840 ? 18.788 -5.569 -43.287 1.00 96.88 840 SER A C 1
ATOM 6528 O O . SER A 1 840 ? 19.262 -5.638 -44.420 1.00 96.88 840 SER A O 1
ATOM 6530 N N . TYR A 1 841 ? 19.218 -6.314 -42.274 1.00 96.94 841 TYR A N 1
ATOM 6531 C CA . TYR A 1 841 ? 20.287 -7.303 -42.384 1.00 96.94 841 TYR A CA 1
ATOM 6532 C C . TYR A 1 841 ? 20.132 -8.380 -41.309 1.00 96.94 841 TYR A C 1
ATOM 6534 O O . TYR A 1 841 ? 19.486 -8.171 -40.278 1.00 96.94 841 TYR A O 1
ATOM 6542 N N . THR A 1 842 ? 20.735 -9.536 -41.558 1.00 97.50 842 THR A N 1
ATOM 6543 C CA . THR A 1 842 ? 20.722 -10.689 -40.660 1.00 97.50 842 THR A CA 1
ATOM 6544 C C . THR A 1 842 ? 22.124 -10.933 -40.133 1.00 97.50 842 THR A C 1
ATOM 6546 O O . THR A 1 842 ? 23.090 -10.933 -40.890 1.00 97.50 842 THR A O 1
ATOM 6549 N N . ILE A 1 843 ? 22.236 -11.149 -38.831 1.00 96.44 843 ILE A N 1
ATOM 6550 C CA . ILE A 1 843 ? 23.443 -11.612 -38.162 1.00 96.44 843 ILE A CA 1
ATOM 6551 C C . ILE A 1 843 ? 23.265 -13.095 -37.887 1.00 96.44 843 ILE A C 1
ATOM 6553 O O . ILE A 1 843 ? 22.238 -13.491 -37.348 1.00 96.44 843 ILE A O 1
ATOM 6557 N N . THR A 1 844 ? 24.262 -13.894 -38.232 1.00 93.75 844 THR A N 1
ATOM 6558 C CA . THR A 1 844 ? 24.326 -15.319 -37.906 1.00 93.75 844 THR A CA 1
ATOM 6559 C C . THR A 1 844 ? 25.473 -15.561 -36.936 1.00 93.75 844 THR A C 1
ATOM 6561 O O . THR A 1 844 ? 26.459 -14.801 -36.909 1.00 93.75 844 THR A O 1
ATOM 6564 N N . LYS A 1 845 ? 25.290 -16.564 -36.082 1.00 77.38 845 LYS A N 1
ATOM 6565 C CA . LYS A 1 845 ? 26.302 -17.003 -35.130 1.00 77.38 845 LYS A CA 1
ATOM 6566 C C . LYS A 1 845 ? 27.253 -18.005 -35.767 1.00 77.38 845 LYS A C 1
ATOM 6568 O O . LYS A 1 845 ? 26.764 -18.898 -36.488 1.00 77.38 845 LYS A O 1
#

Organism: NCBI:txid1834193

pLDDT: mean 85.29, std 15.33, range [24.91, 98.75]

Secondary structure (DSSP, 8-state):
-----------------------------S-PPB---EEEEEE--EETTT-EEEEEEEEPPTTTTSS---EEEEEEETTSPP-TTTSEEEEEEEEEETTEEEEEEEE-SPPTT-EEEEEEEETTT--BPPPEEEEPPPP-SEEEEEEEE---B-SSGGGTTHHHHHHHHHHHH-TT-S-EEEES-SBS-TT-HHHHHHHHHHTHHHHTTS-EEE-----HHHHHHHHHSS---PPTTTT--EEEEETTEEEEEE-TT--SHHHHHHHHHHHHHHHHHH-TTSEEEEEESS-SSSTT---HHHHHHHHHHHHHHT--EEEE-S-SSEEEEPPEETTEE-TTS-SS--EEGGG-BEEEEE-B-SS----TTTT--TTEEEE----SHHHHH-STT-EEEEEEEESSEEEEEEEETT--EEEEEEEETT------PEE---EEEEEEE-S-TTT-EEEEEEEEGGGTEEEEEEEEEETTS--STTT-EEEEEEEEE-SSSSTTEEEEEEEE-SPPTT-EEEEEEEEEEE-TTT--EEEEEPPPEEEEPPPSSPPPEEEEEE----B-SS--IIIIIHHHHHHHHH-TT--EEEE-S--BSSSSHHHHHHHHHHHTTGGGTSEEEE---TTTTTTSHHHHHHHS---PPTTSTT-EEEEETTEEEEEE-TT--SHHHHHHHHHHHHHHHHHH-TT-EEEEEEEE-TT-S---TTSHHHHHHHHHHHHHHHHHHHTT--EEEEESSSSEEEEPPEETTEE----S-TTEEEHHHH-BEEEEE--SSS-B---PPPPTTEEEEE--SS---BS---GGG-EEEEEEE-SSEEEEEEEETT--EEEEEEEE-

Radius of gyration: 41.55 Å; chains: 1; bounding box: 90×66×119 Å